Protein AF-A0A8H3M435-F1 (afdb_monomer)

Mean predicted aligned error: 24.62 Å

Organism: NCBI:txid94130

InterPro domains:
  IPR000719 Protein kinase domain [PS50011] (334-576)
  IPR000719 Protein kinase domain [PS50011] (791-1081)
  IPR001245 Serine-threonine/tyrosine-protein kinase, catalytic domain [PF07714] (338-466)
  IPR001245 Serine-threonine/tyrosine-protein kinase, catalytic domain [PF07714] (838-1072)
  IPR006597 Sel1-like repeat [PF08238] (1160-1187)
  IPR006597 Sel1-like repeat [PF08238] (1225-1260)
  IPR006597 Sel1-like repeat [SM00671] (1153-1188)
  IPR006597 Sel1-like repeat [SM00671] (1189-1223)
  IPR006597 Sel1-like repeat [SM00671] (1224-1260)
  IPR008266 Tyrosine-protein kinase, active site [PS00109] (934-946)
  IPR011009 Protein kinase-like domain superfamily [SSF56112] (336-568)
  IPR011009 Protein kinase-like domain superfamily [SSF56112] (834-1085)
  IPR011990 Tetratricopeptide-like helical domain superfamily [G3DSA:1.25.40.10] (1124-1273)
  IPR036537 Adaptor protein Cbl, N-terminal domain superfamily [G3DSA:1.20.930.20] (632-752)
  IPR051681 Serine/Threonine Kinases and Pseudokinases [PTHR44329] (833-1080)
  IPR059179 MLKL-like, MCAfunc domain [cd21037] (640-777)

Nearest PDB structures (foldseek):
  4rx7-assembly1_A  TM=7.871E-01  e=2.430E-10  Homo sapiens
  6ocq-assembly2_B  TM=7.942E-01  e=4.903E-10  Homo sapiens
  5fm3-assembly1_A  TM=7.637E-01  e=3.988E-10  Homo sapiens
  3d94-assembly1_A-2  TM=7.496E-01  e=9.495E-10  unclassified
  6nyh-assembly1_A  TM=7.317E-01  e=2.455E-09  Homo sapiens

Structure (mmCIF, N/CA/C/O backbone):
data_AF-A0A8H3M435-F1
#
_entry.id   AF-A0A8H3M435-F1
#
loop_
_atom_site.group_PDB
_atom_site.id
_atom_site.type_symbol
_atom_site.label_atom_id
_atom_site.label_alt_id
_atom_site.label_comp_id
_atom_site.label_asym_id
_atom_site.label_entity_id
_atom_site.label_seq_id
_atom_site.pdbx_PDB_ins_code
_atom_site.Cartn_x
_atom_site.Cartn_y
_atom_site.Cartn_z
_atom_site.occupancy
_atom_site.B_iso_or_equiv
_atom_site.auth_seq_id
_atom_site.auth_comp_id
_atom_site.auth_asym_id
_atom_site.auth_atom_id
_atom_site.pdbx_PDB_model_num
ATOM 1 N N . MET A 1 1 ? 21.000 -13.700 55.428 1.00 32.56 1 MET A N 1
ATOM 2 C CA . MET A 1 1 ? 21.077 -12.858 56.646 1.00 32.56 1 MET A CA 1
ATOM 3 C C . MET A 1 1 ? 20.029 -11.771 56.467 1.00 32.56 1 MET A C 1
ATOM 5 O O . MET A 1 1 ? 20.101 -11.105 55.453 1.00 32.56 1 MET A O 1
ATOM 9 N N . SER A 1 2 ? 18.983 -11.601 57.265 1.00 27.95 2 SER A N 1
ATOM 10 C CA . SER A 1 2 ? 18.733 -11.947 58.663 1.00 27.95 2 SER A CA 1
ATOM 11 C C . SER A 1 2 ? 17.222 -12.080 58.887 1.00 27.95 2 SER A C 1
ATOM 13 O O . SER A 1 2 ? 16.458 -11.203 58.494 1.00 27.95 2 SER A O 1
ATOM 15 N N . SER A 1 3 ? 16.817 -13.141 59.578 1.00 44.19 3 SER A N 1
ATOM 16 C CA . SER A 1 3 ? 15.622 -13.159 60.417 1.00 44.19 3 SER A CA 1
ATOM 17 C C . SER A 1 3 ? 15.688 -11.999 61.416 1.00 44.19 3 SER A C 1
ATOM 19 O O . SER A 1 3 ? 16.628 -11.974 62.211 1.00 44.19 3 SER A O 1
ATOM 21 N N . GLN A 1 4 ? 14.734 -11.065 61.396 1.00 36.44 4 GLN A N 1
ATOM 22 C CA . GLN A 1 4 ? 14.443 -10.206 62.550 1.00 36.44 4 GLN A CA 1
ATOM 23 C C . GLN A 1 4 ? 13.062 -9.530 62.430 1.00 36.44 4 GLN A C 1
ATOM 25 O O . GLN A 1 4 ? 12.824 -8.741 61.520 1.00 36.44 4 GLN A O 1
ATOM 30 N N . ASN A 1 5 ? 12.232 -9.807 63.443 1.00 37.66 5 ASN A N 1
ATOM 31 C CA . ASN A 1 5 ? 11.086 -9.036 63.950 1.00 37.66 5 ASN A CA 1
ATOM 32 C C . ASN A 1 5 ? 9.694 -9.233 63.320 1.00 37.66 5 ASN A C 1
ATOM 34 O O . ASN A 1 5 ? 9.114 -8.289 62.791 1.00 37.66 5 ASN A O 1
ATOM 38 N N . ASN A 1 6 ? 9.098 -10.406 63.564 1.00 43.75 6 ASN A N 1
ATOM 39 C CA . ASN A 1 6 ? 7.642 -10.625 63.536 1.00 43.75 6 ASN A CA 1
ATOM 40 C C . ASN A 1 6 ? 6.984 -10.348 64.910 1.00 43.75 6 ASN A C 1
ATOM 42 O O . ASN A 1 6 ? 6.145 -11.109 65.363 1.00 43.75 6 ASN A O 1
ATOM 46 N N . ASP A 1 7 ? 7.351 -9.251 65.582 1.00 50.50 7 ASP A N 1
ATOM 47 C CA . ASP A 1 7 ? 6.762 -8.865 66.879 1.00 50.50 7 ASP A CA 1
ATOM 48 C C . ASP A 1 7 ? 6.650 -7.333 67.018 1.00 50.50 7 ASP A C 1
ATOM 50 O O . ASP A 1 7 ? 7.176 -6.730 67.954 1.00 50.50 7 ASP A O 1
ATOM 54 N N . ARG A 1 8 ? 5.986 -6.647 66.074 1.00 56.88 8 ARG A N 1
ATOM 55 C CA . ARG A 1 8 ? 5.578 -5.245 66.298 1.00 56.88 8 ARG A CA 1
ATOM 56 C C . ARG A 1 8 ? 4.151 -5.195 66.852 1.00 56.88 8 ARG A C 1
ATOM 58 O O . ARG A 1 8 ? 3.216 -5.467 66.101 1.00 56.88 8 ARG A O 1
ATOM 65 N N . PRO A 1 9 ? 3.946 -4.846 68.136 1.00 62.62 9 PRO A N 1
ATOM 66 C CA . PRO A 1 9 ? 2.612 -4.579 68.657 1.00 62.62 9 PRO A CA 1
ATOM 67 C C . PRO A 1 9 ? 2.050 -3.284 68.054 1.00 62.62 9 PRO A C 1
ATOM 69 O O . PRO A 1 9 ? 2.793 -2.375 67.687 1.00 62.62 9 PRO A O 1
ATOM 72 N N . CYS A 1 10 ? 0.726 -3.183 67.968 1.00 65.31 10 CYS A N 1
ATOM 73 C CA . CYS A 1 10 ? 0.047 -1.982 67.505 1.00 65.31 10 CYS A CA 1
ATOM 74 C C . CYS A 1 10 ? 0.433 -0.767 68.361 1.00 65.31 10 CYS A C 1
ATOM 76 O O . CYS A 1 10 ? 0.156 -0.754 69.559 1.00 65.31 10 CYS A O 1
ATOM 78 N N . GLU A 1 11 ? 0.999 0.279 67.750 1.00 61.69 11 GLU A N 1
ATOM 79 C CA . GLU A 1 11 ? 1.501 1.476 68.454 1.00 61.69 11 GLU A CA 1
ATOM 80 C C . GLU A 1 11 ? 0.416 2.204 69.276 1.00 61.69 11 GLU A C 1
ATOM 82 O O . GLU A 1 11 ? 0.721 2.879 70.253 1.00 61.69 11 GLU A O 1
ATOM 87 N N . MET A 1 12 ? -0.863 2.016 68.929 1.00 60.81 12 MET A N 1
ATOM 88 C CA . MET A 1 12 ? -2.010 2.666 69.580 1.00 60.81 12 MET A CA 1
ATOM 89 C C . MET A 1 12 ? -2.607 1.882 70.764 1.00 60.81 12 MET A C 1
ATOM 91 O O . MET A 1 12 ? -3.284 2.470 71.609 1.00 60.81 12 MET A O 1
ATOM 95 N N . CYS A 1 13 ? -2.425 0.556 70.838 1.00 70.12 13 CYS A N 1
ATOM 96 C CA . CYS A 1 13 ? -3.031 -0.263 71.906 1.00 70.12 13 CYS A CA 1
ATOM 97 C C . CYS A 1 13 ? -2.135 -1.357 72.499 1.00 70.12 13 CYS A C 1
ATOM 99 O O . CYS A 1 13 ? -2.563 -2.043 73.425 1.00 70.12 13 CYS A O 1
ATOM 101 N N . GLY A 1 14 ? -0.926 -1.548 71.971 1.00 59.75 14 GLY A N 1
ATOM 102 C CA . GLY A 1 14 ? 0.052 -2.520 72.455 1.00 59.75 14 GLY A CA 1
ATOM 103 C C . GLY A 1 14 ? -0.267 -3.990 72.156 1.00 59.75 14 GLY A C 1
ATOM 104 O O . GLY A 1 14 ? 0.522 -4.853 72.525 1.00 59.75 14 GLY A O 1
ATOM 105 N N . LYS A 1 15 ? -1.392 -4.312 71.499 1.00 68.62 15 LYS A N 1
ATOM 106 C CA . LYS A 1 15 ? -1.737 -5.695 71.120 1.00 68.62 15 LYS A CA 1
ATOM 107 C C . LYS A 1 15 ? -1.027 -6.121 69.834 1.00 68.62 15 LYS A C 1
ATOM 109 O O . LYS A 1 15 ? -0.857 -5.301 68.935 1.00 68.62 15 LYS A O 1
ATOM 114 N N . GLN A 1 16 ? -0.653 -7.396 69.740 1.00 64.81 16 GLN A N 1
ATOM 115 C CA . GLN A 1 16 ? -0.089 -7.970 68.516 1.00 64.81 16 GLN A CA 1
ATOM 116 C C . GLN A 1 16 ? -1.141 -8.057 67.403 1.00 64.81 16 GLN A C 1
ATOM 118 O O . GLN A 1 16 ? -2.324 -8.286 67.669 1.00 64.81 16 GLN A O 1
ATOM 123 N N . TYR A 1 17 ? -0.703 -7.843 66.164 1.00 64.25 17 TYR A N 1
ATOM 124 C CA . TYR A 1 17 ? -1.532 -8.039 64.978 1.00 64.25 17 TYR A CA 1
ATOM 125 C C . TYR A 1 17 ? -1.763 -9.543 64.762 1.00 64.25 17 TYR A C 1
ATOM 127 O O . TYR A 1 17 ? -0.844 -10.336 64.936 1.00 64.25 17 TYR A O 1
ATOM 135 N N . GLY A 1 18 ? -3.003 -9.938 64.457 1.00 51.91 18 GLY A N 1
ATOM 136 C CA . GLY A 1 18 ? -3.407 -11.351 64.384 1.00 51.91 18 GLY A CA 1
ATOM 137 C C . GLY A 1 18 ? -2.978 -12.089 63.110 1.00 51.91 18 GLY A C 1
ATOM 138 O O . GLY A 1 18 ? -3.044 -13.312 63.079 1.00 51.91 18 GLY A O 1
ATOM 139 N N . ASP A 1 19 ? -2.537 -11.363 62.083 1.00 58.00 19 ASP A N 1
ATOM 140 C CA . ASP A 1 19 ? -2.017 -11.882 60.815 1.00 58.00 19 ASP A CA 1
ATOM 141 C C . ASP A 1 19 ? -0.995 -10.891 60.208 1.00 58.00 19 ASP A C 1
ATOM 143 O O . ASP A 1 19 ? -0.887 -9.733 60.633 1.00 58.00 19 ASP A O 1
ATOM 147 N N . GLU A 1 20 ? -0.206 -11.359 59.233 1.00 54.91 20 GLU A N 1
ATOM 148 C CA . GLU A 1 20 ? 0.885 -10.581 58.619 1.00 54.91 20 GLU A CA 1
ATOM 149 C C . GLU A 1 20 ? 0.376 -9.360 57.827 1.00 54.91 20 GLU A C 1
ATOM 151 O O . GLU A 1 20 ? 1.029 -8.314 57.827 1.00 54.91 20 GLU A O 1
ATOM 156 N N . LEU A 1 21 ? -0.820 -9.447 57.228 1.00 53.84 21 LEU A N 1
ATOM 157 C CA . LEU A 1 21 ? -1.456 -8.354 56.478 1.00 53.84 21 LEU A CA 1
ATOM 158 C C . LEU A 1 21 ? -1.839 -7.183 57.396 1.00 53.84 21 LEU A C 1
ATOM 160 O O . LEU A 1 21 ? -1.510 -6.029 57.110 1.00 53.84 21 LEU A O 1
ATOM 164 N N . ASN A 1 22 ? -2.466 -7.461 58.540 1.00 60.19 22 ASN A N 1
ATOM 165 C CA . ASN A 1 22 ? -2.851 -6.432 59.507 1.00 60.19 22 ASN A CA 1
ATOM 166 C C . ASN A 1 22 ? -1.623 -5.755 60.137 1.00 60.19 22 ASN A C 1
ATOM 168 O O . ASN A 1 22 ? -1.650 -4.548 60.406 1.00 60.19 22 ASN A O 1
ATOM 172 N N . ALA A 1 23 ? -0.526 -6.504 60.306 1.00 58.84 23 ALA A N 1
ATOM 173 C CA . ALA A 1 23 ? 0.757 -5.975 60.764 1.00 58.84 23 ALA A CA 1
ATOM 174 C C . ALA A 1 23 ? 1.416 -5.039 59.738 1.00 58.84 23 ALA A C 1
ATOM 176 O O . ALA A 1 23 ? 1.948 -3.990 60.111 1.00 58.84 23 ALA A O 1
ATOM 177 N N . GLU A 1 24 ? 1.357 -5.376 58.445 1.00 60.66 24 GLU A N 1
ATOM 178 C CA . GLU A 1 24 ? 1.955 -4.578 57.367 1.00 60.66 24 GLU A CA 1
ATOM 179 C C . GLU A 1 24 ? 1.265 -3.212 57.185 1.00 60.66 24 GLU A C 1
ATOM 181 O O . GLU A 1 24 ? 1.942 -2.190 56.959 1.00 60.66 24 GLU A O 1
ATOM 186 N N . TYR A 1 25 ? -0.066 -3.186 57.325 1.00 60.22 25 TYR A N 1
ATOM 187 C CA . TYR A 1 25 ? -0.897 -1.983 57.202 1.00 60.22 25 TYR A CA 1
ATOM 188 C C . TYR A 1 25 ? -1.064 -1.195 58.507 1.00 60.22 25 TYR A C 1
ATOM 190 O O . TYR A 1 25 ? -1.668 -0.124 58.485 1.00 60.22 25 TYR A O 1
ATOM 198 N N . GLU A 1 26 ? -0.509 -1.678 59.625 1.00 63.91 26 GLU A N 1
ATOM 199 C CA . GLU A 1 26 ? -0.715 -1.118 60.971 1.00 63.91 26 GLU A CA 1
ATOM 200 C C . GLU A 1 26 ? -2.212 -0.965 61.325 1.00 63.91 26 GLU A C 1
ATOM 202 O O . GLU A 1 26 ? -2.626 -0.069 62.070 1.00 63.91 26 GLU A O 1
ATOM 207 N N . TRP A 1 27 ? -3.046 -1.852 60.775 1.00 67.81 27 TRP A N 1
ATOM 208 C CA . TRP A 1 27 ? -4.485 -1.854 60.985 1.00 67.81 27 TRP A CA 1
ATOM 209 C C . TRP A 1 27 ? -4.838 -2.781 62.143 1.00 67.81 27 TRP A C 1
ATOM 211 O O . TRP A 1 27 ? -4.502 -3.960 62.165 1.00 67.81 27 TRP A O 1
ATOM 221 N N . CYS A 1 28 ? -5.519 -2.237 63.146 1.00 72.75 28 CYS A N 1
ATOM 222 C CA . CYS A 1 28 ? -5.919 -2.982 64.329 1.00 72.75 28 CYS A CA 1
ATOM 223 C C . CYS A 1 28 ? -7.421 -2.806 64.535 1.00 72.75 28 CYS A C 1
ATOM 225 O O . CYS A 1 28 ? -7.867 -1.715 64.899 1.00 72.75 28 CYS A O 1
ATOM 227 N N . LYS A 1 29 ? -8.196 -3.883 64.341 1.00 69.81 29 LYS A N 1
ATOM 228 C CA . LYS A 1 29 ? -9.654 -3.916 64.560 1.00 69.81 29 LYS A CA 1
ATOM 229 C C . LYS A 1 29 ? -10.055 -3.308 65.921 1.00 69.81 29 LYS A C 1
ATOM 231 O O . LYS A 1 29 ? -10.882 -2.395 65.935 1.00 69.81 29 LYS A O 1
ATOM 236 N N . PRO A 1 30 ? -9.413 -3.661 67.059 1.00 68.75 30 PRO A N 1
ATOM 237 C CA . PRO A 1 30 ? -9.625 -2.968 68.335 1.00 68.75 30 PRO A CA 1
ATOM 238 C C . PRO A 1 30 ? -9.365 -1.451 68.311 1.00 68.75 30 PRO A C 1
ATOM 240 O O . PRO A 1 30 ? -10.112 -0.701 68.937 1.00 68.75 30 PRO A O 1
ATOM 243 N N . CYS A 1 31 ? -8.337 -0.976 67.601 1.00 69.06 31 CYS A N 1
ATOM 244 C CA . CYS A 1 31 ? -8.026 0.454 67.479 1.00 69.06 31 CYS A CA 1
ATOM 245 C C . CYS A 1 31 ? -8.997 1.194 66.561 1.00 69.06 31 CYS A C 1
ATOM 247 O O . CYS A 1 31 ? -9.383 2.311 66.890 1.00 69.06 31 CYS A O 1
ATOM 249 N N . GLN A 1 32 ? -9.457 0.582 65.469 1.00 66.69 32 GLN A N 1
ATOM 250 C CA . GLN A 1 32 ? -10.521 1.145 64.632 1.00 66.69 32 GLN A CA 1
ATOM 251 C C . GLN A 1 32 ? -11.822 1.284 65.434 1.00 66.69 32 GLN A C 1
ATOM 253 O O . GLN A 1 32 ? -12.476 2.330 65.391 1.00 66.69 32 GLN A O 1
ATOM 258 N N . MET A 1 33 ? -12.144 0.279 66.254 1.00 64.00 33 MET A N 1
ATOM 259 C CA . MET A 1 33 ? -13.267 0.341 67.192 1.00 64.00 33 MET A CA 1
ATOM 260 C C . MET A 1 33 ? -13.065 1.409 68.288 1.00 64.00 33 MET A C 1
ATOM 262 O O . MET A 1 33 ? -14.045 2.001 68.739 1.00 64.00 33 MET A O 1
ATOM 266 N N . LYS A 1 34 ? -11.819 1.702 68.703 1.00 62.19 34 LYS A N 1
ATOM 267 C CA . LYS A 1 34 ? -11.489 2.692 69.751 1.00 62.19 34 LYS A CA 1
ATOM 268 C C . LYS A 1 34 ? -11.385 4.141 69.239 1.00 62.19 34 LYS A C 1
ATOM 270 O O . LYS A 1 34 ? -11.958 5.023 69.868 1.00 62.19 34 LYS A O 1
ATOM 275 N N . CYS A 1 35 ? -10.775 4.406 68.080 1.00 55.34 35 CYS A N 1
ATOM 276 C CA . CYS A 1 35 ? -10.796 5.728 67.425 1.00 55.34 35 CYS A CA 1
ATOM 277 C C . CYS A 1 35 ? -12.229 6.183 67.095 1.00 55.34 35 CYS A C 1
ATOM 279 O O . CYS A 1 35 ? -12.548 7.371 67.167 1.00 55.34 35 CYS A O 1
ATOM 281 N N . SER A 1 36 ? -13.118 5.227 66.811 1.00 48.97 36 SER A N 1
ATOM 282 C CA . SER A 1 36 ? -14.557 5.473 66.643 1.00 48.97 36 SER A CA 1
ATOM 283 C C . SER A 1 36 ? -15.277 5.797 67.967 1.00 48.97 36 SER A C 1
ATOM 285 O O . SER A 1 36 ? -16.358 6.378 67.953 1.00 48.97 36 SER A O 1
ATOM 287 N N . LYS A 1 37 ? -14.687 5.450 69.124 1.00 48.56 37 LYS A N 1
ATOM 288 C CA . LYS A 1 37 ? -15.182 5.810 70.466 1.00 48.56 37 LYS A CA 1
ATOM 289 C C . LYS A 1 37 ? -14.647 7.150 70.976 1.00 48.56 37 LYS A C 1
ATOM 291 O O . LYS A 1 37 ? -15.318 7.762 71.793 1.00 48.56 37 LYS A O 1
ATOM 296 N N . GLU A 1 38 ? -13.495 7.642 70.525 1.00 48.72 38 GLU A N 1
ATOM 297 C CA . GLU A 1 38 ? -12.976 8.970 70.927 1.00 48.72 38 GLU A CA 1
ATOM 298 C C . GLU A 1 38 ? -13.583 10.123 70.100 1.00 48.72 38 GLU A C 1
ATOM 300 O O . GLU A 1 38 ? -13.670 11.254 70.568 1.00 48.72 38 GLU A O 1
ATOM 305 N N . SER A 1 39 ? -14.116 9.817 68.913 1.00 46.69 39 SER A N 1
ATOM 306 C CA . SER A 1 39 ? -14.925 10.716 68.065 1.00 46.69 39 SER A CA 1
ATOM 307 C C . SER A 1 39 ? -16.428 10.734 68.426 1.00 46.69 39 SER A C 1
ATOM 309 O O . SER A 1 39 ? -17.231 11.404 67.774 1.00 46.69 39 SER A O 1
ATOM 311 N N . SER A 1 40 ? -16.808 10.041 69.505 1.00 40.75 40 SER A N 1
ATOM 312 C CA . SER A 1 40 ? -18.184 9.703 69.914 1.00 40.75 40 SER A CA 1
ATOM 313 C C . SER A 1 40 ? -19.099 10.862 70.314 1.00 40.75 40 SER A C 1
ATOM 315 O O . SER A 1 40 ? -20.289 10.631 70.512 1.00 40.75 40 SER A O 1
ATOM 317 N N . LYS A 1 41 ? -18.621 12.110 70.384 1.00 50.31 41 LYS A N 1
ATOM 318 C CA . LYS A 1 41 ? -19.512 13.252 70.666 1.00 50.31 41 LYS A CA 1
ATOM 319 C C . LYS A 1 41 ? -20.492 13.572 69.525 1.00 50.31 41 LYS A C 1
ATOM 321 O O . LYS A 1 41 ? -21.478 14.247 69.786 1.00 50.31 41 LYS A O 1
ATOM 326 N N . ASN A 1 42 ? -20.265 13.064 68.306 1.00 51.06 42 ASN A N 1
ATOM 327 C CA . ASN A 1 42 ? -21.072 13.394 67.119 1.00 51.06 42 ASN A CA 1
ATOM 328 C C . ASN A 1 42 ? -21.804 12.189 66.479 1.00 51.06 42 ASN A C 1
ATOM 330 O O . ASN A 1 42 ? -22.329 12.329 65.379 1.00 51.06 42 ASN A O 1
ATOM 334 N N . TRP A 1 43 ? -21.750 10.994 67.084 1.00 57.34 43 TRP A N 1
ATOM 335 C CA . TRP A 1 43 ? -22.074 9.715 66.414 1.00 57.34 43 TRP A CA 1
ATOM 336 C C . TRP A 1 43 ? -23.209 8.917 67.079 1.00 57.34 43 TRP A C 1
ATOM 338 O O . TRP A 1 43 ? -23.471 7.786 66.672 1.00 57.34 43 TRP A O 1
ATOM 348 N N . THR A 1 44 ? -23.864 9.470 68.100 1.00 65.38 44 THR A N 1
ATOM 349 C CA . THR A 1 44 ? -25.037 8.859 68.735 1.00 65.38 44 THR A CA 1
ATOM 350 C C . THR A 1 44 ? -26.311 9.398 68.100 1.00 65.38 44 THR A C 1
ATOM 352 O O . THR A 1 44 ? -26.458 10.599 67.868 1.00 65.38 44 THR A O 1
ATOM 355 N N . SER A 1 45 ? -27.246 8.498 67.817 1.00 70.19 45 SER A N 1
ATOM 356 C CA . SER A 1 45 ? -28.571 8.842 67.295 1.00 70.19 45 SER A CA 1
ATOM 357 C C . SER A 1 45 ? -29.493 9.433 68.368 1.00 70.19 45 SER A C 1
ATOM 359 O O . SER A 1 45 ? -30.557 9.963 68.051 1.00 70.19 45 SER A O 1
ATOM 361 N N . GLY A 1 46 ? -29.107 9.314 69.645 1.00 72.06 46 GLY A N 1
ATOM 362 C CA . GLY A 1 46 ? -29.963 9.621 70.791 1.00 72.06 46 GLY A CA 1
ATOM 363 C C . GLY A 1 46 ? -31.009 8.535 71.071 1.00 72.06 46 GLY A C 1
ATOM 364 O O . GLY A 1 46 ? -31.840 8.717 71.958 1.00 72.06 46 GLY A O 1
ATOM 365 N N . ASN A 1 47 ? -30.973 7.415 70.338 1.00 79.25 47 ASN A N 1
ATOM 366 C CA . ASN A 1 47 ? -31.851 6.267 70.517 1.00 79.25 47 ASN A CA 1
ATOM 367 C C . ASN A 1 47 ? -31.030 4.999 70.787 1.00 79.25 47 ASN A C 1
ATOM 369 O O . ASN A 1 47 ? -30.305 4.524 69.913 1.00 79.25 47 ASN A O 1
ATOM 373 N N . GLU A 1 48 ? -31.214 4.417 71.973 1.00 81.50 48 GLU A N 1
ATOM 374 C CA . GLU A 1 48 ? -30.469 3.241 72.442 1.00 81.50 48 GLU A CA 1
ATOM 375 C C . GLU A 1 48 ? -30.529 2.066 71.451 1.00 81.50 48 GLU A C 1
ATOM 377 O O . GLU A 1 48 ? -29.504 1.467 71.149 1.00 81.50 48 GLU A O 1
ATOM 382 N N . LYS A 1 49 ? -31.686 1.809 70.821 1.00 81.88 49 LYS A N 1
ATOM 383 C CA . LYS A 1 49 ? -31.842 0.697 69.864 1.00 81.88 49 LYS A CA 1
ATOM 384 C C . LYS A 1 49 ? -31.071 0.899 68.558 1.00 81.88 49 LYS A C 1
ATOM 386 O O . LYS A 1 49 ? -30.611 -0.072 67.961 1.00 81.88 49 LYS A O 1
ATOM 391 N N . ILE A 1 50 ? -30.969 2.138 68.073 1.00 81.75 50 ILE A N 1
ATOM 392 C CA . ILE A 1 50 ? -30.190 2.452 66.864 1.00 81.75 50 ILE A CA 1
ATOM 393 C C . ILE A 1 50 ? -28.704 2.442 67.188 1.00 81.75 50 ILE A C 1
ATOM 395 O O . ILE A 1 50 ? -27.914 1.939 66.392 1.00 81.75 50 ILE A O 1
ATOM 399 N N . ASP A 1 51 ? -28.329 2.956 68.355 1.00 80.81 51 ASP A N 1
ATOM 400 C CA . ASP A 1 51 ? -26.942 2.957 68.798 1.00 80.81 51 ASP A CA 1
ATOM 401 C C . ASP A 1 51 ? -26.439 1.512 68.999 1.00 80.81 51 ASP A C 1
ATOM 403 O O . ASP A 1 51 ? -25.349 1.183 68.524 1.00 80.81 51 ASP A O 1
ATOM 407 N N . ASP A 1 52 ? -27.267 0.621 69.559 1.00 83.06 52 ASP A N 1
ATOM 408 C CA . ASP A 1 52 ? -27.003 -0.823 69.642 1.00 83.06 52 ASP A CA 1
ATOM 409 C C . ASP A 1 52 ? -26.844 -1.464 68.256 1.00 83.06 52 ASP A C 1
ATOM 411 O O . ASP A 1 52 ? -25.881 -2.196 68.016 1.00 83.06 52 ASP A O 1
ATOM 415 N N . LEU A 1 53 ? -27.736 -1.149 67.307 1.00 83.19 53 LEU A N 1
ATOM 416 C CA . LEU A 1 53 ? -27.645 -1.647 65.931 1.00 83.19 53 LEU A CA 1
ATOM 417 C C . LEU A 1 53 ? -26.372 -1.158 65.225 1.00 83.19 53 LEU A C 1
ATOM 419 O O . LEU A 1 53 ? -25.733 -1.924 64.504 1.00 83.19 53 LEU A O 1
ATOM 423 N N . ILE A 1 54 ? -25.974 0.100 65.432 1.00 83.38 54 ILE A N 1
ATOM 424 C CA . ILE A 1 54 ? -24.731 0.646 64.878 1.00 83.38 54 ILE A CA 1
ATOM 425 C C . ILE A 1 54 ? -23.525 -0.124 65.431 1.00 83.38 54 ILE A C 1
ATOM 427 O O . ILE A 1 54 ? -22.617 -0.462 64.668 1.00 83.38 54 ILE A O 1
ATOM 431 N N . GLN A 1 55 ? -23.505 -0.444 66.730 1.00 79.88 55 GLN A N 1
ATOM 432 C CA . GLN A 1 55 ? -22.439 -1.267 67.315 1.00 79.88 55 GLN A CA 1
ATOM 433 C C . GLN A 1 55 ? -22.456 -2.703 66.774 1.00 79.88 55 GLN A C 1
ATOM 435 O O . GLN A 1 55 ? -21.396 -3.240 66.442 1.00 79.88 55 GLN A O 1
ATOM 440 N N . GLU A 1 56 ? -23.639 -3.305 66.626 1.00 83.94 56 GLU A N 1
ATOM 441 C CA . GLU A 1 56 ? -23.809 -4.637 66.039 1.00 83.94 56 GLU A CA 1
ATOM 442 C C . GLU A 1 56 ? -23.252 -4.675 64.610 1.00 83.94 56 GLU A C 1
ATOM 444 O O . GLU A 1 56 ? -22.420 -5.527 64.297 1.00 83.94 56 GLU A O 1
ATOM 449 N N . MET A 1 57 ? -23.629 -3.722 63.755 1.00 81.50 57 MET A N 1
ATOM 450 C CA . MET A 1 57 ? -23.151 -3.658 62.370 1.00 81.50 57 MET A CA 1
ATOM 451 C C . MET A 1 57 ? -21.643 -3.392 62.285 1.00 81.50 57 MET A C 1
ATOM 453 O O . MET A 1 57 ? -20.966 -3.982 61.448 1.00 81.50 57 MET A O 1
ATOM 457 N N . ARG A 1 58 ? -21.075 -2.592 63.196 1.00 77.94 58 ARG A N 1
ATOM 458 C CA . ARG A 1 58 ? -19.618 -2.374 63.279 1.00 77.94 58 ARG A CA 1
ATOM 459 C C . ARG A 1 58 ? -18.839 -3.593 63.742 1.00 77.94 58 ARG A C 1
ATOM 461 O O . ARG A 1 58 ? -17.688 -3.754 63.351 1.00 77.94 58 ARG A O 1
ATOM 468 N N . SER A 1 59 ? -19.436 -4.454 64.564 1.00 78.50 59 SER A N 1
ATOM 469 C CA . SER A 1 59 ? -18.776 -5.687 65.009 1.00 78.50 59 SER A CA 1
ATOM 470 C C . SER A 1 59 ? -18.503 -6.658 63.848 1.00 78.50 59 SER A C 1
ATOM 472 O O . SER A 1 59 ? -17.548 -7.438 63.918 1.00 78.50 59 SER A O 1
ATOM 474 N N . LYS A 1 60 ? -19.298 -6.549 62.767 1.00 80.94 60 LYS A N 1
ATOM 475 C CA . LYS A 1 60 ? -19.193 -7.346 61.536 1.00 80.94 60 LYS A CA 1
ATOM 476 C C . LYS A 1 60 ? -18.039 -6.922 60.619 1.00 80.94 60 LYS A C 1
ATOM 478 O O . LYS A 1 60 ? -17.722 -7.674 59.708 1.00 80.94 60 LYS A O 1
ATOM 483 N N . ILE A 1 61 ? -17.406 -5.770 60.869 1.00 77.38 61 ILE A N 1
ATOM 484 C CA . ILE A 1 61 ? -16.232 -5.302 60.117 1.00 77.38 61 ILE A CA 1
ATOM 485 C C . ILE A 1 61 ? -15.072 -6.264 60.365 1.00 77.38 61 ILE A C 1
ATOM 487 O O . ILE A 1 61 ? -14.635 -6.441 61.509 1.00 77.38 61 ILE A O 1
ATOM 491 N N . ASN A 1 62 ? -14.579 -6.882 59.301 1.00 74.19 62 ASN A N 1
ATOM 492 C CA . ASN A 1 62 ? -13.486 -7.848 59.352 1.00 74.19 62 ASN A CA 1
ATOM 493 C C . ASN A 1 62 ? -12.307 -7.439 58.468 1.00 74.19 62 ASN A C 1
ATOM 495 O O . ASN A 1 62 ? -11.213 -7.947 58.697 1.00 74.19 62 ASN A O 1
ATOM 499 N N . ASP A 1 63 ? -12.512 -6.491 57.554 1.00 70.44 63 ASP A N 1
ATOM 500 C CA . ASP A 1 63 ? -11.492 -5.976 56.649 1.00 70.44 63 ASP A CA 1
ATOM 501 C C . ASP A 1 63 ? -11.358 -4.437 56.746 1.00 70.44 63 ASP A C 1
ATOM 503 O O . ASP A 1 63 ? -12.349 -3.738 56.985 1.00 70.44 63 ASP A O 1
ATOM 507 N N . PRO A 1 64 ? -10.154 -3.865 56.563 1.00 67.19 64 PRO A N 1
ATOM 508 C CA . PRO A 1 64 ? -9.952 -2.415 56.500 1.00 67.19 64 PRO A CA 1
ATOM 509 C C . PRO A 1 64 ? -10.769 -1.680 55.417 1.00 67.19 64 PRO A C 1
ATOM 511 O O . PRO A 1 64 ? -11.042 -0.487 55.584 1.00 67.19 64 PRO A O 1
ATOM 514 N N . SER A 1 65 ? -11.159 -2.350 54.329 1.00 69.38 65 SER A N 1
ATOM 515 C CA . SER A 1 65 ? -11.991 -1.793 53.252 1.00 69.38 65 SER A CA 1
ATOM 516 C C . SER A 1 65 ? -13.497 -1.827 53.535 1.00 69.38 65 SER A C 1
ATOM 518 O O . SER A 1 65 ? -14.248 -1.129 52.848 1.00 69.38 65 SER A O 1
ATOM 520 N N . ASP A 1 66 ? -13.940 -2.569 54.557 1.00 79.38 66 ASP A N 1
ATOM 521 C CA . ASP A 1 66 ? -15.352 -2.654 54.931 1.00 79.38 66 ASP A CA 1
ATOM 522 C C . ASP A 1 66 ? -15.930 -1.284 55.315 1.00 79.38 66 ASP A C 1
ATOM 524 O O . ASP A 1 66 ? -15.267 -0.389 55.855 1.00 79.38 66 ASP A O 1
ATOM 528 N N . ILE A 1 67 ? -17.225 -1.128 55.060 1.00 80.44 67 ILE A N 1
ATOM 529 C CA . ILE A 1 67 ? -17.962 0.103 55.305 1.00 80.44 67 ILE A CA 1
ATOM 530 C C . ILE A 1 67 ? -18.105 0.332 56.811 1.00 80.44 67 ILE A C 1
ATOM 532 O O . ILE A 1 67 ? -18.668 -0.480 57.548 1.00 80.44 67 ILE A O 1
ATOM 536 N N . VAL A 1 68 ? -17.671 1.506 57.274 1.00 81.94 68 VAL A N 1
ATOM 537 C CA . VAL A 1 68 ? -17.936 1.946 58.645 1.00 81.94 68 VAL A CA 1
ATOM 538 C C . VAL A 1 68 ? -19.380 2.429 58.746 1.00 81.94 68 VAL A C 1
ATOM 540 O O . VAL A 1 68 ? -19.681 3.586 58.466 1.00 81.94 68 VAL A O 1
ATOM 543 N N . PHE A 1 69 ? -20.271 1.533 59.168 1.00 84.88 69 PHE A N 1
ATOM 544 C CA . PHE A 1 69 ? -21.678 1.853 59.408 1.00 84.88 69 PHE A CA 1
ATOM 545 C C . PHE A 1 69 ? -21.822 2.938 60.487 1.00 84.88 69 PHE A C 1
ATOM 547 O O . PHE A 1 69 ? -21.296 2.784 61.597 1.00 84.88 69 PHE A O 1
ATOM 554 N N . GLU A 1 70 ? -22.509 4.045 60.202 1.00 85.25 70 GLU A N 1
ATOM 555 C CA . GLU A 1 70 ? -22.609 5.177 61.135 1.00 85.25 70 GLU A CA 1
ATOM 556 C C . GLU A 1 70 ? -23.971 5.880 61.168 1.00 85.25 70 GLU A C 1
ATOM 558 O O . GLU A 1 70 ? -24.831 5.682 60.310 1.00 85.25 70 GLU A O 1
ATOM 563 N N . TRP A 1 71 ? -24.165 6.703 62.201 1.00 86.88 71 TRP A N 1
ATOM 564 C CA . TRP A 1 71 ? -25.251 7.674 62.240 1.00 86.88 71 TRP A CA 1
ATOM 565 C C . TRP A 1 71 ? -24.873 8.898 61.408 1.00 86.88 71 TRP A C 1
ATOM 567 O O . TRP A 1 71 ? -23.799 9.472 61.596 1.00 86.88 71 TRP A O 1
ATOM 577 N N . ILE A 1 72 ? -25.761 9.310 60.505 1.00 88.56 72 ILE A N 1
ATOM 578 C CA . ILE A 1 72 ? -25.516 10.409 59.571 1.00 88.56 72 ILE A CA 1
ATOM 579 C C . ILE A 1 72 ? -26.553 11.502 59.821 1.00 88.56 72 ILE A C 1
ATOM 581 O O . ILE A 1 72 ? -27.746 11.303 59.596 1.00 88.56 72 ILE A O 1
ATOM 585 N N . SER A 1 73 ? -26.114 12.679 60.268 1.00 86.88 73 SER A N 1
ATOM 586 C CA . SER A 1 73 ? -27.007 13.828 60.465 1.00 86.88 73 SER A CA 1
ATOM 587 C C . SER A 1 73 ? -27.659 14.251 59.150 1.00 86.88 73 SER A C 1
ATOM 589 O O . SER A 1 73 ? -26.970 14.445 58.156 1.00 86.88 73 SER A O 1
ATOM 591 N N . TYR A 1 74 ? -28.977 14.456 59.133 1.00 85.25 74 TYR A N 1
ATOM 592 C CA . TYR A 1 74 ? -29.722 14.732 57.895 1.00 85.25 74 TYR A CA 1
ATOM 593 C C . TYR A 1 74 ? -29.245 15.983 57.131 1.00 85.25 74 TYR A C 1
ATOM 595 O O . TYR A 1 74 ? -29.276 16.025 55.905 1.00 85.25 74 TYR A O 1
ATOM 603 N N . ASN A 1 75 ? -28.715 16.987 57.837 1.00 84.94 75 ASN A N 1
ATOM 604 C CA . ASN A 1 75 ? -28.141 18.206 57.246 1.00 84.94 75 ASN A CA 1
ATOM 605 C C . ASN A 1 75 ? -26.878 17.971 56.382 1.00 84.94 75 ASN A C 1
ATOM 607 O O . ASN A 1 75 ? -26.399 18.893 55.706 1.00 84.94 75 ASN A O 1
ATOM 611 N N . GLN A 1 76 ? -26.345 16.749 56.397 1.00 86.88 76 GLN A N 1
ATOM 612 C CA . GLN A 1 76 ? -25.249 16.286 55.552 1.00 86.88 76 GLN A CA 1
ATOM 613 C C . GLN A 1 76 ? -25.677 15.996 54.111 1.00 86.88 76 GLN A C 1
ATOM 615 O O . GLN A 1 76 ? -24.810 15.858 53.249 1.00 86.88 76 GLN A O 1
ATOM 620 N N . PHE A 1 77 ? -26.978 15.926 53.828 1.00 90.06 77 PHE A N 1
ATOM 621 C CA . PHE A 1 77 ? -27.497 15.634 52.497 1.00 90.06 77 PHE A CA 1
ATOM 622 C C . PHE A 1 77 ? -27.876 16.918 51.750 1.00 90.06 77 PHE A C 1
ATOM 624 O O . PHE A 1 77 ? -28.688 17.714 52.217 1.00 90.06 77 PHE A O 1
ATOM 631 N N . ASN A 1 78 ? -27.273 17.116 50.578 1.00 84.56 78 ASN A N 1
ATOM 632 C CA . ASN A 1 78 ? -27.631 18.148 49.606 1.00 84.56 78 ASN A CA 1
ATOM 633 C C . ASN A 1 78 ? -28.366 17.526 48.417 1.00 84.56 78 ASN A C 1
ATOM 635 O O . ASN A 1 78 ? -28.163 16.351 48.114 1.00 84.56 78 ASN A O 1
ATOM 639 N N . ASN A 1 79 ? -29.139 18.341 47.696 1.00 82.56 79 ASN A N 1
ATOM 640 C CA . ASN A 1 79 ? -29.838 17.936 46.473 1.00 82.56 79 ASN A CA 1
ATOM 641 C C . ASN A 1 79 ? -30.686 16.671 46.683 1.00 82.56 79 ASN A C 1
ATOM 643 O O . ASN A 1 79 ? -30.549 15.709 45.935 1.00 82.56 79 ASN A O 1
ATOM 647 N N . VAL A 1 80 ? -31.514 16.667 47.735 1.00 84.69 80 VAL A N 1
ATOM 648 C CA . VAL A 1 80 ? -32.432 15.559 48.026 1.00 84.69 80 VAL A CA 1
ATOM 649 C C . VAL A 1 80 ? -33.567 15.583 46.999 1.00 84.69 80 VAL A C 1
ATOM 651 O O . VAL A 1 80 ? -34.391 16.496 47.016 1.00 84.69 80 VAL A O 1
ATOM 654 N N . ILE A 1 81 ? -33.589 14.608 46.092 1.00 81.56 81 ILE A N 1
ATOM 655 C CA . ILE A 1 81 ? -34.557 14.495 44.991 1.00 81.56 81 ILE A CA 1
ATOM 656 C C . ILE A 1 81 ? -35.379 13.222 45.198 1.00 81.56 81 ILE A C 1
ATOM 658 O O . ILE A 1 81 ? -34.810 12.162 45.431 1.00 81.56 81 ILE A O 1
ATOM 662 N N . GLU A 1 82 ? -36.710 13.307 45.135 1.00 82.62 82 GLU A N 1
ATOM 663 C CA . GLU A 1 82 ? -37.585 12.127 45.205 1.00 82.62 82 GLU A CA 1
ATOM 664 C C . GLU A 1 82 ? -37.508 11.338 43.894 1.00 82.62 82 GLU A C 1
ATOM 666 O O . GLU A 1 82 ? -37.842 11.856 42.832 1.00 82.62 82 GLU A O 1
ATOM 671 N N . GLU A 1 83 ? -37.070 10.081 43.971 1.00 74.94 83 GLU A N 1
ATOM 672 C CA . GLU A 1 83 ? -36.895 9.214 42.797 1.00 74.94 83 GLU A CA 1
ATOM 673 C C . GLU A 1 83 ? -38.088 8.270 42.614 1.00 74.94 83 GLU A C 1
ATOM 675 O O . GLU A 1 83 ? -38.512 7.974 41.495 1.00 74.94 83 GLU A O 1
ATOM 680 N N . ARG A 1 84 ? -38.632 7.758 43.726 1.00 67.75 84 ARG A N 1
ATOM 681 C CA . ARG A 1 84 ? -39.756 6.818 43.711 1.00 67.75 84 ARG A CA 1
ATOM 682 C C . ARG A 1 84 ? -40.553 6.878 45.004 1.00 67.75 84 ARG A C 1
ATOM 684 O O . ARG A 1 84 ? -39.991 6.913 46.095 1.00 67.75 84 ARG A O 1
ATOM 691 N N . LYS A 1 85 ? -41.868 6.745 44.858 1.00 70.06 85 LYS A N 1
ATOM 692 C CA . LYS A 1 85 ? -42.824 6.559 45.944 1.00 70.06 85 LYS A CA 1
ATOM 693 C C . LYS A 1 85 ? -43.718 5.364 45.626 1.00 70.06 85 LYS A C 1
ATOM 695 O O . LYS A 1 85 ? -44.353 5.346 44.573 1.00 70.06 85 LYS A O 1
ATOM 700 N N . ASP A 1 86 ? -43.735 4.355 46.490 1.00 59.72 86 ASP A N 1
ATOM 701 C CA . ASP A 1 86 ? -44.678 3.231 46.403 1.00 59.72 86 ASP A CA 1
ATOM 702 C C . ASP A 1 86 ? -45.525 3.126 47.685 1.00 59.72 86 ASP A C 1
ATOM 704 O O . ASP A 1 86 ? -45.634 4.111 48.414 1.00 59.72 86 ASP A O 1
ATOM 708 N N . ASN A 1 87 ? -46.190 1.990 47.931 1.00 57.09 87 ASN A N 1
ATOM 709 C CA . ASN A 1 87 ? -47.047 1.788 49.110 1.00 57.09 87 ASN A CA 1
ATOM 710 C C . ASN A 1 87 ? -46.269 1.374 50.379 1.00 57.09 87 ASN A C 1
ATOM 712 O O . ASN A 1 87 ? -46.860 1.341 51.458 1.00 57.09 87 ASN A O 1
ATOM 716 N N . PHE A 1 88 ? -44.972 1.057 50.268 1.00 57.12 88 PHE A N 1
ATOM 717 C CA . PHE A 1 88 ? -44.133 0.504 51.342 1.00 57.12 88 PHE A CA 1
ATOM 718 C C . PHE A 1 88 ? -42.929 1.400 51.691 1.00 57.12 88 PHE A C 1
ATOM 720 O O . PHE A 1 88 ? -42.565 1.501 52.865 1.00 57.12 88 PHE A O 1
ATOM 727 N N . ALA A 1 89 ? -42.365 2.121 50.720 1.00 73.75 89 ALA A N 1
ATOM 728 C CA . ALA A 1 89 ? -41.269 3.060 50.915 1.00 73.75 89 ALA A CA 1
ATOM 729 C C . ALA A 1 89 ? -41.345 4.284 49.981 1.00 73.75 89 ALA A C 1
ATOM 731 O O . ALA A 1 89 ? -41.911 4.252 48.887 1.00 73.75 89 ALA A O 1
ATOM 732 N N . THR A 1 90 ? -40.704 5.371 50.403 1.00 77.81 90 THR A N 1
ATOM 733 C CA . THR A 1 90 ? -40.312 6.491 49.538 1.00 77.81 90 THR A CA 1
ATOM 734 C C . THR A 1 90 ? -38.791 6.541 49.475 1.00 77.81 90 THR A C 1
ATOM 736 O O . THR A 1 90 ? -38.132 6.400 50.505 1.00 77.81 90 THR A O 1
ATOM 739 N N . VAL A 1 91 ? -38.216 6.707 48.285 1.00 80.88 91 VAL A N 1
ATOM 740 C CA . VAL A 1 91 ? -36.763 6.740 48.098 1.00 80.88 91 VAL A CA 1
ATOM 741 C C . VAL A 1 91 ? -36.329 8.027 47.418 1.00 80.88 91 VAL A C 1
ATOM 743 O O . VAL A 1 91 ? -36.872 8.412 46.381 1.00 80.88 91 VAL A O 1
ATOM 746 N N . TYR A 1 92 ? -35.310 8.653 47.999 1.00 84.06 92 TYR A N 1
ATOM 747 C CA . TYR A 1 92 ? -34.692 9.874 47.508 1.00 84.06 92 TYR A CA 1
ATOM 748 C C . TYR A 1 92 ? -33.251 9.610 47.061 1.00 84.06 92 TYR A C 1
ATOM 750 O O . TYR A 1 92 ? -32.584 8.715 47.582 1.00 84.06 92 TYR A O 1
ATOM 758 N N . SER A 1 93 ? -32.734 10.410 46.137 1.00 87.75 93 SER A N 1
ATOM 759 C CA . SER A 1 93 ? -31.300 10.516 45.862 1.00 87.75 93 SER A CA 1
ATOM 760 C C . SER A 1 93 ? -30.739 11.771 46.521 1.00 87.75 93 SER A C 1
ATOM 762 O O . SER A 1 93 ? -31.430 12.781 46.617 1.00 87.75 93 SER A O 1
ATOM 764 N N . ALA A 1 94 ? -29.505 11.711 47.025 1.00 88.50 94 ALA A N 1
ATOM 765 C CA . ALA A 1 94 ? -28.859 12.862 47.650 1.00 88.50 94 ALA A CA 1
ATOM 766 C C . ALA A 1 94 ? -27.331 12.821 47.522 1.00 88.50 94 ALA A C 1
ATOM 768 O O . ALA A 1 94 ? -26.732 11.763 47.326 1.00 88.50 94 ALA A O 1
ATOM 769 N N . ILE A 1 95 ? -26.690 13.980 47.675 1.00 88.62 95 ILE A N 1
ATOM 770 C CA . ILE A 1 95 ? -25.233 14.123 47.787 1.00 88.62 95 ILE A CA 1
ATOM 771 C C . ILE A 1 95 ? -24.868 14.248 49.267 1.00 88.62 95 ILE A C 1
ATOM 773 O O . ILE A 1 95 ? -25.252 15.216 49.925 1.00 88.62 95 ILE A O 1
ATOM 777 N N . TRP A 1 96 ? -24.099 13.295 49.789 1.00 90.00 96 TRP A N 1
ATOM 778 C CA . TRP A 1 96 ? -23.568 13.328 51.149 1.00 90.00 96 TRP A CA 1
ATOM 779 C C . TRP A 1 96 ? -22.295 14.190 51.206 1.00 90.00 96 TRP A C 1
ATOM 781 O O . TRP A 1 96 ? -21.262 13.814 50.650 1.00 90.00 96 TRP A O 1
ATOM 791 N N . LYS A 1 97 ? -22.373 15.346 51.886 1.00 83.81 97 LYS A N 1
ATOM 792 C CA . LYS A 1 97 ? -21.299 16.350 52.026 1.00 83.81 97 LYS A CA 1
ATOM 793 C C . LYS A 1 97 ? -20.001 15.753 52.556 1.00 83.81 97 LYS A C 1
ATOM 795 O O . LYS A 1 97 ? -19.013 15.742 51.829 1.00 83.81 97 LYS A O 1
ATOM 800 N N . ASP A 1 98 ? -20.018 15.232 53.780 1.00 80.44 98 ASP A N 1
ATOM 801 C CA . ASP A 1 98 ? -18.811 14.685 54.403 1.00 80.44 98 ASP A CA 1
ATOM 802 C C . ASP A 1 98 ? -18.453 13.308 53.831 1.00 80.44 98 ASP A C 1
ATOM 804 O O . ASP A 1 98 ? -17.277 12.966 53.753 1.00 80.44 98 ASP A O 1
ATOM 808 N N . GLY A 1 99 ? -19.459 12.548 53.385 1.00 82.44 99 GLY A N 1
ATOM 809 C CA . GLY A 1 99 ? -19.311 11.220 52.797 1.00 82.44 99 GLY A CA 1
ATOM 810 C C . GLY A 1 99 ? -18.833 10.132 53.771 1.00 82.44 99 GLY A C 1
ATOM 811 O O . GLY A 1 99 ? -18.559 10.417 54.944 1.00 82.44 99 GLY A O 1
ATOM 812 N N . PRO A 1 100 ? -18.754 8.865 53.316 1.00 82.56 100 PRO A N 1
ATOM 813 C CA . PRO A 1 100 ? -18.488 7.731 54.195 1.00 82.56 100 PRO A CA 1
ATOM 814 C C . PRO A 1 100 ? -17.063 7.751 54.741 1.00 82.56 100 PRO A C 1
ATOM 816 O O . PRO A 1 100 ? -16.118 8.179 54.069 1.00 82.56 100 PRO A O 1
ATOM 819 N N . LEU A 1 101 ? -16.912 7.246 55.965 1.00 77.62 101 LEU A N 1
ATOM 820 C CA . LEU A 1 101 ? -15.609 7.023 56.572 1.00 77.62 101 LEU A CA 1
ATOM 821 C C . LEU A 1 101 ? -14.989 5.723 56.035 1.00 77.62 101 LEU A C 1
ATOM 823 O O . LEU A 1 101 ? -15.589 4.655 56.136 1.00 77.62 101 LEU A O 1
ATOM 827 N N . SER A 1 102 ? -13.772 5.814 55.500 1.00 69.94 102 SER A N 1
ATOM 828 C CA . SER A 1 102 ? -13.010 4.678 54.964 1.00 69.94 102 SER A CA 1
ATOM 829 C C . SER A 1 102 ? -11.585 4.670 55.516 1.00 69.94 102 SER A C 1
ATOM 831 O O . SER A 1 102 ? -10.993 5.738 55.724 1.00 69.94 102 SER A O 1
ATOM 833 N N . TYR A 1 103 ? -11.002 3.491 55.740 1.00 68.31 103 TYR A N 1
ATOM 834 C CA . TYR A 1 103 ? -9.599 3.399 56.135 1.00 68.31 103 TYR A CA 1
ATOM 835 C C . TYR A 1 103 ? -8.693 3.692 54.934 1.00 68.31 103 TYR A C 1
ATOM 837 O O . TYR A 1 103 ? -8.725 2.997 53.923 1.00 68.31 103 TYR A O 1
ATOM 845 N N . SER A 1 104 ? -7.872 4.742 55.026 1.00 64.38 104 SER A N 1
ATOM 846 C CA . SER A 1 104 ? -6.900 5.052 53.980 1.00 64.38 104 SER A CA 1
ATOM 847 C C . SER A 1 104 ? -5.612 4.279 54.231 1.00 64.38 104 SER A C 1
ATOM 849 O O . SER A 1 104 ? -4.803 4.689 55.070 1.00 64.38 104 SER A O 1
ATOM 851 N N . TYR A 1 105 ? -5.371 3.228 53.441 1.00 58.47 105 TYR A N 1
ATOM 852 C CA . TYR A 1 105 ? -4.111 2.471 53.452 1.00 58.47 105 TYR A CA 1
ATOM 853 C C . TYR A 1 105 ? -2.877 3.383 53.291 1.00 58.47 105 TYR A C 1
ATOM 855 O O . TYR A 1 105 ? -1.836 3.164 53.907 1.00 58.47 105 TYR A O 1
ATOM 863 N N . PHE A 1 106 ? -3.007 4.480 52.534 1.00 54.94 106 PHE A N 1
ATOM 864 C CA . PHE A 1 106 ? -1.929 5.443 52.276 1.00 54.94 106 PHE A CA 1
ATOM 865 C C . PHE A 1 106 ? -1.614 6.408 53.420 1.00 54.94 106 PHE A C 1
ATOM 867 O O . PHE A 1 106 ? -0.495 6.932 53.476 1.00 54.94 106 PHE A O 1
ATOM 874 N N . LYS A 1 107 ? -2.608 6.737 54.253 1.00 57.22 107 LYS A N 1
ATOM 875 C CA . LYS A 1 107 ? -2.465 7.655 55.398 1.00 57.22 107 LYS A CA 1
ATOM 876 C C . LYS A 1 107 ? -2.450 6.907 56.736 1.00 57.22 107 LYS A C 1
ATOM 878 O O . LYS A 1 107 ? -2.278 7.561 57.762 1.00 57.22 107 LYS A O 1
ATOM 883 N N . LYS A 1 108 ? -2.646 5.580 56.707 1.00 62.06 108 LYS A N 1
ATOM 884 C CA . LYS A 1 108 ? -2.769 4.676 57.861 1.00 62.06 108 LYS A CA 1
ATOM 885 C C . LYS A 1 108 ? -3.758 5.173 58.921 1.00 62.06 108 LYS A C 1
ATOM 887 O O . LYS A 1 108 ? -3.567 5.002 60.121 1.00 62.06 108 LYS A O 1
ATOM 892 N N . LYS A 1 109 ? -4.809 5.863 58.471 1.00 65.94 109 LYS A N 1
ATOM 893 C CA . LYS A 1 109 ? -5.844 6.456 59.322 1.00 65.94 109 LYS A CA 1
ATOM 894 C C . LYS A 1 109 ? -7.178 6.494 58.594 1.00 65.94 109 LYS A C 1
ATOM 896 O O . LYS A 1 109 ? -7.224 6.490 57.364 1.00 65.94 109 LYS A O 1
ATOM 901 N N . LEU A 1 110 ? -8.256 6.587 59.363 1.00 67.75 110 LEU A N 1
ATOM 902 C CA . LEU A 1 110 ? -9.599 6.787 58.829 1.00 67.75 110 LEU A CA 1
ATOM 903 C C . LEU A 1 110 ? -9.713 8.185 58.207 1.00 67.75 110 LEU A C 1
ATOM 905 O O . LEU A 1 110 ? -9.356 9.188 58.831 1.00 67.75 110 LEU A O 1
ATOM 909 N N . THR A 1 111 ? -10.205 8.251 56.974 1.00 70.81 111 THR A N 1
ATOM 910 C CA . THR A 1 111 ? -10.491 9.501 56.259 1.00 70.81 111 THR A CA 1
ATOM 911 C C . THR A 1 111 ? -11.862 9.431 55.605 1.00 70.81 111 THR A C 1
ATOM 913 O O . THR A 1 111 ? -12.318 8.348 55.250 1.00 70.81 111 THR A O 1
ATOM 916 N N . ARG A 1 112 ? -12.517 10.581 55.433 1.00 76.25 112 ARG A N 1
ATOM 917 C CA . ARG A 1 112 ? -13.810 10.665 54.749 1.00 76.25 112 ARG A CA 1
ATOM 918 C C . ARG A 1 112 ? -13.646 10.986 53.265 1.00 76.25 112 ARG A C 1
ATOM 920 O O . ARG A 1 112 ? -12.732 11.728 52.902 1.00 76.25 112 ARG A O 1
ATOM 927 N N . VAL A 1 113 ? -14.537 10.445 52.437 1.00 71.19 113 VAL A N 1
ATOM 928 C CA . VAL A 1 113 ? -14.607 10.721 50.993 1.00 71.19 113 VAL A CA 1
ATOM 929 C C . VAL A 1 113 ? -15.816 11.612 50.716 1.00 71.19 113 VAL A C 1
ATOM 931 O O . VAL A 1 113 ? -16.923 11.107 50.557 1.00 71.19 113 VAL A O 1
ATOM 934 N N . SER A 1 114 ? -15.610 12.930 50.679 1.00 79.62 114 SER A N 1
ATOM 935 C CA . SER A 1 114 ? -16.678 13.931 50.531 1.00 79.62 114 SER A CA 1
ATOM 936 C C . SER A 1 114 ? -17.400 13.874 49.182 1.00 79.62 114 SER A C 1
ATOM 938 O O . SER A 1 114 ? -16.788 13.561 48.163 1.00 79.62 114 SER A O 1
ATOM 940 N N . GLY A 1 115 ? -18.675 14.274 49.156 1.00 77.50 115 GLY A N 1
ATOM 941 C CA . GLY A 1 115 ? -19.447 14.469 47.920 1.00 77.50 115 GLY A CA 1
ATOM 942 C C . GLY A 1 115 ? -20.035 13.195 47.306 1.00 77.50 115 GLY A C 1
ATOM 943 O O . GLY A 1 115 ? -20.336 13.171 46.113 1.00 77.50 115 GLY A O 1
ATOM 944 N N . LYS A 1 116 ? -20.215 12.127 48.092 1.00 84.25 116 LYS A N 1
ATOM 945 C CA . LYS A 1 116 ? -20.705 10.836 47.585 1.00 84.25 116 LYS A CA 1
ATOM 946 C C . LYS A 1 116 ? -22.213 10.860 47.310 1.00 84.25 116 LYS A C 1
ATOM 948 O O . LYS A 1 116 ? -22.990 11.248 48.181 1.00 84.25 116 LYS A O 1
ATOM 953 N N . LYS A 1 117 ? -22.642 10.393 46.131 1.00 88.00 117 LYS A N 1
ATOM 954 C CA . LYS A 1 117 ? -24.070 10.203 45.814 1.00 88.00 117 LYS A CA 1
ATOM 955 C C . LYS A 1 117 ? -24.610 8.955 46.524 1.00 88.00 117 LYS A C 1
ATOM 957 O O . LYS A 1 117 ? -24.019 7.879 46.425 1.00 88.00 117 LYS A O 1
ATOM 962 N N . VAL A 1 118 ? -25.723 9.096 47.239 1.00 88.62 118 VAL A N 1
ATOM 963 C CA . VAL A 1 118 ? -26.356 8.038 48.045 1.00 88.62 118 VAL A CA 1
ATOM 964 C C . VAL A 1 118 ? -27.855 7.952 47.762 1.00 88.62 118 VAL A C 1
ATOM 966 O O . VAL A 1 118 ? -28.468 8.924 47.317 1.00 88.62 118 VAL A O 1
ATOM 969 N N . ALA A 1 119 ? -28.437 6.782 48.023 1.00 88.25 119 ALA A N 1
ATOM 970 C CA . ALA A 1 119 ? -29.883 6.585 48.026 1.00 88.25 119 ALA A CA 1
ATOM 971 C C . ALA A 1 119 ? -30.406 6.608 49.470 1.00 88.25 119 ALA A C 1
ATOM 973 O O . ALA A 1 119 ? -29.836 5.973 50.355 1.00 88.25 119 ALA A O 1
ATOM 974 N N . LEU A 1 120 ? -31.485 7.344 49.710 1.00 88.06 120 LEU A N 1
ATOM 975 C CA . LEU A 1 120 ? -32.127 7.527 51.006 1.00 88.06 120 LEU A CA 1
ATOM 976 C C . LEU A 1 120 ? -33.480 6.816 50.988 1.00 88.06 120 LEU A C 1
ATOM 978 O O . LEU A 1 120 ? -34.430 7.322 50.394 1.00 88.06 120 LEU A O 1
ATOM 982 N N . LYS A 1 121 ? -33.572 5.636 51.607 1.00 86.19 121 LYS A N 1
ATOM 983 C CA . LYS A 1 121 ? -34.810 4.842 51.656 1.00 86.19 121 LYS A CA 1
ATOM 984 C C . LYS A 1 121 ? -35.569 5.113 52.958 1.00 86.19 121 LYS A C 1
ATOM 986 O O . LYS A 1 121 ? -35.061 4.824 54.041 1.00 86.19 121 LYS A O 1
ATOM 991 N N . CYS A 1 122 ? -36.788 5.632 52.837 1.00 80.94 122 CYS A N 1
ATOM 992 C CA . CYS A 1 122 ? -37.711 5.924 53.933 1.00 80.94 122 CYS A CA 1
ATOM 993 C C . CYS A 1 122 ? -38.877 4.926 53.909 1.00 80.94 122 CYS A C 1
ATOM 995 O O . CYS A 1 122 ? -39.638 4.896 52.946 1.00 80.94 122 CYS A O 1
ATOM 997 N N . LEU A 1 123 ? -39.047 4.124 54.957 1.00 75.31 123 LEU A N 1
ATOM 998 C CA . LEU A 1 123 ? -40.178 3.193 55.087 1.00 75.31 123 LEU A CA 1
ATOM 999 C C . LEU A 1 123 ? -41.372 3.906 55.739 1.00 75.31 123 LEU A C 1
ATOM 1001 O O . LEU A 1 123 ? -41.182 4.708 56.655 1.00 75.31 123 LEU A O 1
ATOM 1005 N N . TYR A 1 124 ? -42.605 3.636 55.293 1.00 64.50 124 TYR A N 1
ATOM 1006 C CA . TYR A 1 124 ? -43.782 4.281 55.895 1.00 64.50 124 TYR A CA 1
ATOM 1007 C C . TYR A 1 124 ? -43.951 3.871 57.365 1.00 64.50 124 TYR A C 1
ATOM 1009 O O . TYR A 1 124 ? -43.892 2.689 57.695 1.00 64.50 124 TYR A O 1
ATOM 1017 N N . LYS A 1 125 ? -44.242 4.851 58.236 1.00 58.19 125 LYS A N 1
ATOM 1018 C CA . LYS A 1 125 ? -44.403 4.695 59.698 1.00 58.19 125 LYS A CA 1
ATOM 1019 C C . LYS A 1 125 ? -43.113 4.342 60.459 1.00 58.19 125 LYS A C 1
ATOM 1021 O O . LYS A 1 125 ? -43.197 3.775 61.548 1.00 58.19 125 LYS A O 1
ATOM 1026 N N . SER A 1 126 ? -41.935 4.717 59.954 1.00 57.88 126 SER A N 1
ATOM 1027 C CA . SER A 1 126 ? -40.667 4.484 60.664 1.00 57.88 126 SER A CA 1
ATOM 1028 C C . SER A 1 126 ? -40.438 5.408 61.871 1.00 57.88 126 SER A C 1
ATOM 1030 O O . SER A 1 126 ? -39.443 5.238 62.563 1.00 57.88 126 SER A O 1
ATOM 1032 N N . GLN A 1 127 ? -41.362 6.325 62.190 1.00 60.72 127 GLN A N 1
ATOM 1033 C CA . GLN A 1 127 ? -41.336 7.174 63.399 1.00 60.72 127 GLN A CA 1
ATOM 1034 C C . GLN A 1 127 ? -41.092 6.388 64.702 1.00 60.72 127 GLN A C 1
ATOM 1036 O O . GLN A 1 127 ? -40.453 6.897 65.622 1.00 60.72 127 GLN A O 1
ATOM 1041 N N . ASN A 1 128 ? -41.574 5.141 64.771 1.00 61.56 128 ASN A N 1
ATOM 1042 C C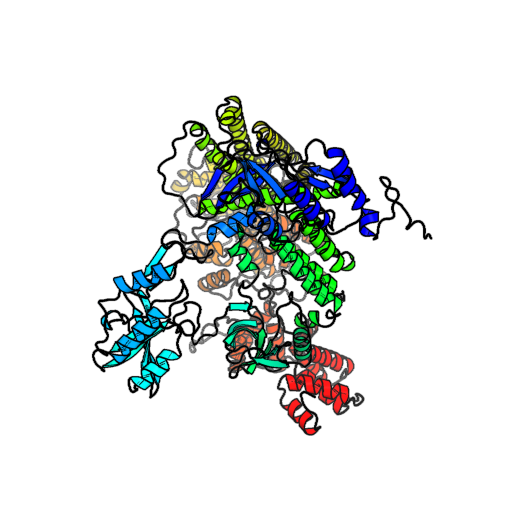A . ASN A 1 128 ? -41.262 4.194 65.838 1.00 61.56 128 ASN A CA 1
ATOM 1043 C C . ASN A 1 128 ? -40.400 3.066 65.266 1.00 61.56 128 ASN A C 1
ATOM 1045 O O . ASN A 1 128 ? -40.813 2.392 64.325 1.00 61.56 128 ASN A O 1
ATOM 1049 N N . ILE A 1 129 ? -39.228 2.819 65.855 1.00 62.88 129 ILE A N 1
ATOM 1050 C CA . ILE A 1 129 ? -38.347 1.715 65.449 1.00 62.88 129 ILE A CA 1
ATOM 1051 C C . ILE A 1 129 ? -39.073 0.383 65.678 1.00 62.88 129 ILE A C 1
ATOM 1053 O O . ILE A 1 129 ? -39.208 -0.074 66.818 1.00 62.88 129 ILE A O 1
ATOM 1057 N N . THR A 1 130 ? -39.533 -0.243 64.596 1.00 69.06 130 THR A N 1
ATOM 1058 C CA . THR A 1 130 ? -40.106 -1.591 64.603 1.00 69.06 130 THR A CA 1
ATOM 1059 C C . THR A 1 130 ? -39.007 -2.638 64.412 1.00 69.06 130 THR A C 1
ATOM 1061 O O . THR A 1 130 ? -37.960 -2.368 63.822 1.00 69.06 130 THR A O 1
ATOM 1064 N N . ASN A 1 131 ? -39.245 -3.870 64.876 1.00 69.88 131 ASN A N 1
ATOM 1065 C CA . ASN A 1 131 ? -38.344 -4.992 64.580 1.00 69.88 131 ASN A CA 1
ATOM 1066 C C . ASN A 1 131 ? -38.221 -5.239 63.068 1.00 69.88 131 ASN A C 1
ATOM 1068 O O . ASN A 1 131 ? -37.194 -5.721 62.612 1.00 69.88 131 ASN A O 1
ATOM 1072 N N . GLU A 1 132 ? -39.247 -4.878 62.296 1.00 70.00 132 GLU A N 1
ATOM 1073 C CA . GLU A 1 132 ? -39.254 -4.951 60.835 1.00 70.00 132 GLU A CA 1
ATOM 1074 C C . GLU A 1 132 ? -38.203 -4.020 60.214 1.00 70.00 132 GLU A C 1
ATOM 1076 O O . GLU A 1 132 ? -37.378 -4.488 59.436 1.00 70.00 132 GLU A O 1
ATOM 1081 N N . PHE A 1 133 ? -38.134 -2.755 60.653 1.00 78.25 133 PHE A N 1
ATOM 1082 C CA . PHE A 1 133 ? -37.095 -1.810 60.222 1.00 78.25 133 PHE A CA 1
ATOM 1083 C C . PHE A 1 133 ? -35.685 -2.314 60.567 1.00 78.25 133 PHE A C 1
ATOM 1085 O O . PHE A 1 133 ? -34.788 -2.308 59.726 1.00 78.25 133 PHE A O 1
ATOM 1092 N N . LEU A 1 134 ? -35.483 -2.788 61.802 1.00 79.25 134 LEU A N 1
ATOM 1093 C CA . LEU A 1 134 ? -34.180 -3.298 62.246 1.00 79.25 134 LEU A CA 1
ATOM 1094 C C . LEU A 1 134 ? -33.763 -4.554 61.469 1.00 79.25 134 LEU A C 1
ATOM 1096 O O . LEU A 1 134 ? -32.603 -4.674 61.079 1.00 79.25 134 LEU A O 1
ATOM 1100 N N . ASN A 1 135 ? -34.695 -5.477 61.225 1.00 78.94 135 ASN A N 1
ATOM 1101 C CA . ASN A 1 135 ? -34.438 -6.679 60.437 1.00 78.94 135 ASN A CA 1
ATOM 1102 C C . ASN A 1 135 ? -34.109 -6.330 58.989 1.00 78.94 135 ASN A C 1
ATOM 1104 O O . ASN A 1 135 ? -33.176 -6.905 58.437 1.00 78.94 135 ASN A O 1
ATOM 1108 N N . GLU A 1 136 ? -34.810 -5.359 58.401 1.00 80.69 136 GLU A N 1
ATOM 1109 C CA . GLU A 1 136 ? -34.515 -4.893 57.051 1.00 80.69 136 GLU A CA 1
ATOM 1110 C C . GLU A 1 136 ? -33.104 -4.305 56.964 1.00 80.69 136 GLU A C 1
ATOM 1112 O O . GLU A 1 136 ? -32.339 -4.714 56.093 1.00 80.69 136 GLU A O 1
ATOM 1117 N N . VAL A 1 137 ? -32.697 -3.442 57.902 1.00 82.62 137 VAL A N 1
ATOM 1118 C CA . VAL A 1 137 ? -31.318 -2.919 57.952 1.00 82.62 137 VAL A CA 1
ATOM 1119 C C . VAL A 1 137 ? -30.287 -4.049 58.046 1.00 82.62 137 VAL A C 1
ATOM 1121 O O . VAL A 1 137 ? -29.259 -3.995 57.371 1.00 82.62 137 VAL A O 1
ATOM 1124 N N . LYS A 1 138 ? -30.571 -5.103 58.821 1.00 82.44 138 LYS A N 1
ATOM 1125 C CA . LYS A 1 138 ? -29.680 -6.264 58.982 1.00 82.44 138 LYS A CA 1
ATOM 1126 C C . LYS A 1 138 ? -29.538 -7.128 57.727 1.00 82.44 138 LYS A C 1
ATOM 1128 O O . LYS A 1 138 ? -28.589 -7.908 57.674 1.00 82.44 138 LYS A O 1
ATOM 1133 N N . THR A 1 139 ? -30.435 -7.007 56.744 1.00 81.94 139 THR A N 1
ATOM 1134 C CA . THR A 1 139 ? -30.301 -7.711 55.452 1.00 81.94 139 THR A CA 1
ATOM 1135 C C . THR A 1 139 ? -29.226 -7.110 54.548 1.00 81.94 139 THR A C 1
ATOM 1137 O O . THR A 1 139 ? -28.752 -7.782 53.632 1.00 81.94 139 THR A O 1
ATOM 1140 N N . TYR A 1 140 ? -28.822 -5.863 54.806 1.00 80.88 140 TYR A N 1
ATOM 1141 C CA . TYR A 1 140 ? -27.759 -5.196 54.067 1.00 80.88 140 TYR A CA 1
ATOM 1142 C C . TYR A 1 140 ? -26.393 -5.496 54.682 1.00 80.88 140 TYR A C 1
ATOM 1144 O O . TYR A 1 140 ? -26.253 -5.726 55.886 1.00 80.88 140 TYR A O 1
ATOM 1152 N N . SER A 1 141 ? -25.372 -5.470 53.836 1.00 79.06 141 SER A N 1
ATOM 1153 C CA . SER A 1 141 ? -24.001 -5.784 54.205 1.00 79.06 141 SER A CA 1
ATOM 1154 C C . SER A 1 141 ? -23.142 -4.530 54.336 1.00 79.06 141 SER A C 1
ATOM 1156 O O . SER A 1 141 ? -23.334 -3.529 53.640 1.00 79.06 141 SER A O 1
ATOM 1158 N N . VAL A 1 142 ? -22.175 -4.611 55.248 1.00 80.00 142 VAL A N 1
ATOM 1159 C CA . VAL A 1 142 ? -21.076 -3.646 55.393 1.00 80.00 142 VAL A CA 1
ATOM 1160 C C . VAL A 1 142 ? -19.810 -4.122 54.683 1.00 80.00 142 VAL A C 1
ATOM 1162 O O . VAL A 1 142 ? -18.852 -3.360 54.593 1.00 80.00 142 VAL A O 1
ATOM 1165 N N . ASN A 1 143 ? -19.805 -5.353 54.160 1.00 75.44 143 ASN A N 1
ATOM 1166 C CA . ASN A 1 143 ? -18.694 -5.881 53.385 1.00 75.44 143 ASN A CA 1
ATOM 1167 C C . ASN A 1 143 ? -18.571 -5.101 52.074 1.00 75.44 143 ASN A C 1
ATOM 1169 O O . ASN A 1 143 ? -19.548 -4.943 51.333 1.00 75.44 143 ASN A O 1
ATOM 1173 N N . TYR A 1 144 ? -17.368 -4.617 51.780 1.00 66.94 144 TYR A N 1
ATOM 1174 C CA . TYR A 1 144 ? -17.118 -3.853 50.561 1.00 66.94 144 TYR A CA 1
ATOM 1175 C C . TYR A 1 144 ? -17.348 -4.663 49.272 1.00 66.94 144 TYR A C 1
ATOM 1177 O O . TYR A 1 144 ? -17.650 -4.070 48.237 1.00 66.94 144 TYR A O 1
ATOM 1185 N N . LEU A 1 145 ? -17.253 -5.994 49.314 1.00 60.66 145 LEU A N 1
ATOM 1186 C CA . LEU A 1 145 ? -17.441 -6.878 48.157 1.00 60.66 145 LEU A CA 1
ATOM 1187 C C . LEU A 1 145 ? -18.909 -7.254 47.898 1.00 60.66 145 LEU A C 1
ATOM 1189 O O . LEU A 1 145 ? -19.244 -7.679 46.793 1.00 60.66 145 LEU A O 1
ATOM 1193 N N . ASP A 1 146 ? -19.797 -7.071 48.876 1.00 67.62 146 ASP A N 1
ATOM 1194 C CA . ASP A 1 146 ? -21.202 -7.459 48.733 1.00 67.62 146 ASP A CA 1
ATOM 1195 C C . ASP A 1 146 ? -21.988 -6.455 47.885 1.00 67.62 146 ASP A C 1
ATOM 1197 O O . ASP A 1 146 ? -21.759 -5.251 47.928 1.00 67.62 146 ASP A O 1
ATOM 1201 N N . SER A 1 147 ? -22.974 -6.930 47.127 1.00 61.25 147 SER A N 1
ATOM 1202 C CA . SER A 1 147 ? -23.794 -6.085 46.245 1.00 61.25 147 SER A CA 1
ATOM 1203 C C . SER A 1 147 ? -24.851 -5.245 46.985 1.00 61.25 147 SER A C 1
ATOM 1205 O O . SER A 1 147 ? -25.270 -4.204 46.476 1.00 61.25 147 SER A O 1
ATOM 1207 N N . ASN A 1 148 ? -25.240 -5.635 48.207 1.00 71.62 148 ASN A N 1
ATOM 1208 C CA . ASN A 1 148 ? -26.278 -4.983 49.022 1.00 71.62 148 ASN A CA 1
ATOM 1209 C C . ASN A 1 148 ? -25.675 -4.063 50.102 1.00 71.62 148 ASN A C 1
ATOM 1211 O O . ASN A 1 148 ? -25.811 -4.324 51.298 1.00 71.62 148 ASN A O 1
ATOM 1215 N N . LYS A 1 149 ? -24.991 -2.989 49.694 1.00 83.19 149 LYS A N 1
ATOM 1216 C CA . LYS A 1 149 ? -24.194 -2.132 50.596 1.00 83.19 149 LYS A CA 1
ATOM 1217 C C . LYS A 1 149 ? -25.019 -1.063 51.321 1.00 83.19 149 LYS A C 1
ATOM 1219 O O . LYS A 1 149 ? -25.764 -0.308 50.684 1.00 83.19 149 LYS A O 1
ATOM 1224 N N . ILE A 1 150 ? -24.793 -0.917 52.629 1.00 88.56 150 ILE A N 1
ATOM 1225 C CA . ILE A 1 150 ? -25.378 0.144 53.466 1.00 88.56 150 ILE A CA 1
ATOM 1226 C C . ILE A 1 150 ? -24.305 0.974 54.181 1.00 88.56 150 ILE A C 1
ATOM 1228 O O . ILE A 1 150 ? -23.365 0.432 54.755 1.00 88.56 150 ILE A O 1
ATOM 1232 N N . TYR A 1 151 ? -24.461 2.302 54.167 1.00 86.75 151 TYR A N 1
ATOM 1233 C CA . TYR A 1 151 ? -23.538 3.237 54.821 1.00 86.75 151 TYR A CA 1
ATOM 1234 C C . TYR A 1 151 ? -23.946 3.606 56.242 1.00 86.75 151 TYR A C 1
ATOM 1236 O O . TYR A 1 151 ? -23.088 3.887 57.076 1.00 86.75 151 TYR A O 1
ATOM 1244 N N . GLY A 1 152 ? -25.243 3.637 56.527 1.00 88.44 152 GLY A N 1
ATOM 1245 C CA . GLY A 1 152 ? -25.701 4.089 57.827 1.00 88.44 152 GLY A CA 1
ATOM 1246 C C . GLY A 1 152 ? -27.183 4.397 57.893 1.00 88.44 152 GLY A C 1
ATOM 1247 O O . GLY A 1 152 ? -27.956 4.077 56.985 1.00 88.44 152 GLY A O 1
ATOM 1248 N N . ILE A 1 153 ? -27.554 5.046 58.991 1.00 89.50 153 ILE A N 1
ATOM 1249 C CA . ILE A 1 153 ? -28.921 5.476 59.282 1.00 89.50 153 ILE A CA 1
ATOM 1250 C C . ILE A 1 153 ? -28.915 6.985 59.504 1.00 89.50 153 ILE A C 1
ATOM 1252 O O . ILE A 1 153 ? -28.006 7.537 60.124 1.00 89.50 153 ILE A O 1
ATOM 1256 N N . SER A 1 154 ? -29.947 7.645 58.998 1.00 90.19 154 SER A N 1
ATOM 1257 C CA . SER A 1 154 ? -30.261 9.039 59.286 1.00 90.19 154 SER A CA 1
ATOM 1258 C C . SER A 1 154 ? -31.682 9.153 59.835 1.00 90.19 154 SER A C 1
ATOM 1260 O O . SER A 1 154 ? -32.439 8.183 59.840 1.00 90.19 154 SER A O 1
ATOM 1262 N N . GLN A 1 155 ? -32.067 10.343 60.281 1.00 87.75 155 GLN A N 1
ATOM 1263 C CA . GLN A 1 155 ? -33.443 10.647 60.652 1.00 87.75 155 GLN A CA 1
ATOM 1264 C C . GLN A 1 155 ? -33.832 12.009 60.101 1.00 87.75 155 GLN A C 1
ATOM 1266 O O . GLN A 1 155 ? -33.120 12.993 60.305 1.00 87.75 155 GLN A O 1
ATOM 1271 N N . ASN A 1 156 ? -34.984 12.062 59.435 1.00 81.38 156 ASN A N 1
ATOM 1272 C CA . ASN A 1 156 ? -35.546 13.321 58.975 1.00 81.38 156 ASN A CA 1
ATOM 1273 C C . ASN A 1 156 ? -35.899 14.201 60.196 1.00 81.38 156 ASN A C 1
ATOM 1275 O O . ASN A 1 156 ? -36.667 13.760 61.059 1.00 81.38 156 ASN A O 1
ATOM 1279 N N . PRO A 1 157 ? -35.372 15.433 60.309 1.00 80.12 157 PRO A N 1
ATOM 1280 C CA . PRO A 1 157 ? -35.627 16.288 61.463 1.00 80.12 157 PRO A CA 1
ATOM 1281 C C . PRO A 1 157 ? -37.090 16.738 61.561 1.00 80.12 157 PRO A C 1
ATOM 1283 O O . PRO A 1 157 ? -37.559 16.941 62.686 1.00 80.12 157 PRO A O 1
ATOM 1286 N N . ASP A 1 158 ? -37.797 16.835 60.430 1.00 78.94 158 ASP A N 1
ATOM 1287 C CA . ASP A 1 158 ? -39.176 17.319 60.339 1.00 78.94 158 ASP A CA 1
ATOM 1288 C C . ASP A 1 158 ? -40.181 16.185 60.556 1.00 78.94 158 ASP A C 1
ATOM 1290 O O . ASP A 1 158 ? -41.083 16.305 61.385 1.00 78.94 158 ASP A O 1
ATOM 1294 N N . THR A 1 159 ? -40.009 15.053 59.862 1.00 80.25 159 THR A N 1
ATOM 1295 C CA . THR A 1 159 ? -40.972 13.935 59.927 1.00 80.25 159 THR A CA 1
ATOM 1296 C C . THR A 1 159 ? -40.670 12.921 61.031 1.00 80.25 159 THR A C 1
ATOM 1298 O O . THR A 1 159 ? -41.522 12.094 61.351 1.00 80.25 159 THR A O 1
ATOM 1301 N N . LYS A 1 160 ? -39.467 12.983 61.623 1.00 81.38 160 LYS A N 1
ATOM 1302 C CA . LYS A 1 160 ? -38.913 12.016 62.594 1.00 81.38 160 LYS A CA 1
ATOM 1303 C C . LYS A 1 160 ? -38.756 10.585 62.072 1.00 81.38 160 LYS A C 1
ATOM 1305 O O . LYS A 1 160 ? -38.377 9.705 62.843 1.00 81.38 160 LYS A O 1
ATOM 1310 N N . ASP A 1 161 ? -38.963 10.363 60.778 1.00 81.94 161 ASP A N 1
ATOM 1311 C CA . ASP A 1 161 ? -38.778 9.062 60.140 1.00 81.94 161 ASP A CA 1
ATOM 1312 C C . ASP A 1 161 ? -37.293 8.692 60.067 1.00 81.94 161 ASP A C 1
ATOM 1314 O O . ASP A 1 161 ? -36.451 9.506 59.668 1.00 81.94 161 ASP A O 1
ATOM 1318 N N . TYR A 1 162 ? -36.975 7.447 60.426 1.00 84.69 162 TYR A N 1
ATOM 1319 C CA . TYR A 1 162 ? -35.651 6.877 60.193 1.00 84.69 162 TYR A CA 1
ATOM 1320 C C . TYR A 1 162 ? -35.475 6.528 58.712 1.00 84.69 162 TYR A C 1
ATOM 1322 O O . TYR A 1 162 ? -36.380 5.992 58.063 1.00 84.69 162 TYR A O 1
ATOM 1330 N N . ILE A 1 163 ? -34.284 6.833 58.203 1.00 87.69 163 ILE A N 1
ATOM 1331 C CA . ILE A 1 163 ? -33.896 6.740 56.797 1.00 87.69 163 ILE A CA 1
ATOM 1332 C C . ILE A 1 163 ? -32.670 5.840 56.683 1.00 87.69 163 ILE A C 1
ATOM 1334 O O . ILE A 1 163 ? -31.668 6.056 57.366 1.00 87.69 163 ILE A O 1
ATOM 1338 N N . MET A 1 164 ? -32.718 4.866 55.780 1.00 89.44 164 MET A N 1
ATOM 1339 C CA . MET A 1 164 ? -31.562 4.039 55.438 1.00 89.44 164 MET A CA 1
ATOM 1340 C C . MET A 1 164 ? -30.728 4.729 54.359 1.00 89.44 164 MET A C 1
ATOM 1342 O O . MET A 1 164 ? -31.270 5.158 53.338 1.00 89.44 164 MET A O 1
ATOM 1346 N N . VAL A 1 165 ? -29.413 4.808 54.563 1.00 89.50 165 VAL A N 1
ATOM 1347 C CA . VAL A 1 165 ? -28.478 5.446 53.625 1.00 89.50 165 VAL A CA 1
ATOM 1348 C C . VAL A 1 165 ? -27.723 4.363 52.858 1.00 89.50 165 VAL A C 1
ATOM 1350 O O . VAL A 1 165 ? -26.826 3.710 53.394 1.00 89.50 165 VAL A O 1
ATOM 1353 N N . LEU A 1 166 ? -28.108 4.154 51.602 1.00 87.50 166 LEU A N 1
ATOM 1354 C CA . LEU A 1 166 ? -27.697 3.035 50.754 1.00 87.50 166 LEU A CA 1
ATOM 1355 C C . LEU A 1 166 ? -26.755 3.468 49.622 1.00 87.50 166 LEU A C 1
ATOM 1357 O O . LEU A 1 166 ? -26.690 4.641 49.233 1.00 87.50 166 LEU A O 1
ATOM 1361 N N . HIS A 1 167 ? -26.054 2.490 49.047 1.00 83.56 167 HIS A N 1
ATOM 1362 C CA . HIS A 1 167 ? -25.286 2.677 47.818 1.00 83.56 167 HIS A CA 1
ATOM 1363 C C . HIS A 1 167 ? -26.201 3.001 46.627 1.00 83.56 167 HIS A C 1
ATOM 1365 O O . HIS A 1 167 ? -27.143 2.264 46.344 1.00 83.56 167 HIS A O 1
ATOM 1371 N N . TYR A 1 168 ? -25.915 4.095 45.914 1.00 77.00 168 TYR A N 1
ATOM 1372 C CA . TYR A 1 168 ? -26.795 4.619 44.863 1.00 77.00 168 TYR A CA 1
ATOM 1373 C C . TYR A 1 168 ? -26.970 3.656 43.672 1.00 77.00 168 TYR A C 1
ATOM 1375 O O . TYR A 1 168 ? -28.094 3.420 43.239 1.00 77.00 168 TYR A O 1
ATOM 1383 N N . GLU A 1 169 ? -25.887 3.037 43.187 1.00 68.44 169 GLU A N 1
ATOM 1384 C CA . GLU A 1 169 ? -25.926 2.129 42.020 1.00 68.44 169 GLU A CA 1
ATOM 1385 C C . GLU A 1 169 ? -26.836 0.905 42.220 1.00 68.44 169 GLU A C 1
ATOM 1387 O O . GLU A 1 169 ? -27.489 0.448 41.284 1.00 68.44 169 GLU A O 1
ATOM 1392 N N . TYR A 1 170 ? -26.945 0.397 43.452 1.00 61.91 170 TYR A N 1
ATOM 1393 C CA . TYR A 1 170 ? -27.849 -0.711 43.766 1.00 61.91 170 TYR A CA 1
ATOM 1394 C C . TYR A 1 170 ? -29.320 -0.305 43.593 1.00 61.91 170 TYR A C 1
ATOM 1396 O O . TYR A 1 170 ? -30.131 -1.042 43.029 1.00 61.91 170 TYR A O 1
ATOM 1404 N N . PHE A 1 171 ? -29.670 0.899 44.044 1.00 59.53 171 PHE A N 1
ATOM 1405 C CA . PHE A 1 171 ? -31.034 1.404 43.953 1.00 59.53 171 PHE A CA 1
ATOM 1406 C C . PHE A 1 171 ? -31.471 1.645 42.500 1.00 59.53 171 PHE A C 1
ATOM 1408 O O . PHE A 1 171 ? -32.619 1.368 42.146 1.00 59.53 171 PHE A O 1
ATOM 1415 N N . GLU A 1 172 ? -30.549 2.069 41.631 1.00 59.25 172 GLU A N 1
ATOM 1416 C CA . GLU A 1 172 ? -30.829 2.229 40.202 1.00 59.25 172 GLU A CA 1
ATOM 1417 C C . GLU A 1 172 ? -31.226 0.900 39.530 1.00 59.25 172 GLU A C 1
ATOM 1419 O O . GLU A 1 172 ? -32.094 0.876 38.654 1.00 59.25 172 GLU A O 1
ATOM 1424 N N . LYS A 1 173 ? -30.650 -0.219 39.991 1.00 56.41 173 LYS A N 1
ATOM 1425 C CA . LYS A 1 173 ? -30.998 -1.576 39.548 1.00 56.41 173 LYS A CA 1
ATOM 1426 C C . LYS A 1 173 ? -32.366 -2.023 40.083 1.00 56.41 173 LYS A C 1
ATOM 1428 O O . LYS A 1 173 ? -33.157 -2.605 39.346 1.00 56.41 173 LYS A O 1
ATOM 1433 N N . TYR A 1 174 ? -32.685 -1.697 41.337 1.00 53.06 174 TYR A N 1
ATOM 1434 C CA . TYR A 1 174 ? -33.950 -2.074 41.983 1.00 53.06 174 TYR A CA 1
ATOM 1435 C C . TYR A 1 174 ? -35.172 -1.308 41.435 1.00 53.06 174 TYR A C 1
ATOM 1437 O O . TYR A 1 174 ? -36.246 -1.886 41.256 1.00 53.06 174 TYR A O 1
ATOM 1445 N N . CYS A 1 175 ? -35.035 -0.016 41.113 1.00 49.53 175 CYS A N 1
ATOM 1446 C CA . CYS A 1 175 ? -36.145 0.813 40.622 1.00 49.53 175 CYS A CA 1
ATOM 1447 C C . CYS A 1 175 ? -36.660 0.462 39.223 1.00 49.53 175 CYS A C 1
ATOM 1449 O O . CYS A 1 175 ? -37.791 0.814 38.888 1.00 49.53 175 CYS A O 1
ATOM 1451 N N . LYS A 1 176 ? -35.875 -0.255 38.417 1.00 51.38 176 LYS A N 1
ATOM 1452 C CA . LYS A 1 176 ? -36.246 -0.611 37.041 1.00 51.38 176 LYS A CA 1
ATOM 1453 C C . LYS A 1 176 ? -37.203 -1.822 36.958 1.00 51.38 176 LYS A C 1
ATOM 1455 O O . LYS A 1 176 ? -37.593 -2.183 35.859 1.00 51.38 176 LYS A O 1
ATOM 1460 N N . SER A 1 177 ? -37.613 -2.436 38.083 1.00 50.25 177 SER A N 1
ATOM 1461 C CA . SER A 1 177 ? -38.221 -3.792 38.139 1.00 50.25 177 SER A CA 1
ATOM 1462 C C . SER A 1 177 ? -39.750 -3.905 38.213 1.00 50.25 177 SER A C 1
ATOM 1464 O O . SER A 1 177 ? -40.275 -5.007 38.364 1.00 50.25 177 SER A O 1
ATOM 1466 N N . TYR A 1 178 ? -40.504 -2.806 38.090 1.00 57.28 178 TYR A N 1
ATOM 1467 C CA . TYR A 1 178 ? -41.970 -2.820 38.250 1.00 57.28 178 TYR A CA 1
ATOM 1468 C C . TYR A 1 178 ? -42.698 -2.016 37.162 1.00 57.28 178 TYR A C 1
ATOM 1470 O O . TYR A 1 178 ? -42.269 -0.928 36.775 1.00 57.28 178 TYR A O 1
ATOM 1478 N N . CYS A 1 179 ? -43.829 -2.544 36.674 1.00 56.38 179 CYS A N 1
ATOM 1479 C CA . CYS A 1 179 ? -44.568 -1.979 35.544 1.00 56.38 179 CYS A CA 1
ATOM 1480 C C . CYS A 1 179 ? -45.487 -0.836 35.987 1.00 56.38 179 CYS A C 1
ATOM 1482 O O . CYS A 1 179 ? -46.394 -1.043 36.794 1.00 56.38 179 CYS A O 1
ATOM 1484 N N . LYS A 1 180 ? -45.341 0.347 35.374 1.00 53.69 180 LYS A N 1
ATOM 1485 C CA . LYS A 1 180 ? -46.160 1.538 35.678 1.00 53.69 180 LYS A CA 1
ATOM 1486 C C . LYS A 1 180 ? -47.663 1.380 35.389 1.00 53.69 180 LYS A C 1
ATOM 1488 O O . LYS A 1 180 ? -48.451 2.131 35.949 1.00 53.69 180 LYS A O 1
ATOM 1493 N N . GLN A 1 181 ? -48.064 0.439 34.527 1.00 57.25 181 GLN A N 1
ATOM 1494 C CA . GLN A 1 181 ? -49.452 0.303 34.059 1.00 57.25 181 GLN A CA 1
ATOM 1495 C C . GLN A 1 181 ? -50.244 -0.806 34.763 1.00 57.25 181 GLN A C 1
ATOM 1497 O O . GLN A 1 181 ? -51.439 -0.646 34.993 1.00 57.25 181 GLN A O 1
ATOM 1502 N N . CYS A 1 182 ? -49.591 -1.924 35.100 1.00 60.84 182 CYS A N 1
ATOM 1503 C CA . CYS A 1 182 ? -50.228 -3.094 35.717 1.00 60.84 182 CYS A CA 1
ATOM 1504 C C . CYS A 1 182 ? -49.826 -3.288 37.198 1.00 60.84 182 CYS A C 1
ATOM 1506 O O . CYS A 1 182 ? -50.442 -4.089 37.896 1.00 60.84 182 CYS A O 1
ATOM 1508 N N . GLY A 1 183 ? -48.796 -2.583 37.692 1.00 55.19 183 GLY A N 1
ATOM 1509 C CA . GLY A 1 183 ? -48.293 -2.691 39.072 1.00 55.19 183 GLY A CA 1
ATOM 1510 C C . GLY A 1 183 ? -47.573 -4.007 39.402 1.00 55.19 183 GLY A C 1
ATOM 1511 O O . GLY A 1 183 ? -47.112 -4.188 40.524 1.00 55.19 183 GLY A O 1
ATOM 1512 N N . SER A 1 184 ? -47.474 -4.929 38.443 1.00 55.44 184 SER A N 1
ATOM 1513 C CA . SER A 1 184 ? -46.809 -6.230 38.587 1.00 55.44 184 SER A CA 1
ATOM 1514 C C . SER A 1 184 ? -45.296 -6.128 38.346 1.00 55.44 184 SER A C 1
ATOM 1516 O O . SER A 1 184 ? -44.836 -5.162 37.723 1.00 55.44 184 SER A O 1
ATOM 1518 N N . ASN A 1 185 ? -44.535 -7.139 38.794 1.00 52.34 185 ASN A N 1
ATOM 1519 C CA . ASN A 1 185 ? -43.114 -7.283 38.453 1.00 52.34 185 ASN A CA 1
ATOM 1520 C C . ASN A 1 185 ? -42.948 -7.200 36.934 1.00 52.34 185 ASN A C 1
ATOM 1522 O O . ASN A 1 185 ? -43.625 -7.905 36.181 1.00 52.34 185 ASN A O 1
ATOM 1526 N N . MET A 1 186 ? -42.081 -6.293 36.506 1.00 53.84 186 MET A N 1
ATOM 1527 C CA . MET A 1 186 ? -41.704 -6.116 35.114 1.00 53.84 186 MET A CA 1
ATOM 1528 C C . MET A 1 186 ? -40.347 -6.764 34.930 1.00 53.84 186 MET A C 1
ATOM 1530 O O . MET A 1 186 ? -39.509 -6.711 35.832 1.00 53.84 186 MET A O 1
ATOM 1534 N N . ASP A 1 187 ? -40.113 -7.317 33.750 1.00 53.66 187 ASP A N 1
ATOM 1535 C CA . ASP A 1 187 ? -38.738 -7.575 33.365 1.00 53.66 187 ASP A CA 1
ATOM 1536 C C . ASP A 1 187 ? -38.003 -6.224 33.274 1.00 53.66 187 ASP A C 1
ATOM 1538 O O . ASP A 1 187 ? -38.365 -5.356 32.467 1.00 53.66 187 ASP A O 1
ATOM 1542 N N . THR A 1 188 ? -37.029 -6.028 34.168 1.00 45.44 188 THR A N 1
ATOM 1543 C CA . THR A 1 188 ? -36.231 -4.802 34.312 1.00 45.44 188 THR A CA 1
ATOM 1544 C C . THR A 1 188 ? -35.469 -4.443 33.056 1.00 45.44 188 THR A C 1
ATOM 1546 O O . THR A 1 188 ? -35.229 -3.261 32.802 1.00 45.44 188 THR A O 1
ATOM 1549 N N . GLU A 1 189 ? -35.037 -5.466 32.322 1.00 49.03 189 GLU A N 1
ATOM 1550 C CA . GLU A 1 189 ? -34.170 -5.308 31.165 1.00 49.03 189 GLU A CA 1
ATOM 1551 C C . GLU A 1 189 ? -34.988 -5.026 29.908 1.00 49.03 189 GLU A C 1
ATOM 1553 O O . GLU A 1 189 ? -34.475 -4.370 29.013 1.00 49.03 189 GLU A O 1
ATOM 1558 N N . LEU A 1 190 ? -36.270 -5.428 29.866 1.00 50.03 190 LEU A N 1
ATOM 1559 C CA . LEU A 1 190 ? -37.091 -5.401 28.645 1.00 50.03 190 LEU A CA 1
ATOM 1560 C C . LEU A 1 190 ? -38.342 -4.501 28.701 1.00 50.03 190 LEU A C 1
ATOM 1562 O O . LEU A 1 190 ? -39.057 -4.385 27.705 1.00 50.03 190 LEU A O 1
ATOM 1566 N N . LYS A 1 191 ? -38.631 -3.841 29.836 1.00 55.03 191 LYS A N 1
ATOM 1567 C CA . LYS A 1 191 ? -39.823 -2.976 30.032 1.00 55.03 191 LYS A CA 1
ATOM 1568 C C . LYS A 1 191 ? -41.147 -3.647 29.614 1.00 55.03 191 LYS A C 1
ATOM 1570 O O . LYS A 1 191 ? -42.053 -2.998 29.088 1.00 55.03 191 LYS A O 1
ATOM 1575 N N . TRP A 1 192 ? -41.290 -4.947 29.862 1.00 58.94 192 TRP A N 1
ATOM 1576 C CA . TRP A 1 192 ? -42.414 -5.757 29.380 1.00 58.94 192 TRP A CA 1
ATOM 1577 C C . TRP A 1 192 ? -43.285 -6.306 30.529 1.00 58.94 192 TRP A C 1
ATOM 1579 O O . TRP A 1 192 ? -42.765 -6.779 31.539 1.00 58.94 192 TRP A O 1
ATOM 1589 N N . CYS A 1 193 ? -44.623 -6.241 30.394 1.00 69.12 193 CYS A N 1
ATOM 1590 C CA . CYS A 1 193 ? -45.602 -6.826 31.339 1.00 69.12 193 CYS A CA 1
ATOM 1591 C C . CYS A 1 193 ? -46.451 -7.891 30.620 1.00 69.12 193 CYS A C 1
ATOM 1593 O O . CYS A 1 193 ? -47.289 -7.555 29.776 1.00 69.12 193 CYS A O 1
ATOM 1595 N N . ARG A 1 194 ? -46.301 -9.167 31.012 1.00 64.38 194 ARG A N 1
ATOM 1596 C CA . ARG A 1 194 ? -47.063 -10.313 30.469 1.00 64.38 194 ARG A CA 1
ATOM 1597 C C . ARG A 1 194 ? -48.581 -10.114 30.528 1.00 64.38 194 ARG A C 1
ATOM 1599 O O . ARG A 1 194 ? -49.300 -10.461 29.595 1.00 64.38 194 ARG A O 1
ATOM 1606 N N . ALA A 1 195 ? -49.084 -9.522 31.612 1.00 66.12 195 ALA A N 1
ATOM 1607 C CA . ALA A 1 195 ? -50.514 -9.258 31.770 1.00 66.12 195 ALA A CA 1
ATOM 1608 C C . ALA A 1 195 ? -51.032 -8.212 30.762 1.00 66.12 195 ALA A C 1
ATOM 1610 O O . ALA A 1 195 ? -52.130 -8.359 30.222 1.00 66.12 195 ALA A O 1
ATOM 1611 N N . CYS A 1 196 ? -50.231 -7.185 30.454 1.00 67.75 196 CYS A N 1
ATOM 1612 C CA . CYS A 1 196 ? -50.556 -6.210 29.410 1.00 67.75 196 CYS A CA 1
ATOM 1613 C C . CYS A 1 196 ? -50.509 -6.840 28.007 1.00 67.75 196 CYS A C 1
ATOM 1615 O O . CYS A 1 196 ? -51.372 -6.547 27.182 1.00 67.75 196 CYS A O 1
ATOM 1617 N N . HIS A 1 197 ? -49.555 -7.744 27.761 1.00 66.75 197 HIS A N 1
ATOM 1618 C CA . HIS A 1 197 ? -49.408 -8.484 26.503 1.00 66.75 197 HIS A CA 1
ATOM 1619 C C . HIS A 1 197 ? -50.648 -9.340 26.180 1.00 66.75 197 HIS A C 1
ATOM 1621 O O . HIS A 1 197 ? -51.225 -9.215 25.099 1.00 66.75 197 HIS A O 1
ATOM 1627 N N . LEU A 1 198 ? -51.127 -10.147 27.136 1.00 65.62 198 LEU A N 1
ATOM 1628 C CA . LEU A 1 198 ? -52.311 -11.004 26.949 1.00 65.62 198 LEU A CA 1
ATOM 1629 C C . LEU A 1 198 ? -53.592 -10.203 26.652 1.00 65.62 198 LEU A C 1
ATOM 1631 O O . LEU A 1 198 ? -54.447 -10.649 25.885 1.00 65.62 198 LEU A O 1
ATOM 1635 N N . ASN A 1 199 ? -53.726 -9.005 27.227 1.00 65.69 199 ASN A N 1
ATOM 1636 C CA . ASN A 1 199 ? -54.861 -8.122 26.954 1.00 65.69 199 ASN A CA 1
ATOM 1637 C C . ASN A 1 199 ? -54.814 -7.499 25.550 1.00 65.69 199 ASN A C 1
ATOM 1639 O O . ASN A 1 199 ? -55.870 -7.243 24.970 1.00 65.69 199 ASN A O 1
ATOM 1643 N N . LEU A 1 200 ? -53.619 -7.270 24.995 1.00 62.66 200 LEU A N 1
ATOM 1644 C CA . LEU A 1 200 ? -53.457 -6.736 23.644 1.00 62.66 200 LEU A CA 1
ATOM 1645 C C . LEU A 1 200 ? -53.774 -7.796 22.574 1.00 62.66 200 LEU A C 1
ATOM 1647 O O . LEU A 1 200 ? -54.528 -7.513 21.643 1.00 62.66 200 LEU A O 1
ATOM 1651 N N . LEU A 1 201 ? -53.291 -9.033 22.756 1.00 61.84 201 LEU A N 1
ATOM 1652 C CA . LEU A 1 201 ? -53.591 -10.164 21.864 1.00 61.84 201 LEU A CA 1
ATOM 1653 C C . LEU A 1 201 ? -55.102 -10.422 21.757 1.00 61.84 201 LEU A C 1
ATOM 1655 O O . LEU A 1 201 ? -55.633 -10.590 20.661 1.00 61.84 201 LEU A O 1
ATOM 1659 N N . ARG A 1 202 ? -55.826 -10.347 22.883 1.00 61.16 202 ARG A N 1
ATOM 1660 C CA . ARG A 1 202 ? -57.293 -10.492 22.911 1.00 61.16 202 ARG A CA 1
ATOM 1661 C C . ARG A 1 202 ? -58.044 -9.412 22.127 1.00 61.16 202 ARG A C 1
ATOM 1663 O O . ARG A 1 202 ? -59.153 -9.679 21.674 1.00 61.16 202 ARG A O 1
ATOM 1670 N N . LYS A 1 203 ? -57.480 -8.206 21.980 1.00 59.59 203 LYS A N 1
ATOM 1671 C CA . LYS A 1 203 ? -58.107 -7.097 21.238 1.00 59.59 203 LYS A CA 1
ATOM 1672 C C . LYS A 1 203 ? -57.841 -7.141 19.730 1.00 59.59 203 LYS A C 1
ATOM 1674 O O . LYS A 1 203 ? -58.706 -6.700 18.983 1.00 59.59 203 LYS A O 1
ATOM 1679 N N . ASN A 1 204 ? -56.689 -7.659 19.292 1.00 54.06 204 ASN A N 1
ATOM 1680 C CA . ASN A 1 204 ? -56.244 -7.562 17.893 1.00 54.06 204 ASN A CA 1
ATOM 1681 C C . ASN A 1 204 ? -56.515 -8.814 17.027 1.00 54.06 204 ASN A C 1
ATOM 1683 O O . ASN A 1 204 ? -56.488 -8.698 15.806 1.00 54.06 204 ASN A O 1
ATOM 1687 N N . LEU A 1 205 ? -56.787 -9.992 17.607 1.00 53.44 205 LEU A N 1
ATOM 1688 C CA . LEU A 1 205 ? -56.797 -11.279 16.875 1.00 53.44 205 LEU A CA 1
ATOM 1689 C C . LEU A 1 205 ? -58.186 -11.894 16.599 1.00 53.44 205 LEU A C 1
ATOM 1691 O O . LEU A 1 205 ? -58.289 -13.054 16.210 1.00 53.44 205 LEU A O 1
ATOM 1695 N N . THR A 1 206 ? -59.279 -11.147 16.750 1.00 48.22 206 THR A N 1
ATOM 1696 C CA . THR A 1 206 ? -60.649 -11.675 16.574 1.00 48.22 206 THR A CA 1
ATOM 1697 C C . THR A 1 206 ? -61.122 -11.835 15.117 1.00 48.22 206 THR A C 1
ATOM 1699 O O . THR A 1 206 ? -62.279 -12.197 14.912 1.00 48.22 206 THR A O 1
ATOM 1702 N N . SER A 1 207 ? -60.280 -11.614 14.095 1.00 49.94 207 SER A N 1
ATOM 1703 C CA . SER A 1 207 ? -60.716 -11.583 12.681 1.00 49.94 207 SER A CA 1
ATOM 1704 C C . SER A 1 207 ? -60.184 -12.692 11.757 1.00 49.94 207 SER A C 1
ATOM 1706 O O . SER A 1 207 ? -60.751 -12.874 10.681 1.00 49.94 207 SER A O 1
ATOM 1708 N N . CYS A 1 208 ? -59.153 -13.459 12.134 1.00 55.19 208 CYS A N 1
ATOM 1709 C CA . CYS A 1 208 ? -58.525 -14.453 11.247 1.00 55.19 208 CYS A CA 1
ATOM 1710 C C . CYS A 1 208 ? -58.702 -15.877 11.792 1.00 55.19 208 CYS A C 1
ATOM 1712 O O . CYS A 1 208 ? -57.954 -16.309 12.664 1.00 55.19 208 CYS A O 1
ATOM 1714 N N . THR A 1 209 ? -59.698 -16.609 11.283 1.00 68.44 209 THR A N 1
ATOM 1715 C CA . THR A 1 209 ? -59.933 -18.023 11.630 1.00 68.44 209 THR A CA 1
ATOM 1716 C C . THR A 1 209 ? -59.721 -18.907 10.407 1.00 68.44 209 THR A C 1
ATOM 1718 O O . THR A 1 209 ? -60.036 -18.515 9.282 1.00 68.44 209 THR A O 1
ATOM 1721 N N . SER A 1 210 ? -59.187 -20.107 10.623 1.00 72.25 210 SER A N 1
ATOM 1722 C CA . SER A 1 210 ? -58.974 -21.113 9.576 1.00 72.25 210 SER A CA 1
ATOM 1723 C C . SER A 1 210 ? -60.270 -21.788 9.118 1.00 72.25 210 SER A C 1
ATOM 1725 O O . SER A 1 210 ? -60.279 -22.511 8.122 1.00 72.25 210 SER A O 1
ATOM 1727 N N . GLY A 1 211 ? -61.361 -21.612 9.872 1.00 71.38 211 GLY A N 1
ATOM 1728 C CA . GLY A 1 211 ? -62.606 -22.360 9.696 1.00 71.38 211 GLY A CA 1
ATOM 1729 C C . GLY A 1 211 ? -62.525 -23.805 10.206 1.00 71.38 211 GLY A C 1
ATOM 1730 O O . GLY A 1 211 ? -63.522 -24.527 10.154 1.00 71.38 211 GLY A O 1
ATOM 1731 N N . ASN A 1 212 ? -61.371 -24.239 10.731 1.00 79.25 212 ASN A N 1
ATOM 1732 C CA . ASN A 1 212 ? -61.173 -25.546 11.342 1.00 79.25 212 ASN A CA 1
ATOM 1733 C C . ASN A 1 212 ? -60.966 -25.408 12.853 1.00 79.25 212 ASN A C 1
ATOM 1735 O O . ASN A 1 212 ? -59.911 -24.989 13.325 1.00 79.25 212 ASN A O 1
ATOM 1739 N N . ARG A 1 213 ? -61.947 -25.891 13.624 1.00 79.44 213 ARG A N 1
ATOM 1740 C CA . ARG A 1 213 ? -61.963 -25.795 15.092 1.00 79.44 213 ARG A CA 1
ATOM 1741 C C . ARG A 1 213 ? -60.709 -26.359 15.775 1.00 79.44 213 ARG A C 1
ATOM 1743 O O . ARG A 1 213 ? -60.349 -25.879 16.845 1.00 79.44 213 ARG A O 1
ATOM 1750 N N . LYS A 1 214 ? -60.056 -27.373 15.193 1.00 79.31 214 LYS A N 1
ATOM 1751 C CA . LYS A 1 214 ? -58.825 -27.954 15.757 1.00 79.31 214 LYS A CA 1
ATOM 1752 C C . LYS A 1 214 ? -57.605 -27.064 15.517 1.00 79.31 214 LYS A C 1
ATOM 1754 O O . LYS A 1 214 ? -56.807 -26.897 16.431 1.00 79.31 214 LYS A O 1
ATOM 1759 N N . ILE A 1 215 ? -57.474 -26.497 14.317 1.00 80.50 215 ILE A N 1
ATOM 1760 C CA . ILE A 1 215 ? -56.382 -25.571 13.979 1.00 80.50 215 ILE A CA 1
ATOM 1761 C C . ILE A 1 215 ? -56.539 -24.273 14.775 1.00 80.50 215 ILE A C 1
ATOM 1763 O O . ILE A 1 215 ? -55.587 -23.824 15.406 1.00 80.50 215 ILE A O 1
ATOM 1767 N N . ASP A 1 216 ? -57.756 -23.729 14.827 1.00 78.50 216 ASP A N 1
ATOM 1768 C CA . ASP A 1 216 ? -58.051 -22.503 15.574 1.00 78.50 216 ASP A CA 1
ATOM 1769 C C . ASP A 1 216 ? -57.807 -22.683 17.081 1.00 78.50 216 ASP A C 1
ATOM 1771 O O . ASP A 1 216 ? -57.234 -21.806 17.726 1.00 78.50 216 ASP A O 1
ATOM 1775 N N . GLY A 1 217 ? -58.182 -23.843 17.639 1.00 78.44 217 GLY A N 1
ATOM 1776 C CA . GLY A 1 217 ? -57.902 -24.179 19.037 1.00 78.44 217 GLY A CA 1
ATOM 1777 C C . GLY A 1 217 ? -56.403 -24.251 19.344 1.00 78.44 217 GLY A C 1
ATOM 1778 O O . GLY A 1 217 ? -55.970 -23.748 20.377 1.00 78.44 217 GLY A O 1
ATOM 1779 N N . TYR A 1 218 ? -55.606 -24.807 18.428 1.00 81.06 218 TYR A N 1
ATOM 1780 C CA . TYR A 1 218 ? -54.153 -24.884 18.586 1.00 81.06 218 TYR A CA 1
ATOM 1781 C C . TYR A 1 218 ? -53.469 -23.513 18.469 1.00 81.06 218 TYR A C 1
ATOM 1783 O O . TYR A 1 218 ? -52.578 -23.196 19.254 1.00 81.06 218 TYR A O 1
ATOM 1791 N N . ILE A 1 219 ? -53.908 -22.659 17.538 1.00 80.50 219 ILE A N 1
ATOM 1792 C CA . ILE A 1 219 ? -53.386 -21.286 17.415 1.00 80.50 219 ILE A CA 1
ATOM 1793 C C . ILE A 1 219 ? -53.615 -20.510 18.720 1.00 80.50 219 ILE A C 1
ATOM 1795 O O . ILE A 1 219 ? -52.701 -19.851 19.215 1.00 80.50 219 ILE A O 1
ATOM 1799 N N . GLN A 1 220 ? -54.805 -20.631 19.317 1.00 75.56 220 GLN A N 1
ATOM 1800 C CA . GLN A 1 220 ? -55.112 -19.986 20.597 1.00 75.56 220 GLN A CA 1
ATOM 1801 C C . GLN A 1 220 ? -54.251 -20.517 21.748 1.00 75.56 220 GLN A C 1
ATOM 1803 O O . GLN A 1 220 ? -53.792 -19.732 22.576 1.00 75.56 220 GLN A O 1
ATOM 1808 N N . GLU A 1 221 ? -54.009 -21.828 21.799 1.00 79.81 221 GLU A N 1
ATOM 1809 C CA . GLU A 1 221 ? -53.114 -22.441 22.786 1.00 79.81 221 GLU A CA 1
ATOM 1810 C C . GLU A 1 221 ? -51.696 -21.849 22.696 1.00 79.81 221 GLU A C 1
ATOM 1812 O O . GLU A 1 221 ? -51.148 -21.402 23.705 1.00 79.81 221 GLU A O 1
ATOM 1817 N N . MET A 1 222 ? -51.140 -21.749 21.484 1.00 77.44 222 MET A N 1
ATOM 1818 C CA . MET A 1 222 ? -49.809 -21.175 21.251 1.00 77.44 222 MET A CA 1
ATOM 1819 C C . MET A 1 222 ? -49.728 -19.699 21.662 1.00 77.44 222 MET A C 1
ATOM 1821 O O . MET A 1 222 ? -48.763 -19.290 22.303 1.00 77.44 222 MET A O 1
ATOM 1825 N N . GLN A 1 223 ? -50.759 -18.905 21.366 1.00 74.94 223 GLN A N 1
ATOM 1826 C CA . GLN A 1 223 ? -50.813 -17.486 21.740 1.00 74.94 223 GLN A CA 1
ATOM 1827 C C . GLN A 1 223 ? -50.910 -17.266 23.260 1.00 74.94 223 GLN A C 1
ATOM 1829 O O . GLN A 1 223 ? -50.351 -16.303 23.785 1.00 74.94 223 GLN A O 1
ATOM 1834 N N . LEU A 1 224 ? -51.604 -18.148 23.988 1.00 71.00 224 LEU A N 1
ATOM 1835 C CA . LEU A 1 224 ? -51.740 -18.060 25.450 1.00 71.00 224 LEU A CA 1
ATOM 1836 C C . LEU A 1 224 ? -50.468 -18.494 26.196 1.00 71.00 224 LEU A C 1
ATOM 1838 O O . LEU A 1 224 ? -50.216 -18.026 27.313 1.00 71.00 224 LEU A O 1
ATOM 1842 N N . ASN A 1 225 ? -49.655 -19.349 25.574 1.00 68.88 225 ASN A N 1
ATOM 1843 C CA . ASN A 1 225 ? -48.428 -19.887 26.156 1.00 68.88 225 ASN A CA 1
ATOM 1844 C C . ASN A 1 225 ? -47.206 -18.962 26.016 1.00 68.88 225 ASN A C 1
ATOM 1846 O O . ASN A 1 225 ? -46.156 -19.275 26.574 1.00 68.88 225 ASN A O 1
ATOM 1850 N N . ILE A 1 226 ? -47.336 -17.795 25.370 1.00 68.81 226 ILE A N 1
ATOM 1851 C CA . ILE A 1 226 ? -46.241 -16.823 25.241 1.00 68.81 226 ILE A CA 1
ATOM 1852 C C . ILE A 1 226 ? -45.809 -16.314 26.627 1.00 68.81 226 ILE A C 1
ATOM 1854 O O . ILE A 1 226 ? -46.563 -15.653 27.352 1.00 68.81 226 ILE A O 1
ATOM 1858 N N . SER A 1 227 ? -44.575 -16.647 27.004 1.00 63.47 227 SER A N 1
ATOM 1859 C CA . SER A 1 227 ? -43.931 -16.239 28.257 1.00 63.47 227 SER A CA 1
ATOM 1860 C C . SER A 1 227 ? -42.783 -15.251 28.071 1.00 63.47 227 SER A C 1
ATOM 1862 O O . SER A 1 227 ? -42.316 -14.710 29.068 1.00 63.47 227 SER A O 1
ATOM 1864 N N . ASP A 1 228 ? -42.358 -15.022 26.828 1.00 64.62 228 ASP A N 1
ATOM 1865 C CA . ASP A 1 228 ? -41.191 -14.225 26.450 1.00 64.62 228 ASP A CA 1
ATOM 1866 C C . ASP A 1 228 ? -41.630 -12.985 25.635 1.00 64.62 228 ASP A C 1
ATOM 1868 O O . ASP A 1 228 ? -42.396 -13.141 24.677 1.00 64.62 228 ASP A O 1
ATOM 1872 N N . PRO A 1 229 ? -41.185 -11.762 25.993 1.00 60.00 229 PRO A N 1
ATOM 1873 C CA . PRO A 1 229 ? -41.400 -10.548 25.208 1.00 60.00 229 PRO A CA 1
ATOM 1874 C C . PRO A 1 229 ? -41.010 -10.662 23.739 1.00 60.00 229 PRO A C 1
ATOM 1876 O O . PRO A 1 229 ? -41.705 -10.108 22.895 1.00 60.00 229 PRO A O 1
ATOM 1879 N N . CYS A 1 230 ? -39.922 -11.365 23.445 1.00 61.97 230 CYS A N 1
ATOM 1880 C CA . CYS A 1 230 ? -39.351 -11.471 22.110 1.00 61.97 230 CYS A CA 1
ATOM 1881 C C . CYS A 1 230 ? -39.988 -12.601 21.285 1.00 61.97 230 CYS A C 1
ATOM 1883 O O . CYS A 1 230 ? -39.614 -12.795 20.133 1.00 61.97 230 CYS A O 1
ATOM 1885 N N . ALA A 1 231 ? -40.946 -13.357 21.835 1.00 69.31 231 ALA A N 1
ATOM 1886 C CA . ALA A 1 231 ? -41.633 -14.411 21.093 1.00 69.31 231 ALA A CA 1
ATOM 1887 C C . ALA A 1 231 ? -42.507 -13.843 19.964 1.00 69.31 231 ALA A C 1
ATOM 1889 O O . ALA A 1 231 ? -43.181 -12.819 20.112 1.00 69.31 231 ALA A O 1
ATOM 1890 N N . ILE A 1 232 ? -42.543 -14.559 18.841 1.00 74.38 232 ILE A N 1
ATOM 1891 C CA . ILE A 1 232 ? -43.395 -14.205 17.708 1.00 74.38 232 ILE A CA 1
ATOM 1892 C C . ILE A 1 232 ? -44.826 -14.658 17.964 1.00 74.38 232 ILE A C 1
ATOM 1894 O O . ILE A 1 232 ? -45.083 -15.730 18.518 1.00 74.38 232 ILE A O 1
ATOM 1898 N N . VAL A 1 233 ? -45.775 -13.837 17.521 1.00 79.62 233 VAL A N 1
ATOM 1899 C CA . VAL A 1 233 ? -47.195 -14.166 17.587 1.00 79.62 233 VAL A CA 1
ATOM 1900 C C . VAL A 1 233 ? -47.525 -15.195 16.509 1.00 79.62 233 VAL A C 1
ATOM 1902 O O . VAL A 1 233 ? -47.561 -14.880 15.323 1.00 79.62 233 VAL A O 1
ATOM 1905 N N . PHE A 1 234 ? -47.791 -16.427 16.938 1.00 83.44 234 PHE A N 1
ATOM 1906 C CA . PHE A 1 234 ? -48.263 -17.495 16.061 1.00 83.44 234 PHE A CA 1
ATOM 1907 C C . PHE A 1 234 ? -49.687 -17.202 15.575 1.00 83.44 234 PHE A C 1
ATOM 1909 O O . PHE A 1 234 ? -50.595 -17.039 16.395 1.00 83.44 234 PHE A O 1
ATOM 1916 N N . GLU A 1 235 ? -49.906 -17.133 14.259 1.00 84.31 235 GLU A N 1
ATOM 1917 C CA . GLU A 1 235 ? -51.204 -16.737 13.692 1.00 84.31 235 GLU A CA 1
ATOM 1918 C C . GLU A 1 235 ? -51.645 -17.548 12.460 1.00 84.31 235 GLU A C 1
ATOM 1920 O O . GLU A 1 235 ? -50.881 -18.309 11.859 1.00 84.31 235 GLU A O 1
ATOM 1925 N N . TRP A 1 236 ? -52.922 -17.400 12.093 1.00 86.62 236 TRP A N 1
ATOM 1926 C CA . TRP A 1 236 ? -53.444 -17.881 10.816 1.00 86.62 236 TRP A CA 1
ATOM 1927 C C . TRP A 1 236 ? -53.132 -16.869 9.715 1.00 86.62 236 TRP A C 1
ATOM 1929 O O . TRP A 1 236 ? -53.511 -15.702 9.825 1.00 86.62 236 TRP A O 1
ATOM 1939 N N . ILE A 1 237 ? -52.498 -17.326 8.636 1.00 88.31 237 ILE A N 1
ATOM 1940 C CA . ILE A 1 237 ? -52.043 -16.457 7.549 1.00 88.31 237 ILE A CA 1
ATOM 1941 C C . ILE A 1 237 ? -52.830 -16.790 6.273 1.00 88.31 237 ILE A C 1
ATOM 1943 O O . ILE A 1 237 ? -52.668 -17.886 5.724 1.00 88.31 237 ILE A O 1
ATOM 1947 N N . PRO A 1 238 ? -53.681 -15.879 5.764 1.00 84.44 238 PRO A N 1
ATOM 1948 C CA . PRO A 1 238 ? -54.378 -16.078 4.496 1.00 84.44 238 PRO A CA 1
ATOM 1949 C C . PRO A 1 238 ? -53.404 -16.298 3.329 1.00 84.44 238 PRO A C 1
ATOM 1951 O O . PRO A 1 238 ? -52.386 -15.620 3.221 1.00 84.44 238 PRO A O 1
ATOM 1954 N N . TYR A 1 239 ? -53.702 -17.252 2.444 1.00 82.75 239 TYR A N 1
ATOM 1955 C CA . TYR A 1 239 ? -52.771 -17.658 1.378 1.00 82.75 239 TYR A CA 1
ATOM 1956 C C . TYR A 1 239 ? -52.469 -16.544 0.355 1.00 82.75 239 TYR A C 1
ATOM 1958 O O . TYR A 1 239 ? -51.401 -16.518 -0.247 1.00 82.75 239 TYR A O 1
ATOM 1966 N N . ASP A 1 240 ? -53.383 -15.592 0.169 1.00 82.44 240 ASP A N 1
ATOM 1967 C CA . ASP A 1 240 ? -53.220 -14.426 -0.714 1.00 82.44 240 ASP A CA 1
ATOM 1968 C C . ASP A 1 240 ? -52.217 -13.373 -0.188 1.00 82.44 240 ASP A C 1
ATOM 1970 O O . ASP A 1 240 ? -51.829 -12.440 -0.909 1.00 82.44 240 ASP A O 1
ATOM 1974 N N . GLN A 1 241 ? -51.745 -13.547 1.050 1.00 84.06 241 GLN A N 1
ATOM 1975 C CA . GLN A 1 241 ? -50.660 -12.766 1.638 1.00 84.06 241 GLN A CA 1
ATOM 1976 C C . GLN A 1 241 ? -49.276 -13.152 1.094 1.00 84.06 241 GLN A C 1
ATOM 1978 O O . GLN A 1 241 ? -48.313 -12.434 1.369 1.00 84.06 241 GLN A O 1
ATOM 1983 N N . PHE A 1 242 ? -49.160 -14.236 0.318 1.00 87.25 242 PHE A N 1
ATOM 1984 C CA . PHE A 1 242 ? -47.891 -14.706 -0.239 1.00 87.25 242 PHE A CA 1
ATOM 1985 C C . PHE A 1 242 ? -47.718 -14.317 -1.714 1.00 87.25 242 PHE A C 1
ATOM 1987 O O . PHE A 1 242 ? -48.569 -14.599 -2.556 1.00 87.25 242 PHE A O 1
ATOM 1994 N N . ASN A 1 243 ? -46.581 -13.693 -2.024 1.00 79.50 243 ASN A N 1
ATOM 1995 C CA . ASN A 1 243 ? -46.126 -13.343 -3.372 1.00 79.50 243 ASN A CA 1
ATOM 1996 C C . ASN A 1 243 ? -44.841 -14.099 -3.732 1.00 79.50 243 ASN A C 1
ATOM 1998 O O . ASN A 1 243 ? -44.158 -14.623 -2.855 1.00 79.50 243 ASN A O 1
ATOM 2002 N N . ASN A 1 244 ? -44.478 -14.096 -5.021 1.00 76.69 244 ASN A N 1
ATOM 2003 C CA . ASN A 1 244 ? -43.214 -14.649 -5.529 1.00 76.69 244 ASN A CA 1
ATOM 2004 C C . ASN A 1 244 ? -42.952 -16.089 -5.056 1.00 76.69 244 ASN A C 1
ATOM 2006 O O . ASN A 1 244 ? -41.838 -16.437 -4.668 1.00 76.69 244 ASN A O 1
ATOM 2010 N N . ILE A 1 245 ? -44.003 -16.915 -5.070 1.00 80.38 245 ILE A N 1
ATOM 2011 C CA . ILE A 1 245 ? -43.922 -18.311 -4.645 1.00 80.38 245 ILE A CA 1
ATOM 2012 C C . ILE A 1 245 ? -43.060 -19.077 -5.653 1.00 80.38 245 ILE A C 1
ATOM 2014 O O . ILE A 1 245 ? -43.409 -19.162 -6.830 1.00 80.38 245 ILE A O 1
ATOM 2018 N N . SER A 1 246 ? -41.940 -19.620 -5.189 1.00 71.19 246 SER A N 1
ATOM 2019 C CA . SER A 1 246 ? -40.971 -20.380 -5.983 1.00 71.19 246 SER A CA 1
ATOM 2020 C C . SER A 1 246 ? -40.698 -21.730 -5.329 1.00 71.19 246 SER A C 1
ATOM 2022 O O . SER A 1 246 ? -40.599 -21.831 -4.110 1.00 71.19 246 SER A O 1
ATOM 2024 N N . GLU A 1 247 ? -40.622 -22.786 -6.127 1.00 76.44 247 GLU A N 1
ATOM 2025 C CA . GLU A 1 247 ? -40.368 -24.142 -5.639 1.00 76.44 247 GLU A CA 1
ATOM 2026 C C . GLU A 1 247 ? -38.882 -24.320 -5.304 1.00 76.44 247 GLU A C 1
ATOM 2028 O O . GLU A 1 247 ? -38.021 -23.952 -6.101 1.00 76.44 247 GLU A O 1
ATOM 2033 N N . ILE A 1 248 ? -38.585 -24.852 -4.114 1.00 69.00 248 ILE A N 1
ATOM 2034 C CA . ILE A 1 248 ? -37.209 -25.071 -3.637 1.00 69.00 248 ILE A CA 1
ATOM 2035 C C . ILE A 1 248 ? -36.826 -26.551 -3.726 1.00 69.00 248 ILE A C 1
ATOM 2037 O O . ILE A 1 248 ? -35.682 -26.885 -4.022 1.00 69.00 248 ILE A O 1
ATOM 2041 N N . GLY A 1 249 ? -37.775 -27.446 -3.460 1.00 57.50 249 GLY A N 1
ATOM 2042 C CA . GLY A 1 249 ? -37.544 -28.882 -3.510 1.00 57.50 249 GLY A CA 1
ATOM 2043 C C . GLY A 1 249 ? -38.825 -29.666 -3.275 1.00 57.50 249 GLY A C 1
ATOM 2044 O O . GLY A 1 249 ? -39.676 -29.272 -2.470 1.00 57.50 249 GLY A O 1
ATOM 2045 N N . VAL A 1 250 ? -38.945 -30.778 -3.993 1.00 57.31 250 VAL A N 1
ATOM 2046 C CA . VAL A 1 250 ? -40.078 -31.698 -3.914 1.00 57.31 250 VAL A CA 1
ATOM 2047 C C . VAL A 1 250 ? -39.535 -33.096 -3.661 1.00 57.31 250 VAL A C 1
ATOM 2049 O O . VAL A 1 250 ? -38.704 -33.590 -4.419 1.00 57.31 250 VAL A O 1
ATOM 2052 N N . ASP A 1 251 ? -40.011 -33.699 -2.580 1.00 56.81 251 ASP A N 1
ATOM 2053 C CA . ASP A 1 251 ? -39.879 -35.121 -2.272 1.00 56.81 251 ASP A CA 1
ATOM 2054 C C . ASP A 1 251 ? -41.279 -35.765 -2.344 1.00 56.81 251 ASP A C 1
ATOM 2056 O O . ASP A 1 251 ? -42.294 -35.058 -2.361 1.00 56.81 251 ASP A O 1
ATOM 2060 N N . ASP A 1 252 ? -41.366 -37.095 -2.350 1.00 54.25 252 ASP A N 1
ATOM 2061 C CA . ASP A 1 252 ? -42.615 -37.851 -2.547 1.00 54.25 252 ASP A CA 1
ATOM 2062 C C . ASP A 1 252 ? -43.701 -37.524 -1.494 1.00 54.25 252 ASP A C 1
ATOM 2064 O O . ASP A 1 252 ? -44.898 -37.702 -1.742 1.00 54.25 252 ASP A O 1
ATOM 2068 N N . PHE A 1 253 ? -43.302 -36.979 -0.336 1.00 55.59 253 PHE A N 1
ATOM 2069 C CA . PHE A 1 253 ? -44.182 -36.675 0.802 1.00 55.59 253 PHE A CA 1
ATOM 2070 C C . PHE A 1 253 ? -44.212 -35.194 1.226 1.00 55.59 253 PHE A C 1
ATOM 2072 O O . PHE A 1 253 ? -45.127 -34.785 1.951 1.00 55.59 253 PHE A O 1
ATOM 2079 N N . VAL A 1 254 ? -43.245 -34.375 0.788 1.00 68.88 254 VAL A N 1
ATOM 2080 C CA . VAL A 1 254 ? -43.075 -32.982 1.238 1.00 68.88 254 VAL A CA 1
ATOM 2081 C C . VAL A 1 254 ? -42.745 -32.078 0.054 1.00 68.88 254 VAL A C 1
ATOM 2083 O O . VAL A 1 254 ? -41.775 -32.312 -0.660 1.00 68.88 254 VAL A O 1
ATOM 2086 N N . ALA A 1 255 ? -43.514 -31.001 -0.113 1.00 73.56 255 ALA A N 1
ATOM 2087 C CA . ALA A 1 255 ? -43.200 -29.941 -1.070 1.00 73.56 255 ALA A CA 1
ATOM 2088 C C . ALA A 1 255 ? -42.824 -28.655 -0.326 1.00 73.56 255 ALA A C 1
ATOM 2090 O O . ALA A 1 255 ? -43.537 -28.233 0.591 1.00 73.56 255 ALA A O 1
ATOM 2091 N N . ILE A 1 256 ? -41.707 -28.038 -0.712 1.00 79.12 256 ILE A N 1
ATOM 2092 C CA . ILE A 1 256 ? -41.165 -26.849 -0.051 1.00 79.12 256 ILE A CA 1
ATOM 2093 C C . ILE A 1 256 ? -41.055 -25.702 -1.052 1.00 79.12 256 ILE A C 1
ATOM 2095 O O . ILE A 1 256 ? -40.420 -25.831 -2.100 1.00 79.12 256 ILE A O 1
ATOM 2099 N N . TYR A 1 257 ? -41.644 -24.561 -0.695 1.00 77.06 257 TYR A N 1
ATOM 2100 C CA . TYR A 1 257 ? -41.629 -23.343 -1.503 1.00 77.06 257 TYR A CA 1
ATOM 2101 C C . TYR A 1 257 ? -41.042 -22.166 -0.718 1.00 77.06 257 TYR A C 1
ATOM 2103 O O . TYR A 1 257 ? -41.178 -22.093 0.502 1.00 77.06 257 TYR A O 1
ATOM 2111 N N . SER A 1 258 ? -40.426 -21.217 -1.415 1.00 82.06 258 SER A N 1
ATOM 2112 C CA . SER A 1 258 ? -40.060 -19.900 -0.894 1.00 82.06 258 SER A CA 1
ATOM 2113 C C . SER A 1 258 ? -41.125 -18.898 -1.312 1.00 82.06 258 SER A C 1
ATOM 2115 O O . SER A 1 258 ? -41.600 -18.959 -2.444 1.00 82.06 258 SER A O 1
ATOM 2117 N N . ALA A 1 259 ? -41.498 -17.976 -0.430 1.00 81.88 259 ALA A N 1
ATOM 2118 C CA . ALA A 1 259 ? -42.447 -16.915 -0.742 1.00 81.88 259 ALA A CA 1
ATOM 2119 C C . ALA A 1 259 ? -42.125 -15.629 0.026 1.00 81.88 259 ALA A C 1
ATOM 2121 O O . ALA A 1 259 ? -41.410 -15.644 1.024 1.00 81.88 259 ALA A O 1
ATOM 2122 N N . ILE A 1 260 ? -42.689 -14.510 -0.420 1.00 84.81 260 ILE A N 1
ATOM 2123 C CA . ILE A 1 260 ? -42.666 -13.234 0.300 1.00 84.81 260 ILE A CA 1
ATOM 2124 C C . ILE A 1 260 ? -44.026 -13.040 0.968 1.00 84.81 260 ILE A C 1
ATOM 2126 O O . ILE A 1 260 ? -45.050 -12.995 0.285 1.00 84.81 260 ILE A O 1
ATOM 2130 N N . TRP A 1 261 ? -44.043 -12.926 2.295 1.00 89.25 261 TRP A N 1
ATOM 2131 C CA . TRP A 1 261 ? -45.230 -12.623 3.086 1.00 89.25 261 TRP A CA 1
ATOM 2132 C C . TRP A 1 261 ? -45.416 -11.105 3.207 1.00 89.25 261 TRP A C 1
ATOM 2134 O O . TRP A 1 261 ? -44.711 -10.453 3.972 1.00 89.25 261 TRP A O 1
ATOM 2144 N N . LYS A 1 262 ? -46.406 -10.552 2.491 1.00 82.62 262 LYS A N 1
ATOM 2145 C CA . LYS A 1 262 ? -46.688 -9.102 2.409 1.00 82.62 262 LYS A CA 1
ATOM 2146 C C . LYS A 1 262 ? -46.811 -8.435 3.775 1.00 82.62 262 LYS A C 1
ATOM 2148 O O . LYS A 1 262 ? -46.198 -7.408 4.031 1.00 82.62 262 LYS A O 1
ATOM 2153 N N . GLY A 1 263 ? -47.626 -9.016 4.651 1.00 76.50 263 GLY A N 1
ATOM 2154 C CA . GLY A 1 263 ? -47.842 -8.461 5.978 1.00 76.50 263 GLY A CA 1
ATOM 2155 C C . GLY A 1 263 ? -46.717 -8.785 6.964 1.00 76.50 263 GLY A C 1
ATOM 2156 O O . GLY A 1 263 ? -46.537 -8.019 7.905 1.00 76.50 263 GLY A O 1
ATOM 2157 N N . GLY A 1 264 ? -46.053 -9.934 6.804 1.00 83.19 264 GLY A N 1
ATOM 2158 C CA . GLY A 1 264 ? -44.988 -10.461 7.666 1.00 83.19 264 GLY A CA 1
ATOM 2159 C C . GLY A 1 264 ? -45.302 -10.677 9.161 1.00 83.19 264 GLY A C 1
ATOM 2160 O O . GLY A 1 264 ? -46.433 -10.471 9.593 1.00 83.19 264 GLY A O 1
ATOM 2161 N N . PRO A 1 265 ? -44.344 -11.159 9.972 1.00 83.50 265 PRO A N 1
ATOM 2162 C CA . PRO A 1 265 ? -44.602 -11.559 11.357 1.00 83.50 265 PRO A CA 1
ATOM 2163 C C . PRO A 1 265 ? -44.784 -10.363 12.301 1.00 83.50 265 PRO A C 1
ATOM 2165 O O . PRO A 1 265 ? -44.167 -9.312 12.124 1.00 83.50 265 PRO A O 1
ATOM 2168 N N . LEU A 1 266 ? -45.608 -10.551 13.336 1.00 78.69 266 LEU A N 1
ATOM 2169 C CA . LEU A 1 266 ? -45.801 -9.603 14.436 1.00 78.69 266 LEU A CA 1
ATOM 2170 C C . LEU A 1 266 ? -44.954 -10.021 15.649 1.00 78.69 266 LEU A C 1
ATOM 2172 O O . LEU A 1 266 ? -45.098 -11.140 16.149 1.00 78.69 266 LEU A O 1
ATOM 2176 N N . HIS A 1 267 ? -44.108 -9.116 16.140 1.00 72.75 267 HIS A N 1
ATOM 2177 C CA . HIS A 1 267 ? -43.296 -9.315 17.345 1.00 72.75 267 HIS A CA 1
ATOM 2178 C C . HIS A 1 267 ? -43.101 -7.991 18.108 1.00 72.75 267 HIS A C 1
ATOM 2180 O O . HIS A 1 267 ? -43.512 -6.927 17.640 1.00 72.75 267 HIS A O 1
ATOM 2186 N N . TYR A 1 268 ? -42.544 -8.054 19.317 1.00 63.25 268 TYR A N 1
ATOM 2187 C CA . TYR A 1 268 ? -42.325 -6.885 20.172 1.00 63.25 268 TYR A CA 1
ATOM 2188 C C . TYR A 1 268 ? -40.842 -6.496 20.190 1.00 63.25 268 TYR A C 1
ATOM 2190 O O . TYR A 1 268 ? -39.992 -7.325 20.507 1.00 63.25 268 TYR A O 1
ATOM 2198 N N . GLU A 1 269 ? -40.539 -5.233 19.890 1.00 63.28 269 GLU A N 1
ATOM 2199 C CA . GLU A 1 269 ? -39.186 -4.673 19.863 1.00 63.28 269 GLU A CA 1
ATOM 2200 C C . GLU A 1 269 ? -38.970 -3.674 21.020 1.00 63.28 269 GLU A C 1
ATOM 2202 O O . GLU A 1 269 ? -39.817 -2.829 21.326 1.00 63.28 269 GLU A O 1
ATOM 2207 N N . TYR A 1 270 ? -37.804 -3.770 21.674 1.00 49.06 270 TYR A N 1
ATOM 2208 C CA . TYR A 1 270 ? -37.469 -3.118 22.953 1.00 49.06 270 TYR A CA 1
ATOM 2209 C C . TYR A 1 270 ? -37.595 -1.580 22.960 1.00 49.06 270 TYR A C 1
ATOM 2211 O O . TYR A 1 270 ? -37.908 -0.987 23.996 1.00 49.06 270 TYR A O 1
ATOM 2219 N N . MET A 1 271 ? -37.374 -0.927 21.815 1.00 46.34 271 MET A N 1
ATOM 2220 C CA . MET A 1 271 ? -37.335 0.540 21.702 1.00 46.34 271 MET A CA 1
ATOM 2221 C C . MET A 1 271 ? -38.637 1.153 21.165 1.00 46.34 271 MET A C 1
ATOM 2223 O O . MET A 1 271 ? -38.888 2.340 21.364 1.00 46.34 271 MET A O 1
ATOM 2227 N N . THR A 1 272 ? -39.467 0.355 20.498 1.00 51.06 272 THR A N 1
ATOM 2228 C CA . THR A 1 272 ? -40.503 0.824 19.558 1.00 51.06 272 THR A CA 1
ATOM 2229 C C . THR A 1 272 ? -41.874 0.184 19.807 1.00 51.06 272 THR A C 1
ATOM 2231 O O . THR A 1 272 ? -42.893 0.745 19.401 1.00 51.06 272 THR A O 1
ATOM 2234 N N . GLY A 1 273 ? -41.935 -0.932 20.543 1.00 60.72 273 GLY A N 1
ATOM 2235 C CA . GLY A 1 273 ? -43.169 -1.640 20.872 1.00 60.72 273 GLY A CA 1
ATOM 2236 C C . GLY A 1 273 ? -43.512 -2.734 19.860 1.00 60.72 273 GLY A C 1
ATOM 2237 O O . GLY A 1 273 ? -42.638 -3.410 19.333 1.00 60.72 273 GLY A O 1
ATOM 2238 N N . TRP A 1 274 ? -44.802 -2.967 19.617 1.00 65.31 274 TRP A N 1
ATOM 2239 C CA . TRP A 1 274 ? -45.246 -4.008 18.684 1.00 65.31 274 TRP A CA 1
ATOM 2240 C C . TRP A 1 274 ? -45.022 -3.596 17.230 1.00 65.31 274 TRP A C 1
ATOM 2242 O O . TRP A 1 274 ? -45.607 -2.611 16.776 1.00 65.31 274 TRP A O 1
ATOM 2252 N N . ILE A 1 275 ? -44.242 -4.388 16.497 1.00 66.12 275 ILE A N 1
ATOM 2253 C CA . ILE A 1 275 ? -43.899 -4.150 15.095 1.00 66.12 275 ILE A CA 1
ATOM 2254 C C . ILE A 1 275 ? -44.302 -5.349 14.239 1.00 66.12 275 ILE A C 1
ATOM 2256 O O . ILE A 1 275 ? -44.109 -6.509 14.608 1.00 66.12 275 ILE A O 1
ATOM 2260 N N . ARG A 1 276 ? -44.855 -5.044 13.062 1.00 8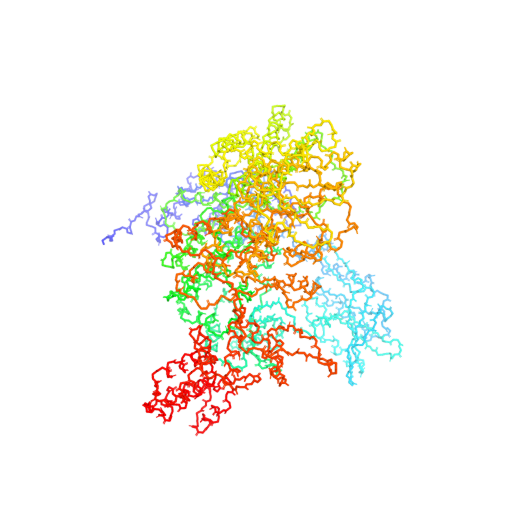0.19 276 ARG A N 1
ATOM 2261 C CA . ARG A 1 276 ? -45.031 -5.998 11.965 1.00 80.19 276 ARG A CA 1
ATOM 2262 C C . ARG A 1 276 ? -43.890 -5.796 10.976 1.00 80.19 276 ARG A C 1
ATOM 2264 O O . ARG A 1 276 ? -43.644 -4.658 10.588 1.00 80.19 276 ARG A O 1
ATOM 2271 N N . GLU A 1 277 ? -43.213 -6.864 10.575 1.00 78.06 277 GLU A N 1
ATOM 2272 C CA . GLU A 1 277 ? -42.131 -6.796 9.582 1.00 78.06 277 GLU A CA 1
ATOM 2273 C C . GLU A 1 277 ? -42.667 -7.089 8.171 1.00 78.06 277 GLU A C 1
ATOM 2275 O O . GLU A 1 277 ? -42.673 -8.256 7.789 1.00 78.06 277 GLU A O 1
ATOM 2280 N N . PRO A 1 278 ? -43.131 -6.107 7.376 1.00 82.12 278 PRO A N 1
ATOM 2281 C CA . PRO A 1 278 ? -43.698 -6.381 6.056 1.00 82.12 278 PRO A CA 1
ATOM 2282 C C . PRO A 1 278 ? -42.681 -7.002 5.087 1.00 82.12 278 PRO A C 1
ATOM 2284 O O . PRO A 1 278 ? -41.469 -6.910 5.277 1.00 82.12 278 PRO A O 1
ATOM 2287 N N . ASP A 1 279 ? -43.197 -7.631 4.029 1.00 82.88 279 ASP A N 1
ATOM 2288 C CA . ASP A 1 279 ? -42.417 -8.240 2.941 1.00 82.88 279 ASP A CA 1
ATOM 2289 C C . ASP A 1 279 ? -41.360 -9.261 3.406 1.00 82.88 279 ASP A C 1
ATOM 2291 O O . ASP A 1 279 ? -40.319 -9.469 2.773 1.00 82.88 279 ASP A O 1
ATOM 2295 N N . LYS A 1 280 ? -41.643 -9.959 4.512 1.00 83.50 280 LYS A N 1
ATOM 2296 C CA . LYS A 1 280 ? -40.749 -10.978 5.063 1.00 83.50 280 LYS A CA 1
ATOM 2297 C C . LYS A 1 280 ? -40.680 -12.186 4.136 1.00 83.50 280 LYS A C 1
ATOM 2299 O O . LYS A 1 280 ? -41.700 -12.786 3.796 1.00 83.50 280 LYS A O 1
ATOM 2304 N N . LYS A 1 281 ? -39.469 -12.604 3.774 1.00 82.25 281 LYS A N 1
ATOM 2305 C CA . LYS A 1 281 ? -39.255 -13.863 3.056 1.00 82.25 281 LYS A CA 1
ATOM 2306 C C . LYS A 1 281 ? -39.483 -15.049 4.000 1.00 82.25 281 LYS A C 1
ATOM 2308 O O . LYS A 1 281 ? -38.966 -15.071 5.117 1.00 82.25 281 LYS A O 1
ATOM 2313 N N . VAL A 1 282 ? -40.285 -16.015 3.564 1.00 86.12 282 VAL A N 1
ATOM 2314 C CA . VAL A 1 282 ? -40.741 -17.166 4.354 1.00 86.12 282 VAL A CA 1
ATOM 2315 C C . VAL A 1 282 ? -40.655 -18.459 3.552 1.00 86.12 282 VAL A C 1
ATOM 2317 O O . VAL A 1 282 ? -40.593 -18.453 2.319 1.00 86.12 282 VAL A O 1
ATOM 2320 N N . VAL A 1 283 ? -40.687 -19.581 4.267 1.00 86.31 283 VAL A N 1
ATOM 2321 C CA . VAL A 1 283 ? -40.720 -20.923 3.685 1.00 86.31 283 VAL A CA 1
ATOM 2322 C C . VAL A 1 283 ? -42.078 -21.551 3.929 1.00 86.31 283 VAL A C 1
ATOM 2324 O O . VAL A 1 283 ? -42.570 -21.593 5.055 1.00 86.31 283 VAL A O 1
ATOM 2327 N N . LEU A 1 284 ? -42.668 -22.061 2.856 1.00 85.69 284 LEU A N 1
ATOM 2328 C CA . LEU A 1 284 ? -43.944 -22.752 2.843 1.00 85.69 284 LEU A CA 1
ATOM 2329 C C . LEU A 1 284 ? -43.672 -24.258 2.770 1.00 85.69 284 LEU A C 1
ATOM 2331 O O . LEU A 1 284 ? -43.335 -24.776 1.704 1.00 85.69 284 LEU A O 1
ATOM 2335 N N . LYS A 1 285 ? -43.811 -24.970 3.893 1.00 85.12 285 LYS A N 1
ATOM 2336 C CA . LYS A 1 285 ? -43.688 -26.439 3.934 1.00 85.12 285 LYS A CA 1
ATOM 2337 C C . LYS A 1 285 ? -45.081 -27.062 3.835 1.00 85.12 285 LYS A C 1
ATOM 2339 O O . LYS A 1 285 ? -45.906 -26.897 4.736 1.00 85.12 285 LYS A O 1
ATOM 2344 N N . CYS A 1 286 ? -45.339 -27.756 2.729 1.00 78.81 286 CYS A N 1
ATOM 2345 C CA . CYS A 1 286 ? -46.592 -28.453 2.451 1.00 78.81 286 CYS A CA 1
ATOM 2346 C C . CYS A 1 286 ? -46.415 -29.948 2.730 1.00 78.81 286 CYS A C 1
ATOM 2348 O O . CYS A 1 286 ? -45.564 -30.599 2.121 1.00 78.81 286 CYS A O 1
ATOM 2350 N N . LEU A 1 287 ? -47.228 -30.490 3.636 1.00 73.62 287 LEU A N 1
ATOM 2351 C CA . LEU A 1 287 ? -47.233 -31.910 3.988 1.00 73.62 287 LEU A CA 1
ATOM 2352 C C . LEU A 1 287 ? -48.514 -32.550 3.464 1.00 73.62 287 LEU A C 1
ATOM 2354 O O . LEU A 1 287 ? -49.613 -32.091 3.781 1.00 73.62 287 LEU A O 1
ATOM 2358 N N . ARG A 1 288 ? -48.380 -33.632 2.692 1.00 65.62 288 ARG A N 1
ATOM 2359 C CA . ARG A 1 288 ? -49.524 -34.430 2.230 1.00 65.62 288 ARG A CA 1
ATOM 2360 C C . ARG A 1 288 ? -49.932 -35.436 3.310 1.00 65.62 288 ARG A C 1
ATOM 2362 O O . ARG A 1 288 ? -49.718 -36.632 3.154 1.00 65.62 288 ARG A O 1
ATOM 2369 N N . SER A 1 289 ? -50.469 -34.952 4.430 1.00 64.06 289 SER A N 1
ATOM 2370 C CA . SER A 1 289 ? -50.840 -35.789 5.584 1.00 64.06 289 SER A CA 1
ATOM 2371 C C . SER A 1 289 ? -52.186 -35.399 6.205 1.00 64.06 289 SER A C 1
ATOM 2373 O O . SER A 1 289 ? -52.756 -34.341 5.919 1.00 64.06 289 SER A O 1
ATOM 2375 N N . ALA A 1 290 ? -52.741 -36.277 7.050 1.00 68.12 290 ALA A N 1
ATOM 2376 C CA . ALA A 1 290 ? -53.987 -35.996 7.762 1.00 68.12 290 ALA A CA 1
ATOM 2377 C C . ALA A 1 290 ? -53.792 -34.867 8.798 1.00 68.12 290 ALA A C 1
ATOM 2379 O O . ALA A 1 290 ? -52.723 -34.723 9.385 1.00 68.12 290 ALA A O 1
ATOM 2380 N N . THR A 1 291 ? -54.840 -34.089 9.107 1.00 71.75 291 THR A N 1
ATOM 2381 C CA . THR A 1 291 ? -54.747 -32.887 9.973 1.00 71.75 291 THR A CA 1
ATOM 2382 C C . THR A 1 291 ? -54.097 -33.136 11.344 1.00 71.75 291 THR A C 1
ATOM 2384 O O . THR A 1 291 ? -53.439 -32.248 11.879 1.00 71.75 291 THR A O 1
ATOM 2387 N N . ASN A 1 292 ? -54.258 -34.329 11.927 1.00 72.75 292 ASN A N 1
ATOM 2388 C CA . ASN A 1 292 ? -53.625 -34.665 13.207 1.00 72.75 292 ASN A CA 1
ATOM 2389 C C . ASN A 1 292 ? -52.106 -34.895 13.067 1.00 72.75 292 ASN A C 1
ATOM 2391 O O . ASN A 1 292 ? -51.353 -34.496 13.950 1.00 72.75 292 ASN A O 1
ATOM 2395 N N . GLU A 1 293 ? -51.655 -35.511 11.972 1.00 74.50 293 GLU A N 1
ATOM 2396 C CA . GLU A 1 293 ? -50.227 -35.717 11.686 1.00 74.50 293 GLU A CA 1
ATOM 2397 C C . GLU A 1 293 ? -49.547 -34.382 11.382 1.00 74.50 293 GLU A C 1
ATOM 2399 O O . GLU A 1 293 ? -48.477 -34.101 11.915 1.00 74.50 293 GLU A O 1
ATOM 2404 N N . PHE A 1 294 ? -50.225 -33.513 10.626 1.00 80.62 294 PHE A N 1
ATOM 2405 C CA . PHE A 1 294 ? -49.789 -32.137 10.392 1.00 80.62 294 PHE A CA 1
ATOM 2406 C C . PHE A 1 294 ? -49.586 -31.361 11.703 1.00 80.62 294 PHE A C 1
ATOM 2408 O O . PHE A 1 294 ? -48.558 -30.721 11.891 1.00 80.62 294 PHE A O 1
ATOM 2415 N N . LEU A 1 295 ? -50.532 -31.438 12.646 1.00 79.81 295 LEU A N 1
ATOM 2416 C CA . LEU A 1 295 ? -50.403 -30.750 13.936 1.00 79.81 295 LEU A CA 1
ATOM 2417 C C . LEU A 1 295 ? -49.301 -31.334 14.831 1.00 79.81 295 LEU A C 1
ATOM 2419 O O . LEU A 1 295 ? -48.680 -30.582 15.577 1.00 79.81 295 LEU A O 1
ATOM 2423 N N . ASN A 1 296 ? -49.048 -32.644 14.774 1.00 79.25 296 ASN A N 1
ATOM 2424 C CA . ASN A 1 296 ? -47.929 -33.246 15.503 1.00 79.25 296 ASN A CA 1
ATOM 2425 C C . ASN A 1 296 ? -46.584 -32.733 14.986 1.00 79.25 296 ASN A C 1
ATOM 2427 O O . ASN A 1 296 ? -45.708 -32.444 15.792 1.00 79.25 296 ASN A O 1
ATOM 2431 N N . GLU A 1 297 ? -46.456 -32.556 13.671 1.00 79.38 297 GLU A N 1
ATOM 2432 C CA . GLU A 1 297 ? -45.281 -31.917 13.082 1.00 79.38 297 GLU A CA 1
ATOM 2433 C C . GLU A 1 297 ? -45.190 -30.442 13.495 1.00 79.38 297 GLU A C 1
ATOM 2435 O O . GLU A 1 297 ? -44.136 -29.987 13.914 1.00 79.38 297 GLU A O 1
ATOM 2440 N N . VAL A 1 298 ? -46.288 -29.677 13.462 1.00 81.44 298 VAL A N 1
ATOM 2441 C CA . VAL A 1 298 ? -46.284 -28.268 13.906 1.00 81.44 298 VAL A CA 1
ATOM 2442 C C . VAL A 1 298 ? -45.782 -28.121 15.350 1.00 81.44 298 VAL A C 1
ATOM 2444 O O . VAL A 1 298 ? -45.054 -27.175 15.645 1.00 81.44 298 VAL A O 1
ATOM 2447 N N . LYS A 1 299 ? -46.111 -29.068 16.238 1.00 81.06 299 LYS A N 1
ATOM 2448 C CA . LYS A 1 299 ? -45.674 -29.070 17.646 1.00 81.06 299 LYS A CA 1
ATOM 2449 C C . LYS A 1 299 ? -44.167 -29.232 17.843 1.00 81.06 299 LYS A C 1
ATOM 2451 O O . LYS A 1 299 ? -43.682 -28.948 18.932 1.00 81.06 299 LYS A O 1
ATOM 2456 N N . THR A 1 300 ? -43.418 -29.677 16.834 1.00 79.62 300 THR A N 1
ATOM 2457 C CA . THR A 1 300 ? -41.954 -29.788 16.937 1.00 79.62 300 THR A CA 1
ATOM 2458 C C . THR A 1 300 ? -41.232 -28.455 16.705 1.00 79.62 300 THR A C 1
ATOM 2460 O O . THR A 1 300 ? -40.006 -28.405 16.798 1.00 79.62 300 THR A O 1
ATOM 2463 N N . TYR A 1 301 ? -41.962 -27.391 16.354 1.00 76.31 301 TYR A N 1
ATOM 2464 C CA . TYR A 1 301 ? -41.425 -26.062 16.054 1.00 76.31 301 TYR A CA 1
ATOM 2465 C C . TYR A 1 301 ? -41.708 -25.074 17.194 1.00 76.31 301 TYR A C 1
ATOM 2467 O O . TYR A 1 301 ? -42.680 -25.219 17.933 1.00 76.31 301 TYR A O 1
ATOM 2475 N N . SER A 1 302 ? -40.851 -24.061 17.330 1.00 72.81 302 SER A N 1
ATOM 2476 C CA . SER A 1 302 ? -40.915 -23.057 18.396 1.00 72.81 302 SER A CA 1
ATOM 2477 C C . SER A 1 302 ? -41.384 -21.700 17.874 1.00 72.81 302 SER A C 1
ATOM 2479 O O . SER A 1 302 ? -41.209 -21.377 16.701 1.00 72.81 302 SER A O 1
ATOM 2481 N N . THR A 1 303 ? -41.968 -20.889 18.752 1.00 69.62 303 THR A N 1
ATOM 2482 C CA . THR A 1 303 ? -42.328 -19.485 18.493 1.00 69.62 303 THR A CA 1
ATOM 2483 C C . THR A 1 303 ? -41.335 -18.501 19.116 1.00 69.62 303 THR A C 1
ATOM 2485 O O . THR A 1 303 ? -41.519 -17.289 18.989 1.00 69.62 303 THR A O 1
ATOM 2488 N N . ASN A 1 304 ? -40.295 -18.988 19.804 1.00 66.25 304 ASN A N 1
ATOM 2489 C CA . ASN A 1 304 ? -39.233 -18.138 20.333 1.00 66.25 304 ASN A CA 1
ATOM 2490 C C . ASN A 1 304 ? -38.334 -17.659 19.187 1.00 66.25 304 ASN A C 1
ATOM 2492 O O . ASN A 1 304 ? -37.818 -18.472 18.421 1.00 66.25 304 ASN A O 1
ATOM 2496 N N . PHE A 1 305 ? -38.137 -16.344 19.079 1.00 57.97 305 PHE A N 1
ATOM 2497 C CA . PHE A 1 305 ? -37.327 -15.722 18.031 1.00 57.97 305 PHE A CA 1
ATOM 2498 C C . PHE A 1 305 ? -35.875 -16.227 18.011 1.00 57.97 305 PHE A C 1
ATOM 2500 O O . PHE A 1 305 ? -35.254 -16.249 16.950 1.00 57.97 305 PHE A O 1
ATOM 2507 N N . TYR A 1 306 ? -35.350 -16.674 19.157 1.00 54.94 306 TYR A N 1
ATOM 2508 C CA . TYR A 1 306 ? -33.991 -17.209 19.278 1.00 54.94 306 TYR A CA 1
ATOM 2509 C C . TYR A 1 306 ? -33.870 -18.707 18.954 1.00 54.94 306 TYR A C 1
ATOM 2511 O O . TYR A 1 306 ? -32.752 -19.218 18.896 1.00 54.94 306 TYR A O 1
ATOM 2519 N N . ASP A 1 307 ? -34.983 -19.415 18.721 1.00 59.62 307 ASP A N 1
ATOM 2520 C CA . ASP A 1 307 ? -34.958 -20.856 18.471 1.00 59.62 307 ASP A CA 1
ATOM 2521 C C . ASP A 1 307 ? -34.727 -21.215 16.998 1.00 59.62 307 ASP A C 1
ATOM 2523 O O . ASP A 1 307 ? -35.282 -20.643 16.054 1.00 59.62 307 ASP A O 1
ATOM 2527 N N . ASP A 1 308 ? -33.961 -22.286 16.786 1.00 55.59 308 ASP A N 1
ATOM 2528 C CA . ASP A 1 308 ? -33.539 -22.702 15.452 1.00 55.59 308 ASP A CA 1
ATOM 2529 C C . ASP A 1 308 ? -34.646 -23.322 14.572 1.00 55.59 308 ASP A C 1
ATOM 2531 O O . ASP A 1 308 ? -34.454 -23.534 13.365 1.00 55.59 308 ASP A O 1
ATOM 2535 N N . ASN A 1 309 ? -35.823 -23.571 15.141 1.00 67.31 309 ASN A N 1
ATOM 2536 C CA . ASN A 1 309 ? -36.994 -24.125 14.463 1.00 67.31 309 ASN A CA 1
ATOM 2537 C C . ASN A 1 309 ? -38.193 -23.177 14.572 1.00 67.31 309 ASN A C 1
ATOM 2539 O O . ASN A 1 309 ? -39.276 -23.585 14.982 1.00 67.31 309 ASN A O 1
ATOM 2543 N N . LEU A 1 310 ? -37.983 -21.914 14.205 1.00 81.25 310 LEU A N 1
ATOM 2544 C CA . LEU A 1 310 ? -38.999 -20.876 14.293 1.00 81.25 310 LEU A CA 1
ATOM 2545 C C . LEU A 1 310 ? -40.149 -21.066 13.286 1.00 81.25 310 LEU A C 1
ATOM 2547 O O . LEU A 1 310 ? -39.929 -21.165 12.071 1.00 81.25 310 LEU A O 1
ATOM 2551 N N . ILE A 1 311 ? -41.381 -21.062 13.797 1.00 86.81 311 ILE A N 1
ATOM 2552 C CA . ILE A 1 311 ? -42.620 -21.076 13.015 1.00 86.81 311 ILE A CA 1
ATOM 2553 C C . ILE A 1 311 ? -43.425 -19.793 13.243 1.00 86.81 311 ILE A C 1
ATOM 2555 O O . ILE A 1 311 ? -43.638 -19.362 14.374 1.00 86.81 311 ILE A O 1
ATOM 2559 N N . TYR A 1 312 ? -43.890 -19.188 12.150 1.00 85.62 312 TYR A N 1
ATOM 2560 C CA . TYR A 1 312 ? -44.690 -17.964 12.177 1.00 85.62 312 TYR A CA 1
ATOM 2561 C C . TYR A 1 312 ? -46.191 -18.240 12.238 1.00 85.62 312 TYR A C 1
ATOM 2563 O O . TYR A 1 312 ? -46.946 -17.474 12.832 1.00 85.62 312 TYR A O 1
ATOM 2571 N N . GLY A 1 313 ? -46.643 -19.328 11.620 1.00 87.38 313 GLY A N 1
ATOM 2572 C CA . GLY A 1 313 ? -48.066 -19.617 11.557 1.00 87.38 313 GLY A CA 1
ATOM 2573 C C . GLY A 1 313 ? -48.425 -20.756 10.621 1.00 87.38 313 GLY A C 1
ATOM 2574 O O . GLY A 1 313 ? -47.566 -21.484 10.113 1.00 87.38 313 GLY A O 1
ATOM 2575 N N . ILE A 1 314 ? -49.727 -20.889 10.388 1.00 89.31 314 ILE A N 1
ATOM 2576 C CA . ILE A 1 314 ? -50.309 -21.886 9.487 1.00 89.31 314 ILE A CA 1
ATOM 2577 C C . ILE A 1 314 ? -51.104 -21.156 8.403 1.00 89.31 314 ILE A C 1
ATOM 2579 O O . ILE A 1 314 ? -51.783 -20.164 8.668 1.00 89.31 314 ILE A O 1
ATOM 2583 N N . SER A 1 315 ? -51.036 -21.677 7.182 1.00 90.06 315 SER A N 1
ATOM 2584 C CA . SER A 1 315 ? -51.896 -21.291 6.066 1.00 90.06 315 SER A CA 1
ATOM 2585 C C . SER A 1 315 ? -52.562 -22.525 5.451 1.00 90.06 315 SER A C 1
ATOM 2587 O O . SER A 1 315 ? -52.305 -23.661 5.856 1.00 90.06 315 SER A O 1
ATOM 2589 N N . GLN A 1 316 ? -53.415 -22.326 4.451 1.00 86.94 316 GLN A N 1
ATOM 2590 C CA . GLN A 1 316 ? -54.007 -23.406 3.668 1.00 86.94 316 GLN A CA 1
ATOM 2591 C C . GLN A 1 316 ? -54.041 -23.030 2.194 1.00 86.94 316 GLN A C 1
ATOM 2593 O O . GLN A 1 316 ? -54.495 -21.948 1.823 1.00 86.94 316 GLN A O 1
ATOM 2598 N N . ASN A 1 317 ? -53.610 -23.958 1.341 1.00 80.38 317 ASN A N 1
ATOM 2599 C CA . ASN A 1 317 ? -53.702 -23.783 -0.098 1.00 80.38 317 ASN A CA 1
ATOM 2600 C C . ASN A 1 317 ? -55.186 -23.728 -0.520 1.00 80.38 317 ASN A C 1
ATOM 2602 O O . ASN A 1 317 ? -55.921 -24.700 -0.308 1.00 80.38 317 ASN A O 1
ATOM 2606 N N . PRO A 1 318 ? -55.665 -22.650 -1.166 1.00 78.00 318 PRO A N 1
ATOM 2607 C CA . PRO A 1 318 ? -57.074 -22.526 -1.526 1.00 78.00 318 PRO A CA 1
ATOM 2608 C C . PRO A 1 318 ? -57.513 -23.547 -2.585 1.00 78.00 318 PRO A C 1
ATOM 2610 O O . PRO A 1 318 ? -58.704 -23.876 -2.622 1.00 78.00 318 PRO A O 1
ATOM 2613 N N . ARG A 1 319 ? -56.579 -24.057 -3.409 1.00 77.88 319 ARG A N 1
ATOM 2614 C CA . ARG A 1 319 ? -56.829 -25.042 -4.475 1.00 77.88 319 ARG A CA 1
ATOM 2615 C C . ARG A 1 319 ? -56.734 -26.479 -3.973 1.00 77.88 319 ARG A C 1
ATOM 2617 O O . ARG A 1 319 ? -57.680 -27.232 -4.166 1.00 77.88 319 ARG A O 1
ATOM 2624 N N . THR A 1 320 ? -55.626 -26.853 -3.329 1.00 78.88 320 THR A N 1
ATOM 2625 C CA . THR A 1 320 ? -55.414 -28.245 -2.879 1.00 78.88 320 THR A CA 1
ATOM 2626 C C . THR A 1 320 ? -56.071 -28.547 -1.533 1.00 78.88 320 THR A C 1
ATOM 2628 O O . THR A 1 320 ? -56.238 -29.709 -1.185 1.00 78.88 320 THR A O 1
ATOM 2631 N N . LYS A 1 321 ? -56.482 -27.511 -0.783 1.00 80.75 321 LYS A N 1
ATOM 2632 C CA . LYS A 1 321 ? -57.001 -27.590 0.597 1.00 80.75 321 LYS A CA 1
ATOM 2633 C C . LYS A 1 321 ? -56.010 -28.165 1.617 1.00 80.75 321 LYS A C 1
ATOM 2635 O O . LYS A 1 321 ? -56.381 -28.371 2.772 1.00 80.75 321 LYS A O 1
ATOM 2640 N N . GLU A 1 322 ? -54.754 -28.355 1.228 1.00 81.62 322 GLU A N 1
ATOM 2641 C CA . GLU A 1 322 ? -53.677 -28.810 2.106 1.00 81.62 322 GLU A CA 1
ATOM 2642 C C . GLU A 1 322 ? -53.225 -27.678 3.037 1.00 81.62 322 GLU A C 1
ATOM 2644 O O . GLU A 1 322 ? -53.148 -26.513 2.627 1.00 81.62 322 GLU A O 1
ATOM 2649 N N . TYR A 1 323 ? -52.933 -28.021 4.293 1.00 85.12 323 TYR A N 1
ATOM 2650 C CA . TYR A 1 323 ? -52.375 -27.076 5.258 1.00 85.12 323 TYR A CA 1
ATOM 2651 C C . TYR A 1 323 ? -50.877 -26.890 5.020 1.00 85.12 323 TYR A C 1
ATOM 2653 O O . TYR A 1 323 ? -50.157 -27.818 4.648 1.00 85.12 323 TYR A O 1
ATOM 2661 N N . ILE A 1 324 ? -50.420 -25.664 5.241 1.00 86.69 324 ILE A N 1
ATOM 2662 C CA . ILE A 1 324 ? -49.065 -25.213 4.952 1.00 86.69 324 ILE A CA 1
ATOM 2663 C C . ILE A 1 324 ? -48.485 -24.622 6.229 1.00 86.69 324 ILE A C 1
ATOM 2665 O O . ILE A 1 324 ? -49.108 -23.767 6.860 1.00 86.69 324 ILE A O 1
ATOM 2669 N N . MET A 1 325 ? -47.283 -25.054 6.596 1.00 88.50 325 MET A N 1
ATOM 2670 C CA . MET A 1 325 ? -46.524 -24.447 7.687 1.00 88.50 325 MET A CA 1
ATOM 2671 C C . MET A 1 325 ? -45.741 -23.252 7.153 1.00 88.50 325 MET A C 1
ATOM 2673 O O . MET A 1 325 ? -45.060 -23.372 6.131 1.00 88.50 325 MET A O 1
ATOM 2677 N N . ILE A 1 326 ? -45.824 -22.122 7.855 1.00 89.12 326 ILE A N 1
ATOM 2678 C CA . ILE A 1 326 ? -45.122 -20.889 7.499 1.00 89.12 326 ILE A CA 1
ATOM 2679 C C . ILE A 1 326 ? -43.919 -20.748 8.419 1.00 89.12 326 ILE A C 1
ATOM 2681 O O . ILE A 1 326 ? -44.051 -20.418 9.597 1.00 89.12 326 ILE A O 1
ATOM 2685 N N . LEU A 1 327 ? -42.747 -21.051 7.879 1.00 85.06 327 LEU A N 1
ATOM 2686 C CA . LEU A 1 327 ? -41.491 -21.123 8.613 1.00 85.06 327 LEU A CA 1
ATOM 2687 C C . LEU A 1 327 ? -40.614 -19.916 8.285 1.00 85.06 327 LEU A C 1
ATOM 2689 O O . LEU A 1 327 ? -40.723 -19.328 7.202 1.00 85.06 327 LEU A O 1
ATOM 2693 N N . GLN A 1 328 ? -39.712 -19.579 9.207 1.00 80.56 328 GLN A N 1
ATOM 2694 C CA . GLN A 1 328 ? -38.620 -18.654 8.911 1.00 80.56 328 GLN A CA 1
ATOM 2695 C C . GLN A 1 328 ? -37.886 -19.108 7.650 1.00 80.56 328 GLN A C 1
ATOM 2697 O O . GLN A 1 328 ? -37.581 -20.299 7.518 1.00 80.56 328 GLN A O 1
ATOM 2702 N N . ASP A 1 329 ? -37.614 -18.176 6.724 1.00 67.94 329 ASP A N 1
ATOM 2703 C CA . ASP A 1 329 ? -36.778 -18.471 5.563 1.00 67.94 329 ASP A CA 1
ATOM 2704 C C . ASP A 1 329 ? -35.343 -18.726 5.999 1.00 67.94 329 ASP A C 1
ATOM 2706 O O . ASP A 1 329 ? -34.474 -17.861 5.977 1.00 67.94 329 ASP A O 1
ATOM 2710 N N . LYS A 1 330 ? -35.121 -19.973 6.394 1.00 56.97 330 LYS A N 1
ATOM 2711 C CA . LYS A 1 330 ? -33.808 -20.549 6.552 1.00 56.97 330 LYS A CA 1
ATOM 2712 C C . LYS A 1 330 ? -33.346 -21.173 5.249 1.00 56.97 330 LYS A C 1
ATOM 2714 O O . LYS A 1 330 ? -32.339 -21.829 5.286 1.00 56.97 330 LYS A O 1
ATOM 2719 N N . TYR A 1 331 ? -33.946 -20.996 4.073 1.00 43.03 331 TYR A N 1
ATOM 2720 C CA . TYR A 1 331 ? -33.249 -21.406 2.836 1.00 43.03 331 TYR A CA 1
ATOM 2721 C C . TYR A 1 331 ? -32.142 -20.418 2.430 1.00 43.03 331 TYR A C 1
ATOM 2723 O O . TYR A 1 331 ? -31.506 -20.580 1.394 1.00 43.03 331 TYR A O 1
ATOM 2731 N N . HIS A 1 332 ? -31.847 -19.437 3.291 1.00 37.53 332 HIS A N 1
ATOM 2732 C CA . HIS A 1 332 ? -30.532 -18.794 3.394 1.00 37.53 332 HIS A CA 1
ATOM 2733 C C . HIS A 1 332 ? -29.682 -19.272 4.607 1.00 37.53 332 HIS A C 1
ATOM 2735 O O . HIS A 1 332 ? -28.563 -18.806 4.760 1.00 37.53 332 HIS A O 1
ATOM 2741 N N . GLU A 1 333 ? -30.146 -20.238 5.421 1.00 40.38 333 GLU A N 1
ATOM 2742 C CA . GLU A 1 333 ? -29.478 -20.771 6.644 1.00 40.38 333 GLU A CA 1
ATOM 2743 C C . GLU A 1 333 ? -29.654 -22.298 6.937 1.00 40.38 333 GLU A C 1
ATOM 2745 O O . GLU A 1 333 ? -29.225 -22.812 7.966 1.00 40.38 333 GLU A O 1
ATOM 2750 N N . LYS A 1 334 ? -30.265 -23.081 6.047 1.00 36.59 334 LYS A N 1
ATOM 2751 C CA . LYS A 1 334 ? -30.547 -24.529 6.124 1.00 36.59 334 LYS A CA 1
ATOM 2752 C C . LYS A 1 334 ? -30.350 -25.142 4.739 1.00 36.59 334 LYS A C 1
ATOM 2754 O O . LYS A 1 334 ? -31.225 -25.772 4.164 1.00 36.59 334 LYS A O 1
ATOM 2759 N N . CYS A 1 335 ? -29.183 -24.847 4.194 1.00 36.16 335 CYS A N 1
ATOM 2760 C CA . CYS A 1 335 ? -28.291 -25.734 3.450 1.00 36.16 335 CYS A CA 1
ATOM 2761 C C . CYS A 1 335 ? -27.141 -24.866 2.956 1.00 36.16 335 CYS A C 1
ATOM 2763 O O . CYS A 1 335 ? -26.869 -24.788 1.768 1.00 36.16 335 CYS A O 1
ATOM 2765 N N . VAL A 1 336 ? -26.482 -24.172 3.877 1.00 32.44 336 VAL A N 1
ATOM 2766 C CA . VAL A 1 336 ? -25.154 -23.650 3.612 1.00 32.44 336 VAL A CA 1
ATOM 2767 C C . VAL A 1 336 ? -24.453 -23.680 4.952 1.00 32.44 336 VAL A C 1
ATOM 2769 O O . VAL A 1 336 ? -24.919 -23.100 5.924 1.00 32.44 336 VAL A O 1
ATOM 2772 N N . GLU A 1 337 ? -23.372 -24.432 5.027 1.00 35.47 337 GLU A N 1
ATOM 2773 C CA . GLU A 1 337 ? -22.207 -24.015 5.785 1.00 35.47 337 GLU A CA 1
ATOM 2774 C C . GLU A 1 337 ? -22.117 -22.468 5.826 1.00 35.47 337 GLU A C 1
ATOM 2776 O O . GLU A 1 337 ? -21.667 -21.849 4.863 1.00 35.47 337 GLU A O 1
ATOM 2781 N N . CYS A 1 338 ? -22.589 -21.816 6.896 1.00 39.66 338 CYS A N 1
ATOM 2782 C CA . CYS A 1 338 ? -22.414 -20.372 7.035 1.00 39.66 338 CYS A CA 1
ATOM 2783 C C . CYS A 1 338 ? -20.953 -20.145 7.400 1.00 39.66 338 CYS A C 1
ATOM 2785 O O . CYS A 1 338 ? -20.553 -20.303 8.555 1.00 39.66 338 CYS A O 1
ATOM 2787 N N . GLU A 1 339 ? -20.144 -19.867 6.382 1.00 45.97 339 GLU A N 1
ATOM 2788 C CA . GLU A 1 339 ? -18.757 -19.445 6.522 1.00 45.97 339 GLU A CA 1
ATOM 2789 C C . GLU A 1 339 ? -18.723 -18.205 7.431 1.00 45.97 339 GLU A C 1
ATOM 2791 O O . GLU A 1 339 ? -19.045 -17.100 7.008 1.00 45.97 339 GLU A O 1
ATOM 2796 N N . ILE A 1 340 ? -18.372 -18.395 8.708 1.00 53.28 340 ILE A N 1
ATOM 2797 C CA . ILE A 1 340 ? -18.195 -17.309 9.682 1.00 53.28 340 ILE A CA 1
ATOM 2798 C C . ILE A 1 340 ? -16.911 -16.550 9.346 1.00 53.28 340 ILE A C 1
ATOM 2800 O O . ILE A 1 340 ? -16.834 -15.332 9.492 1.00 53.28 340 ILE A O 1
ATOM 2804 N N . GLN A 1 341 ? -15.872 -17.287 8.941 1.00 44.81 341 GLN A N 1
ATOM 2805 C CA . GLN A 1 341 ? -14.560 -16.728 8.650 1.00 44.81 341 GLN A CA 1
ATOM 2806 C C . GLN A 1 341 ? -13.751 -17.646 7.727 1.00 44.81 341 GLN A C 1
ATOM 2808 O O . GLN A 1 341 ? -13.674 -18.861 7.937 1.00 44.81 341 GLN A O 1
ATOM 2813 N N . LYS A 1 342 ? -13.070 -17.045 6.749 1.00 44.09 342 LYS A N 1
ATOM 2814 C CA . LYS A 1 342 ? -12.115 -17.715 5.861 1.00 44.09 342 LYS A CA 1
ATOM 2815 C C . LYS A 1 342 ? -10.703 -17.263 6.193 1.00 44.09 342 LYS A C 1
ATOM 2817 O O . LYS A 1 342 ? -10.342 -16.118 5.943 1.00 44.09 342 LYS A O 1
ATOM 2822 N N . GLY A 1 343 ? -9.924 -18.158 6.788 1.00 40.22 343 GLY A N 1
ATOM 2823 C CA . GLY A 1 343 ? -8.480 -17.989 6.914 1.00 40.22 343 GLY A CA 1
ATOM 2824 C C . GLY A 1 343 ? -7.746 -18.667 5.758 1.00 40.22 343 GLY A C 1
ATOM 2825 O O . GLY A 1 343 ? -8.314 -19.516 5.068 1.00 40.22 343 GLY A O 1
ATOM 2826 N N . ASP A 1 344 ? -6.460 -18.351 5.598 1.00 38.62 344 ASP A N 1
ATOM 2827 C CA . ASP A 1 344 ? -5.606 -18.892 4.527 1.00 38.62 344 ASP A CA 1
ATOM 2828 C C . ASP A 1 344 ? -5.513 -20.439 4.555 1.00 38.62 344 ASP A C 1
ATOM 2830 O O . ASP A 1 344 ? -5.314 -21.073 3.520 1.00 38.62 344 ASP A O 1
ATOM 2834 N N . PHE A 1 345 ? -5.737 -21.064 5.724 1.00 39.62 345 PHE A N 1
ATOM 2835 C CA . PHE A 1 345 ? -5.567 -22.512 5.947 1.00 39.62 345 PHE A CA 1
ATOM 2836 C C . PHE A 1 345 ? -6.801 -23.248 6.498 1.00 39.62 345 PHE A C 1
ATOM 2838 O O . PHE A 1 345 ? -6.791 -24.475 6.604 1.00 39.62 345 PHE A O 1
ATOM 2845 N N . ALA A 1 346 ? -7.867 -22.536 6.873 1.00 51.19 346 ALA A N 1
ATOM 2846 C CA . ALA A 1 346 ? -9.067 -23.150 7.438 1.00 51.19 346 ALA A CA 1
ATOM 2847 C C . ALA A 1 346 ? -10.303 -22.271 7.239 1.00 51.19 346 ALA A C 1
ATOM 2849 O O . ALA A 1 346 ? -10.216 -21.042 7.259 1.00 51.19 346 ALA A O 1
ATOM 2850 N N . THR A 1 347 ? -11.459 -22.912 7.104 1.00 57.78 347 THR A N 1
ATOM 2851 C CA . THR A 1 347 ? -12.759 -22.234 7.057 1.00 57.78 347 THR A CA 1
ATOM 2852 C C . THR A 1 347 ? -13.520 -22.559 8.328 1.00 57.78 347 THR A C 1
ATOM 2854 O O . THR A 1 347 ? -13.582 -23.722 8.722 1.00 57.78 347 THR A O 1
ATOM 2857 N N . VAL A 1 348 ? -14.030 -21.536 9.011 1.00 66.81 348 VAL A N 1
ATOM 2858 C CA . VAL A 1 348 ? -14.798 -21.708 10.246 1.00 66.81 348 VAL A CA 1
ATOM 2859 C C . VAL A 1 348 ? -16.273 -21.535 9.928 1.00 66.81 348 VAL A C 1
ATOM 2861 O O . VAL A 1 348 ? -16.670 -20.497 9.406 1.00 66.81 348 VAL A O 1
ATOM 2864 N N . TYR A 1 349 ? -17.070 -22.538 10.272 1.00 66.75 349 TYR A N 1
ATOM 2865 C CA . TYR A 1 349 ? -18.516 -22.552 10.097 1.00 66.75 349 TYR A CA 1
ATOM 2866 C C . TYR A 1 349 ? -19.224 -22.530 11.446 1.00 66.75 349 TYR A C 1
ATOM 2868 O O . TYR A 1 349 ? -18.694 -23.037 12.435 1.00 66.75 349 TYR A O 1
ATOM 2876 N N . SER A 1 350 ? -20.431 -21.976 11.501 1.00 69.31 350 SER A N 1
ATOM 2877 C CA . SER A 1 350 ? -21.331 -22.187 12.637 1.00 69.31 350 SER A CA 1
ATOM 2878 C C . SER A 1 350 ? -22.147 -23.443 12.375 1.00 69.31 350 SER A C 1
ATOM 2880 O O . SER A 1 350 ? -22.584 -23.691 11.252 1.00 69.31 350 SER A O 1
ATOM 2882 N N . ALA A 1 351 ? -22.352 -24.256 13.407 1.00 71.44 351 ALA A N 1
ATOM 2883 C CA . ALA A 1 351 ? -23.235 -25.408 13.312 1.00 71.44 351 ALA A CA 1
ATOM 2884 C C . ALA A 1 351 ? -23.931 -25.688 14.640 1.00 71.44 351 ALA A C 1
ATOM 2886 O O . ALA A 1 351 ? -23.460 -25.305 15.710 1.00 71.44 351 ALA A O 1
ATOM 2887 N N . ILE A 1 352 ? -25.047 -26.403 14.556 1.00 72.44 352 ILE A N 1
ATOM 2888 C CA . ILE A 1 352 ? -25.761 -26.930 15.715 1.00 72.44 352 ILE A CA 1
ATOM 2889 C C . ILE A 1 352 ? -25.364 -28.394 15.859 1.00 72.44 352 ILE A C 1
ATOM 2891 O O . ILE A 1 352 ? -25.652 -29.219 14.985 1.00 72.44 352 ILE A O 1
ATOM 2895 N N . TRP A 1 353 ? -24.709 -28.735 16.966 1.00 76.06 353 TRP A N 1
ATOM 2896 C CA . TRP A 1 353 ? -24.424 -30.123 17.293 1.00 76.06 353 TRP A CA 1
ATOM 2897 C C . TRP A 1 353 ? -25.654 -30.752 17.953 1.00 76.06 353 TRP A C 1
ATOM 2899 O O . TRP A 1 353 ? -25.911 -30.543 19.137 1.00 76.06 353 TRP A O 1
ATOM 2909 N N . LYS A 1 354 ? -26.408 -31.536 17.170 1.00 70.88 354 LYS A N 1
ATOM 2910 C CA . LYS A 1 354 ? -27.679 -32.164 17.581 1.00 70.88 354 LYS A CA 1
ATOM 2911 C C . LYS A 1 354 ? -27.575 -32.940 18.895 1.00 70.88 354 LYS A C 1
ATOM 2913 O O . LYS A 1 354 ? -28.370 -32.706 19.796 1.00 70.88 354 LYS A O 1
ATOM 2918 N N . ASP A 1 355 ? -26.559 -33.790 19.032 1.00 71.25 355 ASP A N 1
ATOM 2919 C CA . ASP A 1 355 ? -26.360 -34.592 20.247 1.00 71.25 355 ASP A CA 1
ATOM 2920 C C . ASP A 1 355 ? -25.649 -33.825 21.363 1.00 71.25 355 ASP A C 1
ATOM 2922 O O . ASP A 1 355 ? -25.739 -34.217 22.520 1.00 71.25 355 ASP A O 1
ATOM 2926 N N . GLY A 1 356 ? -24.933 -32.750 21.028 1.00 74.31 356 GLY A N 1
ATOM 2927 C CA . GLY A 1 356 ? -24.237 -31.915 21.995 1.00 74.31 356 GLY A CA 1
ATOM 2928 C C . GLY A 1 356 ? -23.004 -32.526 22.677 1.00 74.31 356 GLY A C 1
ATOM 2929 O O . GLY A 1 356 ? -22.780 -33.744 22.632 1.00 74.31 356 GLY A O 1
ATOM 2930 N N . PRO A 1 357 ? -22.195 -31.681 23.345 1.00 75.75 357 PRO A N 1
ATOM 2931 C CA . PRO A 1 357 ? -21.092 -32.132 24.179 1.00 75.75 357 PRO A CA 1
ATOM 2932 C C . PRO A 1 357 ? -21.589 -32.875 25.426 1.00 75.75 357 PRO A C 1
ATOM 2934 O O . PRO A 1 357 ? -22.683 -32.629 25.941 1.00 75.75 357 PRO A O 1
ATOM 2937 N N . ILE A 1 358 ? -20.767 -33.818 25.886 1.00 76.69 358 ILE A N 1
ATOM 2938 C CA . ILE A 1 358 ? -21.016 -34.631 27.076 1.00 76.69 358 ILE A CA 1
ATOM 2939 C C . ILE A 1 358 ? -20.394 -33.927 28.285 1.00 76.69 358 ILE A C 1
ATOM 2941 O O . ILE A 1 358 ? -19.207 -33.601 28.252 1.00 76.69 358 ILE A O 1
ATOM 2945 N N . TYR A 1 359 ? -21.159 -33.776 29.363 1.00 68.50 359 TYR A N 1
ATOM 2946 C CA . TYR A 1 359 ? -20.659 -33.286 30.646 1.00 68.50 359 TYR A CA 1
ATOM 2947 C C . TYR A 1 359 ? -21.031 -34.242 31.771 1.00 68.50 359 TYR A C 1
ATOM 2949 O O . TYR A 1 359 ? -22.048 -34.934 31.719 1.00 68.50 359 TYR A O 1
ATOM 2957 N N . TYR A 1 360 ? -20.178 -34.284 32.788 1.00 70.88 360 TYR A N 1
ATOM 2958 C CA . TYR A 1 360 ? -20.429 -35.046 33.999 1.00 70.88 360 TYR A CA 1
ATOM 2959 C C . TYR A 1 360 ? -21.079 -34.126 35.032 1.00 70.88 360 TYR A C 1
ATOM 2961 O O . TYR A 1 360 ? -20.441 -33.177 35.494 1.00 70.88 360 TYR A O 1
ATOM 2969 N N . LEU A 1 361 ? -22.337 -34.388 35.384 1.00 66.75 361 LEU A N 1
ATOM 2970 C CA . LEU A 1 361 ? -23.012 -33.661 36.456 1.00 66.75 361 LEU A CA 1
ATOM 2971 C C . LEU A 1 361 ? -22.510 -34.215 37.790 1.00 66.75 361 LEU A C 1
ATOM 2973 O O . LEU A 1 361 ? -22.831 -35.342 38.169 1.00 66.75 361 LEU A O 1
ATOM 2977 N N . THR A 1 362 ? -21.694 -33.436 38.504 1.00 58.53 362 THR A N 1
ATOM 2978 C CA . THR A 1 362 ? -21.086 -33.856 39.779 1.00 58.53 362 THR A CA 1
ATOM 2979 C C . THR A 1 362 ? -22.123 -34.202 40.841 1.00 58.53 362 THR A C 1
ATOM 2981 O O . THR A 1 362 ? -21.881 -35.097 41.652 1.00 58.53 362 THR A O 1
ATOM 2984 N N . ASP A 1 363 ? -23.275 -33.534 40.794 1.00 60.81 363 ASP A N 1
ATOM 2985 C CA . ASP A 1 363 ? -24.346 -33.664 41.782 1.00 60.81 363 ASP A CA 1
ATOM 2986 C C . ASP A 1 363 ? -25.211 -34.912 41.536 1.00 60.81 363 ASP A C 1
ATOM 2988 O O . ASP A 1 363 ? -25.684 -35.536 42.484 1.00 60.81 363 ASP A O 1
ATOM 2992 N N . GLU A 1 364 ? -25.347 -35.330 40.273 1.00 65.06 364 GLU A N 1
ATOM 2993 C CA . GLU A 1 364 ? -26.183 -36.465 39.850 1.00 65.06 364 GLU A CA 1
ATOM 2994 C C . GLU A 1 364 ? -25.363 -37.729 39.524 1.00 65.06 364 GLU A C 1
ATOM 2996 O O . GLU A 1 364 ? -25.918 -38.817 39.414 1.00 65.06 364 GLU A O 1
ATOM 3001 N N . LYS A 1 365 ? -24.027 -37.618 39.429 1.00 68.19 365 LYS A N 1
ATOM 3002 C CA . LYS A 1 365 ? -23.083 -38.689 39.040 1.00 68.19 365 LYS A CA 1
ATOM 3003 C C . LYS A 1 365 ? -23.399 -39.358 37.696 1.00 68.19 365 LYS A C 1
ATOM 3005 O O . LYS A 1 365 ? -23.015 -40.507 37.465 1.00 68.19 365 LYS A O 1
ATOM 3010 N N . GLU A 1 366 ? -24.048 -38.634 36.795 1.00 75.56 366 GLU A N 1
ATOM 3011 C CA . GLU A 1 366 ? -24.416 -39.115 35.468 1.00 75.56 366 GLU A CA 1
ATOM 3012 C C . GLU A 1 366 ? -23.763 -38.279 34.361 1.00 75.56 366 GLU A C 1
ATOM 3014 O O . GLU A 1 366 ? -23.427 -37.102 34.526 1.00 75.56 366 GLU A O 1
ATOM 3019 N N . TRP A 1 367 ? -23.553 -38.926 33.214 1.00 70.00 367 TRP A N 1
ATOM 3020 C CA . TRP A 1 367 ? -23.078 -38.280 31.996 1.00 70.00 367 TRP A CA 1
ATOM 3021 C C . TRP A 1 367 ? -24.279 -37.809 31.185 1.00 70.00 367 TRP A C 1
ATOM 3023 O O . TRP A 1 367 ? -25.018 -38.630 30.640 1.00 70.00 367 TRP A O 1
ATOM 3033 N N . VAL A 1 368 ? -24.448 -36.495 31.072 1.00 73.00 368 VAL A N 1
ATOM 3034 C CA . VAL A 1 368 ? -25.563 -35.886 30.343 1.00 73.00 368 VAL A CA 1
ATOM 3035 C C . VAL A 1 368 ? -25.040 -35.166 29.105 1.00 73.00 368 VAL A C 1
ATOM 3037 O O . VAL A 1 368 ? -23.959 -34.571 29.101 1.00 73.00 368 VAL A O 1
ATOM 3040 N N . ARG A 1 369 ? -25.804 -35.260 28.017 1.00 74.69 369 ARG A N 1
ATOM 3041 C CA . ARG A 1 369 ? -25.530 -34.594 26.743 1.00 74.69 369 ARG A CA 1
ATOM 3042 C C . ARG A 1 369 ? -26.336 -33.308 26.630 1.00 74.69 369 ARG A C 1
ATOM 3044 O O . ARG A 1 369 ? -27.549 -33.334 26.813 1.00 74.69 369 ARG A O 1
ATOM 3051 N N . ASN A 1 370 ? -25.678 -32.207 26.279 1.00 73.31 370 ASN A N 1
ATOM 3052 C CA . ASN A 1 370 ? -26.352 -30.929 26.050 1.00 73.31 370 ASN A CA 1
ATOM 3053 C C . ASN A 1 370 ? -26.798 -30.784 24.581 1.00 73.31 370 ASN A C 1
ATOM 3055 O O . ASN A 1 370 ? -26.119 -30.137 23.780 1.00 73.31 370 ASN A O 1
ATOM 3059 N N . SER A 1 371 ? -27.901 -31.437 24.204 1.00 72.12 371 SER A N 1
ATOM 3060 C CA . SER A 1 371 ? -28.403 -31.469 22.819 1.00 72.12 371 SER A CA 1
ATOM 3061 C C . SER A 1 371 ? -28.621 -30.073 22.220 1.00 72.12 371 SER A C 1
ATOM 3063 O O . SER A 1 371 ? -29.017 -29.151 22.925 1.00 72.12 371 SER A O 1
ATOM 3065 N N . ASN A 1 372 ? -28.436 -29.938 20.905 1.00 72.31 372 ASN A N 1
ATOM 3066 C CA . ASN A 1 372 ? -28.568 -28.684 20.145 1.00 72.31 372 ASN A CA 1
ATOM 3067 C C . ASN A 1 372 ? -27.590 -27.566 20.554 1.00 72.31 372 ASN A C 1
ATOM 3069 O O . ASN A 1 372 ? -27.879 -26.384 20.381 1.00 72.31 372 ASN A O 1
ATOM 3073 N N . THR A 1 373 ? -26.402 -27.917 21.050 1.00 75.06 373 THR A N 1
ATOM 3074 C CA . THR A 1 373 ? -25.373 -26.916 21.372 1.00 75.06 373 THR A CA 1
ATOM 3075 C C . THR A 1 373 ? -24.802 -26.286 20.101 1.00 75.06 373 THR A C 1
ATOM 3077 O O . THR A 1 373 ? -24.367 -26.987 19.182 1.00 75.06 373 THR A O 1
ATOM 3080 N N . LYS A 1 374 ? -24.737 -24.952 20.069 1.00 76.69 374 LYS A N 1
ATOM 3081 C CA . LYS A 1 374 ? -24.072 -24.201 19.001 1.00 76.69 374 LYS A CA 1
ATOM 3082 C C . LYS A 1 374 ? -22.553 -24.346 19.112 1.00 76.69 374 LYS A C 1
ATOM 3084 O O . LYS A 1 374 ? -21.965 -24.088 20.160 1.00 76.69 374 LYS A O 1
ATOM 3089 N N . VAL A 1 375 ? -21.913 -24.753 18.022 1.00 79.94 375 VAL A N 1
ATOM 3090 C CA . VAL A 1 375 ? -20.468 -25.002 17.939 1.00 79.94 375 VAL A CA 1
ATOM 3091 C C . VAL A 1 375 ? -19.862 -24.286 16.737 1.00 79.94 375 VAL A C 1
ATOM 3093 O O . VAL A 1 375 ? -20.545 -23.990 15.754 1.00 79.94 375 VAL A O 1
ATOM 3096 N N . ALA A 1 376 ? -18.562 -24.011 16.812 1.00 80.06 376 ALA A N 1
ATOM 3097 C CA . ALA A 1 376 ? -17.779 -23.559 15.672 1.00 80.06 376 ALA A CA 1
ATOM 3098 C C . ALA A 1 376 ? -17.037 -24.756 15.056 1.00 80.06 376 ALA A C 1
ATOM 3100 O O . ALA A 1 376 ? -16.332 -25.490 15.746 1.00 80.06 376 ALA A O 1
ATOM 3101 N N . LEU A 1 377 ? -17.196 -24.964 13.753 1.00 76.88 377 LEU A N 1
ATOM 3102 C CA . LEU A 1 377 ? -16.571 -26.042 12.995 1.00 76.88 377 LEU A CA 1
ATOM 3103 C C . LEU A 1 377 ? -15.422 -25.476 12.171 1.00 76.88 377 LEU A C 1
ATOM 3105 O O . LEU A 1 377 ? -15.645 -24.807 11.166 1.00 76.88 377 LEU A O 1
ATOM 3109 N N . LYS A 1 378 ? -14.183 -25.744 12.577 1.00 76.75 378 LYS A N 1
ATOM 3110 C CA . LYS A 1 378 ? -12.999 -25.339 11.816 1.00 76.75 378 LYS A CA 1
ATOM 3111 C C . LYS A 1 378 ? -12.601 -26.457 10.856 1.00 76.75 378 LYS A C 1
ATOM 3113 O O . LYS A 1 378 ? -11.970 -27.428 11.271 1.00 76.75 378 LYS A O 1
ATOM 3118 N N . LEU A 1 379 ? -12.969 -26.314 9.586 1.00 74.38 379 LEU A N 1
ATOM 3119 C CA . LEU A 1 379 ? -12.575 -27.212 8.503 1.00 74.38 379 LEU A CA 1
ATOM 3120 C C . LEU A 1 379 ? -11.111 -26.964 8.130 1.00 74.38 379 LEU A C 1
ATOM 3122 O O . LEU A 1 379 ? -10.749 -25.869 7.689 1.00 74.38 379 LEU A O 1
ATOM 3126 N N . LEU A 1 380 ? -10.275 -27.984 8.296 1.00 70.50 380 LEU A N 1
ATOM 3127 C CA . LEU A 1 380 ? -8.867 -27.955 7.919 1.00 70.50 380 LEU A CA 1
ATOM 3128 C C . LEU A 1 380 ? -8.746 -28.422 6.463 1.00 70.50 380 LEU A C 1
ATOM 3130 O O . LEU A 1 380 ? -8.922 -29.604 6.177 1.00 70.50 380 LEU A O 1
ATOM 3134 N N . ARG A 1 381 ? -8.471 -27.508 5.532 1.00 59.31 381 ARG A N 1
ATOM 3135 C CA . ARG A 1 381 ? -8.418 -27.839 4.096 1.00 59.31 381 ARG A CA 1
ATOM 3136 C C . ARG A 1 381 ? -7.209 -28.729 3.787 1.00 59.31 381 ARG A C 1
ATOM 3138 O O . ARG A 1 381 ? -6.118 -28.454 4.285 1.00 59.31 381 ARG A O 1
ATOM 3145 N N . ASN A 1 382 ? -7.380 -29.739 2.931 1.00 61.25 382 ASN A N 1
ATOM 3146 C CA . ASN A 1 382 ? -6.344 -30.723 2.565 1.00 61.25 382 ASN A CA 1
ATOM 3147 C C . ASN A 1 382 ? -5.823 -31.558 3.756 1.00 61.25 382 ASN A C 1
ATOM 3149 O O . ASN A 1 382 ? -4.649 -31.930 3.794 1.00 61.25 382 ASN A O 1
ATOM 3153 N N . SER A 1 383 ? -6.675 -31.848 4.742 1.00 62.84 383 SER A N 1
ATOM 3154 C CA . SER A 1 383 ? -6.301 -32.580 5.965 1.00 62.84 383 SER A CA 1
ATOM 3155 C C . SER A 1 383 ? -6.588 -34.082 5.900 1.00 62.84 383 SER A C 1
ATOM 3157 O O . SER A 1 383 ? -6.520 -34.765 6.918 1.00 62.84 383 SER A O 1
ATOM 3159 N N . GLN A 1 384 ? -6.850 -34.612 4.703 1.00 63.06 384 GLN A N 1
ATOM 3160 C CA . GLN A 1 384 ? -7.184 -36.020 4.447 1.00 63.06 384 GLN A CA 1
ATOM 3161 C C . GLN A 1 384 ? -6.189 -37.025 5.070 1.00 63.06 384 GLN A C 1
ATOM 3163 O O . GLN A 1 384 ? -6.601 -38.113 5.464 1.00 63.06 384 GLN A O 1
ATOM 3168 N N . ASN A 1 385 ? -4.915 -36.639 5.242 1.00 58.41 385 ASN A N 1
ATOM 3169 C CA . ASN A 1 385 ? -3.869 -37.427 5.907 1.00 58.41 385 ASN A CA 1
ATOM 3170 C C . ASN A 1 385 ? -3.364 -36.715 7.182 1.00 58.41 385 ASN A C 1
ATOM 3172 O O . ASN A 1 385 ? -2.301 -36.089 7.180 1.00 58.41 385 ASN A O 1
ATOM 3176 N N . LEU A 1 386 ? -4.129 -36.783 8.281 1.00 56.66 386 LEU A N 1
ATOM 3177 C CA . LEU A 1 386 ? -3.726 -36.198 9.568 1.00 56.66 386 LEU A CA 1
ATOM 3178 C C . LEU A 1 386 ? -2.507 -36.932 10.149 1.00 56.66 386 LEU A C 1
ATOM 3180 O O . LEU A 1 386 ? -2.538 -38.141 10.369 1.00 56.66 386 LEU A O 1
ATOM 3184 N N . THR A 1 387 ? -1.426 -36.207 10.441 1.00 57.62 387 THR A N 1
ATOM 3185 C CA . THR A 1 387 ? -0.250 -36.779 11.111 1.00 57.62 387 THR A CA 1
ATOM 3186 C C . THR A 1 387 ? -0.508 -36.959 12.612 1.00 57.62 387 THR A C 1
ATOM 3188 O O . THR A 1 387 ? -1.216 -36.162 13.236 1.00 57.62 387 THR A O 1
ATOM 3191 N N . ASN A 1 388 ? 0.128 -37.963 13.234 1.00 56.06 388 ASN A N 1
ATOM 3192 C CA . ASN A 1 388 ? 0.075 -38.191 14.691 1.00 56.06 388 ASN A CA 1
ATOM 3193 C C . ASN A 1 388 ? 0.487 -36.948 15.505 1.00 56.06 388 ASN A C 1
ATOM 3195 O O . ASN A 1 388 ? 0.084 -36.788 16.654 1.00 56.06 388 ASN A O 1
ATOM 3199 N N . GLU A 1 389 ? 1.250 -36.033 14.906 1.00 51.72 389 GLU A N 1
ATOM 3200 C CA . GLU A 1 389 ? 1.623 -34.757 15.510 1.00 51.72 389 GLU A CA 1
ATOM 3201 C C . GLU A 1 389 ? 0.434 -33.791 15.638 1.00 51.72 389 GLU A C 1
ATOM 3203 O O . GLU A 1 389 ? 0.256 -33.193 16.695 1.00 51.72 389 GLU A O 1
ATOM 3208 N N . VAL A 1 390 ? -0.418 -33.663 14.612 1.00 55.19 390 VAL A N 1
ATOM 3209 C CA . VAL A 1 390 ? -1.626 -32.817 14.666 1.00 55.19 390 VAL A CA 1
ATOM 3210 C C . VAL A 1 390 ? -2.656 -33.416 15.628 1.00 55.19 390 VAL A C 1
ATOM 3212 O O . VAL A 1 390 ? -3.242 -32.683 16.423 1.00 55.19 390 VAL A O 1
ATOM 3215 N N . LEU A 1 391 ? -2.812 -34.745 15.645 1.00 61.22 391 LEU A N 1
ATOM 3216 C CA . LEU A 1 391 ? -3.678 -35.439 16.609 1.00 61.22 391 LEU A CA 1
ATOM 3217 C C . LEU A 1 391 ? -3.195 -35.270 18.055 1.00 61.22 391 LEU A C 1
ATOM 3219 O O . LEU A 1 391 ? -4.002 -34.964 18.930 1.00 61.22 391 LEU A O 1
ATOM 3223 N N . ASN A 1 392 ? -1.889 -35.397 18.316 1.00 58.25 392 ASN A N 1
ATOM 3224 C CA . ASN A 1 392 ? -1.322 -35.144 19.644 1.00 58.25 392 ASN A CA 1
ATOM 3225 C C . ASN A 1 392 ? -1.507 -33.683 20.082 1.00 58.25 392 ASN A C 1
ATOM 3227 O O . ASN A 1 392 ? -1.725 -33.426 21.264 1.00 58.25 392 ASN A O 1
ATOM 3231 N N . LYS A 1 393 ? -1.486 -32.729 19.146 1.00 57.53 393 LYS A N 1
ATOM 3232 C CA . LYS A 1 393 ? -1.753 -31.311 19.427 1.00 57.53 393 LYS A CA 1
ATOM 3233 C C . LYS A 1 393 ? -3.231 -31.050 19.721 1.00 57.53 393 LYS A C 1
ATOM 3235 O O . LYS A 1 393 ? -3.535 -30.392 20.708 1.00 57.53 393 LYS A O 1
ATOM 3240 N N . ILE A 1 394 ? -4.155 -31.628 18.953 1.00 64.12 394 ILE A N 1
ATOM 3241 C CA . ILE A 1 394 ? -5.598 -31.576 19.253 1.00 64.12 394 ILE A CA 1
ATOM 3242 C C . ILE A 1 394 ? -5.887 -32.231 20.611 1.00 64.12 394 ILE A C 1
ATOM 3244 O O . ILE A 1 394 ? -6.666 -31.698 21.394 1.00 64.12 394 ILE A O 1
ATOM 3248 N N . LYS A 1 395 ? -5.199 -33.329 20.940 1.00 64.94 395 LYS A N 1
ATOM 3249 C CA . LYS A 1 395 ? -5.274 -33.992 22.248 1.00 64.94 395 LYS A CA 1
ATOM 3250 C C . LYS A 1 395 ? -4.799 -33.090 23.391 1.00 64.94 395 LYS A C 1
ATOM 3252 O O . LYS A 1 395 ? -5.430 -33.075 24.441 1.00 64.94 395 LYS A O 1
ATOM 3257 N N . ILE A 1 396 ? -3.746 -32.297 23.180 1.00 60.59 396 ILE A N 1
ATOM 3258 C CA . ILE A 1 396 ? -3.311 -31.260 24.129 1.00 60.59 396 ILE A CA 1
ATOM 3259 C C . ILE A 1 396 ? -4.414 -30.211 24.321 1.00 60.59 396 ILE A C 1
ATOM 3261 O O . ILE A 1 396 ? -4.767 -29.923 25.460 1.00 60.59 396 ILE A O 1
ATOM 3265 N N . TYR A 1 397 ? -5.008 -29.693 23.240 1.00 59.62 397 TYR A N 1
ATOM 3266 C CA . TYR A 1 397 ? -6.104 -28.721 23.340 1.00 59.62 397 TYR A CA 1
ATOM 3267 C C . TYR A 1 397 ? -7.363 -29.290 24.013 1.00 59.62 397 TYR A C 1
ATOM 3269 O O . TYR A 1 397 ? -8.032 -28.568 24.742 1.00 59.62 397 TYR A O 1
ATOM 3277 N N . LEU A 1 398 ? -7.642 -30.587 23.844 1.00 61.25 398 LEU A N 1
ATOM 3278 C CA . LEU A 1 398 ? -8.698 -31.315 24.562 1.00 61.25 398 LEU A CA 1
ATOM 3279 C C . LEU A 1 398 ? -8.401 -31.486 26.066 1.00 61.25 398 LEU A C 1
ATOM 3281 O O . LEU A 1 398 ? -9.303 -31.811 26.830 1.00 61.25 398 LEU A O 1
ATOM 3285 N N . THR A 1 399 ? -7.147 -31.294 26.493 1.00 56.53 399 THR A N 1
ATOM 3286 C CA . THR A 1 399 ? -6.709 -31.435 27.896 1.00 56.53 399 THR A CA 1
ATOM 3287 C C . THR A 1 399 ? -6.686 -30.087 28.635 1.00 56.53 399 THR A C 1
ATOM 3289 O O . THR A 1 399 ? -6.633 -30.059 29.865 1.00 56.53 399 THR A O 1
ATOM 3292 N N . ILE A 1 400 ? -6.737 -28.959 27.913 1.00 59.47 400 ILE A N 1
ATOM 3293 C CA . ILE A 1 400 ? -6.761 -27.610 28.497 1.00 59.47 400 ILE A CA 1
ATOM 3294 C C . ILE A 1 400 ? -8.184 -27.315 28.991 1.00 59.47 400 ILE A C 1
ATOM 3296 O O . ILE A 1 400 ? -9.020 -26.804 28.258 1.00 59.47 400 ILE A O 1
ATOM 3300 N N . GLY A 1 401 ? -8.465 -27.647 30.251 1.00 54.84 401 GLY A N 1
ATOM 3301 C CA . GLY A 1 401 ? -9.706 -27.278 30.940 1.00 54.84 401 GLY A CA 1
ATOM 3302 C C . GLY A 1 401 ? -9.645 -25.862 31.515 1.00 54.84 401 GLY A C 1
ATOM 3303 O O . GLY A 1 401 ? -9.729 -25.700 32.730 1.00 54.84 401 GLY A O 1
ATOM 3304 N N . SER A 1 402 ? -9.433 -24.854 30.666 1.00 61.50 402 SER A N 1
ATOM 3305 C CA . SER A 1 402 ? -9.301 -23.449 31.077 1.00 61.50 402 SER A CA 1
ATOM 3306 C C . SER A 1 402 ? -10.509 -22.620 30.658 1.00 61.50 402 SER A C 1
ATOM 3308 O O . SER A 1 402 ? -11.021 -22.771 29.554 1.00 61.50 402 SER A O 1
ATOM 3310 N N . SER A 1 403 ? -10.926 -21.676 31.504 1.00 63.28 403 SER A N 1
ATOM 3311 C CA . SER A 1 403 ? -11.936 -20.671 31.151 1.00 63.28 403 SER A CA 1
ATOM 3312 C C . SER A 1 403 ? -11.419 -19.593 30.188 1.00 63.28 403 SER A C 1
ATOM 3314 O O . SER A 1 403 ? -12.220 -18.827 29.659 1.00 63.28 403 SER A O 1
ATOM 3316 N N . PHE A 1 404 ? -10.099 -19.501 29.970 1.00 64.06 404 PHE A N 1
ATOM 3317 C CA . PHE A 1 404 ? -9.458 -18.439 29.177 1.00 64.06 404 PHE A CA 1
ATOM 3318 C C . PHE A 1 404 ? -9.003 -18.893 27.784 1.00 64.06 404 PHE A C 1
ATOM 3320 O O . PHE A 1 404 ? -8.558 -18.073 26.980 1.00 64.06 404 PHE A O 1
ATOM 3327 N N . VAL A 1 405 ? -9.115 -20.190 27.483 1.00 67.75 405 VAL A N 1
ATOM 3328 C CA . VAL A 1 405 ? -8.785 -20.790 26.184 1.00 67.75 405 VAL A CA 1
ATOM 3329 C C . VAL A 1 405 ? -10.048 -21.441 25.629 1.00 67.75 405 VAL A C 1
ATOM 3331 O O . VAL A 1 405 ? -10.761 -22.124 26.354 1.00 67.75 405 VAL A O 1
ATOM 3334 N N . LEU A 1 406 ? -10.348 -21.226 24.344 1.00 69.00 406 LEU A N 1
ATOM 3335 C CA . LEU A 1 406 ? -11.527 -21.833 23.719 1.00 69.00 406 LEU A CA 1
ATOM 3336 C C . LEU A 1 406 ? -11.458 -23.359 23.799 1.00 69.00 406 LEU A C 1
ATOM 3338 O O . LEU A 1 406 ? -10.487 -23.968 23.342 1.00 69.00 406 LEU A O 1
ATOM 3342 N N . ASN A 1 407 ? -12.521 -23.965 24.327 1.00 72.00 407 ASN A N 1
ATOM 3343 C CA . ASN A 1 407 ? -12.595 -25.410 24.463 1.00 72.00 407 ASN A CA 1
ATOM 3344 C C . ASN A 1 407 ? -12.681 -26.079 23.089 1.00 72.00 407 ASN A C 1
ATOM 3346 O O . ASN A 1 407 ? -13.486 -25.700 22.232 1.00 72.00 407 ASN A O 1
ATOM 3350 N N . VAL A 1 408 ? -11.875 -27.119 22.900 1.00 76.94 408 VAL A N 1
ATOM 3351 C CA . VAL A 1 408 ? -12.055 -28.071 21.805 1.00 76.94 408 VAL A CA 1
ATOM 3352 C C . VAL A 1 408 ? -12.954 -29.179 22.331 1.00 76.94 408 VAL A C 1
ATOM 3354 O O . VAL A 1 408 ? -12.632 -29.794 23.340 1.00 76.94 408 VAL A O 1
ATOM 3357 N N . TYR A 1 409 ? -14.081 -29.442 21.674 1.00 77.69 409 TYR A N 1
ATOM 3358 C CA . TYR A 1 409 ? -14.974 -30.534 22.069 1.00 77.69 409 TYR A CA 1
ATOM 3359 C C . TYR A 1 409 ? -14.630 -31.854 21.380 1.00 77.69 409 TYR A C 1
ATOM 3361 O O . TYR A 1 409 ? -14.936 -32.925 21.899 1.00 77.69 409 TYR A O 1
ATOM 3369 N N . GLY A 1 410 ? -13.993 -31.796 20.210 1.00 75.75 410 GLY A N 1
ATOM 3370 C CA . GLY A 1 410 ? -13.582 -32.990 19.484 1.00 75.75 410 GLY A CA 1
ATOM 3371 C C . GLY A 1 410 ? -13.228 -32.716 18.031 1.00 75.75 410 GLY A C 1
ATOM 3372 O O . GLY A 1 410 ? -13.021 -31.574 17.620 1.00 75.75 410 GLY A O 1
ATOM 3373 N N . ILE A 1 411 ? -13.169 -33.790 17.248 1.00 79.88 411 ILE A N 1
A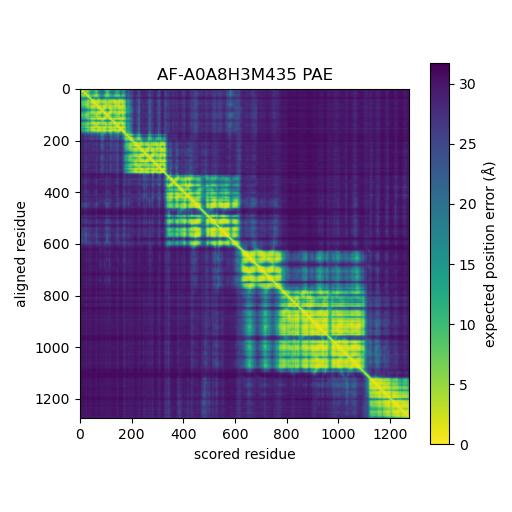TOM 3374 C CA . ILE A 1 411 ? -12.954 -33.750 15.803 1.00 79.88 411 ILE A CA 1
ATOM 3375 C C . ILE A 1 411 ? -14.056 -34.521 15.084 1.00 79.88 411 ILE A C 1
ATOM 3377 O O . ILE A 1 411 ? -14.574 -35.511 15.593 1.00 79.88 411 ILE A O 1
ATOM 3381 N N . SER A 1 412 ? -14.387 -34.058 13.889 1.00 80.69 412 SER A N 1
ATOM 3382 C CA . SER A 1 412 ? -15.276 -34.699 12.929 1.00 80.69 412 SER A CA 1
ATOM 3383 C C . SER A 1 412 ? -14.569 -34.764 11.570 1.00 80.69 412 SER A C 1
ATOM 3385 O O . SER A 1 412 ? -13.452 -34.265 11.422 1.00 80.69 412 SER A O 1
ATOM 3387 N N . GLN A 1 413 ? -15.186 -35.385 10.573 1.00 79.31 413 GLN A N 1
ATOM 3388 C CA . GLN A 1 413 ? -14.649 -35.465 9.218 1.00 79.31 413 GLN A CA 1
ATOM 3389 C C . GLN A 1 413 ? -15.766 -35.189 8.218 1.00 79.31 413 GLN A C 1
ATOM 3391 O O . GLN A 1 413 ? -16.859 -35.743 8.333 1.00 79.31 413 GLN A O 1
ATOM 3396 N N . ASN A 1 414 ? -15.491 -34.332 7.238 1.00 73.06 414 ASN A N 1
ATOM 3397 C CA . ASN A 1 414 ? -16.405 -34.084 6.135 1.00 73.06 414 ASN A CA 1
ATOM 3398 C C . ASN A 1 414 ? -16.526 -35.366 5.289 1.00 73.06 414 ASN A C 1
ATOM 3400 O O . ASN A 1 414 ? -15.521 -35.948 4.868 1.00 73.06 414 ASN A O 1
ATOM 3404 N N . SER A 1 415 ? -17.756 -35.834 5.061 1.00 69.62 415 SER A N 1
ATOM 3405 C CA . SER A 1 415 ? -18.023 -37.087 4.346 1.00 69.62 415 SER A CA 1
ATOM 3406 C C . SER A 1 415 ? -17.556 -37.058 2.893 1.00 69.62 415 SER A C 1
ATOM 3408 O O . SER A 1 415 ? -17.134 -38.104 2.387 1.00 69.62 415 SER A O 1
ATOM 3410 N N . ASP A 1 416 ? -17.591 -35.881 2.270 1.00 67.56 416 ASP A N 1
ATOM 3411 C CA . ASP A 1 416 ? -17.426 -35.689 0.832 1.00 67.56 416 ASP A CA 1
ATOM 3412 C C . ASP A 1 416 ? -15.973 -35.347 0.505 1.00 67.56 416 ASP A C 1
ATOM 3414 O O . ASP A 1 416 ? -15.355 -35.984 -0.348 1.00 67.56 416 ASP A O 1
ATOM 3418 N N . THR A 1 417 ? -15.390 -34.392 1.239 1.00 72.19 417 THR A N 1
ATOM 3419 C CA . THR A 1 417 ? -14.004 -33.948 1.012 1.00 72.19 417 THR A CA 1
ATOM 3420 C C . THR A 1 417 ? -12.967 -34.761 1.781 1.00 72.19 417 THR A C 1
ATOM 3422 O O . THR A 1 417 ? -11.779 -34.632 1.500 1.00 72.19 417 THR A O 1
ATOM 3425 N N . LYS A 1 418 ? -13.384 -35.582 2.757 1.00 75.38 418 LYS A N 1
ATOM 3426 C CA . LYS A 1 418 ? -12.512 -36.304 3.710 1.00 75.38 418 LYS A CA 1
ATOM 3427 C C . LYS A 1 418 ? -11.604 -35.412 4.562 1.00 75.38 418 LYS A C 1
ATOM 3429 O O . LYS A 1 418 ? -10.768 -35.929 5.304 1.00 75.38 418 LYS A O 1
ATOM 3434 N N . ASP A 1 419 ? -11.794 -34.100 4.517 1.00 75.38 419 ASP A N 1
ATOM 3435 C CA . ASP A 1 419 ? -11.093 -33.162 5.383 1.00 75.38 419 ASP A CA 1
ATOM 3436 C C . ASP A 1 419 ? -11.642 -33.235 6.813 1.00 75.38 419 ASP A C 1
ATOM 3438 O O . ASP A 1 419 ? -12.845 -33.377 7.046 1.00 75.38 419 ASP A O 1
ATOM 3442 N N . TYR A 1 420 ? -10.752 -33.131 7.790 1.00 77.62 420 TYR A N 1
ATOM 3443 C CA . TYR A 1 420 ? -11.097 -33.100 9.198 1.00 77.62 420 TYR A CA 1
ATOM 3444 C C . TYR A 1 420 ? -11.590 -31.724 9.634 1.00 77.62 420 TYR A C 1
ATOM 3446 O O . TYR A 1 420 ? -11.133 -30.666 9.191 1.00 77.62 420 TYR A O 1
ATOM 3454 N N . ILE A 1 421 ? -12.525 -31.769 10.570 1.00 77.12 421 ILE A N 1
ATOM 3455 C CA . ILE A 1 421 ? -13.192 -30.628 11.170 1.00 77.12 421 ILE A CA 1
ATOM 3456 C C . ILE A 1 421 ? -12.873 -30.652 12.660 1.00 77.12 421 ILE A C 1
ATOM 3458 O O . ILE A 1 421 ? -13.145 -31.641 13.334 1.00 77.12 421 ILE A O 1
ATOM 3462 N N . VAL A 1 422 ? -12.327 -29.565 13.196 1.00 79.25 422 VAL A N 1
ATOM 3463 C CA . VAL A 1 422 ? -12.179 -29.398 14.647 1.00 79.25 422 VAL A CA 1
ATOM 3464 C C . VAL A 1 422 ? -13.441 -28.732 15.187 1.00 79.25 422 VAL A C 1
ATOM 3466 O O . VAL A 1 422 ? -13.830 -27.666 14.708 1.00 79.25 422 VAL A O 1
ATOM 3469 N N . VAL A 1 423 ? -14.080 -29.366 16.171 1.00 81.75 423 VAL A N 1
ATOM 3470 C CA . VAL A 1 423 ? -15.293 -28.869 16.829 1.00 81.75 423 VAL A CA 1
ATOM 3471 C C . VAL A 1 423 ? -14.880 -28.034 18.038 1.00 81.75 423 VAL A C 1
ATOM 3473 O O . VAL A 1 423 ? -14.302 -28.551 18.995 1.00 81.75 423 VAL A O 1
ATOM 3476 N N . LEU A 1 424 ? -15.162 -26.738 17.977 1.00 79.50 424 LEU A N 1
ATOM 3477 C CA . LEU A 1 424 ? -14.757 -25.724 18.945 1.00 79.50 424 LEU A CA 1
ATOM 3478 C C . LEU A 1 424 ? -15.978 -25.136 19.654 1.00 79.50 424 LEU A C 1
ATOM 3480 O O . LEU A 1 424 ? -17.080 -25.085 19.096 1.00 79.50 424 LEU A O 1
ATOM 3484 N N . GLN A 1 425 ? -15.757 -24.621 20.860 1.00 78.75 425 GLN A N 1
ATOM 3485 C CA . GLN A 1 425 ? -16.710 -23.748 21.532 1.00 78.75 425 GLN A CA 1
ATOM 3486 C C . GLN A 1 425 ? -17.053 -22.548 20.644 1.00 78.75 425 GLN A C 1
ATOM 3488 O O . GLN A 1 425 ? -16.168 -21.863 20.127 1.00 78.75 425 GLN A O 1
ATOM 3493 N N . TYR A 1 426 ? -18.350 -22.297 20.467 1.00 77.06 426 TYR A N 1
ATOM 3494 C CA . TYR A 1 426 ? -18.823 -21.126 19.743 1.00 77.06 426 TYR A CA 1
ATOM 3495 C C . TYR A 1 426 ? -18.677 -19.880 20.625 1.00 77.06 426 TYR A C 1
ATOM 3497 O O . TYR A 1 426 ? -19.248 -19.813 21.711 1.00 77.06 426 TYR A O 1
ATOM 3505 N N . ALA A 1 427 ? -17.907 -18.893 20.165 1.00 70.56 427 ALA A N 1
ATOM 3506 C CA . ALA A 1 427 ? -17.785 -17.602 20.833 1.00 70.56 427 ALA A CA 1
ATOM 3507 C C . ALA A 1 427 ? -18.864 -16.648 20.304 1.00 70.56 427 ALA A C 1
ATOM 3509 O O . ALA A 1 427 ? -18.776 -16.187 19.166 1.00 70.56 427 ALA A O 1
ATOM 3510 N N . GLU A 1 428 ? -19.870 -16.330 21.123 1.00 62.84 428 GLU A N 1
ATOM 3511 C CA . GLU A 1 428 ? -20.996 -15.467 20.721 1.00 62.84 428 GLU A CA 1
ATOM 3512 C C . GLU A 1 428 ? -20.554 -14.071 20.259 1.00 62.84 428 GLU A C 1
ATOM 3514 O O . GLU A 1 428 ? -21.125 -13.519 19.320 1.00 62.84 428 GLU A O 1
ATOM 3519 N N . GLY A 1 429 ? -19.482 -13.536 20.854 1.00 55.59 429 GLY A N 1
ATOM 3520 C CA . GLY A 1 429 ? -18.890 -12.250 20.475 1.00 55.59 429 GLY A CA 1
ATOM 3521 C C . GLY A 1 429 ? -18.130 -12.246 19.140 1.00 55.59 429 GLY A C 1
ATOM 3522 O O . GLY A 1 429 ? -17.778 -11.172 18.657 1.00 55.59 429 GLY A O 1
ATOM 3523 N N . GLY A 1 430 ? -17.891 -13.407 18.518 1.00 65.19 430 GLY A N 1
ATOM 3524 C CA . GLY A 1 430 ? -17.091 -13.522 17.295 1.00 65.19 430 GLY A CA 1
ATOM 3525 C C . GLY A 1 430 ? -15.595 -13.257 17.519 1.00 65.19 430 GLY A C 1
ATOM 3526 O O . GLY A 1 430 ? -15.073 -13.454 18.616 1.00 65.19 430 GLY A O 1
ATOM 3527 N N . ASN A 1 431 ? -14.875 -12.847 16.467 1.00 66.62 431 ASN A N 1
ATOM 3528 C CA . ASN A 1 431 ? -13.453 -12.513 16.590 1.00 66.62 431 ASN A CA 1
ATOM 3529 C C . ASN A 1 431 ? -13.255 -11.129 17.248 1.00 66.62 431 ASN A C 1
ATOM 3531 O O . ASN A 1 431 ? -14.084 -10.229 17.105 1.00 66.62 431 ASN A O 1
ATOM 3535 N N . LEU A 1 432 ? -12.132 -10.953 17.959 1.00 67.81 432 LEU A N 1
ATOM 3536 C CA . LEU A 1 432 ? -11.843 -9.727 18.714 1.00 67.81 432 LEU A CA 1
ATOM 3537 C C . LEU A 1 432 ? -11.808 -8.477 17.822 1.00 67.81 432 LEU A C 1
ATOM 3539 O O . LEU A 1 432 ? -12.215 -7.410 18.265 1.00 67.81 432 LEU A O 1
ATOM 3543 N N . ASN A 1 433 ? -11.340 -8.593 16.576 1.00 65.69 433 ASN A N 1
ATOM 3544 C CA . ASN A 1 433 ? -11.263 -7.456 15.663 1.00 65.69 433 ASN A CA 1
ATOM 3545 C C . ASN A 1 433 ? -12.653 -6.896 15.341 1.00 65.69 433 ASN A C 1
ATOM 3547 O O . ASN A 1 433 ? -12.908 -5.710 15.542 1.00 65.69 433 ASN A O 1
ATOM 3551 N N . ASP A 1 434 ? -13.565 -7.761 14.915 1.00 64.00 434 ASP A N 1
ATOM 3552 C CA . ASP A 1 434 ? -14.918 -7.368 14.540 1.00 64.00 434 ASP A CA 1
ATOM 3553 C C . ASP A 1 434 ? -15.719 -6.932 15.770 1.00 64.00 434 ASP A C 1
ATOM 3555 O O . ASP A 1 434 ? -16.533 -6.013 15.684 1.00 64.00 434 ASP A O 1
ATOM 3559 N N . TRP A 1 435 ? -15.469 -7.556 16.927 1.00 67.69 435 TRP A N 1
ATOM 3560 C CA . TRP A 1 435 ? -16.085 -7.151 18.187 1.00 67.69 435 TRP A CA 1
ATOM 3561 C C . TRP A 1 435 ? -15.646 -5.744 18.605 1.00 67.69 435 TRP A C 1
ATOM 3563 O O . TRP A 1 435 ? -16.498 -4.929 18.957 1.00 67.69 435 TRP A O 1
ATOM 3573 N N . VAL A 1 436 ? -14.345 -5.431 18.521 1.00 65.94 436 VAL A N 1
ATOM 3574 C CA . VAL A 1 436 ? -13.804 -4.095 18.829 1.00 65.94 436 VAL A CA 1
ATOM 3575 C C . VAL A 1 436 ? -14.351 -3.045 17.866 1.00 65.94 436 VAL A C 1
ATOM 3577 O O . VAL A 1 436 ? -14.690 -1.953 18.309 1.00 65.94 436 VAL A O 1
ATOM 3580 N N . GLN A 1 437 ? -14.499 -3.368 16.577 1.00 65.06 437 GLN A N 1
ATOM 3581 C CA . GLN A 1 437 ? -15.103 -2.455 15.599 1.00 65.06 437 GLN A CA 1
ATOM 3582 C C . GLN A 1 437 ? -16.585 -2.177 15.908 1.00 65.06 437 GLN A C 1
ATOM 3584 O O . GLN A 1 437 ? -17.008 -1.020 15.908 1.00 65.06 437 GLN A O 1
ATOM 3589 N N . ARG A 1 438 ? -17.364 -3.214 16.249 1.00 67.56 438 ARG A N 1
ATOM 3590 C CA . ARG A 1 438 ? -18.792 -3.087 16.598 1.00 67.56 438 ARG A CA 1
ATOM 3591 C C . ARG A 1 438 ? -19.042 -2.400 17.943 1.00 67.56 438 ARG A C 1
ATOM 3593 O O . ARG A 1 438 ? -20.070 -1.759 18.103 1.00 67.56 438 ARG A O 1
ATOM 3600 N N . ASN A 1 439 ? -18.115 -2.518 18.895 1.00 64.75 439 ASN A N 1
ATOM 3601 C CA . ASN A 1 439 ? -18.270 -2.023 20.270 1.00 64.75 439 ASN A CA 1
ATOM 3602 C C . ASN A 1 439 ? -17.274 -0.906 20.630 1.00 64.75 439 ASN A C 1
ATOM 3604 O O . ASN A 1 439 ? -16.983 -0.691 21.809 1.00 64.75 439 ASN A O 1
ATOM 3608 N N . HIS A 1 440 ? -16.738 -0.187 19.639 1.00 65.62 440 HIS A N 1
ATOM 3609 C CA . HIS A 1 440 ? -15.694 0.829 19.836 1.00 65.62 440 HIS A CA 1
ATOM 3610 C C . HIS A 1 440 ? -16.105 1.952 20.816 1.00 65.62 440 HIS A C 1
ATOM 3612 O O . HIS A 1 440 ? -15.261 2.505 21.528 1.00 65.62 440 HIS A O 1
ATOM 3618 N N . GLU A 1 441 ? -17.406 2.247 20.918 1.00 58.47 441 GLU A N 1
ATOM 3619 C CA . GLU A 1 441 ? -17.974 3.214 21.867 1.00 58.47 441 GLU A CA 1
ATOM 3620 C C . GLU A 1 441 ? -17.815 2.780 23.335 1.00 58.47 441 GLU A C 1
ATOM 3622 O O . GLU A 1 441 ? -17.460 3.596 24.194 1.00 58.47 441 GLU A O 1
ATOM 3627 N N . ASN A 1 442 ? -17.976 1.479 23.607 1.00 61.97 442 ASN A N 1
ATOM 3628 C CA . ASN A 1 442 ? -17.974 0.876 24.946 1.00 61.97 442 ASN A CA 1
ATOM 3629 C C . ASN A 1 442 ? -16.642 0.192 25.315 1.00 61.97 442 ASN A C 1
ATOM 3631 O O . ASN A 1 442 ? -16.468 -0.290 26.439 1.00 61.97 442 ASN A O 1
ATOM 3635 N N . PHE A 1 443 ? -15.664 0.171 24.405 1.00 76.56 443 PHE A N 1
ATOM 3636 C CA . PHE A 1 443 ? -14.337 -0.401 24.640 1.00 76.56 443 PHE A CA 1
ATOM 3637 C C . PHE A 1 443 ? -13.380 0.612 25.299 1.00 76.56 443 PHE A C 1
ATOM 3639 O O . PHE A 1 443 ? -12.400 1.069 24.707 1.00 76.56 443 PHE A O 1
ATOM 3646 N N . ASN A 1 444 ? -13.709 1.003 26.534 1.00 80.69 444 ASN A N 1
ATOM 3647 C CA . ASN A 1 444 ? -12.906 1.896 27.379 1.00 80.69 444 ASN A CA 1
ATOM 3648 C C . ASN A 1 444 ? -11.605 1.239 27.881 1.00 80.69 444 ASN A C 1
ATOM 3650 O O . ASN A 1 444 ? -11.413 0.029 27.740 1.00 80.69 444 ASN A O 1
ATOM 3654 N N . TRP A 1 445 ? -10.701 2.024 28.474 1.00 84.00 445 TRP A N 1
ATOM 3655 C CA . TRP A 1 445 ? -9.416 1.502 28.953 1.00 84.00 445 TRP A CA 1
ATOM 3656 C C . TRP A 1 445 ? -9.540 0.400 30.006 1.00 84.00 445 TRP A C 1
ATOM 3658 O O . TRP A 1 445 ? -8.751 -0.543 29.968 1.00 84.00 445 TRP A O 1
ATOM 3668 N N . THR A 1 446 ? -10.561 0.436 30.861 1.00 81.00 446 THR A N 1
ATOM 3669 C CA . THR A 1 446 ? -10.869 -0.667 31.782 1.00 81.00 446 THR A CA 1
ATOM 3670 C C . THR A 1 446 ? -11.107 -1.964 31.013 1.00 81.00 446 THR A C 1
ATOM 3672 O O . THR A 1 446 ? -10.357 -2.919 31.191 1.00 81.00 446 THR A O 1
ATOM 3675 N N . ASN A 1 447 ? -12.051 -1.974 30.069 1.00 79.69 447 ASN A N 1
ATOM 3676 C CA . ASN A 1 447 ? -12.390 -3.137 29.245 1.00 79.69 447 ASN A CA 1
ATOM 3677 C C . ASN A 1 447 ? -11.220 -3.598 28.358 1.00 79.69 447 ASN A C 1
ATOM 3679 O O . ASN A 1 447 ? -11.031 -4.800 28.159 1.00 79.69 447 ASN A O 1
ATOM 3683 N N . LYS A 1 448 ? -10.396 -2.663 27.864 1.00 86.12 448 LYS A N 1
ATOM 3684 C CA . LYS A 1 448 ? -9.159 -2.964 27.125 1.00 86.12 448 LYS A CA 1
ATOM 3685 C C . LYS A 1 448 ? -8.160 -3.732 27.986 1.00 86.12 448 LYS A C 1
ATOM 3687 O O . LYS A 1 448 ? -7.606 -4.738 27.539 1.00 86.12 448 LYS A O 1
ATOM 3692 N N . ILE A 1 449 ? -7.940 -3.277 29.218 1.00 86.81 449 ILE A N 1
ATOM 3693 C CA . ILE A 1 449 ? -7.052 -3.942 30.172 1.00 86.81 449 ILE A CA 1
ATOM 3694 C C . ILE A 1 449 ? -7.648 -5.280 30.636 1.00 86.81 449 ILE A C 1
ATOM 3696 O O . ILE A 1 449 ? -6.897 -6.252 30.699 1.00 86.81 449 ILE A O 1
ATOM 3700 N N . CYS A 1 450 ? -8.969 -5.388 30.846 1.00 81.31 450 CYS A N 1
ATOM 3701 C CA . CYS A 1 450 ? -9.649 -6.668 31.111 1.00 81.31 450 CYS A CA 1
ATOM 3702 C C . CYS A 1 450 ? -9.361 -7.698 30.014 1.00 81.31 450 CYS A C 1
ATOM 3704 O O . CYS A 1 450 ? -8.954 -8.823 30.294 1.00 81.31 450 CYS A O 1
ATOM 3706 N N . ALA A 1 451 ? -9.565 -7.313 28.750 1.00 80.94 451 ALA A N 1
ATOM 3707 C CA . ALA A 1 451 ? -9.375 -8.206 27.613 1.00 80.94 451 ALA A CA 1
ATOM 3708 C C . ALA A 1 451 ? -7.921 -8.694 27.528 1.00 80.94 451 ALA A C 1
ATOM 3710 O O . ALA A 1 451 ? -7.668 -9.887 27.373 1.00 80.94 451 ALA A O 1
ATOM 3711 N N . LEU A 1 452 ? -6.957 -7.785 27.704 1.00 85.38 452 LEU A N 1
ATOM 3712 C CA . LEU A 1 452 ? -5.535 -8.131 27.725 1.00 85.38 452 LEU A CA 1
ATOM 3713 C C . LEU A 1 452 ? -5.161 -9.011 28.922 1.00 85.38 452 LEU A C 1
ATOM 3715 O O . LEU A 1 452 ? -4.313 -9.890 28.773 1.00 85.38 452 LEU A O 1
ATOM 3719 N N . LEU A 1 453 ? -5.807 -8.814 30.077 1.00 84.56 453 LEU A N 1
ATOM 3720 C CA . LEU A 1 453 ? -5.624 -9.641 31.266 1.00 84.56 453 LEU A CA 1
ATOM 3721 C C . LEU A 1 453 ? -6.072 -11.090 31.020 1.00 84.56 453 LEU A C 1
ATOM 3723 O O . LEU A 1 453 ? -5.344 -12.017 31.370 1.00 84.56 453 LEU A O 1
ATOM 3727 N N . TYR A 1 454 ? -7.218 -11.301 30.368 1.00 80.06 454 TYR A N 1
ATOM 3728 C CA . TYR A 1 454 ? -7.673 -12.647 30.004 1.00 80.06 454 TYR A CA 1
ATOM 3729 C C . TYR A 1 454 ? -6.760 -13.308 28.963 1.00 80.06 454 TYR A C 1
ATOM 3731 O O . TYR A 1 454 ? -6.416 -14.483 29.101 1.00 80.06 454 TYR A O 1
ATOM 3739 N N . ILE A 1 455 ? -6.291 -12.547 27.967 1.00 82.69 455 ILE A N 1
ATOM 3740 C CA . ILE A 1 455 ? -5.369 -13.058 26.942 1.00 82.69 455 ILE A CA 1
ATOM 3741 C C . ILE A 1 455 ? -4.023 -13.465 27.564 1.00 82.69 455 ILE A C 1
ATOM 3743 O O . ILE A 1 455 ? -3.518 -14.545 27.258 1.00 82.69 455 ILE A O 1
ATOM 3747 N N . ILE A 1 456 ? -3.442 -12.650 28.458 1.00 84.81 456 ILE A N 1
ATOM 3748 C CA . ILE A 1 456 ? -2.160 -12.988 29.100 1.00 84.81 456 ILE A CA 1
ATOM 3749 C C . ILE A 1 456 ? -2.300 -14.135 30.108 1.00 84.81 456 ILE A C 1
ATOM 3751 O O . ILE A 1 456 ? -1.370 -14.925 30.252 1.00 84.81 456 ILE A O 1
ATOM 3755 N N . GLN A 1 457 ? -3.454 -14.278 30.771 1.00 79.19 457 GLN A N 1
ATOM 3756 C CA . GLN A 1 457 ? -3.741 -15.429 31.634 1.00 79.19 457 GLN A CA 1
ATOM 3757 C C . GLN A 1 457 ? -3.789 -16.731 30.831 1.00 79.19 457 GLN A C 1
ATOM 3759 O O . GLN A 1 457 ? -3.096 -17.683 31.195 1.00 79.19 457 GLN A O 1
ATOM 3764 N N . GLY A 1 458 ? -4.506 -16.741 29.701 1.00 75.81 458 GLY A N 1
ATOM 3765 C CA . GLY A 1 458 ? -4.509 -17.875 28.776 1.00 75.81 458 GLY A CA 1
ATOM 3766 C C . GLY A 1 458 ? -3.106 -18.180 28.242 1.00 75.81 458 GLY A C 1
ATOM 3767 O O . GLY A 1 458 ? -2.663 -19.327 28.269 1.00 75.81 458 GLY A O 1
ATOM 3768 N N . LEU A 1 459 ? -2.348 -17.151 27.845 1.00 79.31 459 LEU A N 1
ATOM 3769 C CA . LEU A 1 459 ? -0.972 -17.321 27.372 1.00 79.31 459 LEU A CA 1
ATOM 3770 C C . LEU A 1 459 ? -0.057 -17.897 28.468 1.00 79.31 459 LEU A C 1
ATOM 3772 O O . LEU A 1 459 ? 0.684 -18.842 28.216 1.00 79.31 459 LEU A O 1
ATOM 3776 N N . LYS A 1 460 ? -0.148 -17.406 29.707 1.00 81.31 460 LYS A N 1
ATOM 3777 C CA . LYS A 1 460 ? 0.608 -17.927 30.856 1.00 81.31 460 LYS A CA 1
ATOM 3778 C C . LYS A 1 460 ? 0.307 -19.402 31.131 1.00 81.31 460 LYS A C 1
ATOM 3780 O O . LYS A 1 460 ? 1.232 -20.159 31.412 1.00 81.31 460 LYS A O 1
ATOM 3785 N N . GLU A 1 461 ? -0.952 -19.827 31.057 1.00 73.31 461 GLU A N 1
ATOM 3786 C CA . GLU A 1 461 ? -1.315 -21.239 31.240 1.00 73.31 461 GLU A CA 1
ATOM 3787 C C . GLU A 1 461 ? -0.688 -22.123 30.160 1.00 73.31 461 GLU A C 1
ATOM 3789 O O . GLU A 1 461 ? -0.083 -23.149 30.478 1.00 73.31 461 GLU A O 1
ATOM 3794 N N . ILE A 1 462 ? -0.712 -21.667 28.904 1.00 70.81 462 ILE A N 1
ATOM 3795 C CA . ILE A 1 462 ? -0.022 -22.342 27.799 1.00 70.81 462 ILE A CA 1
ATOM 3796 C C . ILE A 1 462 ? 1.500 -22.394 28.065 1.00 70.81 462 ILE A C 1
ATOM 3798 O O . ILE A 1 462 ? 2.138 -23.415 27.790 1.00 70.81 462 ILE A O 1
ATOM 3802 N N . HIS A 1 463 ? 2.093 -21.325 28.626 1.00 73.38 463 HIS A N 1
ATOM 3803 C CA . HIS A 1 463 ? 3.531 -21.240 28.957 1.00 73.38 463 HIS A CA 1
ATOM 3804 C C . HIS A 1 463 ? 3.907 -22.234 30.061 1.00 73.38 463 HIS A C 1
ATOM 3806 O O . HIS A 1 463 ? 4.881 -22.978 29.921 1.00 73.38 463 HIS A O 1
ATOM 3812 N N . ASN A 1 464 ? 3.104 -22.296 31.123 1.00 67.44 464 ASN A N 1
ATOM 3813 C CA . ASN A 1 464 ? 3.335 -23.147 32.289 1.00 67.44 464 ASN A CA 1
ATOM 3814 C C . ASN A 1 464 ? 3.177 -24.643 31.986 1.00 67.44 464 ASN A C 1
ATOM 3816 O O . ASN A 1 464 ? 3.849 -25.464 32.605 1.00 67.44 464 ASN A O 1
ATOM 3820 N N . MET A 1 465 ? 2.338 -25.011 31.014 1.00 62.34 465 MET A N 1
ATOM 3821 C CA . MET A 1 465 ? 2.173 -26.405 30.583 1.00 62.34 465 MET A CA 1
ATOM 3822 C C . MET A 1 465 ? 3.337 -26.923 29.708 1.00 62.34 465 MET A C 1
ATOM 3824 O O . MET A 1 465 ? 3.309 -28.072 29.270 1.00 62.34 465 MET A O 1
ATOM 3828 N N . GLY A 1 466 ? 4.367 -26.108 29.428 1.00 53.66 466 GLY A N 1
ATOM 3829 C CA . GLY A 1 466 ? 5.539 -26.523 28.641 1.00 53.66 466 GLY A CA 1
ATOM 3830 C C . GLY A 1 466 ? 5.236 -26.804 27.161 1.00 53.66 466 GLY A C 1
ATOM 3831 O O . GLY A 1 466 ? 6.023 -27.453 26.470 1.00 53.66 466 GLY A O 1
ATOM 3832 N N . LEU A 1 467 ? 4.103 -26.310 26.652 1.00 52.34 467 LEU A N 1
ATOM 3833 C CA . LEU A 1 467 ? 3.557 -26.652 25.330 1.00 52.34 467 LEU A CA 1
ATOM 3834 C C . LEU A 1 467 ? 4.300 -25.985 24.152 1.00 52.34 467 LEU A C 1
ATOM 3836 O O . LEU A 1 467 ? 4.100 -26.346 22.993 1.00 52.34 467 LEU A O 1
ATOM 3840 N N . PHE A 1 468 ? 5.248 -25.093 24.445 1.00 48.19 468 PHE A N 1
ATOM 3841 C CA . PHE A 1 468 ? 6.093 -24.350 23.500 1.00 48.19 468 PHE A CA 1
ATOM 3842 C C . PHE A 1 468 ? 7.225 -25.152 22.843 1.00 48.19 468 PHE A C 1
ATOM 3844 O O . PHE A 1 468 ? 8.113 -24.575 22.222 1.00 48.19 468 PHE A O 1
ATOM 3851 N N . ARG A 1 469 ? 7.243 -26.482 22.965 1.00 38.84 469 ARG A N 1
ATOM 3852 C CA . ARG A 1 469 ? 7.995 -27.315 22.009 1.00 38.84 469 ARG A CA 1
ATOM 3853 C C . ARG A 1 469 ? 7.153 -27.712 20.797 1.00 38.84 469 ARG A C 1
ATOM 3855 O O . ARG A 1 469 ? 7.726 -27.997 19.755 1.00 38.84 469 ARG A O 1
ATOM 3862 N N . ASN A 1 470 ? 5.821 -27.664 20.896 1.00 36.88 470 ASN A N 1
ATOM 3863 C CA . ASN A 1 470 ? 4.919 -28.242 19.893 1.00 36.88 470 ASN A CA 1
ATOM 3864 C C . ASN A 1 470 ? 3.951 -27.243 19.235 1.00 36.88 470 ASN A C 1
ATOM 3866 O O . ASN A 1 470 ? 3.310 -27.611 18.248 1.00 36.88 470 ASN A O 1
ATOM 3870 N N . ILE A 1 471 ? 3.854 -26.000 19.724 1.00 35.69 471 ILE A N 1
ATOM 3871 C CA . ILE A 1 471 ? 2.966 -24.971 19.147 1.00 35.69 471 ILE A CA 1
ATOM 3872 C C . ILE A 1 471 ? 3.585 -24.357 17.878 1.00 35.69 471 ILE A C 1
ATOM 3874 O O . ILE A 1 471 ? 2.905 -24.222 16.865 1.00 35.69 471 ILE A O 1
ATOM 3878 N N . GLY A 1 472 ? 4.898 -24.108 17.865 1.00 28.44 472 GLY A N 1
ATOM 3879 C CA . GLY A 1 472 ? 5.623 -23.590 16.693 1.00 28.44 472 GLY A CA 1
ATOM 3880 C C . GLY A 1 472 ? 5.788 -24.586 15.539 1.00 28.44 472 GLY A C 1
ATOM 3881 O O . GLY A 1 472 ? 6.038 -24.168 14.415 1.00 28.44 472 GLY A O 1
ATOM 3882 N N . ASN A 1 473 ? 5.540 -25.882 15.760 1.00 31.75 473 ASN A N 1
ATOM 3883 C CA . ASN A 1 473 ? 5.459 -26.866 14.671 1.00 31.75 473 ASN A CA 1
ATOM 3884 C C . ASN A 1 473 ? 4.070 -26.907 13.997 1.00 31.75 473 ASN A C 1
ATOM 3886 O O . ASN A 1 473 ? 3.811 -27.806 13.204 1.00 31.75 473 ASN A O 1
ATOM 3890 N N . ILE A 1 474 ? 3.115 -26.033 14.354 1.00 33.88 474 ILE A N 1
ATOM 3891 C CA . ILE A 1 474 ? 1.867 -25.877 13.573 1.00 33.88 474 ILE A CA 1
ATOM 3892 C C . ILE A 1 474 ? 1.988 -24.739 12.554 1.00 33.88 474 ILE A C 1
ATOM 3894 O O . ILE A 1 474 ? 1.387 -24.829 11.491 1.00 33.88 474 ILE A O 1
ATOM 3898 N N . GLU A 1 475 ? 2.800 -23.711 12.810 1.00 31.83 475 GLU A N 1
ATOM 3899 C CA . GLU A 1 475 ? 3.040 -22.654 11.812 1.00 31.83 475 GLU A CA 1
ATOM 3900 C C . GLU A 1 475 ? 4.302 -22.876 10.976 1.00 31.83 475 GLU A C 1
ATOM 3902 O O . GLU A 1 475 ? 4.467 -22.257 9.925 1.00 31.83 475 GLU A O 1
ATOM 3907 N N . VAL A 1 476 ? 5.154 -23.820 11.380 1.00 29.55 476 VAL A N 1
ATOM 3908 C CA . VAL A 1 476 ? 6.348 -24.203 10.629 1.00 29.55 476 VAL A CA 1
ATOM 3909 C C . VAL A 1 476 ? 6.369 -25.715 10.417 1.00 29.55 476 VAL A C 1
ATOM 3911 O O . VAL A 1 476 ? 7.234 -26.410 10.929 1.00 29.55 476 VAL A O 1
ATOM 3914 N N . ASP A 1 477 ? 5.422 -26.244 9.637 1.00 23.88 477 ASP A N 1
ATOM 3915 C CA . ASP A 1 477 ? 5.734 -27.426 8.826 1.00 23.88 477 ASP A CA 1
ATOM 3916 C C . ASP A 1 477 ? 4.894 -27.511 7.532 1.00 23.88 477 ASP A C 1
ATOM 3918 O O . ASP A 1 477 ? 3.733 -27.907 7.503 1.00 23.88 477 ASP A O 1
ATOM 3922 N N . LYS A 1 478 ? 5.562 -27.135 6.431 1.00 28.83 478 LYS A N 1
ATOM 3923 C CA . LYS A 1 478 ? 5.394 -27.621 5.047 1.00 28.83 478 LYS A CA 1
ATOM 3924 C C . LYS A 1 478 ? 4.030 -27.462 4.364 1.00 28.83 478 LYS A C 1
ATOM 3926 O O . LYS A 1 478 ? 3.465 -28.425 3.853 1.00 28.83 478 LYS A O 1
ATOM 3931 N N . VAL A 1 479 ? 3.646 -26.217 4.098 1.00 23.98 479 VAL A N 1
ATOM 3932 C CA . VAL A 1 479 ? 3.014 -25.886 2.809 1.00 23.98 479 VAL A CA 1
ATOM 3933 C C . VAL A 1 479 ? 4.016 -25.049 2.018 1.00 23.98 479 VAL A C 1
ATOM 3935 O O . VAL A 1 479 ? 4.495 -24.023 2.491 1.00 23.98 479 VAL A O 1
ATOM 3938 N N . LYS A 1 480 ? 4.419 -25.529 0.836 1.00 26.88 480 LYS A N 1
ATOM 3939 C CA . LYS A 1 480 ? 5.327 -24.812 -0.072 1.00 26.88 480 LYS A CA 1
ATOM 3940 C C . LYS A 1 480 ? 4.703 -23.466 -0.452 1.00 26.88 480 LYS A C 1
ATOM 3942 O O . LYS A 1 480 ? 3.845 -23.427 -1.332 1.00 26.88 480 LYS A O 1
ATOM 3947 N N . TYR A 1 481 ? 5.162 -22.374 0.150 1.00 24.38 481 TYR A N 1
ATOM 3948 C CA . TYR A 1 481 ? 4.781 -21.030 -0.272 1.00 24.38 481 TYR A CA 1
ATOM 3949 C C . TYR A 1 481 ? 5.269 -20.777 -1.708 1.00 24.38 481 TYR A C 1
ATOM 3951 O O . TYR A 1 481 ? 6.467 -20.765 -2.000 1.00 24.38 481 TYR A O 1
ATOM 3959 N N . LYS A 1 482 ? 4.324 -20.606 -2.638 1.00 27.45 482 LYS A N 1
ATOM 3960 C CA . LYS A 1 482 ? 4.561 -19.937 -3.917 1.00 27.45 482 LYS A CA 1
ATOM 3961 C C . LYS A 1 482 ? 4.150 -18.475 -3.705 1.00 27.45 482 LYS A C 1
ATOM 3963 O O . LYS A 1 482 ? 2.980 -18.207 -3.531 1.00 27.45 482 LYS A O 1
ATOM 3968 N N . THR A 1 483 ? 5.104 -17.558 -3.838 1.00 22.81 483 THR A N 1
ATOM 3969 C CA . THR A 1 483 ? 4.941 -16.087 -3.919 1.00 22.81 483 THR A CA 1
ATOM 3970 C C . THR A 1 483 ? 4.773 -15.291 -2.602 1.00 22.81 483 THR A C 1
ATOM 3972 O O . THR A 1 483 ? 4.060 -15.725 -1.704 1.00 22.81 483 THR A O 1
ATOM 3975 N N . PRO A 1 484 ? 5.383 -14.083 -2.494 1.00 24.98 484 PRO A N 1
ATOM 3976 C CA . PRO A 1 484 ? 5.249 -13.177 -1.337 1.00 24.98 484 PRO A CA 1
ATOM 3977 C C . PRO A 1 484 ? 3.884 -12.474 -1.195 1.00 24.98 484 PRO A C 1
ATOM 3979 O O . PRO A 1 484 ? 3.711 -11.666 -0.287 1.00 24.98 484 PRO A O 1
ATOM 3982 N N . ALA A 1 485 ? 2.926 -12.728 -2.094 1.00 24.25 485 ALA A N 1
ATOM 3983 C CA . ALA A 1 485 ? 1.626 -12.053 -2.102 1.00 24.25 485 ALA A CA 1
ATOM 3984 C C . ALA A 1 485 ? 0.545 -12.777 -1.269 1.00 24.25 485 ALA A C 1
ATOM 3986 O O . ALA A 1 485 ? -0.465 -12.166 -0.930 1.00 24.25 485 ALA A O 1
ATOM 3987 N N . GLU A 1 486 ? 0.765 -14.040 -0.888 1.00 28.06 486 GLU A N 1
ATOM 3988 C CA . GLU A 1 486 ? -0.271 -14.928 -0.325 1.00 28.06 486 GLU A CA 1
ATOM 3989 C C . GLU A 1 486 ? -0.172 -15.155 1.199 1.00 28.06 486 GLU A C 1
ATOM 3991 O O . GLU A 1 486 ? -0.744 -16.105 1.718 1.00 28.06 486 GLU A O 1
ATOM 3996 N N . VAL A 1 487 ? 0.526 -14.291 1.949 1.00 31.91 487 VAL A N 1
ATOM 3997 C CA . VAL A 1 487 ? 0.633 -14.408 3.419 1.00 31.91 487 VAL A CA 1
ATOM 3998 C C . VAL A 1 487 ? 0.338 -13.067 4.096 1.00 31.91 487 VAL A C 1
ATOM 4000 O O . VAL A 1 487 ? 1.224 -12.406 4.629 1.00 31.91 487 VAL A O 1
ATOM 4003 N N . HIS A 1 488 ? -0.914 -12.609 4.045 1.00 28.17 488 HIS A N 1
ATOM 4004 C CA . HIS A 1 488 ? -1.287 -11.294 4.591 1.00 28.17 488 HIS A CA 1
ATOM 4005 C C . HIS A 1 488 ? -1.973 -11.337 5.967 1.00 28.17 488 HIS A C 1
ATOM 4007 O O . HIS A 1 488 ? -2.154 -10.265 6.557 1.00 28.17 488 HIS A O 1
ATOM 4013 N N . GLY A 1 489 ? -2.317 -12.520 6.498 1.00 30.34 489 GLY A N 1
ATOM 4014 C CA . GLY A 1 489 ? -2.949 -12.682 7.817 1.00 30.34 489 GLY A CA 1
ATOM 4015 C C . GLY A 1 489 ? -1.961 -12.843 8.981 1.00 30.34 489 GLY A C 1
ATOM 4016 O O . GLY A 1 489 ? -1.949 -12.015 9.891 1.00 30.34 489 GLY A O 1
ATOM 4017 N N . ASN A 1 490 ? -1.105 -13.874 8.937 1.00 43.69 490 ASN A N 1
ATOM 4018 C CA . ASN A 1 490 ? -0.278 -14.278 10.089 1.00 43.69 490 ASN A CA 1
ATOM 4019 C C . ASN A 1 490 ? 1.058 -13.528 10.235 1.00 43.69 490 ASN A C 1
ATOM 4021 O O . ASN A 1 490 ? 1.454 -13.243 11.362 1.00 43.69 490 ASN A O 1
ATOM 4025 N N . ILE A 1 491 ? 1.709 -13.105 9.139 1.00 43.28 491 ILE A N 1
ATOM 4026 C CA . ILE A 1 491 ? 3.006 -12.387 9.202 1.00 43.28 491 ILE A CA 1
ATOM 4027 C C . ILE A 1 491 ? 2.918 -11.092 10.026 1.00 43.28 491 ILE A C 1
ATOM 4029 O O . ILE A 1 491 ? 3.904 -10.667 10.623 1.00 43.28 491 ILE A O 1
ATOM 4033 N N . ARG A 1 492 ? 1.736 -10.462 10.108 1.00 50.53 492 ARG A N 1
ATOM 4034 C CA . ARG A 1 492 ? 1.558 -9.196 10.839 1.00 50.53 492 ARG A CA 1
ATOM 4035 C C . ARG A 1 492 ? 1.757 -9.312 12.343 1.00 50.53 492 ARG A C 1
ATOM 4037 O O . ARG A 1 492 ? 2.014 -8.280 12.947 1.00 50.53 492 ARG A O 1
ATOM 4044 N N . TYR A 1 493 ? 1.613 -10.508 12.921 1.00 58.88 493 TYR A N 1
ATOM 4045 C CA . TYR A 1 493 ? 1.733 -10.753 14.363 1.00 58.88 493 TYR A CA 1
ATOM 4046 C C . TYR A 1 493 ? 2.938 -11.637 14.730 1.00 58.88 493 TYR A C 1
ATOM 4048 O O . TYR A 1 493 ? 3.143 -11.929 15.911 1.00 58.88 493 TYR A O 1
ATOM 4056 N N . SER A 1 494 ? 3.736 -12.059 13.743 1.00 65.06 494 SER A N 1
ATOM 4057 C CA . SER A 1 494 ? 4.891 -12.940 13.937 1.00 65.06 494 SER A CA 1
ATOM 4058 C C . SER A 1 494 ? 6.116 -12.179 14.441 1.00 65.06 494 SER A C 1
ATOM 4060 O O . SER A 1 494 ? 6.408 -11.072 13.988 1.00 65.06 494 SER A O 1
ATOM 4062 N N . ALA A 1 495 ? 6.854 -12.800 15.361 1.00 68.12 495 ALA A N 1
ATOM 4063 C CA . ALA A 1 495 ? 8.119 -12.271 15.851 1.00 68.12 495 ALA A CA 1
ATOM 4064 C C . ALA A 1 495 ? 9.229 -12.368 14.782 1.00 68.12 495 ALA A C 1
ATOM 4066 O O . ALA A 1 495 ? 9.219 -13.329 14.006 1.00 68.12 495 ALA A O 1
ATOM 4067 N N . PRO A 1 496 ? 10.186 -11.420 14.725 1.00 70.50 496 PRO A N 1
ATOM 4068 C CA . PRO A 1 496 ? 11.245 -11.404 13.709 1.00 70.50 496 PRO A CA 1
ATOM 4069 C C . PRO A 1 496 ? 12.053 -12.707 13.647 1.00 70.50 496 PRO A C 1
ATOM 4071 O O . PRO A 1 496 ? 12.315 -13.227 12.566 1.00 70.50 496 PRO A O 1
ATOM 4074 N N . GLU A 1 497 ? 12.353 -13.308 14.799 1.00 68.56 497 GLU A N 1
ATOM 4075 C CA . GLU A 1 497 ? 13.159 -14.528 14.894 1.00 68.56 497 GLU A CA 1
ATOM 4076 C C . GLU A 1 497 ? 12.454 -15.781 14.342 1.00 68.56 497 GLU A C 1
ATOM 4078 O O . GLU A 1 497 ? 13.113 -16.720 13.892 1.00 68.56 497 GLU A O 1
ATOM 4083 N N . ILE A 1 498 ? 11.112 -15.791 14.302 1.00 64.50 498 ILE A N 1
ATOM 4084 C CA . ILE A 1 498 ? 10.343 -16.865 13.644 1.00 64.50 498 ILE A CA 1
ATOM 4085 C C . ILE A 1 498 ? 10.578 -16.829 12.126 1.00 64.50 498 ILE A C 1
ATOM 4087 O O . ILE A 1 498 ? 10.552 -17.867 11.463 1.00 64.50 498 ILE A O 1
ATOM 4091 N N . LEU A 1 499 ? 10.827 -15.642 11.571 1.00 57.19 499 LEU A N 1
ATOM 4092 C CA . LEU A 1 499 ? 10.989 -15.418 10.135 1.00 57.19 499 LEU A CA 1
ATOM 4093 C C . LEU A 1 499 ? 12.445 -15.614 9.685 1.00 57.19 499 LEU A C 1
ATOM 4095 O O . LEU A 1 499 ? 12.676 -16.021 8.547 1.00 57.19 499 LEU A O 1
ATOM 4099 N N . GLU A 1 500 ? 13.407 -15.424 10.592 1.00 52.03 500 GLU A N 1
ATOM 4100 C CA . GLU A 1 500 ? 14.848 -15.626 10.359 1.00 52.03 500 GLU A CA 1
ATOM 4101 C C . GLU A 1 500 ? 15.336 -17.066 10.643 1.00 52.03 500 GLU A C 1
ATOM 4103 O O . GLU A 1 500 ? 16.480 -17.403 10.347 1.00 52.03 500 GLU A O 1
ATOM 4108 N N . ARG A 1 501 ? 14.447 -17.962 11.111 1.00 49.19 501 ARG A N 1
ATOM 4109 C CA . ARG A 1 501 ? 14.724 -19.381 11.442 1.00 49.19 501 ARG A CA 1
ATOM 4110 C C . ARG A 1 501 ? 15.801 -19.590 12.515 1.00 49.19 501 ARG A C 1
ATOM 4112 O O . ARG A 1 501 ? 16.497 -20.607 12.498 1.00 49.19 501 ARG A O 1
ATOM 4119 N N . GLU A 1 502 ? 15.924 -18.678 13.470 1.00 42.91 502 GLU A N 1
ATOM 4120 C CA . GLU A 1 502 ? 16.845 -18.862 14.591 1.00 42.91 502 GLU A CA 1
ATOM 4121 C C . GLU A 1 502 ? 16.183 -19.665 15.730 1.00 42.91 502 GLU A C 1
ATOM 4123 O O . GLU A 1 502 ? 14.981 -19.569 15.986 1.00 42.91 502 GLU A O 1
ATOM 4128 N N . ALA A 1 503 ? 16.959 -20.510 16.414 1.00 42.69 503 ALA A N 1
ATOM 4129 C CA . ALA A 1 503 ? 16.466 -21.432 17.440 1.00 42.69 503 ALA A CA 1
ATOM 4130 C C . ALA A 1 503 ? 16.182 -20.722 18.783 1.00 42.69 503 ALA A C 1
ATOM 4132 O O . ALA A 1 503 ? 16.867 -20.962 19.776 1.00 42.69 503 ALA A O 1
ATOM 4133 N N . TYR A 1 504 ? 15.170 -19.853 18.828 1.00 53.28 504 TYR A N 1
ATOM 4134 C CA . TYR A 1 504 ? 14.736 -19.161 20.049 1.00 53.28 504 TYR A CA 1
ATOM 4135 C C . TYR A 1 504 ? 13.475 -19.775 20.670 1.00 53.28 504 TYR A C 1
ATOM 4137 O O . TYR A 1 504 ? 12.717 -20.514 20.040 1.00 53.28 504 TYR A O 1
ATOM 4145 N N . SER A 1 505 ? 13.249 -19.494 21.960 1.00 60.44 505 SER A N 1
ATOM 4146 C CA . SER A 1 505 ? 12.129 -20.069 22.710 1.00 60.44 505 SER A CA 1
ATOM 4147 C C . SER A 1 505 ? 10.783 -19.549 22.187 1.00 60.44 505 SER A C 1
ATOM 4149 O O . SER A 1 505 ? 10.548 -18.341 22.199 1.00 60.44 505 SER A O 1
ATOM 4151 N N . GLN A 1 506 ? 9.867 -20.448 21.803 1.00 62.94 506 GLN A N 1
ATOM 4152 C CA . GLN A 1 506 ? 8.532 -20.084 21.294 1.00 62.94 506 GLN A CA 1
ATOM 4153 C C . GLN A 1 506 ? 7.710 -19.252 22.313 1.00 62.94 506 GLN A C 1
ATOM 4155 O O . GLN A 1 506 ? 6.817 -18.504 21.924 1.00 62.94 506 GLN A O 1
ATOM 4160 N N . ALA A 1 507 ? 8.049 -19.319 23.607 1.00 65.12 507 ALA A N 1
ATOM 4161 C CA . ALA A 1 507 ? 7.479 -18.460 24.645 1.00 65.12 507 ALA A CA 1
ATOM 4162 C C . ALA A 1 507 ? 7.799 -16.968 24.414 1.00 65.12 507 ALA A C 1
ATOM 4164 O O . ALA A 1 507 ? 6.913 -16.129 24.537 1.00 65.12 507 ALA A O 1
ATOM 4165 N N . ALA A 1 508 ? 9.036 -16.628 24.030 1.00 72.88 508 ALA A N 1
ATOM 4166 C CA . ALA A 1 508 ? 9.437 -15.246 23.746 1.00 72.88 508 ALA A CA 1
ATOM 4167 C C . ALA A 1 508 ? 8.743 -14.689 22.493 1.00 72.88 508 ALA A C 1
ATOM 4169 O O . ALA A 1 508 ? 8.416 -13.500 22.441 1.00 72.88 508 ALA A O 1
ATOM 4170 N N . ALA A 1 509 ? 8.467 -15.544 21.507 1.00 74.88 509 ALA A N 1
ATOM 4171 C CA . ALA A 1 509 ? 7.699 -15.160 20.330 1.00 74.88 509 ALA A CA 1
ATOM 4172 C C . ALA A 1 509 ? 6.218 -14.897 20.658 1.00 74.88 509 ALA A C 1
ATOM 4174 O O . ALA A 1 509 ? 5.661 -13.906 20.193 1.00 74.88 509 ALA A O 1
ATOM 4175 N N . GLY A 1 510 ? 5.607 -15.708 21.535 1.00 73.38 510 GLY A N 1
ATOM 4176 C CA . GLY A 1 510 ? 4.253 -15.459 22.050 1.00 73.38 510 GLY A CA 1
ATOM 4177 C C . GLY A 1 510 ? 4.121 -14.106 22.763 1.00 73.38 510 GLY A C 1
ATOM 4178 O O . GLY A 1 510 ? 3.117 -13.412 22.595 1.00 73.38 510 GLY A O 1
ATOM 4179 N N . ILE A 1 511 ? 5.164 -13.678 23.485 1.00 84.06 511 ILE A N 1
ATOM 4180 C CA . ILE A 1 511 ? 5.220 -12.345 24.107 1.00 84.06 511 ILE A CA 1
ATOM 4181 C C . ILE A 1 511 ? 5.300 -11.217 23.068 1.00 84.06 511 ILE A C 1
ATOM 4183 O O . ILE A 1 511 ? 4.658 -10.180 23.236 1.00 84.06 511 ILE A O 1
ATOM 4187 N N . TYR A 1 512 ? 6.033 -11.408 21.973 1.00 83.44 512 TYR A N 1
ATOM 4188 C CA . TYR A 1 512 ? 6.087 -10.420 20.894 1.00 83.44 512 TYR A CA 1
ATOM 4189 C C . TYR A 1 512 ? 4.728 -10.254 20.207 1.00 83.44 512 TYR A C 1
ATOM 4191 O O . TYR A 1 512 ? 4.246 -9.130 20.045 1.00 83.44 512 TYR A O 1
ATOM 4199 N N . SER A 1 513 ? 4.058 -11.366 19.884 1.00 80.94 513 SER A N 1
ATOM 4200 C CA . SER A 1 513 ? 2.694 -11.346 19.343 1.00 80.94 513 SER A CA 1
ATOM 4201 C C . SER A 1 513 ? 1.718 -10.662 20.302 1.00 80.94 513 SER A C 1
ATOM 4203 O O . SER A 1 513 ? 0.883 -9.868 19.866 1.00 80.94 513 SER A O 1
ATOM 4205 N N . PHE A 1 514 ? 1.863 -10.886 21.613 1.00 84.00 514 PHE A N 1
ATOM 4206 C CA . PHE A 1 514 ? 1.096 -10.172 22.633 1.00 84.00 514 PHE A CA 1
ATOM 4207 C C . PHE A 1 514 ? 1.342 -8.652 22.594 1.00 84.00 514 PHE A C 1
ATOM 4209 O O . PHE A 1 514 ? 0.388 -7.878 22.661 1.00 84.00 514 PHE A O 1
ATOM 4216 N N . GLY A 1 515 ? 2.584 -8.205 22.380 1.00 84.25 515 GLY A N 1
ATOM 4217 C CA . GLY A 1 515 ? 2.908 -6.788 22.166 1.00 84.25 515 GLY A CA 1
ATOM 4218 C C . GLY A 1 515 ? 2.203 -6.173 20.947 1.00 84.25 515 GLY A C 1
ATOM 4219 O O . GLY A 1 515 ? 1.763 -5.025 20.991 1.00 84.25 515 GLY A O 1
ATOM 4220 N N . LEU A 1 516 ? 2.020 -6.941 19.871 1.00 80.88 516 LEU A N 1
ATOM 4221 C CA . LEU A 1 516 ? 1.278 -6.496 18.685 1.00 80.88 516 LEU A CA 1
ATOM 4222 C C . LEU A 1 516 ? -0.246 -6.502 18.902 1.00 80.88 516 LEU A C 1
ATOM 4224 O O . LEU A 1 516 ? -0.952 -5.654 18.353 1.00 80.88 516 LEU A O 1
ATOM 4228 N N . ILE A 1 517 ? -0.759 -7.402 19.747 1.00 82.31 517 ILE A N 1
ATOM 4229 C CA . ILE A 1 517 ? -2.154 -7.369 20.218 1.00 82.31 517 ILE A CA 1
ATOM 4230 C C . ILE A 1 517 ? -2.389 -6.130 21.090 1.00 82.31 517 ILE A C 1
ATOM 4232 O O . ILE A 1 517 ? -3.399 -5.452 20.910 1.00 82.31 517 ILE A O 1
ATOM 4236 N N . MET A 1 518 ? -1.450 -5.775 21.974 1.00 85.94 518 MET A N 1
ATOM 4237 C CA . MET A 1 518 ? -1.511 -4.526 22.743 1.00 85.94 518 MET A CA 1
ATOM 4238 C C . MET A 1 518 ? -1.584 -3.299 21.816 1.00 85.94 518 MET A C 1
ATOM 4240 O O . MET A 1 518 ? -2.449 -2.439 21.985 1.00 85.94 518 MET A O 1
ATOM 4244 N N . TYR A 1 519 ? -0.760 -3.251 20.765 1.00 83.88 519 TYR A N 1
ATOM 4245 C CA . TYR A 1 519 ? -0.843 -2.190 19.754 1.00 83.88 519 TYR A CA 1
ATOM 4246 C C . TYR A 1 519 ? -2.236 -2.100 19.106 1.00 83.88 519 TYR A C 1
ATOM 4248 O O . TYR A 1 519 ? -2.803 -1.008 18.977 1.00 83.88 519 TYR A O 1
ATOM 4256 N N . PHE A 1 520 ? -2.810 -3.246 18.727 1.00 80.50 520 PHE A N 1
ATOM 4257 C CA . PHE A 1 520 ? -4.146 -3.316 18.136 1.00 80.50 520 PHE A CA 1
ATOM 4258 C C . PHE A 1 520 ? -5.236 -2.838 19.110 1.00 80.50 520 PHE A C 1
ATOM 4260 O O . PHE A 1 520 ? -6.063 -2.010 18.740 1.00 80.50 520 PHE A O 1
ATOM 4267 N N . VAL A 1 521 ? -5.205 -3.282 20.370 1.00 81.38 521 VAL A N 1
ATOM 4268 C CA . VAL A 1 521 ? -6.172 -2.882 21.411 1.00 81.38 521 VAL A CA 1
ATOM 4269 C C . VAL A 1 521 ? -6.094 -1.379 21.720 1.00 81.38 521 VAL A C 1
ATOM 4271 O O . VAL A 1 521 ? -7.118 -0.726 21.954 1.00 81.38 521 VAL A O 1
ATOM 4274 N N . ALA A 1 522 ? -4.895 -0.797 21.681 1.00 79.19 522 ALA A N 1
ATOM 4275 C CA . ALA A 1 522 ? -4.710 0.637 21.873 1.00 79.19 522 ALA A CA 1
ATOM 4276 C C . ALA A 1 522 ? -5.258 1.463 20.698 1.00 79.19 522 ALA A C 1
ATOM 4278 O O . ALA A 1 522 ? -5.945 2.458 20.923 1.00 79.19 522 ALA A O 1
ATOM 4279 N N . THR A 1 523 ? -4.979 1.053 19.455 1.00 73.19 523 THR A N 1
ATOM 4280 C CA . THR A 1 523 ? -5.179 1.898 18.261 1.00 73.19 523 THR A CA 1
ATOM 4281 C C . THR A 1 523 ? -6.395 1.549 17.403 1.00 73.19 523 THR A C 1
ATOM 4283 O O . THR A 1 523 ? -6.787 2.364 16.569 1.00 73.19 523 THR A O 1
ATOM 4286 N N . GLY A 1 524 ? -6.949 0.342 17.542 1.00 69.06 524 GLY A N 1
ATOM 4287 C CA . GLY A 1 524 ? -7.936 -0.226 16.618 1.00 69.06 524 GLY A CA 1
ATOM 4288 C C . GLY A 1 524 ? -7.384 -0.515 15.214 1.00 69.06 524 GLY A C 1
ATOM 4289 O O . GLY A 1 524 ? -8.153 -0.820 14.306 1.00 69.06 524 GLY A O 1
ATOM 4290 N N . LYS A 1 525 ? -6.063 -0.396 14.999 1.00 69.50 525 LYS A N 1
ATOM 4291 C CA . LYS A 1 525 ? -5.405 -0.568 13.694 1.00 69.50 525 LYS A CA 1
ATOM 4292 C C . LYS A 1 525 ? -4.487 -1.784 13.701 1.00 69.50 525 LYS A C 1
ATOM 4294 O O . LYS A 1 525 ? -3.775 -2.041 14.669 1.00 69.50 525 LYS A O 1
ATOM 4299 N N . HIS A 1 526 ? -4.452 -2.510 12.585 1.00 62.12 526 HIS A N 1
ATOM 4300 C CA . HIS A 1 526 ? -3.488 -3.594 12.408 1.00 62.12 526 HIS A CA 1
ATOM 4301 C C . HIS A 1 526 ? -2.063 -3.040 12.221 1.00 62.12 526 HIS A C 1
ATOM 4303 O O . HIS A 1 526 ? -1.878 -2.107 11.430 1.00 62.12 526 HIS A O 1
ATOM 4309 N N . PRO A 1 527 ? -1.048 -3.619 12.886 1.00 56.69 527 PRO A N 1
ATOM 4310 C CA . PRO A 1 527 ? 0.344 -3.217 12.708 1.00 56.69 527 PRO A CA 1
ATOM 4311 C C . PRO A 1 527 ? 0.832 -3.512 11.276 1.00 56.69 527 PRO A C 1
ATOM 4313 O O . PRO A 1 527 ? 0.496 -4.543 10.685 1.00 56.69 527 PRO A O 1
ATOM 4316 N N . ARG A 1 528 ? 1.613 -2.589 10.692 1.00 53.03 528 ARG A N 1
ATOM 4317 C CA . ARG A 1 528 ? 2.269 -2.768 9.382 1.00 53.03 528 ARG A CA 1
ATOM 4318 C C . ARG A 1 528 ? 3.658 -3.375 9.582 1.00 53.03 528 ARG A C 1
ATOM 4320 O O . ARG A 1 528 ? 4.453 -2.851 10.357 1.00 53.03 528 ARG A O 1
ATOM 4327 N N . TYR A 1 529 ? 3.946 -4.452 8.857 1.00 45.31 529 TYR A N 1
ATOM 4328 C CA . TYR A 1 529 ? 5.202 -5.195 8.961 1.00 45.31 529 TYR A CA 1
ATOM 4329 C C . TYR A 1 529 ? 6.422 -4.293 8.670 1.00 45.31 529 TYR A C 1
ATOM 4331 O O . TYR A 1 529 ? 6.454 -3.605 7.650 1.00 45.31 529 TYR A O 1
ATOM 4339 N N . GLY A 1 530 ? 7.410 -4.273 9.573 1.00 42.22 530 GLY A N 1
ATOM 4340 C CA . GLY A 1 530 ? 8.679 -3.548 9.398 1.00 42.22 530 GLY A CA 1
ATOM 4341 C C . GLY A 1 530 ? 8.673 -2.034 9.681 1.00 42.22 530 GLY A C 1
ATOM 4342 O O . GLY A 1 530 ? 9.711 -1.395 9.519 1.00 42.22 530 GLY A O 1
ATOM 4343 N N . ILE A 1 531 ? 7.558 -1.438 10.123 1.00 38.91 531 ILE A N 1
ATOM 4344 C CA . ILE A 1 531 ? 7.502 -0.023 10.545 1.00 38.91 531 ILE A CA 1
ATOM 4345 C C . ILE A 1 531 ? 7.563 0.045 12.078 1.00 38.91 531 ILE A C 1
ATOM 4347 O O . ILE A 1 531 ? 6.818 -0.666 12.755 1.00 38.91 531 ILE A O 1
ATOM 4351 N N . LYS A 1 532 ? 8.418 0.918 12.643 1.00 45.16 532 LYS A N 1
ATOM 4352 C CA . LYS A 1 532 ? 8.380 1.247 14.081 1.00 45.16 532 LYS A CA 1
ATOM 4353 C C . LYS A 1 532 ? 6.956 1.673 14.433 1.00 45.16 532 LYS A C 1
ATOM 4355 O O . LYS A 1 532 ? 6.477 2.702 13.970 1.00 45.16 532 LYS A O 1
ATOM 4360 N N . SER A 1 533 ? 6.270 0.839 15.205 1.00 46.31 533 SER A N 1
ATOM 4361 C CA . SER A 1 533 ? 4.874 1.038 15.588 1.00 46.31 533 SER A CA 1
ATOM 4362 C C . SER A 1 533 ? 4.802 2.103 16.687 1.00 46.31 533 SER A C 1
ATOM 4364 O O . SER A 1 533 ? 4.654 1.789 17.865 1.00 46.31 533 SER A O 1
ATOM 4366 N N . GLU A 1 534 ? 5.007 3.367 16.319 1.00 54.09 534 GLU A N 1
ATOM 4367 C CA . GLU A 1 534 ? 4.947 4.495 17.250 1.00 54.09 534 GLU A CA 1
ATOM 4368 C C . GLU A 1 534 ? 3.475 4.830 17.548 1.00 54.09 534 GLU A C 1
ATOM 4370 O O . GLU A 1 534 ? 2.679 5.107 16.650 1.00 54.09 534 GLU A O 1
ATOM 4375 N N . ILE A 1 535 ? 3.091 4.721 18.824 1.00 53.31 535 ILE A N 1
ATOM 4376 C CA . ILE A 1 535 ? 1.805 5.194 19.350 1.00 53.31 535 ILE A CA 1
ATOM 4377 C C . ILE A 1 535 ? 2.064 6.558 19.995 1.00 53.31 535 ILE A C 1
ATOM 4379 O O . ILE A 1 535 ? 2.951 6.667 20.840 1.00 53.31 535 ILE A O 1
ATOM 4383 N N . ASN A 1 536 ? 1.291 7.578 19.613 1.00 54.78 536 ASN A N 1
ATOM 4384 C CA . ASN A 1 536 ? 1.340 8.905 20.238 1.00 54.78 536 ASN A CA 1
ATOM 4385 C C . ASN A 1 536 ? 0.865 8.827 21.703 1.00 54.78 536 ASN A C 1
ATOM 4387 O O . ASN A 1 536 ? -0.171 8.216 21.970 1.00 54.78 536 ASN A O 1
ATOM 4391 N N . GLU A 1 537 ? 1.570 9.491 22.628 1.00 48.12 537 GLU A N 1
ATOM 4392 C CA . GLU A 1 537 ? 1.262 9.506 24.073 1.00 48.12 537 GLU A CA 1
ATOM 4393 C C . GLU A 1 537 ? -0.197 9.873 24.451 1.00 48.12 537 GLU A C 1
ATOM 4395 O O . GLU A 1 537 ? -0.705 9.259 25.383 1.00 48.12 537 GLU A O 1
ATOM 4400 N N . PRO A 1 538 ? -0.953 10.741 23.740 1.00 52.28 538 PRO A N 1
ATOM 4401 C CA . PRO A 1 538 ? -2.362 10.976 24.093 1.00 52.28 538 PRO A CA 1
ATOM 4402 C C . PRO A 1 538 ? -3.307 9.802 23.776 1.00 52.28 538 PRO A C 1
ATOM 4404 O O . PRO A 1 538 ? -4.421 9.759 24.288 1.00 52.28 538 PRO A O 1
ATOM 4407 N N . LYS A 1 539 ? -2.903 8.836 22.933 1.00 61.91 539 LYS A N 1
ATOM 4408 C CA . LYS A 1 539 ? -3.763 7.700 22.539 1.00 61.91 539 LYS A CA 1
ATOM 4409 C C . LYS A 1 539 ? -3.718 6.531 23.510 1.00 61.91 539 LYS A C 1
ATOM 4411 O O . LYS A 1 539 ? -4.663 5.747 23.526 1.00 61.91 539 LYS A O 1
ATOM 4416 N N . ALA A 1 540 ? -2.626 6.371 24.252 1.00 75.94 540 ALA A N 1
ATOM 4417 C CA . ALA A 1 540 ? -2.448 5.295 25.214 1.00 75.94 540 ALA A CA 1
ATOM 4418 C C . ALA A 1 540 ? -1.486 5.720 26.331 1.00 75.94 540 ALA A C 1
ATOM 4420 O O . ALA A 1 540 ? -0.505 6.403 26.043 1.00 75.94 540 ALA A O 1
ATOM 4421 N N . PRO A 1 541 ? -1.696 5.261 27.575 1.00 84.00 541 PRO A N 1
ATOM 4422 C CA . PRO A 1 541 ? -0.847 5.617 28.712 1.00 84.00 541 PRO A CA 1
ATOM 4423 C C . PRO A 1 541 ? 0.629 5.298 28.454 1.00 84.00 541 PRO A C 1
ATOM 4425 O O . PRO A 1 541 ? 0.958 4.231 27.932 1.00 84.00 541 PRO A O 1
ATOM 4428 N N . LYS A 1 542 ? 1.552 6.168 28.873 1.00 82.19 542 LYS A N 1
ATOM 4429 C CA . LYS A 1 542 ? 2.999 5.956 28.676 1.00 82.19 542 LYS A CA 1
ATOM 4430 C C . LYS A 1 542 ? 3.479 4.632 29.282 1.00 82.19 542 LYS A C 1
ATOM 4432 O O . LYS A 1 542 ? 4.199 3.881 28.634 1.00 82.19 542 LYS A O 1
ATOM 4437 N N . CYS A 1 543 ? 3.004 4.286 30.477 1.00 82.81 543 CYS A N 1
ATOM 4438 C CA . CYS A 1 543 ? 3.289 3.002 31.125 1.00 82.81 543 CYS A CA 1
ATOM 4439 C C . CYS A 1 543 ? 2.821 1.786 30.302 1.00 82.81 543 CYS A C 1
ATOM 4441 O O . CYS A 1 543 ? 3.503 0.758 30.275 1.00 82.81 543 CYS A O 1
ATOM 4443 N N . TYR A 1 544 ? 1.701 1.914 29.589 1.00 87.75 544 TYR A N 1
ATOM 4444 C CA . TYR A 1 544 ? 1.198 0.904 28.665 1.00 87.75 544 TYR A CA 1
ATOM 4445 C C . TYR A 1 544 ? 2.087 0.797 27.420 1.00 87.75 544 TYR A C 1
ATOM 4447 O O . TYR A 1 544 ? 2.468 -0.306 27.021 1.00 87.75 544 TYR A O 1
ATOM 4455 N N . ILE A 1 545 ? 2.469 1.939 26.837 1.00 83.75 545 ILE A N 1
ATOM 4456 C CA . ILE A 1 545 ? 3.374 2.012 25.681 1.00 83.75 545 ILE A CA 1
ATOM 4457 C C . ILE A 1 545 ? 4.742 1.409 26.025 1.00 83.75 545 ILE A C 1
ATOM 4459 O O . ILE A 1 545 ? 5.310 0.677 25.215 1.00 83.75 545 ILE A O 1
ATOM 4463 N N . ASP A 1 546 ? 5.263 1.665 27.223 1.00 85.12 546 ASP A N 1
ATOM 4464 C CA . ASP A 1 546 ? 6.545 1.127 27.679 1.00 85.12 546 ASP A CA 1
ATOM 4465 C C . ASP A 1 546 ? 6.498 -0.396 27.841 1.00 85.12 546 ASP A C 1
ATOM 4467 O O . ASP A 1 546 ? 7.415 -1.092 27.398 1.00 85.12 546 ASP A O 1
ATOM 4471 N N . LEU A 1 547 ? 5.423 -0.936 28.430 1.00 87.69 547 LEU A N 1
ATOM 4472 C CA . LEU A 1 547 ? 5.219 -2.385 28.517 1.00 87.69 547 LEU A CA 1
ATOM 4473 C C . LEU A 1 547 ? 5.112 -3.011 27.121 1.00 87.69 547 LEU A C 1
ATOM 4475 O O . LEU A 1 547 ? 5.764 -4.019 26.845 1.00 87.69 547 LEU A O 1
ATOM 4479 N N . MET A 1 548 ? 4.352 -2.383 26.222 1.00 90.00 548 MET A N 1
ATOM 4480 C CA . MET A 1 548 ? 4.218 -2.822 24.834 1.00 90.00 548 MET A CA 1
ATOM 4481 C C . MET A 1 548 ? 5.576 -2.830 24.116 1.00 90.00 548 MET A C 1
ATOM 4483 O O . MET A 1 548 ? 5.938 -3.833 23.506 1.00 90.00 548 MET A O 1
ATOM 4487 N N . LYS A 1 549 ? 6.375 -1.760 24.233 1.00 85.62 549 LYS A N 1
ATOM 4488 C CA . LYS A 1 549 ? 7.723 -1.671 23.641 1.00 85.62 549 LYS A CA 1
ATOM 4489 C C . LYS A 1 549 ? 8.665 -2.750 24.176 1.00 85.62 549 LYS A C 1
ATOM 4491 O O . LYS A 1 549 ? 9.446 -3.298 23.403 1.00 85.62 549 LYS A O 1
ATOM 4496 N N . LYS A 1 550 ? 8.579 -3.086 25.468 1.00 86.69 550 LYS A N 1
ATOM 4497 C CA . LYS A 1 550 ? 9.340 -4.202 26.056 1.00 86.69 550 LYS A CA 1
ATOM 4498 C C . LYS A 1 550 ? 8.934 -5.551 25.463 1.00 86.69 550 LYS A C 1
ATOM 4500 O O . LYS A 1 550 ? 9.804 -6.374 25.199 1.00 86.69 550 LYS A O 1
ATOM 4505 N N . CYS A 1 551 ? 7.642 -5.765 25.216 1.00 86.19 551 CYS A N 1
ATOM 4506 C CA . CYS A 1 551 ? 7.156 -6.974 24.545 1.00 86.19 551 CYS A CA 1
ATOM 4507 C C . CYS A 1 551 ? 7.621 -7.041 23.077 1.00 86.19 551 CYS A C 1
ATOM 4509 O O . CYS A 1 551 ? 7.973 -8.113 22.596 1.00 86.19 551 CYS A O 1
ATOM 4511 N N . LEU A 1 552 ? 7.694 -5.893 22.391 1.00 85.06 552 LEU A N 1
ATOM 4512 C CA . LEU A 1 552 ? 8.128 -5.752 20.993 1.00 85.06 552 LEU A CA 1
ATOM 4513 C C . LEU A 1 552 ? 9.655 -5.653 20.804 1.00 85.06 552 LEU A C 1
ATOM 4515 O O . LEU A 1 552 ? 10.115 -5.227 19.742 1.00 85.06 552 LEU A O 1
ATOM 4519 N N . ASN A 1 553 ? 10.454 -6.011 21.814 1.00 83.50 553 ASN A N 1
ATOM 4520 C CA . ASN A 1 553 ? 11.910 -5.978 21.695 1.00 83.50 553 ASN A CA 1
ATOM 4521 C C . ASN A 1 553 ? 12.376 -6.948 20.597 1.00 83.50 553 ASN A C 1
ATOM 4523 O O . ASN A 1 553 ? 11.915 -8.089 20.548 1.00 83.50 553 ASN A O 1
ATOM 4527 N N . LEU A 1 554 ? 13.279 -6.502 19.719 1.00 80.44 554 LEU A N 1
ATOM 4528 C CA . LEU A 1 554 ? 13.803 -7.341 18.637 1.00 80.44 554 LEU A CA 1
ATOM 4529 C C . LEU A 1 554 ? 14.569 -8.546 19.196 1.00 80.44 554 LEU A C 1
ATOM 4531 O O . LEU A 1 554 ? 14.396 -9.648 18.695 1.00 80.44 554 LEU A O 1
ATOM 4535 N N . GLU A 1 555 ? 15.292 -8.357 20.300 1.00 80.69 555 GLU A N 1
ATOM 4536 C CA . GLU A 1 555 ? 16.054 -9.400 20.988 1.00 80.69 555 GLU A CA 1
ATOM 4537 C C . GLU A 1 555 ? 15.143 -10.241 21.913 1.00 80.69 555 GLU A C 1
ATOM 4539 O O . GLU A 1 555 ? 14.655 -9.709 22.922 1.00 80.69 555 GLU A O 1
ATOM 4544 N N . PRO A 1 556 ? 14.912 -11.544 21.639 1.00 80.69 556 PRO A N 1
ATOM 4545 C CA . PRO A 1 556 ? 13.961 -12.374 22.392 1.00 80.69 556 PRO A CA 1
ATOM 4546 C C . PRO A 1 556 ? 14.256 -12.479 23.895 1.00 80.69 556 PRO A C 1
ATOM 4548 O O . PRO A 1 556 ? 13.335 -12.508 24.709 1.00 80.69 556 PRO A O 1
ATOM 4551 N N . GLN A 1 557 ? 15.534 -12.486 24.275 1.00 78.88 557 GLN A N 1
ATOM 4552 C CA . GLN A 1 557 ? 16.014 -12.556 25.660 1.00 78.88 557 GLN A CA 1
ATOM 4553 C C . GLN A 1 557 ? 15.697 -11.308 26.492 1.00 78.88 557 GLN A C 1
ATOM 4555 O O . GLN A 1 557 ? 15.708 -11.371 27.718 1.00 78.88 557 GLN A O 1
ATOM 4560 N N . ASN A 1 558 ? 15.415 -10.178 25.837 1.00 83.44 558 ASN A N 1
ATOM 4561 C CA . ASN A 1 558 ? 15.112 -8.910 26.499 1.00 83.44 558 ASN A CA 1
ATOM 4562 C C . ASN A 1 558 ? 13.603 -8.685 26.689 1.00 83.44 558 ASN A C 1
ATOM 4564 O O . ASN A 1 558 ? 13.197 -7.632 27.192 1.00 83.44 558 ASN A O 1
ATOM 4568 N N . ARG A 1 559 ? 12.766 -9.638 26.261 1.00 86.44 559 ARG A N 1
ATOM 4569 C CA . ARG A 1 559 ? 11.311 -9.577 26.426 1.00 86.44 559 ARG A CA 1
ATOM 4570 C C . ARG A 1 559 ? 10.920 -10.065 27.829 1.00 86.44 559 ARG A C 1
ATOM 4572 O O . ARG A 1 559 ? 11.507 -11.034 28.313 1.00 86.44 559 ARG A O 1
ATOM 4579 N N . PRO A 1 560 ? 9.934 -9.429 28.485 1.00 87.31 560 PRO A N 1
ATOM 4580 C CA . PRO A 1 560 ? 9.446 -9.877 29.786 1.00 87.31 560 PRO A CA 1
ATOM 4581 C C . PRO A 1 560 ? 8.736 -11.228 29.665 1.00 87.31 560 PRO A C 1
ATOM 4583 O O . PRO A 1 560 ? 8.226 -11.577 28.602 1.00 87.31 560 PRO A O 1
ATOM 4586 N N . ASN A 1 561 ? 8.665 -11.994 30.751 1.00 83.75 561 ASN A N 1
ATOM 4587 C CA . ASN A 1 561 ? 7.915 -13.255 30.744 1.00 83.75 561 ASN A CA 1
ATOM 4588 C C . ASN A 1 561 ? 6.406 -13.030 30.989 1.00 83.75 561 ASN A C 1
ATOM 4590 O O . ASN A 1 561 ? 5.974 -11.968 31.439 1.00 83.75 561 ASN A O 1
ATOM 4594 N N . ALA A 1 562 ? 5.576 -14.043 30.713 1.00 83.25 562 ALA A N 1
ATOM 4595 C CA . ALA A 1 562 ? 4.118 -13.924 30.841 1.00 83.25 562 ALA A CA 1
ATOM 4596 C C . ALA A 1 562 ? 3.648 -13.603 32.275 1.00 83.25 562 ALA A C 1
ATOM 4598 O O . ALA A 1 562 ? 2.628 -12.939 32.445 1.00 83.25 562 ALA A O 1
ATOM 4599 N N . ILE A 1 563 ? 4.394 -14.034 33.299 1.00 81.81 563 ILE A N 1
ATOM 4600 C CA . ILE A 1 563 ? 4.077 -13.769 34.711 1.00 81.81 563 ILE A CA 1
ATOM 4601 C C . ILE A 1 563 ? 4.318 -12.289 35.036 1.00 81.81 563 ILE A C 1
ATOM 4603 O O . ILE A 1 563 ? 3.465 -11.649 35.644 1.00 81.81 563 ILE A O 1
ATOM 4607 N N . GLU A 1 564 ? 5.438 -11.722 34.584 1.00 83.75 564 GLU A N 1
ATOM 4608 C CA . GLU A 1 564 ? 5.771 -10.300 34.748 1.00 83.75 564 GLU A CA 1
ATOM 4609 C C . GLU A 1 564 ? 4.760 -9.391 34.038 1.00 83.75 564 GLU A C 1
ATOM 4611 O O . GLU A 1 564 ? 4.332 -8.368 34.585 1.00 83.75 564 GLU A O 1
ATOM 4616 N N . ILE A 1 565 ? 4.338 -9.771 32.828 1.00 86.00 565 ILE A N 1
ATOM 4617 C CA . ILE A 1 565 ? 3.322 -9.030 32.071 1.00 86.00 565 ILE A CA 1
ATOM 4618 C C . ILE A 1 565 ? 1.970 -9.125 32.776 1.00 86.00 565 ILE A C 1
ATOM 4620 O O . ILE A 1 565 ? 1.322 -8.100 32.961 1.00 86.00 565 ILE A O 1
ATOM 4624 N N . GLU A 1 566 ? 1.554 -10.316 33.219 1.00 86.25 566 GLU A N 1
ATOM 4625 C CA . GLU A 1 566 ? 0.307 -10.488 33.971 1.00 86.25 566 GLU A CA 1
ATOM 4626 C C . GLU A 1 566 ? 0.314 -9.640 35.248 1.00 86.25 566 GLU A C 1
ATOM 4628 O O . GLU A 1 566 ? -0.666 -8.954 35.519 1.00 86.25 566 GLU A O 1
ATOM 4633 N N . GLN A 1 567 ? 1.409 -9.634 36.012 1.00 83.31 567 GLN A N 1
ATOM 4634 C CA . GLN A 1 567 ? 1.547 -8.788 37.201 1.00 83.31 567 GLN A CA 1
ATOM 4635 C C . GLN A 1 567 ? 1.422 -7.301 36.850 1.00 83.31 567 GLN A C 1
ATOM 4637 O O . GLN A 1 567 ? 0.714 -6.568 37.538 1.00 83.31 567 GLN A O 1
ATOM 4642 N N . THR A 1 568 ? 2.042 -6.862 35.752 1.00 84.19 568 THR A N 1
ATOM 4643 C CA . THR A 1 568 ? 1.977 -5.464 35.295 1.00 84.19 568 THR A CA 1
ATOM 4644 C C . THR A 1 568 ? 0.578 -5.075 34.800 1.00 84.19 568 THR A C 1
ATOM 4646 O O . THR A 1 568 ? 0.095 -3.984 35.090 1.00 84.19 568 THR A O 1
ATOM 4649 N N . ILE A 1 569 ? -0.118 -5.966 34.094 1.00 85.25 569 ILE A N 1
ATOM 4650 C CA . ILE A 1 569 ? -1.487 -5.725 33.617 1.00 85.25 569 ILE A CA 1
ATOM 4651 C C . ILE A 1 569 ? -2.491 -5.800 34.771 1.00 85.25 569 ILE A C 1
ATOM 4653 O O . ILE A 1 569 ? -3.415 -4.996 34.808 1.00 85.25 569 ILE A O 1
ATOM 4657 N N . LYS A 1 570 ? -2.297 -6.695 35.749 1.00 81.31 570 LYS A N 1
ATOM 4658 C CA . LYS A 1 570 ? -3.079 -6.711 36.998 1.00 81.31 570 LYS A CA 1
ATOM 4659 C C . LYS A 1 570 ? -2.892 -5.427 37.790 1.00 81.31 570 LYS A C 1
ATOM 4661 O O . LYS A 1 570 ? -3.871 -4.913 38.315 1.00 81.31 570 LYS A O 1
ATOM 4666 N N . LEU A 1 571 ? -1.673 -4.886 37.820 1.00 79.06 571 LEU A N 1
ATOM 4667 C CA . LEU A 1 571 ? -1.405 -3.556 38.361 1.00 79.06 571 LEU A CA 1
ATOM 4668 C C . LEU A 1 571 ? -2.240 -2.496 37.620 1.00 79.06 571 LEU A C 1
ATOM 4670 O O . LEU A 1 571 ? -3.007 -1.786 38.261 1.00 79.06 571 LEU A O 1
ATOM 4674 N N . PHE A 1 572 ? -2.204 -2.446 36.283 1.00 84.56 572 PHE A N 1
ATOM 4675 C CA . PHE A 1 572 ? -3.051 -1.526 35.499 1.00 84.56 572 PHE A CA 1
ATOM 4676 C C . PHE A 1 572 ? -4.550 -1.699 35.773 1.00 84.56 572 PHE A C 1
ATOM 4678 O O . PHE A 1 572 ? -5.261 -0.715 35.956 1.00 84.56 572 PHE A O 1
ATOM 4685 N N . TYR A 1 573 ? -5.022 -2.942 35.853 1.00 78.56 573 TYR A N 1
ATOM 4686 C CA . TYR A 1 573 ? -6.413 -3.275 36.153 1.00 78.56 573 TYR A CA 1
ATOM 4687 C C . TYR A 1 573 ? -6.819 -2.803 37.554 1.00 78.56 573 TYR A C 1
ATOM 4689 O O . TYR A 1 573 ? -7.871 -2.191 37.717 1.00 78.56 573 TYR A O 1
ATOM 4697 N N . SER A 1 574 ? -5.956 -3.022 38.551 1.00 70.00 574 SER A N 1
ATOM 4698 C CA . SER A 1 574 ? -6.167 -2.549 39.921 1.00 70.00 574 SER A CA 1
ATOM 4699 C C . SER A 1 574 ? -6.221 -1.023 40.010 1.00 70.00 574 SER A C 1
ATOM 4701 O O . SER A 1 574 ? -7.072 -0.497 40.724 1.00 70.00 574 SER A O 1
ATOM 4703 N N . TYR A 1 575 ? -5.387 -0.318 39.229 1.00 71.38 575 TYR A N 1
ATOM 4704 C CA . TYR A 1 575 ? -5.411 1.145 39.142 1.00 71.38 575 TYR A CA 1
ATOM 4705 C C . TYR A 1 575 ? -6.720 1.656 38.526 1.00 71.38 575 TYR A C 1
ATOM 4707 O O . TYR A 1 575 ? -7.307 2.594 39.046 1.00 71.38 575 TYR A O 1
ATOM 4715 N N . LEU A 1 576 ? -7.213 1.012 37.463 1.00 67.38 576 LEU A N 1
ATOM 4716 C CA . LEU A 1 576 ? -8.446 1.411 36.772 1.00 67.38 576 LEU A CA 1
ATOM 4717 C C . LEU A 1 576 ? -9.733 1.090 37.550 1.00 67.38 576 LEU A C 1
ATOM 4719 O O . LEU A 1 576 ? -10.741 1.764 37.351 1.00 67.38 576 LEU A O 1
ATOM 4723 N N . ASN A 1 577 ? -9.715 0.070 38.415 1.00 60.78 577 ASN A N 1
ATOM 4724 C CA . ASN A 1 577 ? -10.896 -0.396 39.154 1.00 60.78 577 ASN A CA 1
ATOM 4725 C C . ASN A 1 577 ? -10.883 -0.069 40.652 1.00 60.78 577 ASN A C 1
ATOM 4727 O O . ASN A 1 577 ? -11.806 -0.467 41.363 1.00 60.78 577 ASN A O 1
ATOM 4731 N N . ASN A 1 578 ? -9.874 0.656 41.148 1.00 57.22 578 ASN A N 1
ATOM 4732 C CA . ASN A 1 578 ? -9.711 0.944 42.578 1.00 57.22 578 ASN A CA 1
ATOM 4733 C C . ASN A 1 578 ? -9.724 -0.324 43.467 1.00 57.22 578 ASN A C 1
ATOM 4735 O O . ASN A 1 578 ? -10.131 -0.280 44.631 1.00 57.22 578 ASN A O 1
ATOM 4739 N N . GLU A 1 579 ? -9.279 -1.470 42.938 1.00 47.25 579 GLU A N 1
ATOM 4740 C CA . GLU A 1 579 ? -9.198 -2.732 43.683 1.00 47.25 579 GLU A CA 1
ATOM 4741 C C . GLU A 1 579 ? -7.807 -2.894 44.301 1.00 47.25 579 GLU A C 1
ATOM 4743 O O . GLU A 1 579 ? -6.800 -3.015 43.612 1.00 47.25 579 GLU A O 1
ATOM 4748 N N . SER A 1 580 ? -7.740 -2.906 45.631 1.00 47.34 580 SER A N 1
ATOM 4749 C CA . SER A 1 580 ? -6.484 -3.012 46.381 1.00 47.34 580 SER A CA 1
ATOM 4750 C C . SER A 1 580 ? -5.942 -4.451 46.353 1.00 47.34 580 SER A C 1
ATOM 4752 O O . SER A 1 580 ? -6.230 -5.228 47.257 1.00 47.34 580 SER A O 1
ATOM 4754 N N . ILE A 1 581 ? -5.134 -4.831 45.356 1.00 38.88 581 ILE A N 1
ATOM 4755 C CA . ILE A 1 581 ? -4.294 -6.038 45.465 1.00 38.88 581 ILE A CA 1
ATOM 4756 C C . ILE A 1 581 ? -2.949 -5.628 46.070 1.00 38.88 581 ILE A C 1
ATOM 4758 O O . ILE A 1 581 ? -2.227 -4.800 45.516 1.00 38.88 581 ILE A O 1
ATOM 4762 N N . GLY A 1 582 ? -2.634 -6.195 47.237 1.00 48.00 582 GLY A N 1
ATOM 4763 C CA . GLY A 1 582 ? -1.446 -5.891 48.030 1.00 48.00 582 GLY A CA 1
ATOM 4764 C C . GLY A 1 582 ? -0.134 -6.043 47.258 1.00 48.00 582 GLY A C 1
ATOM 4765 O O . GLY A 1 582 ? 0.391 -7.144 47.110 1.00 48.00 582 GLY A O 1
ATOM 4766 N N . ILE A 1 583 ? 0.431 -4.917 46.819 1.00 36.19 583 ILE A N 1
ATOM 4767 C CA . ILE A 1 583 ? 1.837 -4.805 46.428 1.00 36.19 583 ILE A CA 1
ATOM 4768 C C . ILE A 1 583 ? 2.510 -3.778 47.342 1.00 36.19 583 ILE A C 1
ATOM 4770 O O . ILE A 1 583 ? 2.073 -2.635 47.485 1.00 36.19 583 ILE A O 1
ATOM 4774 N N . MET A 1 584 ? 3.577 -4.252 47.985 1.00 36.12 584 MET A N 1
ATOM 4775 C CA . MET A 1 584 ? 4.420 -3.592 48.977 1.00 36.12 584 MET A CA 1
ATOM 4776 C C . MET A 1 584 ? 4.780 -2.128 48.669 1.00 36.12 584 MET A C 1
ATOM 4778 O O . MET A 1 584 ? 5.184 -1.774 47.565 1.00 36.12 584 MET A O 1
ATOM 4782 N N . LYS A 1 585 ? 4.734 -1.335 49.748 1.00 37.47 585 LYS A N 1
ATOM 4783 C CA . LYS A 1 585 ? 5.389 -0.069 50.167 1.00 37.47 585 LYS A CA 1
ATOM 4784 C C . LYS A 1 585 ? 6.483 0.658 49.343 1.00 37.47 585 LYS A C 1
ATOM 4786 O O . LYS A 1 585 ? 7.032 1.629 49.866 1.00 37.47 585 LYS A O 1
ATOM 4791 N N . ILE A 1 586 ? 6.806 0.334 48.094 1.00 39.22 586 ILE A N 1
ATOM 4792 C CA . ILE A 1 586 ? 7.868 1.021 47.340 1.00 39.22 586 ILE A CA 1
ATOM 4793 C C . ILE A 1 586 ? 7.263 1.751 46.126 1.00 39.22 586 ILE A C 1
ATOM 4795 O O . ILE A 1 586 ? 7.059 1.158 45.078 1.00 39.22 586 ILE A O 1
ATOM 4799 N N . LYS A 1 587 ? 7.061 3.076 46.289 1.00 40.34 587 LYS A N 1
ATOM 4800 C CA . LYS A 1 587 ? 6.760 4.136 45.281 1.00 40.34 587 LYS A CA 1
ATOM 4801 C C . LYS A 1 587 ? 5.308 4.644 45.165 1.00 40.34 587 LYS A C 1
ATOM 4803 O O . LYS A 1 587 ? 4.681 4.594 44.112 1.00 40.34 587 LYS A O 1
ATOM 4808 N N . LYS A 1 588 ? 4.859 5.359 46.203 1.00 43.38 588 LYS A N 1
ATOM 4809 C CA . LYS A 1 588 ? 3.657 6.227 46.203 1.00 43.38 588 LYS A CA 1
ATOM 4810 C C . LYS A 1 588 ? 3.641 7.304 45.092 1.00 43.38 588 LYS A C 1
ATOM 4812 O O . LYS A 1 588 ? 2.577 7.736 44.686 1.00 43.38 588 LYS A O 1
ATOM 4817 N N . GLN A 1 589 ? 4.803 7.712 44.571 1.00 49.47 589 GLN A N 1
ATOM 4818 C CA . GLN A 1 589 ? 4.912 8.646 43.434 1.00 49.47 589 GLN A CA 1
ATOM 4819 C C . GLN A 1 589 ? 4.696 7.992 42.058 1.00 49.47 589 GLN A C 1
ATOM 4821 O O . GLN A 1 589 ? 4.296 8.683 41.128 1.00 49.47 589 GLN A O 1
ATOM 4826 N N . GLN A 1 590 ? 4.957 6.686 41.903 1.00 49.41 590 GLN A N 1
ATOM 4827 C CA . GLN A 1 590 ? 4.644 5.979 40.651 1.00 49.41 590 GLN A CA 1
ATOM 4828 C C . GLN A 1 590 ? 3.145 5.671 40.535 1.00 49.41 590 GLN A C 1
ATOM 4830 O O . GLN A 1 590 ? 2.647 5.641 39.417 1.00 49.41 590 GLN A O 1
ATOM 4835 N N . TYR A 1 591 ? 2.448 5.506 41.668 1.00 52.75 591 TYR A N 1
ATOM 4836 C CA . TYR A 1 591 ? 1.009 5.219 41.747 1.00 52.75 591 TYR A CA 1
ATOM 4837 C C . TYR A 1 591 ? 0.162 6.315 41.076 1.00 52.75 591 TYR A C 1
ATOM 4839 O O . TYR A 1 591 ? -0.463 6.055 40.054 1.00 52.75 591 TYR A O 1
ATOM 4847 N N . ASN A 1 592 ? 0.236 7.559 41.570 1.00 56.28 592 ASN A N 1
ATOM 4848 C CA . ASN A 1 592 ? -0.550 8.677 41.024 1.00 56.28 592 ASN A CA 1
ATOM 4849 C C . ASN A 1 592 ? -0.233 8.946 39.546 1.00 56.28 592 ASN A C 1
ATOM 4851 O O . ASN A 1 592 ? -1.117 9.245 38.758 1.00 56.28 592 ASN A O 1
ATOM 4855 N N . LYS A 1 593 ? 1.036 8.773 39.154 1.00 63.56 593 LYS A N 1
ATOM 4856 C CA . LYS A 1 593 ? 1.480 9.040 37.787 1.00 63.56 593 LYS A CA 1
ATOM 4857 C C . LYS A 1 593 ? 0.915 8.040 36.773 1.00 63.56 593 LYS A C 1
ATOM 4859 O O . LYS A 1 593 ? 0.819 8.385 35.603 1.00 63.56 593 LYS A O 1
ATOM 4864 N N . ILE A 1 594 ? 0.626 6.796 37.164 1.00 69.19 594 ILE A N 1
ATOM 4865 C CA . ILE A 1 594 ? 0.044 5.790 36.257 1.00 69.19 594 ILE A CA 1
ATOM 4866 C C . ILE A 1 594 ? -1.457 6.029 36.099 1.00 69.19 594 ILE A C 1
ATOM 4868 O O . ILE A 1 594 ? -1.942 6.017 34.974 1.00 69.19 594 ILE A O 1
ATOM 4872 N N . GLU A 1 595 ? -2.159 6.289 37.201 1.00 66.25 595 GLU A N 1
ATOM 4873 C CA . GLU A 1 595 ? -3.591 6.612 37.211 1.00 66.25 595 GLU A CA 1
ATOM 4874 C C . GLU A 1 595 ? -3.896 7.840 36.336 1.00 66.25 595 GLU A C 1
ATOM 4876 O O . GLU A 1 595 ? -4.685 7.726 35.399 1.00 66.25 595 GLU A O 1
ATOM 4881 N N . GLU A 1 596 ? -3.155 8.942 36.520 1.00 71.75 596 GLU A N 1
ATOM 4882 C CA . GLU A 1 596 ? -3.264 10.160 35.697 1.00 71.75 596 GLU A CA 1
ATOM 4883 C C . GLU A 1 596 ? -3.106 9.863 34.192 1.00 71.75 596 GLU A C 1
ATOM 4885 O O . GLU A 1 596 ? -3.893 10.333 33.376 1.00 71.75 596 GLU A O 1
ATOM 4890 N N . GLN A 1 597 ? -2.149 9.010 33.801 1.00 75.75 597 GLN A N 1
ATOM 4891 C CA . GLN A 1 597 ? -1.950 8.658 32.386 1.00 75.75 597 GLN A CA 1
ATOM 4892 C C . GLN A 1 597 ? -3.128 7.875 31.786 1.00 75.75 597 GLN A C 1
ATOM 4894 O O . GLN A 1 597 ? -3.396 7.989 30.589 1.00 75.75 597 GLN A O 1
ATOM 4899 N N . PHE A 1 598 ? -3.790 7.026 32.578 1.00 79.50 598 PHE A N 1
ATOM 4900 C CA . PHE A 1 598 ? -4.967 6.275 32.132 1.00 79.50 598 PHE A CA 1
ATOM 4901 C C . PHE A 1 598 ? -6.213 7.160 32.062 1.00 79.50 598 PHE A C 1
ATOM 4903 O O . PHE A 1 598 ? -6.990 7.014 31.118 1.00 79.50 598 PHE A O 1
ATOM 4910 N N . GLU A 1 599 ? -6.375 8.098 32.996 1.00 72.25 599 GLU A N 1
ATOM 4911 C CA . GLU A 1 599 ? -7.442 9.101 32.951 1.00 72.25 599 GLU A CA 1
ATOM 4912 C C . GLU A 1 599 ? -7.301 10.015 31.727 1.00 72.25 599 GLU A C 1
ATOM 4914 O O . GLU A 1 599 ? -8.257 10.147 30.963 1.00 72.25 599 GLU A O 1
ATOM 4919 N N . GLU A 1 600 ? -6.103 10.547 31.463 1.00 72.38 600 GLU A N 1
ATOM 4920 C CA . GLU A 1 600 ? -5.815 11.375 30.281 1.00 72.38 600 GLU A CA 1
ATOM 4921 C C . GLU A 1 600 ? -6.122 10.632 28.967 1.00 72.38 600 GLU A C 1
ATOM 4923 O O . GLU A 1 600 ? -6.775 11.169 28.066 1.00 72.38 600 GLU A O 1
ATOM 4928 N N . ALA A 1 601 ? -5.702 9.367 28.857 1.00 71.88 601 ALA A N 1
ATOM 4929 C CA . ALA A 1 601 ? -5.956 8.553 27.668 1.00 71.88 601 ALA A CA 1
ATOM 4930 C C . ALA A 1 601 ? -7.446 8.193 27.497 1.00 71.88 601 ALA A C 1
ATOM 4932 O O . ALA A 1 601 ? -7.927 8.022 26.371 1.00 71.88 601 ALA A O 1
ATOM 4933 N N . GLU A 1 602 ? -8.194 8.062 28.595 1.00 75.94 602 GLU A N 1
ATOM 4934 C CA . GLU A 1 602 ? -9.636 7.807 28.582 1.00 75.94 602 GLU A CA 1
ATOM 4935 C C . GLU A 1 602 ? -10.439 9.073 28.251 1.00 75.94 602 GLU A C 1
ATOM 4937 O O . GLU A 1 602 ? -11.426 8.991 27.515 1.00 75.94 602 GLU A O 1
ATOM 4942 N N . GLU A 1 603 ? -10.006 10.248 28.713 1.00 68.50 603 GLU A N 1
ATOM 4943 C CA . GLU A 1 603 ? -10.561 11.534 28.279 1.00 68.50 603 GLU A CA 1
ATOM 4944 C C . GLU A 1 603 ? -10.350 11.746 26.778 1.00 68.50 603 GLU A C 1
ATOM 4946 O O . GLU A 1 603 ? -11.312 12.040 26.061 1.00 68.50 603 GLU A O 1
ATOM 4951 N N . TYR A 1 604 ? -9.140 11.488 26.270 1.00 67.81 604 TYR A N 1
ATOM 4952 C CA . TYR A 1 604 ? -8.857 11.540 24.835 1.00 67.81 604 TYR A CA 1
ATOM 4953 C C . TYR A 1 604 ? -9.759 10.586 24.033 1.00 67.81 604 TYR A C 1
ATOM 4955 O O . TYR A 1 604 ? -10.319 10.979 23.008 1.00 67.81 604 TYR A O 1
ATOM 4963 N N . ARG A 1 605 ? -9.967 9.346 24.511 1.00 71.25 605 ARG A N 1
ATOM 4964 C CA . ARG A 1 605 ? -10.879 8.372 23.878 1.00 71.25 605 ARG A CA 1
ATOM 4965 C C . ARG A 1 605 ? -12.322 8.881 23.833 1.00 71.25 605 ARG A C 1
ATOM 4967 O O . ARG A 1 605 ? -12.971 8.765 22.797 1.00 71.25 605 ARG A O 1
ATOM 4974 N N . LYS A 1 606 ? -12.836 9.430 24.939 1.00 64.06 606 LYS A N 1
ATOM 4975 C CA . LYS A 1 606 ? -14.206 9.969 25.012 1.00 64.06 606 LYS A CA 1
ATOM 4976 C C . LYS A 1 606 ? -14.403 11.121 24.026 1.00 64.06 606 LYS A C 1
ATOM 4978 O O . LYS A 1 606 ? -15.414 11.151 23.330 1.00 64.06 606 LYS A O 1
ATOM 4983 N N . VAL A 1 607 ? -13.418 12.014 23.916 1.00 57.44 607 VAL A N 1
ATOM 4984 C CA . VAL A 1 607 ? -13.415 13.108 22.931 1.00 57.44 607 VAL A CA 1
ATOM 4985 C C . VAL A 1 607 ? -13.350 12.566 21.496 1.00 57.44 607 VAL A C 1
ATOM 4987 O O . VAL A 1 607 ? -14.104 13.022 20.641 1.00 57.44 607 VAL A O 1
ATOM 4990 N N . ALA A 1 608 ? -12.526 11.546 21.236 1.00 54.59 608 ALA A N 1
ATOM 4991 C CA . ALA A 1 608 ? -12.422 10.895 19.927 1.00 54.59 608 ALA A CA 1
ATOM 4992 C C . ALA A 1 608 ? -13.705 10.154 19.498 1.00 54.59 608 ALA A C 1
ATOM 4994 O O . ALA A 1 608 ? -14.049 10.172 18.320 1.00 54.59 608 ALA A O 1
ATOM 4995 N N . ASN A 1 609 ? -14.446 9.543 20.430 1.00 45.25 609 ASN A N 1
ATOM 4996 C CA . ASN A 1 609 ? -15.722 8.879 20.128 1.00 45.25 609 ASN A CA 1
ATOM 4997 C C . ASN A 1 609 ? -16.876 9.879 19.915 1.00 45.25 609 ASN A C 1
ATOM 4999 O O . ASN A 1 609 ? -17.731 9.648 19.064 1.00 45.25 609 ASN A O 1
ATOM 5003 N N . LEU A 1 610 ? -16.868 11.031 20.601 1.00 44.91 610 LEU A N 1
ATOM 5004 C CA . LEU A 1 610 ? -17.792 12.147 20.324 1.00 44.91 610 LEU A CA 1
ATOM 5005 C C . LEU A 1 610 ? -17.604 12.735 18.909 1.00 44.91 610 LEU A C 1
ATOM 5007 O O . LEU A 1 610 ? -18.531 13.310 18.344 1.00 44.91 610 LEU A O 1
ATOM 5011 N N . LEU A 1 611 ? -16.419 12.577 18.313 1.00 39.31 611 LEU A N 1
ATOM 5012 C CA . LEU A 1 611 ? -16.146 12.943 16.918 1.00 39.31 611 LEU A CA 1
ATOM 5013 C C . LEU A 1 611 ? -16.729 11.934 15.907 1.00 39.31 611 LEU A C 1
ATOM 5015 O O . LEU A 1 611 ? -16.969 12.320 14.767 1.00 39.31 611 LEU A O 1
ATOM 5019 N N . PHE A 1 612 ? -16.996 10.686 16.318 1.00 33.00 612 PHE A N 1
ATOM 5020 C CA . PHE A 1 612 ? -17.485 9.607 15.444 1.00 33.00 612 PHE A CA 1
ATOM 5021 C C . PHE A 1 612 ? -19.024 9.544 15.367 1.00 33.00 612 PHE A C 1
ATOM 5023 O O . PHE A 1 612 ? -19.572 9.293 14.299 1.00 33.00 612 PHE A O 1
ATOM 5030 N N . ILE A 1 613 ? -19.726 9.844 16.469 1.00 37.53 613 ILE A N 1
ATOM 5031 C CA . ILE A 1 613 ? -21.202 9.777 16.551 1.00 37.53 613 ILE A CA 1
ATOM 5032 C C . ILE A 1 613 ? -21.888 10.952 15.823 1.00 37.53 613 ILE A C 1
ATOM 5034 O O . ILE A 1 613 ? -22.975 10.796 15.276 1.00 37.53 613 ILE A O 1
ATOM 5038 N N . GLU A 1 614 ? -21.249 12.123 15.744 1.00 35.41 614 GLU A N 1
ATOM 5039 C CA . GLU A 1 614 ? -21.846 13.319 15.119 1.00 35.41 614 GLU A CA 1
ATOM 5040 C C . GLU A 1 614 ? -21.620 13.422 13.596 1.00 35.41 614 GLU A C 1
ATOM 5042 O O . GLU A 1 614 ? -22.084 14.380 12.984 1.00 35.41 614 GLU A O 1
ATOM 5047 N N . TYR A 1 615 ? -20.939 12.456 12.961 1.00 31.67 615 TYR A N 1
ATOM 5048 C CA . TYR A 1 615 ? -20.729 12.464 11.502 1.00 31.67 615 TYR A CA 1
ATOM 5049 C C . TYR A 1 615 ? -21.805 11.686 10.719 1.00 31.67 615 TYR A C 1
ATOM 5051 O O . TYR A 1 615 ? -22.008 11.972 9.542 1.00 31.67 615 TYR A O 1
ATOM 5059 N N . ASP A 1 616 ? -22.535 10.768 11.370 1.00 29.77 616 ASP A N 1
ATOM 5060 C CA . ASP A 1 616 ? -23.579 9.946 10.724 1.00 29.77 616 ASP A CA 1
ATOM 5061 C C . ASP A 1 616 ? -25.020 10.410 11.017 1.00 29.77 616 ASP A C 1
ATOM 5063 O O . ASP A 1 616 ? -25.970 9.951 10.381 1.00 29.77 616 ASP A O 1
ATOM 5067 N N . GLN A 1 617 ? -25.217 11.367 11.930 1.00 33.66 617 GLN A N 1
ATOM 5068 C CA . GLN A 1 617 ? -26.527 11.958 12.217 1.00 33.66 617 GLN A CA 1
ATOM 5069 C C . GLN A 1 617 ? -26.407 13.469 12.445 1.00 33.66 617 GLN A C 1
ATOM 5071 O O . GLN A 1 617 ? -26.232 13.882 13.583 1.00 33.66 617 GLN A O 1
ATOM 5076 N N . LEU A 1 618 ? -26.498 14.278 11.374 1.00 28.41 618 LEU A N 1
ATOM 5077 C CA . LEU A 1 618 ? -27.126 15.621 11.318 1.00 28.41 618 LEU A CA 1
ATOM 5078 C C . LEU A 1 618 ? -26.652 16.429 10.088 1.00 28.41 618 LEU A C 1
ATOM 5080 O O . LEU A 1 618 ? -25.724 17.228 10.159 1.00 28.41 618 LEU A O 1
ATOM 5084 N N . ILE A 1 619 ? -27.386 16.314 8.975 1.00 26.44 619 ILE A N 1
ATOM 5085 C CA . ILE A 1 619 ? -27.710 17.473 8.124 1.00 26.44 619 ILE A CA 1
ATOM 5086 C C . ILE A 1 619 ? -29.229 17.466 7.915 1.00 26.44 619 ILE A C 1
ATOM 5088 O O . ILE A 1 619 ? -29.749 17.026 6.895 1.00 26.44 619 ILE A O 1
ATOM 5092 N N . SER A 1 620 ? -29.948 17.967 8.913 1.00 25.95 620 SER A N 1
ATOM 5093 C CA . SER A 1 620 ? -31.110 18.821 8.679 1.00 25.95 620 SER A CA 1
ATOM 5094 C C . SER A 1 620 ? -30.820 20.102 9.447 1.00 25.95 620 SER A C 1
ATOM 5096 O O . SER A 1 620 ? -30.916 20.142 10.671 1.00 25.95 620 SER A O 1
ATOM 5098 N N . VAL A 1 621 ? -30.326 21.102 8.723 1.00 35.84 621 VAL A N 1
ATOM 5099 C CA . VAL A 1 621 ? -30.099 22.442 9.254 1.00 35.84 621 VAL A CA 1
ATOM 5100 C C . VAL A 1 621 ? -31.466 23.077 9.417 1.00 35.84 621 VAL A C 1
ATOM 5102 O O . VAL A 1 621 ? -32.051 23.455 8.415 1.00 35.84 621 VAL A O 1
ATOM 5105 N N . ASP A 1 622 ? -31.947 23.151 10.651 1.00 31.41 622 ASP A N 1
ATOM 5106 C CA . ASP A 1 622 ? -32.788 24.234 11.152 1.00 31.41 622 ASP A CA 1
ATOM 5107 C C . ASP A 1 622 ? -32.663 24.233 12.687 1.00 31.41 622 ASP A C 1
ATOM 5109 O O . ASP A 1 622 ? -32.619 23.178 13.313 1.00 31.41 622 ASP A O 1
ATOM 5113 N N . ASP A 1 623 ? -32.544 25.429 13.261 1.00 35.53 623 ASP A N 1
ATOM 5114 C CA . ASP A 1 623 ? -32.420 25.758 14.693 1.00 35.53 623 ASP A CA 1
ATOM 5115 C C . ASP A 1 623 ? -31.016 25.742 15.333 1.00 35.53 623 ASP A C 1
ATOM 5117 O O . ASP A 1 623 ? -30.685 24.926 16.193 1.00 35.53 623 ASP A O 1
ATOM 5121 N N . LEU A 1 624 ? -30.221 26.781 15.036 1.00 36.28 624 LEU A N 1
ATOM 5122 C CA . LEU A 1 624 ? -29.194 27.282 15.961 1.00 36.28 624 LEU A CA 1
ATOM 5123 C C . LEU A 1 624 ? -29.274 28.810 16.102 1.00 36.28 624 LEU A C 1
ATOM 5125 O O . LEU A 1 624 ? -28.601 29.572 15.407 1.00 36.28 624 LEU A O 1
ATOM 5129 N N . ASP A 1 625 ? -30.057 29.250 17.085 1.00 41.50 625 ASP A N 1
ATOM 5130 C CA . ASP A 1 625 ? -29.899 30.559 17.714 1.00 41.50 625 ASP A CA 1
ATOM 5131 C C . ASP A 1 625 ? -28.648 30.542 18.613 1.00 41.50 625 ASP A C 1
ATOM 5133 O O . ASP A 1 625 ? -28.659 29.977 19.704 1.00 41.50 625 ASP A O 1
ATOM 5137 N N . THR A 1 626 ? -27.542 31.158 18.175 1.00 43.47 626 THR A N 1
ATOM 5138 C CA . THR A 1 626 ? -26.428 31.588 19.054 1.00 43.47 626 THR A CA 1
ATOM 5139 C C . THR A 1 626 ? -25.652 32.754 18.425 1.00 43.47 626 THR A C 1
ATOM 5141 O O . THR A 1 626 ? -24.806 32.605 17.547 1.00 43.47 626 THR A O 1
ATOM 5144 N N . ILE A 1 627 ? -25.932 33.968 18.899 1.00 48.19 627 ILE A N 1
ATOM 5145 C CA . ILE A 1 627 ? -25.411 35.244 18.373 1.00 48.19 627 ILE A CA 1
ATOM 5146 C C . ILE A 1 627 ? -23.887 35.432 18.622 1.00 48.19 627 ILE A C 1
ATOM 5148 O O . ILE A 1 627 ? -23.265 36.288 17.999 1.00 48.19 627 ILE A O 1
ATOM 5152 N N . SER A 1 628 ? -23.251 34.622 19.481 1.00 51.59 628 SER A N 1
ATOM 5153 C CA . SER A 1 628 ? -21.861 34.794 19.957 1.00 51.59 628 SER A CA 1
ATOM 5154 C C . SER A 1 628 ? -20.764 34.086 19.133 1.00 51.59 628 SER A C 1
ATOM 5156 O O . SER A 1 628 ? -19.635 34.570 19.109 1.00 51.59 628 SER A O 1
ATOM 5158 N N . ILE A 1 629 ? -21.061 32.985 18.429 1.00 53.94 629 ILE A N 1
ATOM 5159 C CA . ILE A 1 629 ? -20.073 32.192 17.651 1.00 53.94 629 ILE A CA 1
ATOM 5160 C C . ILE A 1 629 ? -20.027 32.601 16.166 1.00 53.94 629 ILE A C 1
ATOM 5162 O O . ILE A 1 629 ? -19.029 32.386 15.476 1.00 53.94 629 ILE A O 1
ATOM 5166 N N . LYS A 1 630 ? -21.086 33.257 15.678 1.00 57.44 630 LYS A N 1
ATOM 5167 C CA . LYS A 1 630 ? -21.306 33.598 14.263 1.00 57.44 630 LYS A CA 1
ATOM 5168 C C . LYS A 1 630 ? -20.109 34.273 13.552 1.00 57.44 630 LYS A C 1
ATOM 5170 O O . LYS A 1 630 ? -19.841 33.892 12.415 1.00 57.44 630 LYS A O 1
ATOM 5175 N N . PRO A 1 631 ? -19.346 35.198 14.176 1.00 60.94 631 PRO A N 1
ATOM 5176 C CA . PRO A 1 631 ? -18.182 35.826 13.533 1.00 60.94 631 PRO A CA 1
ATOM 5177 C C . PRO A 1 631 ? -16.955 34.911 13.370 1.00 60.94 631 PRO A C 1
ATOM 5179 O O . PRO A 1 631 ? -16.108 35.183 12.524 1.00 60.94 631 PRO A O 1
ATOM 5182 N N . TYR A 1 632 ? -16.839 33.839 14.162 1.00 65.31 632 TYR A N 1
ATOM 5183 C CA . TYR A 1 632 ? -15.679 32.934 14.153 1.00 65.31 632 TYR A CA 1
ATOM 5184 C C . TYR A 1 632 ? -15.872 31.719 13.239 1.00 65.31 632 TYR A C 1
ATOM 5186 O O . TYR A 1 632 ? -14.885 31.102 12.847 1.00 65.31 632 TYR A O 1
ATOM 5194 N N . ILE A 1 633 ? -17.111 31.386 12.856 1.00 64.06 633 ILE A N 1
ATOM 5195 C CA . ILE A 1 633 ? -17.412 30.261 11.950 1.00 64.06 633 ILE A CA 1
ATOM 5196 C C . ILE A 1 633 ? -16.611 30.353 10.637 1.00 64.06 633 ILE A C 1
ATOM 5198 O O . ILE A 1 633 ? -15.946 29.371 10.297 1.00 64.06 633 ILE A O 1
ATOM 5202 N N . PRO A 1 634 ? -16.570 31.507 9.933 1.00 68.56 634 PRO A N 1
ATOM 5203 C CA . PRO A 1 634 ? -15.787 31.626 8.701 1.00 68.56 634 PRO A CA 1
ATOM 5204 C C . PRO A 1 634 ? -14.281 31.465 8.935 1.00 68.56 634 PRO A C 1
ATOM 5206 O O . PRO A 1 634 ? -13.574 30.914 8.094 1.00 68.56 634 PRO A O 1
ATOM 5209 N N . LEU A 1 635 ? -13.780 31.917 10.089 1.00 68.38 635 LEU A N 1
ATOM 5210 C CA . LEU A 1 635 ? -12.363 31.827 10.442 1.00 68.38 635 LEU A CA 1
ATOM 5211 C C . LEU A 1 635 ? -11.949 30.386 10.716 1.00 68.38 635 LEU A C 1
ATOM 5213 O O . LEU A 1 635 ? -10.944 29.930 10.183 1.00 68.38 635 LEU A O 1
ATOM 5217 N N . ILE A 1 636 ? -12.755 29.642 11.474 1.00 72.38 636 ILE A N 1
ATOM 5218 C CA . ILE A 1 636 ? -12.492 28.228 11.753 1.00 72.38 636 ILE A CA 1
ATOM 5219 C C . ILE A 1 636 ? -12.544 27.411 10.456 1.00 72.38 636 ILE A C 1
ATOM 5221 O O . ILE A 1 636 ? -11.657 26.594 10.215 1.00 72.38 636 ILE A O 1
ATOM 5225 N N . GLN A 1 637 ? -13.529 27.661 9.586 1.00 69.88 637 GLN A N 1
ATOM 5226 C CA . GLN A 1 637 ? -13.614 27.007 8.274 1.00 69.88 637 GLN A CA 1
ATOM 5227 C C . GLN A 1 637 ? -12.389 27.309 7.403 1.00 69.88 637 GLN A C 1
ATOM 5229 O O . GLN A 1 637 ? -11.818 26.399 6.803 1.00 69.88 637 GLN A O 1
ATOM 5234 N N . THR A 1 638 ? -11.949 28.570 7.373 1.00 76.81 638 THR A N 1
ATOM 5235 C CA . THR A 1 638 ? -10.760 28.993 6.618 1.00 76.81 638 THR A CA 1
ATOM 5236 C C . THR A 1 638 ? -9.511 28.267 7.117 1.00 76.81 638 THR A C 1
ATOM 5238 O O . THR A 1 638 ? -8.803 27.655 6.317 1.00 76.81 638 THR A O 1
ATOM 5241 N N . SER A 1 639 ? -9.276 28.240 8.430 1.00 78.88 639 SER A N 1
ATOM 5242 C CA . SER A 1 639 ? -8.144 27.518 9.015 1.00 78.88 639 SER A CA 1
ATOM 5243 C C . SER A 1 639 ? -8.198 26.012 8.753 1.00 78.88 639 SER A C 1
ATOM 5245 O O . SER A 1 639 ? -7.180 25.406 8.430 1.00 78.88 639 SER A O 1
ATOM 5247 N N . THR A 1 640 ? -9.387 25.408 8.833 1.00 74.94 640 THR A N 1
ATOM 5248 C CA . THR A 1 640 ? -9.597 23.972 8.576 1.00 74.94 640 THR A CA 1
ATOM 5249 C C . THR A 1 640 ? -9.231 23.618 7.133 1.00 74.94 640 THR A C 1
ATOM 5251 O O . THR A 1 640 ? -8.476 22.676 6.888 1.00 74.94 640 THR A O 1
ATOM 5254 N N . ASN A 1 641 ? -9.679 24.430 6.172 1.00 77.62 641 ASN A N 1
ATOM 5255 C CA . ASN A 1 641 ? -9.345 24.264 4.757 1.00 77.62 641 ASN A CA 1
ATOM 5256 C C . ASN A 1 641 ? -7.844 24.440 4.485 1.00 77.62 641 ASN A C 1
ATOM 5258 O O . ASN A 1 641 ? -7.273 23.708 3.673 1.00 77.62 641 ASN A O 1
ATOM 5262 N N . LEU A 1 642 ? -7.190 25.389 5.163 1.00 80.12 642 LEU A N 1
ATOM 5263 C CA . LEU A 1 642 ? -5.741 25.577 5.066 1.00 80.12 642 LEU A CA 1
ATOM 5264 C C . LEU A 1 642 ? -4.985 24.347 5.574 1.00 80.12 642 LEU A C 1
ATOM 5266 O O . LEU A 1 642 ? -4.083 23.878 4.884 1.00 80.12 642 LEU A O 1
ATOM 5270 N N . ILE A 1 643 ? -5.390 23.781 6.715 1.00 81.38 643 ILE A N 1
ATOM 5271 C CA . ILE A 1 643 ? -4.768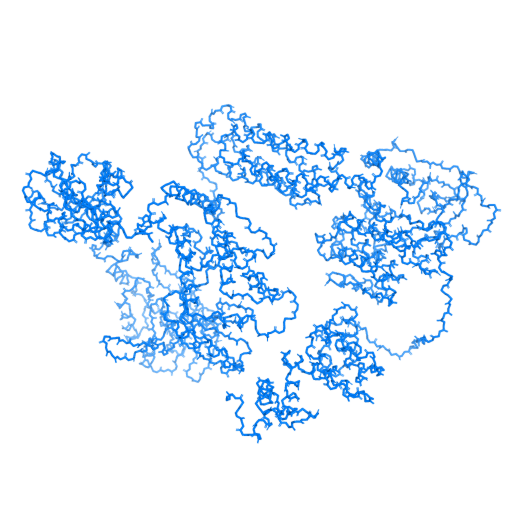 22.583 7.294 1.00 81.38 643 ILE A CA 1
ATOM 5272 C C . ILE A 1 643 ? -4.928 21.367 6.375 1.00 81.38 643 ILE A C 1
ATOM 5274 O O . ILE A 1 643 ? -3.937 20.699 6.081 1.00 81.38 643 ILE A O 1
ATOM 5278 N N . ILE A 1 644 ? -6.135 21.113 5.860 1.00 76.06 644 ILE A N 1
ATOM 5279 C CA . ILE A 1 644 ? -6.378 20.032 4.887 1.00 76.06 644 ILE A CA 1
ATOM 5280 C C . ILE A 1 644 ? -5.506 20.229 3.639 1.00 76.06 644 ILE A C 1
ATOM 5282 O O . ILE A 1 644 ? -4.899 19.279 3.142 1.00 76.06 644 ILE A O 1
ATOM 5286 N N . GLY A 1 645 ? -5.391 21.472 3.161 1.00 75.56 645 GLY A N 1
ATOM 5287 C CA . GLY A 1 645 ? -4.511 21.824 2.051 1.00 75.56 645 GLY A CA 1
ATOM 5288 C C . GLY A 1 645 ? -3.045 21.479 2.327 1.00 75.56 645 GLY A C 1
ATOM 5289 O O . GLY A 1 645 ? -2.417 20.828 1.494 1.00 75.56 645 GLY A O 1
ATOM 5290 N N . ILE A 1 646 ? -2.517 21.867 3.494 1.00 84.81 646 ILE A N 1
ATOM 5291 C CA . ILE A 1 646 ? -1.139 21.565 3.924 1.00 84.81 646 ILE A CA 1
ATOM 5292 C C . ILE A 1 646 ? -0.897 20.054 3.941 1.00 84.81 646 ILE A C 1
ATOM 5294 O O . ILE A 1 646 ? 0.100 19.593 3.386 1.00 84.81 646 ILE A O 1
ATOM 5298 N N . ILE A 1 647 ? -1.819 19.281 4.526 1.00 76.25 647 ILE A N 1
ATOM 5299 C CA . ILE A 1 647 ? -1.719 17.817 4.590 1.00 76.25 647 ILE A CA 1
ATOM 5300 C C . ILE A 1 647 ? -1.630 17.230 3.178 1.00 76.25 647 ILE A C 1
ATOM 5302 O O . ILE A 1 647 ? -0.692 16.491 2.886 1.00 76.25 647 ILE A O 1
ATOM 5306 N N . GLY A 1 648 ? -2.529 17.629 2.274 1.00 72.75 648 GLY A N 1
ATOM 5307 C CA . GLY A 1 648 ? -2.521 17.139 0.894 1.00 72.75 648 GLY A CA 1
ATOM 5308 C C . GLY A 1 648 ? -1.241 17.486 0.121 1.00 72.75 648 GLY A C 1
ATOM 5309 O O . GLY A 1 648 ? -0.743 16.665 -0.651 1.00 72.75 648 GLY A O 1
ATOM 5310 N N . ILE A 1 649 ? -0.672 18.677 0.340 1.00 78.12 649 ILE A N 1
ATOM 5311 C CA . ILE A 1 649 ? 0.599 19.097 -0.277 1.00 78.12 649 ILE A CA 1
ATOM 5312 C C . ILE A 1 649 ? 1.760 18.234 0.230 1.00 78.12 649 ILE A C 1
ATOM 5314 O O . ILE A 1 649 ? 2.553 17.737 -0.572 1.00 78.12 649 ILE A O 1
ATOM 5318 N N . CYS A 1 650 ? 1.839 18.030 1.545 1.00 79.88 650 CYS A N 1
ATOM 5319 C CA . CYS A 1 650 ? 2.896 17.253 2.182 1.00 79.88 650 CYS A CA 1
ATOM 5320 C C . CYS A 1 650 ? 2.818 15.754 1.848 1.00 79.88 650 CYS A C 1
ATOM 5322 O O . CYS A 1 650 ? 3.851 15.128 1.617 1.00 79.88 650 CYS A O 1
ATOM 5324 N N . GLU A 1 651 ? 1.619 15.171 1.759 1.00 74.44 651 GLU A N 1
ATOM 5325 C CA . GLU A 1 651 ? 1.430 13.769 1.350 1.00 74.44 651 GLU A CA 1
ATOM 5326 C C . GLU A 1 651 ? 1.835 13.525 -0.113 1.00 74.44 651 GLU A C 1
ATOM 5328 O O . GLU A 1 651 ? 2.358 12.460 -0.454 1.00 74.44 651 GLU A O 1
ATOM 5333 N N . ALA A 1 652 ? 1.632 14.523 -0.977 1.00 69.75 652 ALA A N 1
ATOM 5334 C CA . ALA A 1 652 ? 2.014 14.487 -2.386 1.00 69.75 652 ALA A CA 1
ATOM 5335 C C . ALA A 1 652 ? 3.465 14.938 -2.650 1.00 69.75 652 ALA A C 1
ATOM 5337 O O . ALA A 1 652 ? 3.853 15.067 -3.815 1.00 69.75 652 ALA A O 1
ATOM 5338 N N . ALA A 1 653 ? 4.262 15.197 -1.607 1.00 74.38 653 ALA A N 1
ATOM 5339 C CA . ALA A 1 653 ? 5.611 15.731 -1.748 1.00 74.38 653 ALA A CA 1
ATOM 5340 C C . ALA A 1 653 ? 6.556 14.738 -2.448 1.00 74.38 653 ALA A C 1
ATOM 5342 O O . ALA A 1 653 ? 6.679 13.572 -2.060 1.00 74.38 653 ALA A O 1
ATOM 5343 N N . ASP A 1 654 ? 7.271 15.210 -3.471 1.00 66.94 654 ASP A N 1
ATOM 5344 C CA . ASP A 1 654 ? 8.308 14.428 -4.153 1.00 66.94 654 ASP A CA 1
ATOM 5345 C C . ASP A 1 654 ? 9.653 14.501 -3.407 1.00 66.94 654 ASP A C 1
ATOM 5347 O O . ASP A 1 654 ? 10.449 13.561 -3.498 1.00 66.94 654 ASP A O 1
ATOM 5351 N N . TYR A 1 655 ? 9.867 15.565 -2.622 1.00 72.75 655 TYR A N 1
ATOM 5352 C CA . TYR A 1 655 ? 11.099 15.849 -1.882 1.00 72.75 655 TYR A CA 1
ATOM 5353 C C . TYR A 1 655 ? 10.828 16.373 -0.458 1.00 72.75 655 TYR A C 1
ATOM 5355 O O . TYR A 1 655 ? 9.682 16.645 -0.115 1.00 72.75 655 TYR A O 1
ATOM 5363 N N . ASN A 1 656 ? 11.881 16.496 0.368 1.00 74.25 656 ASN A N 1
ATOM 5364 C CA . ASN A 1 656 ? 11.828 16.994 1.753 1.00 74.25 656 ASN A CA 1
ATOM 5365 C C . ASN A 1 656 ? 10.704 16.354 2.585 1.00 74.25 656 ASN A C 1
ATOM 5367 O O . ASN A 1 656 ? 9.957 17.022 3.304 1.00 74.25 656 ASN A O 1
ATOM 5371 N N . LYS A 1 657 ? 10.545 15.034 2.434 1.00 79.81 657 LYS A N 1
ATOM 5372 C CA . LYS A 1 657 ? 9.421 14.284 3.004 1.00 79.81 657 LYS A CA 1
ATOM 5373 C C . LYS A 1 657 ? 9.441 14.289 4.525 1.00 79.81 657 LYS A C 1
ATOM 5375 O O . LYS A 1 657 ? 8.377 14.265 5.133 1.00 79.81 657 LYS A O 1
ATOM 5380 N N . LYS A 1 658 ? 10.619 14.307 5.153 1.00 82.38 658 LYS A N 1
ATOM 5381 C CA . LYS A 1 658 ? 10.739 14.353 6.614 1.00 82.38 658 LYS A CA 1
ATOM 5382 C C . LYS A 1 658 ? 10.344 15.726 7.135 1.00 82.38 658 LYS A C 1
ATOM 5384 O O . LYS A 1 658 ? 9.581 15.791 8.095 1.00 82.38 658 LYS A O 1
ATOM 5389 N N . ILE A 1 659 ? 10.776 16.796 6.466 1.00 84.75 659 ILE A N 1
ATOM 5390 C CA . ILE A 1 659 ? 10.367 18.168 6.801 1.00 84.75 659 ILE A CA 1
ATOM 5391 C C . ILE A 1 659 ? 8.849 18.337 6.590 1.00 84.75 659 ILE A C 1
ATOM 5393 O O . ILE A 1 659 ? 8.160 18.848 7.470 1.00 84.75 659 ILE A O 1
ATOM 5397 N N . CYS A 1 660 ? 8.296 17.831 5.481 1.00 85.19 660 CYS A N 1
ATOM 5398 C CA . CYS A 1 660 ? 6.853 17.848 5.213 1.00 85.19 660 CYS A CA 1
ATOM 5399 C C . CYS A 1 660 ? 6.055 17.063 6.268 1.00 85.19 660 CYS A C 1
ATOM 5401 O O . CYS A 1 660 ? 5.058 17.564 6.784 1.00 85.19 660 CYS A O 1
ATOM 5403 N N . ASN A 1 661 ? 6.514 15.867 6.648 1.00 79.88 661 ASN A N 1
ATOM 5404 C CA . ASN A 1 661 ? 5.888 15.078 7.712 1.00 79.88 661 ASN A CA 1
ATOM 5405 C C . ASN A 1 661 ? 5.950 15.798 9.066 1.00 79.88 661 ASN A C 1
ATOM 5407 O O . ASN A 1 661 ? 4.977 15.774 9.817 1.00 79.88 661 ASN A O 1
ATOM 5411 N N . ALA A 1 662 ? 7.054 16.491 9.363 1.00 83.94 662 ALA A N 1
ATOM 5412 C CA . ALA A 1 662 ? 7.164 17.296 10.572 1.00 83.94 662 ALA A CA 1
ATOM 5413 C C . ALA A 1 662 ? 6.105 18.413 10.615 1.00 83.94 662 ALA A C 1
ATOM 5415 O O . ALA A 1 662 ? 5.480 18.603 11.661 1.00 83.94 662 ALA A O 1
ATOM 5416 N N . LEU A 1 663 ? 5.838 19.088 9.490 1.00 85.38 663 LEU A N 1
ATOM 5417 C CA . LEU A 1 663 ? 4.760 20.082 9.386 1.00 85.38 663 LEU A CA 1
ATOM 5418 C C . LEU A 1 663 ? 3.365 19.457 9.547 1.00 85.38 663 LEU A C 1
ATOM 5420 O O . LEU A 1 663 ? 2.535 20.023 10.255 1.00 85.38 663 LEU A O 1
ATOM 5424 N N . VAL A 1 664 ? 3.112 18.286 8.944 1.00 82.19 664 VAL A N 1
ATOM 5425 C CA . VAL A 1 664 ? 1.821 17.572 9.043 1.00 82.19 664 VAL A CA 1
ATOM 5426 C C . VAL A 1 664 ? 1.475 17.246 10.490 1.00 82.19 664 VAL A C 1
ATOM 5428 O O . VAL A 1 664 ? 0.387 17.577 10.954 1.00 82.19 664 VAL A O 1
ATOM 5431 N N . GLU A 1 665 ? 2.417 16.663 11.227 1.00 78.00 665 GLU A N 1
ATOM 5432 C CA . GLU A 1 665 ? 2.210 16.314 12.636 1.00 78.00 665 GLU A CA 1
ATOM 5433 C C . GLU A 1 665 ? 1.855 17.544 13.492 1.00 78.00 665 GLU A C 1
ATOM 5435 O O . GLU A 1 665 ? 1.071 17.436 14.432 1.00 78.00 665 GLU A O 1
ATOM 5440 N N . ARG A 1 666 ? 2.376 18.731 13.147 1.00 79.75 666 ARG A N 1
ATOM 5441 C CA . ARG A 1 666 ? 2.055 19.991 13.838 1.00 79.75 666 ARG A CA 1
ATOM 5442 C C . ARG A 1 666 ? 0.627 20.456 13.530 1.00 79.75 666 ARG A C 1
ATOM 5444 O O . ARG A 1 666 ? -0.128 20.763 14.450 1.00 79.75 666 ARG A O 1
ATOM 5451 N N . VAL A 1 667 ? 0.227 20.460 12.256 1.00 80.31 667 VAL A N 1
ATOM 5452 C CA . VAL A 1 667 ? -1.097 20.967 11.845 1.00 80.31 667 VAL A CA 1
ATOM 5453 C C . VAL A 1 667 ? -2.260 20.026 12.167 1.00 80.31 667 VAL A C 1
ATOM 5455 O O . VAL A 1 667 ? -3.369 20.502 12.408 1.00 80.31 667 VAL A O 1
ATOM 5458 N N . VAL A 1 668 ? -2.020 18.714 12.257 1.00 74.25 668 VAL A N 1
ATOM 5459 C CA . VAL A 1 668 ? -3.041 17.725 12.651 1.00 74.25 668 VAL A CA 1
ATOM 5460 C C . VAL A 1 668 ? -3.516 17.947 14.091 1.00 74.25 668 VAL A C 1
ATOM 5462 O O . VAL A 1 668 ? -4.711 17.842 14.362 1.00 74.25 668 VAL A O 1
ATOM 5465 N N . VAL A 1 669 ? -2.619 18.310 15.013 1.00 69.81 669 VAL A N 1
ATOM 5466 C CA . VAL A 1 669 ? -2.998 18.627 16.404 1.00 69.81 669 VAL A CA 1
ATOM 5467 C C . VAL A 1 669 ? -3.952 19.823 16.434 1.00 69.81 669 VAL A C 1
ATOM 5469 O O . VAL A 1 669 ? -5.000 19.781 17.077 1.00 69.81 669 VAL A O 1
ATOM 5472 N N . THR A 1 670 ? -3.659 20.857 15.652 1.00 68.81 670 THR A N 1
ATOM 5473 C CA . THR A 1 670 ? -4.529 22.030 15.517 1.00 68.81 670 THR A CA 1
ATOM 5474 C C . THR A 1 670 ? -5.891 21.707 14.928 1.00 68.81 670 THR A C 1
ATOM 5476 O O . THR A 1 670 ? -6.886 22.233 15.422 1.00 68.81 670 THR A O 1
ATOM 5479 N N . TYR A 1 671 ? -5.956 20.843 13.912 1.00 66.69 671 TYR A N 1
ATOM 5480 C CA . TYR A 1 671 ? -7.225 20.408 13.324 1.00 66.69 671 TYR A CA 1
ATOM 5481 C C . TYR A 1 671 ? -8.175 19.872 14.408 1.00 66.69 671 TYR A C 1
ATOM 5483 O O . TYR A 1 671 ? -9.316 20.317 14.520 1.00 66.69 671 TYR A O 1
ATOM 5491 N N . THR A 1 672 ? -7.660 19.012 15.294 1.00 59.34 672 THR A N 1
ATOM 5492 C CA . THR A 1 672 ? -8.453 18.440 16.395 1.00 59.34 672 THR A CA 1
ATOM 5493 C C . THR A 1 672 ? -8.902 19.479 17.430 1.00 59.34 672 THR A C 1
ATOM 5495 O O . THR A 1 672 ? -10.002 19.393 17.972 1.00 59.34 672 THR A O 1
ATOM 5498 N N . LEU A 1 673 ? -8.085 20.505 17.682 1.00 66.25 673 LEU A N 1
ATOM 5499 C CA . LEU A 1 673 ? -8.391 21.576 18.636 1.00 66.25 673 LEU A CA 1
ATOM 5500 C C . LEU A 1 673 ? -9.409 22.586 18.077 1.00 66.25 673 LEU A C 1
ATOM 5502 O O . LEU A 1 673 ? -10.230 23.119 18.827 1.00 66.25 673 LEU A O 1
ATOM 5506 N N . MET A 1 674 ? -9.401 22.818 16.761 1.00 65.88 674 MET A N 1
ATOM 5507 C CA . MET A 1 674 ? -10.374 23.668 16.066 1.00 65.88 674 MET A CA 1
ATOM 5508 C C . MET A 1 674 ? -11.785 23.079 16.072 1.00 65.88 674 MET A C 1
ATOM 5510 O O . MET A 1 674 ? -12.749 23.816 16.289 1.00 65.88 674 MET A O 1
ATOM 5514 N N . GLU A 1 675 ? -11.911 21.763 15.902 1.00 59.25 675 GLU A N 1
ATOM 5515 C CA . GLU A 1 675 ? -13.197 21.066 16.027 1.00 59.25 675 GLU A CA 1
ATOM 5516 C C . GLU A 1 675 ? -13.729 21.120 17.473 1.00 59.25 675 GLU A C 1
ATOM 5518 O O . GLU A 1 675 ? -14.929 21.291 17.693 1.00 59.25 675 GLU A O 1
ATOM 5523 N N . LEU A 1 676 ? -12.842 21.089 18.477 1.00 59.81 676 LEU A N 1
ATOM 5524 C CA . LEU A 1 676 ? -13.212 21.214 19.894 1.00 59.81 676 LEU A CA 1
ATOM 5525 C C . LEU A 1 676 ? -13.751 22.616 20.255 1.00 59.81 676 LEU A C 1
ATOM 5527 O O . LEU A 1 676 ? -14.663 22.753 21.082 1.00 59.81 676 LEU A O 1
ATOM 5531 N N . LEU A 1 677 ? -13.211 23.665 19.622 1.00 60.72 677 LEU A N 1
ATOM 5532 C CA . LEU A 1 677 ? -13.685 25.044 19.780 1.00 60.72 677 LEU A CA 1
ATOM 5533 C C . LEU A 1 677 ? -15.114 25.251 19.265 1.00 60.72 677 LEU A C 1
ATOM 5535 O O . LEU A 1 677 ? -15.851 26.039 19.855 1.00 60.72 677 LEU A O 1
ATOM 5539 N N . GLN A 1 678 ? -15.520 24.549 18.202 1.00 55.97 678 GLN A N 1
ATOM 5540 C CA . GLN A 1 678 ? -16.881 24.649 17.657 1.00 55.97 678 GLN A CA 1
ATOM 5541 C C . GLN A 1 678 ? -17.940 24.047 18.595 1.00 55.97 678 GLN A C 1
ATOM 5543 O O . GLN A 1 678 ? -19.101 24.446 18.545 1.00 55.97 678 GLN A O 1
ATOM 5548 N N . ARG A 1 679 ? -17.545 23.111 19.469 1.00 52.25 679 ARG A N 1
ATOM 5549 C CA . ARG A 1 679 ? -18.467 22.260 20.242 1.00 52.25 679 ARG A CA 1
ATOM 5550 C C . ARG A 1 679 ? -18.681 22.691 21.699 1.00 52.25 679 ARG A C 1
ATOM 5552 O O . ARG A 1 679 ? -19.524 22.125 22.391 1.00 52.25 679 ARG A O 1
ATOM 5559 N N . THR A 1 680 ? -17.954 23.688 22.210 1.00 49.88 680 THR A N 1
ATOM 5560 C CA . THR A 1 680 ? -17.964 24.023 23.650 1.00 49.88 680 THR A CA 1
ATOM 5561 C C . THR A 1 680 ? -18.698 25.329 23.996 1.00 49.88 680 THR A C 1
ATOM 5563 O O . THR A 1 680 ? -18.169 26.424 23.827 1.00 49.88 680 THR A O 1
ATOM 5566 N N . ARG A 1 681 ? -19.870 25.223 24.660 1.00 45.50 681 ARG A N 1
ATOM 5567 C CA . ARG A 1 681 ? -20.577 26.353 25.327 1.00 45.50 681 ARG A CA 1
ATOM 5568 C C . ARG A 1 681 ? -19.757 27.037 26.443 1.00 45.50 681 ARG A C 1
ATOM 5570 O O . ARG A 1 681 ? -20.106 28.122 26.885 1.00 45.50 681 ARG A O 1
ATOM 5577 N N . LYS A 1 682 ? -18.653 26.426 26.899 1.00 47.03 682 LYS A N 1
ATOM 5578 C CA . LYS A 1 682 ? -17.764 26.942 27.964 1.00 47.03 682 LYS A CA 1
ATOM 5579 C C . LYS A 1 682 ? -16.826 28.086 27.533 1.00 47.03 682 LYS A C 1
ATOM 5581 O O . LYS A 1 682 ? -16.140 28.633 28.388 1.00 47.03 682 LYS A O 1
ATOM 5586 N N . ASN A 1 683 ? -16.788 28.456 26.249 1.00 50.84 683 ASN A N 1
ATOM 5587 C CA . ASN A 1 683 ? -15.883 29.487 25.717 1.00 50.84 683 ASN A CA 1
ATOM 5588 C C . ASN A 1 683 ? -16.571 30.830 25.392 1.00 50.84 683 ASN A C 1
ATOM 5590 O O . ASN A 1 683 ? -15.941 31.702 24.791 1.00 50.84 683 ASN A O 1
ATOM 5594 N N . GLU A 1 684 ? -17.830 31.040 25.797 1.00 49.56 684 GLU A N 1
ATOM 5595 C CA . GLU A 1 684 ? -18.572 32.274 25.481 1.00 49.56 684 GLU A CA 1
ATOM 5596 C C . GLU A 1 684 ? -17.894 33.564 25.977 1.00 49.56 684 GLU A C 1
ATOM 5598 O O . GLU A 1 684 ? -18.009 34.595 25.316 1.00 49.56 684 GLU A O 1
ATOM 5603 N N . GLU A 1 685 ? -17.149 33.529 27.087 1.00 51.44 685 GLU A N 1
ATOM 5604 C CA . GLU A 1 685 ? -16.373 34.685 27.569 1.00 51.44 685 GLU A CA 1
ATOM 5605 C C . GLU A 1 685 ? -15.119 34.961 26.716 1.00 51.44 685 GLU A C 1
ATOM 5607 O O . GLU A 1 685 ? -14.764 36.119 26.501 1.00 51.44 685 GLU A O 1
ATOM 5612 N N . ARG A 1 686 ? -14.467 33.922 26.168 1.00 56.06 686 ARG A N 1
ATOM 5613 C CA . ARG A 1 686 ? -13.267 34.050 25.312 1.00 56.06 686 ARG A CA 1
ATOM 5614 C C . ARG A 1 686 ? -13.609 34.536 23.906 1.00 56.06 686 ARG A C 1
ATOM 5616 O O . ARG A 1 686 ? -12.899 35.368 23.353 1.00 56.06 686 ARG A O 1
ATOM 5623 N N . LEU A 1 687 ? -14.729 34.069 23.358 1.00 55.41 687 LEU A N 1
ATOM 5624 C CA . LEU A 1 687 ? -15.215 34.448 22.027 1.00 55.41 687 LEU A CA 1
ATOM 5625 C C . LEU A 1 687 ? -15.752 35.891 21.975 1.00 55.41 687 LEU A C 1
ATOM 5627 O O . LEU A 1 687 ? -15.893 36.458 20.894 1.00 55.41 687 LEU A O 1
ATOM 5631 N N . ARG A 1 688 ? -15.984 36.529 23.130 1.00 54.34 688 ARG A N 1
ATOM 5632 C CA . ARG A 1 688 ? -16.324 37.960 23.243 1.00 54.34 688 ARG A CA 1
ATOM 5633 C C . ARG A 1 688 ? -15.095 38.877 23.372 1.00 54.34 688 ARG A C 1
ATOM 5635 O O . ARG A 1 688 ? -15.264 40.091 23.440 1.00 54.34 688 ARG A O 1
ATOM 5642 N N . ASN A 1 689 ? -13.875 38.329 23.399 1.00 62.06 689 ASN A N 1
ATOM 5643 C CA . ASN A 1 689 ? -12.636 39.087 23.581 1.00 62.06 689 ASN A CA 1
ATOM 5644 C C . ASN A 1 689 ? -12.014 39.506 22.231 1.00 62.06 689 ASN A C 1
ATOM 5646 O O . ASN A 1 689 ? -11.608 38.666 21.429 1.00 62.06 689 ASN A O 1
ATOM 5650 N N . GLU A 1 690 ? -11.880 40.815 22.000 1.00 61.50 690 GLU A N 1
ATOM 5651 C CA . GLU A 1 690 ? -11.301 41.384 20.770 1.00 61.50 690 GLU A CA 1
ATOM 5652 C C . GLU A 1 690 ? -9.828 40.975 20.547 1.00 61.50 690 GLU A C 1
ATOM 5654 O O . GLU A 1 690 ? -9.381 40.824 19.408 1.00 61.50 690 GLU A O 1
ATOM 5659 N N . VAL A 1 691 ? -9.071 40.746 21.626 1.00 68.19 691 VAL A N 1
ATOM 5660 C CA . VAL A 1 691 ? -7.678 40.268 21.570 1.00 68.19 691 VAL A CA 1
ATOM 5661 C C . VAL A 1 691 ? -7.626 38.822 21.077 1.00 68.19 691 VAL A C 1
ATOM 5663 O O . VAL A 1 691 ? -6.776 38.479 20.259 1.00 68.19 691 VAL A O 1
ATOM 5666 N N . TYR A 1 692 ? -8.580 37.991 21.502 1.00 71.44 692 TYR A N 1
ATOM 5667 C CA . TYR A 1 692 ? -8.678 36.595 21.071 1.00 71.44 692 TYR A CA 1
ATOM 5668 C C . TYR A 1 692 ? -9.012 36.488 19.576 1.00 71.44 692 TYR A C 1
ATOM 5670 O O . TYR A 1 692 ? -8.389 35.710 18.853 1.00 71.44 692 TYR A O 1
ATOM 5678 N N . TYR A 1 693 ? -9.919 37.340 19.085 1.00 67.56 693 TYR A N 1
ATOM 5679 C CA . TYR A 1 693 ? -10.232 37.457 17.656 1.00 67.56 693 TYR A CA 1
ATOM 5680 C C . TYR A 1 693 ? -8.992 37.830 16.827 1.00 67.56 693 TYR A C 1
ATOM 5682 O O . TYR A 1 693 ? -8.703 37.185 15.820 1.00 67.56 693 TYR A O 1
ATOM 5690 N N . LYS A 1 694 ? -8.205 38.822 17.274 1.00 69.56 694 LYS A N 1
ATOM 5691 C CA . LYS A 1 694 ? -6.955 39.234 16.602 1.00 69.56 694 LYS A CA 1
ATOM 5692 C C . LYS A 1 694 ? -5.898 38.125 16.596 1.00 69.56 694 LYS A C 1
ATOM 5694 O O . LYS A 1 694 ? -5.266 37.900 15.563 1.00 69.56 694 LYS A O 1
ATOM 5699 N N . ASN A 1 695 ? -5.750 37.390 17.699 1.00 77.69 695 ASN A N 1
ATOM 5700 C CA . ASN A 1 695 ? -4.841 36.242 17.777 1.00 77.69 695 ASN A CA 1
ATOM 5701 C C . ASN A 1 695 ? -5.245 35.120 16.804 1.00 77.69 695 ASN A C 1
ATOM 5703 O O . ASN A 1 695 ? -4.379 34.463 16.230 1.00 77.69 695 ASN A O 1
ATOM 5707 N N . PHE A 1 696 ? -6.544 34.946 16.541 1.00 76.50 696 PHE A N 1
ATOM 5708 C CA . PHE A 1 696 ? -7.036 33.953 15.582 1.00 76.50 696 PHE A CA 1
ATOM 5709 C C . PHE A 1 696 ? -6.684 34.306 14.128 1.00 76.50 696 PHE A C 1
ATOM 5711 O O . PHE A 1 696 ? -6.282 33.433 13.362 1.00 76.50 696 PHE A O 1
ATOM 5718 N N . TYR A 1 697 ? -6.750 35.587 13.747 1.00 74.56 697 TYR A N 1
ATOM 5719 C CA . TYR A 1 697 ? -6.265 36.031 12.430 1.00 74.56 697 TYR A CA 1
ATOM 5720 C C . TYR A 1 697 ? -4.756 35.864 12.280 1.00 74.56 697 TYR A C 1
ATOM 5722 O O . TYR A 1 697 ? -4.293 35.401 11.240 1.00 74.56 697 TYR A O 1
ATOM 5730 N N . LYS A 1 698 ? -3.989 36.200 13.325 1.00 77.88 698 LYS A N 1
ATOM 5731 C CA . LYS A 1 698 ? -2.540 35.961 13.348 1.00 77.88 698 LYS A CA 1
ATOM 5732 C C . LYS A 1 698 ? -2.232 34.477 13.136 1.00 77.88 698 LYS A C 1
ATOM 5734 O O . LYS A 1 698 ? -1.292 34.145 12.425 1.00 77.88 698 LYS A O 1
ATOM 5739 N N . PHE A 1 699 ? -3.054 33.588 13.684 1.00 84.62 699 PHE A N 1
ATOM 5740 C CA . PHE A 1 699 ? -2.898 32.158 13.471 1.00 84.62 699 PHE A CA 1
ATOM 5741 C C . PHE A 1 699 ? -3.207 31.702 12.041 1.00 84.62 699 PHE A C 1
ATOM 5743 O O . PHE A 1 699 ? -2.443 30.922 11.476 1.00 84.62 699 PHE A O 1
ATOM 5750 N N . ILE A 1 700 ? -4.283 32.217 11.435 1.00 79.81 700 ILE A N 1
ATOM 5751 C CA . ILE A 1 700 ? -4.594 31.969 10.017 1.00 79.81 700 ILE A CA 1
ATOM 5752 C C . ILE A 1 700 ? -3.426 32.403 9.132 1.00 79.81 700 ILE A C 1
ATOM 5754 O O . ILE A 1 700 ? -2.998 31.635 8.279 1.00 79.81 700 ILE A O 1
ATOM 57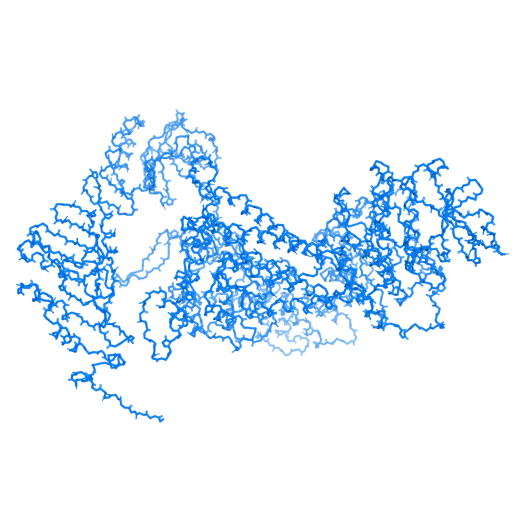58 N N . TYR A 1 701 ? -2.862 33.584 9.388 1.00 83.06 701 TYR A N 1
ATOM 5759 C CA . TYR A 1 701 ? -1.705 34.085 8.650 1.00 83.06 701 TYR A CA 1
ATOM 5760 C C . TYR A 1 701 ? -0.498 33.138 8.744 1.00 83.06 701 TYR A C 1
ATOM 5762 O O . TYR A 1 701 ? 0.117 32.803 7.733 1.00 83.06 701 TYR A O 1
ATOM 5770 N N . VAL A 1 702 ? -0.187 32.639 9.946 1.00 85.88 702 VAL A N 1
ATOM 5771 C CA . VAL A 1 702 ? 0.900 31.664 10.117 1.00 85.88 702 VAL A CA 1
ATOM 5772 C C . VAL A 1 702 ? 0.598 30.359 9.367 1.00 85.88 702 VAL A C 1
ATOM 5774 O O . VAL A 1 702 ? 1.491 29.800 8.736 1.00 85.88 702 VAL A O 1
ATOM 5777 N N . LEU A 1 703 ? -0.653 29.881 9.366 1.00 85.19 703 LEU A N 1
ATOM 5778 C CA . LEU A 1 703 ? -1.061 28.704 8.586 1.00 85.19 703 LEU A CA 1
ATOM 5779 C C . LEU A 1 703 ? -0.918 28.919 7.071 1.00 85.19 703 LEU A C 1
ATOM 5781 O O . LEU A 1 703 ? -0.503 28.001 6.363 1.00 85.19 703 LEU A O 1
ATOM 5785 N N . GLU A 1 704 ? -1.229 30.111 6.564 1.00 85.88 704 GLU A N 1
ATOM 5786 C CA . GLU A 1 704 ? -1.023 30.467 5.155 1.00 85.88 704 GLU A CA 1
ATOM 5787 C C . GLU A 1 704 ? 0.463 30.439 4.778 1.00 85.88 704 GLU A C 1
ATOM 5789 O O . GLU A 1 704 ? 0.829 29.856 3.753 1.00 85.88 704 GLU A O 1
ATOM 5794 N N . GLU A 1 705 ? 1.333 30.984 5.630 1.00 87.25 705 GLU A N 1
ATOM 5795 C CA . GLU A 1 705 ? 2.781 30.967 5.403 1.00 87.25 705 GLU A CA 1
ATOM 5796 C C . GLU A 1 705 ? 3.371 29.553 5.529 1.00 87.25 705 GLU A C 1
ATOM 5798 O O . GLU A 1 705 ? 4.215 29.172 4.715 1.00 87.25 705 GLU A O 1
ATOM 5803 N N . VAL A 1 706 ? 2.876 28.722 6.456 1.00 89.62 706 VAL A N 1
ATOM 5804 C CA . VAL A 1 706 ? 3.238 27.294 6.539 1.00 89.62 706 VAL A CA 1
ATOM 5805 C C . VAL A 1 706 ? 2.808 26.545 5.279 1.00 89.62 706 VAL A C 1
ATOM 5807 O O . VAL A 1 706 ? 3.580 25.745 4.753 1.00 89.62 706 VAL A O 1
ATOM 5810 N N . LYS A 1 707 ? 1.606 26.811 4.755 1.00 88.75 707 LYS A N 1
ATOM 5811 C CA . LYS A 1 707 ? 1.129 26.207 3.505 1.00 88.75 707 LYS A CA 1
ATOM 5812 C C . LYS A 1 707 ? 2.003 26.592 2.325 1.00 88.75 707 LYS A C 1
ATOM 5814 O O . LYS A 1 707 ? 2.437 25.716 1.585 1.00 88.75 707 LYS A O 1
ATOM 5819 N N . LYS A 1 708 ? 2.305 27.877 2.178 1.00 85.81 708 LYS A N 1
ATOM 5820 C CA . LYS A 1 708 ? 3.182 28.387 1.123 1.00 85.81 708 LYS A CA 1
ATOM 5821 C C . LYS A 1 708 ? 4.588 27.799 1.224 1.00 85.81 708 LYS A C 1
ATOM 5823 O O . LYS A 1 708 ? 5.140 27.362 0.220 1.00 85.81 708 LYS A O 1
ATOM 5828 N N . PHE A 1 709 ? 5.134 27.707 2.435 1.00 88.25 709 PHE A N 1
ATOM 5829 C CA . PHE A 1 709 ? 6.410 27.043 2.678 1.00 88.25 709 PHE A CA 1
ATOM 5830 C C . PHE A 1 709 ? 6.360 25.558 2.299 1.00 88.25 709 PHE A C 1
ATOM 5832 O O . PHE A 1 709 ? 7.247 25.084 1.598 1.00 88.25 709 PHE A O 1
ATOM 5839 N N . ALA A 1 710 ? 5.306 24.833 2.690 1.00 86.12 710 ALA A N 1
ATOM 5840 C CA . ALA A 1 710 ? 5.103 23.436 2.312 1.00 86.12 710 ALA A CA 1
ATOM 5841 C C . ALA A 1 710 ? 4.998 23.260 0.786 1.00 86.12 710 ALA A C 1
ATOM 5843 O O . ALA A 1 710 ? 5.596 22.337 0.236 1.00 86.12 710 ALA A O 1
ATOM 5844 N N . GLU A 1 711 ? 4.305 24.153 0.073 1.00 82.31 711 GLU A N 1
ATOM 5845 C CA . GLU A 1 711 ? 4.283 24.175 -1.400 1.00 82.31 711 GLU A CA 1
ATOM 5846 C C . GLU A 1 711 ? 5.685 24.396 -1.981 1.00 82.31 711 GLU A C 1
ATOM 5848 O O . GLU A 1 711 ? 6.059 23.737 -2.956 1.00 82.31 711 GLU A O 1
ATOM 5853 N N . ASP A 1 712 ? 6.475 25.263 -1.347 1.00 78.56 712 ASP A N 1
ATOM 5854 C CA . ASP A 1 712 ? 7.831 25.585 -1.774 1.00 78.56 712 ASP A CA 1
ATOM 5855 C C . ASP A 1 712 ? 8.814 24.421 -1.548 1.00 78.56 712 ASP A C 1
ATOM 5857 O O . ASP A 1 712 ? 9.687 24.171 -2.374 1.00 78.56 712 ASP A O 1
ATOM 5861 N N . ILE A 1 713 ? 8.682 23.652 -0.468 1.00 80.69 713 ILE A N 1
ATOM 5862 C CA . ILE A 1 713 ? 9.630 22.563 -0.177 1.00 80.69 713 ILE A CA 1
ATOM 5863 C C . ILE A 1 713 ? 9.185 21.186 -0.686 1.00 80.69 713 ILE A C 1
ATOM 5865 O O . ILE A 1 713 ? 10.022 20.296 -0.825 1.00 80.69 713 ILE A O 1
ATOM 5869 N N . SER A 1 714 ? 7.892 20.992 -0.967 1.00 77.81 714 SER A N 1
ATOM 5870 C CA . SER A 1 714 ? 7.332 19.688 -1.368 1.00 77.81 714 SER A CA 1
ATOM 5871 C C . SER A 1 714 ? 7.641 19.309 -2.817 1.00 77.81 714 SER A C 1
ATOM 5873 O O . SER A 1 714 ? 7.583 18.126 -3.178 1.00 77.81 714 SER A O 1
ATOM 5875 N N . LYS A 1 715 ? 7.964 20.292 -3.670 1.00 70.56 715 LYS A N 1
ATOM 5876 C CA . LYS A 1 715 ? 8.148 20.102 -5.114 1.00 70.56 715 LYS A CA 1
ATOM 5877 C C . LYS A 1 715 ? 9.371 20.831 -5.647 1.00 70.56 715 LYS A C 1
ATOM 5879 O O . LYS A 1 715 ? 9.764 21.887 -5.163 1.00 70.56 715 LYS A O 1
ATOM 5884 N N . ILE A 1 716 ? 9.916 20.301 -6.742 1.00 58.44 716 ILE A N 1
ATOM 5885 C CA . ILE A 1 716 ? 11.212 20.737 -7.269 1.00 58.44 716 ILE A CA 1
ATOM 5886 C C . ILE A 1 716 ? 11.272 22.207 -7.703 1.00 58.44 716 ILE A C 1
ATOM 5888 O O . ILE A 1 716 ? 12.312 22.848 -7.639 1.00 58.44 716 ILE A O 1
ATOM 5892 N N . TYR A 1 717 ? 10.149 22.755 -8.155 1.00 56.44 717 TYR A N 1
ATOM 5893 C CA . TYR A 1 717 ? 10.041 24.146 -8.591 1.00 56.44 717 TYR A CA 1
ATOM 5894 C C . TYR A 1 717 ? 9.929 25.122 -7.420 1.00 56.44 717 TYR A C 1
ATOM 5896 O O . TYR A 1 717 ? 10.327 26.275 -7.562 1.00 56.44 717 TYR A O 1
ATOM 5904 N N . GLY A 1 718 ? 9.442 24.668 -6.267 1.00 55.56 718 GLY A N 1
ATOM 5905 C CA . GLY A 1 718 ? 9.440 25.460 -5.046 1.00 55.56 718 GLY A CA 1
ATOM 5906 C C . GLY A 1 718 ? 10.847 25.622 -4.446 1.00 55.56 718 GLY A C 1
ATOM 5907 O O . GLY A 1 718 ? 11.158 26.676 -3.888 1.00 55.56 718 GLY A O 1
ATOM 5908 N N . PHE A 1 719 ? 11.755 24.662 -4.701 1.00 56.81 719 PHE A N 1
ATOM 5909 C CA . PHE A 1 719 ? 13.177 24.767 -4.334 1.00 56.81 719 PHE A CA 1
ATOM 5910 C C . PHE A 1 719 ? 13.868 26.011 -4.890 1.00 56.81 719 PHE A C 1
ATOM 5912 O O . PHE A 1 719 ? 14.844 26.473 -4.309 1.00 56.81 719 PHE A O 1
ATOM 5919 N N . ARG A 1 720 ? 13.361 26.576 -5.993 1.00 52.97 720 ARG A N 1
ATOM 5920 C CA . ARG A 1 720 ? 13.935 27.746 -6.675 1.00 52.97 720 ARG A CA 1
ATOM 5921 C C . ARG A 1 720 ? 14.009 28.997 -5.788 1.00 52.97 720 ARG A C 1
ATOM 5923 O O . ARG A 1 720 ? 14.762 29.910 -6.106 1.00 52.97 720 ARG A O 1
ATOM 5930 N N . LYS A 1 721 ? 13.249 29.049 -4.686 1.00 59.41 721 LYS A N 1
ATOM 5931 C CA . LYS A 1 721 ? 13.290 30.150 -3.706 1.00 59.41 721 LYS A CA 1
ATOM 5932 C C . LYS A 1 721 ? 14.477 30.070 -2.740 1.00 59.41 721 LYS A C 1
ATOM 5934 O O . LYS A 1 721 ? 14.800 31.073 -2.108 1.00 59.41 721 LYS A O 1
ATOM 5939 N N . TYR A 1 722 ? 15.137 28.916 -2.631 1.00 59.47 722 TYR A N 1
ATOM 5940 C CA . TYR A 1 722 ? 16.174 28.670 -1.632 1.00 59.47 722 TYR A CA 1
ATOM 5941 C C . TYR A 1 722 ? 17.510 28.321 -2.298 1.00 59.47 722 TYR A C 1
ATOM 5943 O O . TYR A 1 722 ? 17.696 27.234 -2.832 1.00 59.47 722 TYR A O 1
ATOM 5951 N N . LEU A 1 723 ? 18.470 29.251 -2.232 1.00 52.00 723 LEU A N 1
ATOM 5952 C CA . LEU A 1 723 ? 19.799 29.110 -2.853 1.00 52.00 723 LEU A CA 1
ATOM 5953 C C . LEU A 1 723 ? 20.709 28.077 -2.156 1.00 52.00 723 LEU A C 1
ATOM 5955 O O . LEU A 1 723 ? 21.720 27.670 -2.725 1.00 52.00 723 LEU A O 1
ATOM 5959 N N . LYS A 1 724 ? 20.401 27.706 -0.904 1.00 60.66 724 LYS A N 1
ATOM 5960 C CA . LYS A 1 724 ? 21.144 26.758 -0.050 1.00 60.66 724 LYS A CA 1
ATOM 5961 C C . LYS A 1 724 ? 20.197 26.098 0.959 1.00 60.66 724 LYS A C 1
ATOM 5963 O O . LYS A 1 724 ? 19.114 26.626 1.215 1.00 60.66 724 LYS A O 1
ATOM 5968 N N . ALA A 1 725 ? 20.633 25.002 1.588 1.00 63.59 725 ALA A N 1
ATOM 5969 C CA . ALA A 1 725 ? 19.884 24.326 2.654 1.00 63.59 725 ALA A CA 1
ATOM 5970 C C . ALA A 1 725 ? 19.624 25.235 3.869 1.00 63.59 725 ALA A C 1
ATOM 5972 O O . ALA A 1 725 ? 18.620 25.092 4.565 1.00 63.59 725 ALA A O 1
ATOM 5973 N N . ILE A 1 726 ? 20.531 26.184 4.120 1.00 73.06 726 ILE A N 1
ATOM 5974 C CA . ILE A 1 726 ? 20.508 27.070 5.291 1.00 73.06 726 ILE A CA 1
ATOM 5975 C C . ILE A 1 726 ? 19.218 27.919 5.341 1.00 73.06 726 ILE A C 1
ATOM 5977 O O . ILE A 1 726 ? 18.508 27.811 6.335 1.00 73.06 726 ILE A O 1
ATOM 5981 N N . PRO A 1 727 ? 18.828 28.654 4.280 1.00 76.56 727 PRO A N 1
ATOM 5982 C CA . PRO A 1 727 ? 17.540 29.350 4.216 1.00 76.56 727 PRO A CA 1
ATOM 5983 C C . PRO A 1 727 ? 16.295 28.490 4.486 1.00 76.56 727 PRO A C 1
ATOM 5985 O O . PRO A 1 727 ? 15.343 28.970 5.094 1.00 76.56 727 PRO A O 1
ATOM 5988 N N . ILE A 1 728 ? 16.284 27.220 4.058 1.00 80.12 728 ILE A N 1
ATOM 5989 C CA . ILE A 1 728 ? 15.165 26.296 4.331 1.00 80.12 728 ILE A CA 1
ATOM 5990 C C . ILE A 1 728 ? 15.114 25.976 5.821 1.00 80.12 728 ILE A C 1
ATOM 5992 O O . ILE A 1 728 ? 14.046 26.023 6.428 1.00 80.12 728 ILE A O 1
ATOM 5996 N N . LYS A 1 729 ? 16.278 25.683 6.411 1.00 83.31 729 LYS A N 1
ATOM 5997 C CA . LYS A 1 729 ? 16.417 25.436 7.846 1.00 83.31 729 LYS A CA 1
ATOM 5998 C C . LYS A 1 729 ? 15.949 26.638 8.663 1.00 83.31 729 LYS A C 1
ATOM 6000 O O . LYS A 1 729 ? 15.154 26.471 9.580 1.00 83.31 729 LYS A O 1
ATOM 6005 N N . GLU A 1 730 ? 16.431 27.830 8.324 1.00 84.06 730 GLU A N 1
ATOM 6006 C CA . GLU A 1 730 ? 16.082 29.077 9.010 1.00 84.06 730 GLU A CA 1
ATOM 6007 C C . GLU A 1 730 ? 14.583 29.352 8.915 1.00 84.06 730 GLU A C 1
ATOM 6009 O O . GLU A 1 730 ? 13.943 29.559 9.945 1.00 84.06 730 GLU A O 1
ATOM 6014 N N . LYS A 1 731 ? 13.998 29.248 7.713 1.00 85.25 731 LYS A N 1
ATOM 6015 C CA . LYS A 1 731 ? 12.570 29.512 7.519 1.00 85.25 731 LYS A CA 1
ATOM 6016 C C . LYS A 1 731 ? 11.676 28.469 8.192 1.00 85.25 731 LYS A C 1
ATOM 6018 O O . LYS A 1 731 ? 10.631 28.821 8.727 1.00 85.25 731 LYS A O 1
ATOM 6023 N N . PHE A 1 732 ? 12.084 27.201 8.214 1.00 88.94 732 PHE A N 1
ATOM 6024 C CA . PHE A 1 732 ? 11.368 26.155 8.946 1.00 88.94 732 PHE A CA 1
ATOM 6025 C C . PHE A 1 732 ? 11.392 26.404 10.462 1.00 88.94 732 PHE A C 1
ATOM 6027 O O . PHE A 1 732 ? 10.360 26.290 11.122 1.00 88.94 732 PHE A O 1
ATOM 6034 N N . ILE A 1 733 ? 12.546 26.785 11.022 1.00 85.94 733 ILE A N 1
ATOM 6035 C CA . ILE A 1 733 ? 12.667 27.122 12.450 1.00 85.94 733 ILE A CA 1
ATOM 6036 C C . ILE A 1 733 ? 11.825 28.361 12.782 1.00 85.94 733 ILE A C 1
ATOM 6038 O O . ILE A 1 733 ? 11.092 28.356 13.765 1.00 85.94 733 ILE A O 1
ATOM 6042 N N . GLU A 1 734 ? 11.882 29.398 11.947 1.00 88.50 734 GLU A N 1
ATOM 6043 C CA . GLU A 1 734 ? 11.072 30.612 12.097 1.00 88.50 734 GLU A CA 1
ATOM 6044 C C . GLU A 1 734 ? 9.573 30.280 12.127 1.00 88.50 734 GLU A C 1
ATOM 6046 O O . GLU A 1 734 ? 8.890 30.599 13.100 1.00 88.50 734 GLU A O 1
ATOM 6051 N N . LEU A 1 735 ? 9.074 29.561 11.115 1.00 87.31 735 LEU A N 1
ATOM 6052 C CA . LEU A 1 735 ? 7.652 29.228 10.995 1.00 87.31 735 LEU A CA 1
ATOM 6053 C C . LEU A 1 735 ? 7.162 28.304 12.109 1.00 87.31 735 LEU A C 1
ATOM 6055 O O . LEU A 1 735 ? 6.037 28.459 12.576 1.00 87.31 735 LEU A O 1
ATOM 6059 N N . THR A 1 736 ? 7.986 27.354 12.554 1.00 86.50 736 THR A N 1
ATOM 6060 C CA . THR A 1 736 ? 7.622 26.489 13.685 1.00 86.50 736 THR A CA 1
ATOM 6061 C C . THR A 1 736 ? 7.542 27.281 14.988 1.00 86.50 736 THR A C 1
ATOM 6063 O O . THR A 1 736 ? 6.576 27.116 15.723 1.00 86.50 736 THR A O 1
ATOM 6066 N N . VAL A 1 737 ? 8.456 28.221 15.243 1.00 85.69 737 VAL A N 1
ATOM 6067 C CA . VAL A 1 737 ? 8.378 29.111 16.416 1.00 85.69 737 VAL A CA 1
ATOM 6068 C C . VAL A 1 737 ? 7.162 30.041 16.350 1.00 85.69 737 VAL A C 1
ATOM 6070 O O . VAL A 1 737 ? 6.465 30.219 17.352 1.00 85.69 737 VAL A O 1
ATOM 6073 N N . GLU A 1 738 ? 6.878 30.635 15.190 1.00 84.94 738 GLU A N 1
ATOM 6074 C CA . GLU A 1 738 ? 5.700 31.490 15.001 1.00 84.94 738 GLU A CA 1
ATOM 6075 C C . GLU A 1 738 ? 4.393 30.720 15.198 1.00 84.94 738 GLU A C 1
ATOM 6077 O O . GLU A 1 738 ? 3.472 31.220 15.850 1.00 84.94 738 GLU A O 1
ATOM 6082 N N . TYR A 1 739 ? 4.336 29.487 14.697 1.00 86.94 739 TYR A N 1
ATOM 6083 C CA . TYR A 1 739 ? 3.216 28.577 14.891 1.00 86.94 739 TYR A CA 1
ATOM 6084 C C . TYR A 1 739 ? 2.988 28.266 16.369 1.00 86.94 739 TYR A C 1
ATOM 6086 O O . TYR A 1 739 ? 1.870 28.397 16.869 1.00 86.94 739 TYR A O 1
ATOM 6094 N N . ASP A 1 740 ? 4.054 27.928 17.091 1.00 82.44 740 ASP A N 1
ATOM 6095 C CA . ASP A 1 740 ? 3.997 27.590 18.513 1.00 82.44 740 ASP A CA 1
ATOM 6096 C C . ASP A 1 740 ? 3.522 28.787 19.344 1.00 82.44 740 ASP A C 1
ATOM 6098 O O . ASP A 1 740 ? 2.705 28.641 20.256 1.00 82.44 740 ASP A O 1
ATOM 6102 N N . ASN A 1 741 ? 3.990 29.989 19.000 1.00 82.62 741 ASN A N 1
ATOM 6103 C CA . ASN A 1 741 ? 3.552 31.230 19.631 1.00 82.62 741 ASN A CA 1
ATOM 6104 C C . ASN A 1 741 ? 2.077 31.530 19.334 1.00 82.62 741 ASN A C 1
ATOM 6106 O O . ASN A 1 741 ? 1.340 31.881 20.252 1.00 82.62 741 ASN A O 1
ATOM 6110 N N . ALA A 1 742 ? 1.616 31.339 18.095 1.00 82.31 742 ALA A N 1
ATOM 6111 C CA . ALA A 1 742 ? 0.210 31.535 17.739 1.00 82.31 742 ALA A CA 1
ATOM 6112 C C . ALA A 1 742 ? -0.720 30.543 18.467 1.00 82.31 742 ALA A C 1
ATOM 6114 O O . ALA A 1 742 ? -1.792 30.924 18.940 1.00 82.31 742 ALA A O 1
ATOM 6115 N N . MET A 1 743 ? -0.285 29.292 18.639 1.00 79.38 743 MET A N 1
ATOM 6116 C CA . MET A 1 743 ? -1.006 28.278 19.419 1.00 79.38 743 MET A CA 1
ATOM 6117 C C . MET A 1 743 ? -1.073 28.630 20.915 1.00 79.38 743 MET A C 1
ATOM 6119 O O . MET A 1 743 ? -2.122 28.465 21.547 1.00 79.38 743 MET A O 1
ATOM 6123 N N . LYS A 1 744 ? 0.019 29.171 21.477 1.00 78.62 744 LYS A N 1
ATOM 6124 C CA . LYS A 1 744 ? 0.069 29.693 22.855 1.00 78.62 744 LYS A CA 1
ATOM 6125 C C . LYS A 1 744 ? -0.862 30.898 23.041 1.00 78.62 744 LYS A C 1
ATOM 6127 O O . LYS A 1 744 ? -1.629 30.914 24.005 1.00 78.62 744 LYS A O 1
ATOM 6132 N N . ASP A 1 745 ? -0.849 31.849 22.104 1.00 77.94 745 ASP A N 1
ATOM 6133 C CA . ASP A 1 745 ? -1.697 33.055 22.089 1.00 77.94 745 ASP A CA 1
ATOM 6134 C C . ASP A 1 745 ? -3.206 32.720 22.020 1.00 77.94 745 ASP A C 1
ATOM 6136 O O . ASP A 1 745 ? -4.045 33.504 22.476 1.00 77.94 745 ASP A O 1
ATOM 6140 N N . LEU A 1 746 ? -3.560 31.551 21.470 1.00 76.31 746 LEU A N 1
ATOM 6141 C CA . LEU A 1 746 ? -4.930 31.019 21.412 1.00 76.31 746 LEU A CA 1
ATOM 6142 C C . LEU A 1 746 ? -5.314 30.137 22.611 1.00 76.31 746 LEU A C 1
ATOM 6144 O O . LEU A 1 746 ? -6.444 29.641 22.674 1.00 76.31 746 LEU A O 1
ATOM 6148 N N . HIS A 1 747 ? -4.411 29.976 23.584 1.00 69.94 747 HIS A N 1
ATOM 6149 C CA . HIS A 1 747 ? -4.575 29.115 24.759 1.00 69.94 747 HIS A CA 1
ATOM 6150 C C . HIS A 1 747 ? -4.937 27.663 24.418 1.00 69.94 747 HIS A C 1
ATOM 6152 O O . HIS A 1 747 ? -5.617 26.979 25.187 1.00 69.94 747 HIS A O 1
ATOM 6158 N N . PHE A 1 748 ? -4.470 27.176 23.271 1.00 71.94 748 PHE A N 1
ATOM 6159 C CA . PHE A 1 748 ? -4.570 25.775 22.895 1.00 71.94 748 PHE A CA 1
ATOM 6160 C C . PHE A 1 748 ? -3.466 24.988 23.604 1.00 71.94 748 PHE A C 1
ATOM 6162 O O . PHE A 1 748 ? -2.400 24.724 23.053 1.00 71.94 748 PHE A O 1
ATOM 6169 N N . THR A 1 749 ? -3.667 24.670 24.882 1.00 53.75 749 THR A N 1
ATOM 6170 C CA . THR A 1 749 ? -2.661 23.933 25.655 1.00 53.75 749 THR A CA 1
ATOM 6171 C C . THR A 1 749 ? -2.704 22.440 25.353 1.00 53.75 749 THR A C 1
ATOM 6173 O O . THR A 1 749 ? -3.518 21.731 25.932 1.00 53.75 749 THR A O 1
ATOM 6176 N N . MET A 1 750 ? -1.776 21.979 24.505 1.00 47.94 750 MET A N 1
ATOM 6177 C CA . MET A 1 750 ? -1.152 20.648 24.562 1.00 47.94 750 MET A CA 1
ATOM 6178 C C . MET A 1 750 ? 0.116 20.590 23.675 1.00 47.94 750 MET A C 1
ATOM 6180 O O . MET A 1 750 ? 0.061 20.838 22.478 1.00 47.94 750 MET A O 1
ATOM 6184 N N . VAL A 1 751 ? 1.254 20.247 24.295 1.00 47.72 751 VAL A N 1
ATOM 6185 C CA . VAL A 1 751 ? 2.451 19.581 23.719 1.00 47.72 751 VAL A CA 1
ATOM 6186 C C . VAL A 1 751 ? 3.077 20.162 22.436 1.00 47.72 751 VAL A C 1
ATOM 6188 O O . VAL A 1 751 ? 3.369 19.413 21.509 1.00 47.72 751 VAL A O 1
ATOM 6191 N N . ILE A 1 752 ? 3.371 21.463 22.363 1.00 49.22 752 ILE A N 1
ATOM 6192 C CA . ILE A 1 752 ? 4.242 21.960 21.272 1.00 49.22 752 ILE A CA 1
ATOM 6193 C C . ILE A 1 752 ? 5.651 22.337 21.756 1.00 49.22 752 ILE A C 1
ATOM 6195 O O . ILE A 1 752 ? 6.626 22.143 21.039 1.00 49.22 752 ILE A O 1
ATOM 6199 N N . ASP A 1 753 ? 5.803 22.712 23.028 1.00 48.03 753 ASP A N 1
ATOM 6200 C CA . ASP A 1 753 ? 7.106 23.029 23.636 1.00 48.03 753 ASP A CA 1
ATOM 6201 C C . ASP A 1 753 ? 7.735 21.814 24.351 1.00 48.03 753 ASP A C 1
ATOM 6203 O O . ASP A 1 753 ? 8.221 21.925 25.475 1.00 48.03 753 ASP A O 1
ATOM 6207 N N . SER A 1 754 ? 7.670 20.620 23.747 1.00 56.66 754 SER A N 1
ATOM 6208 C CA . SER A 1 754 ? 8.398 19.453 24.263 1.00 56.66 754 SER A CA 1
ATOM 6209 C C . SER A 1 754 ? 9.795 19.396 23.642 1.00 56.66 754 SER A C 1
ATOM 6211 O O . SER A 1 754 ? 9.964 19.558 22.432 1.00 56.66 754 SER A O 1
ATOM 6213 N N . GLU A 1 755 ? 10.813 19.144 24.466 1.00 58.88 755 GLU A N 1
ATOM 6214 C CA . GLU A 1 755 ? 12.195 18.893 24.023 1.00 58.88 755 GLU A CA 1
ATOM 6215 C C . GLU A 1 755 ? 12.236 17.819 22.913 1.00 58.88 755 GLU A C 1
ATOM 6217 O O . GLU A 1 755 ? 12.976 17.928 21.939 1.00 58.88 755 GLU A O 1
ATOM 6222 N N . GLU A 1 756 ? 11.352 16.821 23.010 1.00 62.81 756 GLU A N 1
ATOM 6223 C CA . GLU A 1 756 ? 11.196 15.731 22.044 1.00 62.81 756 GLU A CA 1
ATOM 6224 C C . GLU A 1 756 ? 10.739 16.210 20.657 1.00 62.81 756 GLU A C 1
ATOM 6226 O O . GLU A 1 756 ? 11.222 15.702 19.641 1.00 62.81 756 GLU A O 1
ATOM 6231 N N . ARG A 1 757 ? 9.861 17.223 20.582 1.00 71.25 757 ARG A N 1
ATOM 6232 C CA . ARG A 1 757 ? 9.413 17.798 19.306 1.00 71.25 757 ARG A CA 1
ATOM 6233 C C . ARG A 1 757 ? 10.530 18.564 18.603 1.00 71.25 757 ARG A C 1
ATOM 6235 O O . ARG A 1 757 ? 10.676 18.428 17.390 1.00 71.25 757 ARG A O 1
ATOM 6242 N N . LYS A 1 758 ? 11.349 19.307 19.358 1.00 72.00 758 LYS A N 1
ATOM 6243 C CA . LYS A 1 758 ? 12.535 20.001 18.823 1.00 72.00 758 LYS A CA 1
ATOM 6244 C C . LYS A 1 758 ? 13.558 19.002 18.280 1.00 72.00 758 LYS A C 1
ATOM 6246 O O . LYS A 1 758 ? 14.041 19.184 17.169 1.00 72.00 758 LYS A O 1
ATOM 6251 N N . ILE A 1 759 ? 13.793 17.896 18.993 1.00 75.12 759 ILE A N 1
ATOM 6252 C CA . ILE A 1 759 ? 14.673 16.806 18.534 1.00 75.12 759 ILE A CA 1
ATOM 6253 C C . ILE A 1 759 ? 14.149 16.167 17.238 1.00 75.12 759 ILE A C 1
ATOM 6255 O O . ILE A 1 759 ? 14.928 15.880 16.327 1.00 75.12 759 ILE A O 1
ATOM 6259 N N . TYR A 1 760 ? 12.837 15.936 17.130 1.00 78.88 760 TYR A N 1
ATOM 6260 C CA . TYR A 1 760 ? 12.231 15.376 15.917 1.00 78.88 760 TYR A CA 1
ATOM 6261 C C . TYR A 1 760 ? 12.393 16.308 14.709 1.00 78.88 760 TYR A C 1
ATOM 6263 O O . TYR A 1 760 ? 12.788 15.868 13.628 1.00 78.88 760 TYR A O 1
ATOM 6271 N N . ASP A 1 761 ? 12.125 17.596 14.906 1.00 80.25 761 ASP A N 1
ATOM 6272 C CA . ASP A 1 761 ? 12.243 18.628 13.881 1.00 80.25 761 ASP A CA 1
ATOM 6273 C C . ASP A 1 761 ? 13.705 18.820 13.430 1.00 80.25 761 ASP A C 1
ATOM 6275 O O . ASP A 1 761 ? 13.988 18.861 12.231 1.00 80.25 761 ASP A O 1
ATOM 6279 N N . GLU A 1 762 ? 14.659 18.837 14.368 1.00 80.56 762 GLU A N 1
ATOM 6280 C CA . GLU A 1 762 ? 16.095 18.860 14.063 1.00 80.56 762 GLU A CA 1
ATOM 6281 C C . GLU A 1 762 ? 16.537 17.620 13.286 1.00 80.56 762 GLU A C 1
ATOM 6283 O O . GLU A 1 762 ? 17.298 17.725 12.322 1.00 80.56 762 GLU A O 1
ATOM 6288 N N . LYS A 1 763 ? 16.030 16.441 13.655 1.00 83.88 763 LYS A N 1
ATOM 6289 C CA . LYS A 1 763 ? 16.327 15.198 12.945 1.00 83.88 763 LYS A CA 1
ATOM 6290 C C . LYS A 1 763 ? 15.790 15.214 11.514 1.00 83.88 763 LYS A C 1
ATOM 6292 O O . LYS A 1 763 ? 16.505 14.804 10.602 1.00 83.88 763 LYS A O 1
ATOM 6297 N N . ALA A 1 764 ? 14.568 15.706 11.304 1.00 82.69 764 ALA A N 1
ATOM 6298 C CA . ALA A 1 764 ? 13.992 15.850 9.969 1.00 82.69 764 ALA A CA 1
ATOM 6299 C C . ALA A 1 764 ? 14.847 16.767 9.077 1.00 82.69 764 ALA A C 1
ATOM 6301 O O . ALA A 1 764 ? 15.103 16.438 7.919 1.00 82.69 764 ALA A O 1
ATOM 6302 N N . LEU A 1 765 ? 15.353 17.871 9.638 1.00 82.62 765 LEU A N 1
ATOM 6303 C CA . LEU A 1 765 ? 16.279 18.775 8.953 1.00 82.62 765 LEU A CA 1
ATOM 6304 C C . LEU A 1 765 ? 17.626 18.098 8.642 1.00 82.62 765 LEU A C 1
ATOM 6306 O O . LEU A 1 765 ? 18.136 18.238 7.535 1.00 82.62 765 LEU A O 1
ATOM 6310 N N . ILE A 1 766 ? 18.207 17.345 9.581 1.00 78.88 766 ILE A N 1
ATOM 6311 C CA . ILE A 1 766 ? 19.490 16.647 9.372 1.00 78.88 766 ILE A CA 1
ATOM 6312 C C . ILE A 1 766 ? 19.390 15.579 8.275 1.00 78.88 766 ILE A C 1
ATOM 6314 O O . ILE A 1 766 ? 20.365 15.359 7.562 1.00 78.88 766 ILE A O 1
ATOM 6318 N N . GLU A 1 767 ? 18.247 14.908 8.135 1.00 76.75 767 GLU A N 1
ATOM 6319 C CA . GLU A 1 767 ? 18.065 13.852 7.134 1.00 76.75 767 GLU A CA 1
ATOM 6320 C C . GLU A 1 767 ? 17.825 14.415 5.720 1.00 76.75 767 GLU A C 1
ATOM 6322 O O . GLU A 1 767 ? 18.464 13.951 4.774 1.00 76.75 767 GLU A O 1
ATOM 6327 N N . ASP A 1 768 ? 16.963 15.427 5.569 1.00 78.56 768 ASP A N 1
ATOM 6328 C CA . ASP A 1 768 ? 16.562 15.936 4.246 1.00 78.56 768 ASP A CA 1
ATOM 6329 C C . ASP A 1 768 ? 17.542 16.985 3.669 1.00 78.56 768 ASP A C 1
ATOM 6331 O O . ASP A 1 768 ? 17.792 17.007 2.460 1.00 78.56 768 ASP A O 1
ATOM 6335 N N . LEU A 1 769 ? 18.153 17.843 4.501 1.00 76.62 769 LEU A N 1
ATOM 6336 C CA . LEU A 1 769 ? 19.019 18.933 4.014 1.00 76.62 769 LEU A CA 1
ATOM 6337 C C . LEU A 1 769 ? 20.305 18.457 3.294 1.00 76.62 769 LEU A C 1
ATOM 6339 O O . LEU A 1 769 ? 20.691 19.086 2.309 1.00 76.62 769 LEU A O 1
ATOM 6343 N N . PRO A 1 770 ? 20.975 17.353 3.684 1.00 72.06 770 PRO A N 1
ATOM 6344 C CA . PRO A 1 770 ? 22.128 16.839 2.939 1.00 72.06 770 PRO A CA 1
ATOM 6345 C C . PRO A 1 770 ? 21.771 16.191 1.595 1.00 72.06 770 PRO A C 1
ATOM 6347 O O . PRO A 1 770 ? 22.630 16.097 0.714 1.00 72.06 770 PRO A O 1
ATOM 6350 N N . GLU A 1 771 ? 20.546 15.676 1.438 1.00 66.38 771 GLU A N 1
ATOM 6351 C CA . GLU A 1 771 ? 20.025 15.227 0.138 1.00 66.38 771 GLU A CA 1
ATOM 6352 C C . GLU A 1 771 ? 19.746 16.444 -0.757 1.00 66.38 771 GLU A C 1
ATOM 6354 O O . GLU A 1 771 ? 20.114 16.440 -1.934 1.00 66.38 771 GLU A O 1
ATOM 6359 N N . PHE A 1 772 ? 19.212 17.519 -0.169 1.00 66.00 772 PHE A N 1
ATOM 6360 C CA . PHE A 1 772 ? 19.017 18.814 -0.819 1.00 66.00 772 PHE A CA 1
ATOM 6361 C C . PHE A 1 772 ? 20.336 19.444 -1.307 1.00 66.00 772 PHE A C 1
ATOM 6363 O O . PHE A 1 772 ? 20.446 19.794 -2.483 1.00 66.00 772 PHE A O 1
ATOM 6370 N N . ASP A 1 773 ? 21.366 19.532 -0.457 1.00 66.19 773 ASP A N 1
ATOM 6371 C CA . ASP A 1 773 ? 22.661 20.114 -0.845 1.00 66.19 773 ASP A CA 1
ATOM 6372 C C . ASP A 1 773 ? 23.351 19.287 -1.943 1.00 66.19 773 ASP A C 1
ATOM 6374 O O . ASP A 1 773 ? 23.938 19.841 -2.872 1.00 66.19 773 ASP A O 1
ATOM 6378 N N . ARG A 1 774 ? 23.239 17.951 -1.898 1.00 64.94 774 ARG A N 1
ATOM 6379 C CA . ARG A 1 774 ? 23.747 17.083 -2.973 1.00 64.94 774 ARG A CA 1
ATOM 6380 C C . ARG A 1 774 ? 23.001 17.297 -4.284 1.00 64.94 774 ARG A C 1
ATOM 6382 O O . ARG A 1 774 ? 23.654 17.400 -5.315 1.00 64.94 774 ARG A O 1
ATOM 6389 N N . TYR A 1 775 ? 21.674 17.415 -4.255 1.00 63.28 775 TYR A N 1
ATOM 6390 C CA . TYR A 1 775 ? 20.876 17.699 -5.449 1.00 63.28 775 TYR A CA 1
ATOM 6391 C C . TYR A 1 775 ? 21.270 19.034 -6.107 1.00 63.28 775 TYR A C 1
ATOM 6393 O O . TYR A 1 775 ? 21.427 19.091 -7.326 1.00 63.28 775 TYR A O 1
ATOM 6401 N N . LEU A 1 776 ? 21.493 20.088 -5.310 1.00 59.47 776 LEU A N 1
ATOM 6402 C CA . LEU A 1 776 ? 21.966 21.382 -5.816 1.00 59.47 776 LEU A CA 1
ATOM 6403 C C . LEU A 1 776 ? 23.384 21.318 -6.398 1.00 59.47 776 LEU A C 1
ATOM 6405 O O . LEU A 1 776 ? 23.668 22.035 -7.351 1.00 59.47 776 LEU A O 1
ATOM 6409 N N . ASN A 1 777 ? 24.254 20.459 -5.863 1.00 61.12 777 ASN A N 1
ATOM 6410 C CA . ASN A 1 777 ? 25.639 20.323 -6.323 1.00 61.12 777 ASN A CA 1
ATOM 6411 C C . ASN A 1 777 ? 25.796 19.495 -7.615 1.00 61.12 777 ASN A C 1
ATOM 6413 O O . ASN A 1 777 ? 26.842 19.585 -8.252 1.00 61.12 777 ASN A O 1
ATOM 6417 N N . VAL A 1 778 ? 24.795 18.697 -8.017 1.00 59.34 778 VAL A N 1
ATOM 6418 C CA . VAL A 1 778 ? 24.834 17.883 -9.257 1.00 59.34 778 VAL A CA 1
ATOM 6419 C C . VAL A 1 778 ? 24.718 18.741 -10.525 1.00 59.34 778 VAL A C 1
ATOM 6421 O O . VAL A 1 778 ? 25.092 18.290 -11.607 1.00 59.34 778 VAL A O 1
ATOM 6424 N N . VAL A 1 779 ? 24.215 19.974 -10.418 1.00 56.06 779 VAL A N 1
ATOM 6425 C CA . VAL A 1 779 ? 23.961 20.849 -11.566 1.00 56.06 779 VAL A CA 1
ATOM 6426 C C . VAL A 1 779 ? 24.567 22.231 -11.326 1.00 56.06 779 VAL A C 1
ATOM 6428 O O . VAL A 1 779 ? 24.336 22.842 -10.287 1.00 56.06 779 VAL A O 1
ATOM 6431 N N . ASP A 1 780 ? 25.312 22.727 -12.314 1.00 56.78 780 ASP A N 1
ATOM 6432 C CA . ASP A 1 780 ? 26.099 23.961 -12.253 1.00 56.78 780 ASP A CA 1
ATOM 6433 C C . ASP A 1 780 ? 25.329 25.201 -11.752 1.00 56.78 780 ASP A C 1
ATOM 6435 O O . ASP A 1 780 ? 24.126 25.372 -11.989 1.00 56.78 780 ASP A O 1
ATOM 6439 N N . LYS A 1 781 ? 26.050 26.138 -11.118 1.00 56.94 781 LYS A N 1
ATOM 6440 C CA . LYS A 1 781 ? 25.482 27.382 -10.544 1.00 56.94 781 LYS A CA 1
ATOM 6441 C C . LYS A 1 781 ? 24.781 28.285 -11.576 1.00 56.94 781 LYS A C 1
ATOM 6443 O O . LYS A 1 781 ? 24.023 29.170 -11.190 1.00 56.94 781 LYS A O 1
ATOM 6448 N N . GLN A 1 782 ? 25.015 28.078 -12.874 1.00 59.97 782 GLN A N 1
ATOM 6449 C CA . GLN A 1 782 ? 24.422 28.864 -13.966 1.00 59.97 782 GLN A CA 1
ATOM 6450 C C . GLN A 1 782 ? 22.955 28.498 -14.274 1.00 59.97 782 GLN A C 1
ATOM 6452 O O . GLN A 1 782 ? 22.244 29.279 -14.907 1.00 59.97 782 GLN A O 1
ATOM 6457 N N . VAL A 1 783 ? 22.456 27.360 -13.779 1.00 63.41 783 VAL A N 1
ATOM 6458 C CA . VAL A 1 783 ? 21.136 26.827 -14.167 1.00 63.41 783 VAL A CA 1
ATOM 6459 C C . VAL A 1 783 ? 19.948 27.609 -13.602 1.00 63.41 783 VAL A C 1
ATOM 6461 O O . VAL A 1 783 ? 18.875 27.612 -14.206 1.00 63.41 783 VAL A O 1
ATOM 6464 N N . ASP A 1 784 ? 20.131 28.345 -12.506 1.00 60.50 784 ASP A N 1
ATOM 6465 C CA . ASP A 1 784 ? 19.058 29.173 -11.937 1.00 60.50 784 ASP A CA 1
ATOM 6466 C C . ASP A 1 784 ? 18.764 30.397 -12.826 1.00 60.50 784 ASP A C 1
ATOM 6468 O O . ASP A 1 784 ? 17.605 30.777 -13.004 1.00 60.50 784 ASP A O 1
ATOM 6472 N N . ASN A 1 785 ? 19.794 30.963 -13.469 1.00 66.75 785 ASN A N 1
ATOM 6473 C CA . ASN A 1 785 ? 19.635 32.051 -14.437 1.00 66.75 785 ASN A CA 1
ATOM 6474 C C . ASN A 1 785 ? 18.909 31.562 -15.702 1.00 66.75 785 ASN A C 1
ATOM 6476 O O . ASN A 1 785 ? 17.934 32.175 -16.136 1.00 66.75 785 ASN A O 1
ATOM 6480 N N . ILE A 1 786 ? 19.324 30.408 -16.234 1.00 71.19 786 ILE A N 1
ATOM 6481 C CA . ILE A 1 786 ? 18.707 29.773 -17.409 1.00 71.19 786 ILE A CA 1
ATOM 6482 C C . ILE A 1 786 ? 17.231 29.457 -17.141 1.00 71.19 786 ILE A C 1
ATOM 6484 O O . ILE A 1 786 ? 16.362 29.779 -17.951 1.00 71.19 786 ILE A O 1
ATOM 6488 N N . SER A 1 787 ? 16.917 28.876 -15.978 1.00 67.88 787 SER A N 1
ATOM 6489 C CA . SER A 1 787 ? 15.541 28.521 -15.619 1.00 67.88 787 SER A CA 1
ATOM 6490 C C . SER A 1 787 ? 14.623 29.741 -15.514 1.00 67.88 787 SER A C 1
ATOM 6492 O O . SER A 1 787 ? 13.461 29.655 -15.919 1.00 67.88 787 SER A O 1
ATOM 6494 N N . ASN A 1 788 ? 15.109 30.857 -14.962 1.00 69.06 788 ASN A N 1
ATOM 6495 C CA . ASN A 1 788 ? 14.328 32.091 -14.858 1.00 69.06 788 ASN A CA 1
ATOM 6496 C C . ASN A 1 788 ? 14.062 32.701 -16.238 1.00 69.06 788 ASN A C 1
ATOM 6498 O O . ASN A 1 788 ? 12.940 33.126 -16.510 1.00 69.06 788 ASN A O 1
ATOM 6502 N N . GLN A 1 789 ? 15.059 32.675 -17.127 1.00 72.75 789 GLN A N 1
ATOM 6503 C CA . GLN A 1 789 ? 14.905 33.124 -18.511 1.00 72.75 789 GLN A CA 1
ATOM 6504 C C . GLN A 1 789 ? 13.887 32.261 -19.270 1.00 72.75 789 GLN A C 1
ATOM 6506 O O . GLN A 1 789 ? 12.983 32.804 -19.898 1.00 72.75 789 GLN A O 1
ATOM 6511 N N . ILE A 1 790 ? 13.952 30.930 -19.142 1.00 73.81 790 ILE A N 1
ATOM 6512 C CA . ILE A 1 790 ? 12.989 30.005 -19.765 1.00 73.81 790 ILE A CA 1
ATOM 6513 C C . ILE A 1 790 ? 11.562 30.248 -19.254 1.00 73.81 790 ILE A C 1
ATOM 6515 O O . ILE A 1 790 ? 10.636 30.328 -20.057 1.00 73.81 790 ILE A O 1
ATOM 6519 N N . MET A 1 791 ? 11.358 30.410 -17.941 1.00 69.19 791 MET A N 1
ATOM 6520 C CA . MET A 1 791 ? 10.026 30.705 -17.390 1.00 69.19 791 MET A CA 1
ATOM 6521 C C . MET A 1 791 ? 9.491 32.060 -17.849 1.00 69.19 791 MET A C 1
ATOM 6523 O O . MET A 1 791 ? 8.301 32.182 -18.140 1.00 69.19 791 MET A O 1
ATOM 6527 N N . TYR A 1 792 ? 10.358 33.070 -17.929 1.00 73.25 792 TYR A N 1
ATOM 6528 C CA . TYR A 1 792 ? 9.994 34.366 -18.485 1.00 73.25 792 TYR A CA 1
ATOM 6529 C C . TYR A 1 792 ? 9.525 34.224 -19.937 1.00 73.25 792 TYR A C 1
ATOM 6531 O O . TYR A 1 792 ? 8.451 34.726 -20.267 1.00 73.25 792 TYR A O 1
ATOM 6539 N N . ILE A 1 793 ? 10.262 33.469 -20.761 1.00 73.44 793 ILE A N 1
ATOM 6540 C CA . ILE A 1 793 ? 9.888 33.186 -22.151 1.00 73.44 793 ILE A CA 1
ATOM 6541 C C . ILE A 1 793 ? 8.528 32.482 -22.207 1.00 73.44 793 ILE A C 1
ATOM 6543 O O . ILE A 1 793 ? 7.644 32.962 -22.908 1.00 73.44 793 ILE A O 1
ATOM 6547 N N . ILE A 1 794 ? 8.325 31.411 -21.424 1.00 69.69 794 ILE A N 1
ATOM 6548 C CA . ILE A 1 794 ? 7.069 30.638 -21.384 1.00 69.69 794 ILE A CA 1
ATOM 6549 C C . ILE A 1 794 ? 5.863 31.519 -21.020 1.00 69.69 794 ILE A C 1
ATOM 6551 O O . ILE A 1 794 ? 4.803 31.394 -21.632 1.00 69.69 794 ILE A O 1
ATOM 6555 N N . ASN A 1 795 ? 6.016 32.425 -20.053 1.00 70.88 795 ASN A N 1
ATOM 6556 C CA . ASN A 1 795 ? 4.924 33.283 -19.587 1.00 70.88 795 ASN A CA 1
ATOM 6557 C C . ASN A 1 795 ? 4.553 34.408 -20.570 1.00 70.88 795 ASN A C 1
ATOM 6559 O O . ASN A 1 795 ? 3.473 34.976 -20.440 1.00 70.88 795 ASN A O 1
ATOM 6563 N N . HIS A 1 796 ? 5.416 34.723 -21.542 1.00 71.88 796 HIS A N 1
ATOM 6564 C CA . HIS A 1 796 ? 5.211 35.810 -22.509 1.00 71.88 796 HIS A CA 1
ATOM 6565 C C . HIS A 1 796 ? 5.082 35.301 -23.957 1.00 71.88 796 HIS A C 1
ATOM 6567 O O . HIS A 1 796 ? 5.195 36.081 -24.896 1.00 71.88 796 HIS A O 1
ATOM 6573 N N . LEU A 1 797 ? 4.813 34.003 -24.164 1.00 68.50 797 LEU A N 1
ATOM 6574 C CA . LEU A 1 797 ? 4.762 33.365 -25.494 1.00 68.50 797 LEU A CA 1
ATOM 6575 C C . LEU A 1 797 ? 3.715 33.939 -26.460 1.00 68.50 797 LEU A C 1
ATOM 6577 O O . LEU A 1 797 ? 3.832 33.729 -27.669 1.00 68.50 797 LEU A O 1
ATOM 6581 N N . ASP A 1 798 ? 2.695 34.633 -25.959 1.00 64.12 798 ASP A N 1
ATOM 6582 C CA . ASP A 1 798 ? 1.646 35.245 -26.782 1.00 64.12 798 ASP A CA 1
ATOM 6583 C C . ASP A 1 798 ? 1.967 36.706 -27.177 1.00 64.12 798 ASP A C 1
ATOM 6585 O O . ASP A 1 798 ? 1.228 37.300 -27.960 1.00 64.12 798 ASP A O 1
ATOM 6589 N N . ASP A 1 799 ? 3.083 37.278 -26.702 1.00 66.06 799 ASP A N 1
ATOM 6590 C CA . ASP A 1 799 ? 3.501 38.648 -27.018 1.00 66.06 799 ASP A CA 1
ATOM 6591 C C . ASP A 1 799 ? 4.591 38.672 -28.112 1.00 66.06 799 ASP A C 1
ATOM 6593 O O . ASP A 1 799 ? 5.720 38.207 -27.936 1.00 66.06 799 ASP A O 1
ATOM 6597 N N . LEU A 1 800 ? 4.238 39.192 -29.293 1.00 54.94 800 LEU A N 1
ATOM 6598 C CA . LEU A 1 800 ? 5.049 39.119 -30.517 1.00 54.94 800 LEU A CA 1
ATOM 6599 C C . LEU A 1 800 ? 6.341 39.956 -30.468 1.00 54.94 800 LEU A C 1
ATOM 6601 O O . LEU A 1 800 ? 7.233 39.714 -31.285 1.00 54.94 800 LEU A O 1
ATOM 6605 N N . SER A 1 801 ? 6.458 40.929 -29.556 1.00 59.75 801 SER A N 1
ATOM 6606 C CA . SER A 1 801 ? 7.580 41.884 -29.526 1.00 59.75 801 SER A CA 1
ATOM 6607 C C . SER A 1 801 ? 8.795 41.454 -28.699 1.00 59.75 801 SER A C 1
ATOM 6609 O O . SER A 1 801 ? 9.805 42.151 -28.733 1.00 59.75 801 SER A O 1
ATOM 6611 N N . PHE A 1 802 ? 8.725 40.346 -27.952 1.00 56.56 802 PHE A N 1
ATOM 6612 C CA . PHE A 1 802 ? 9.740 40.018 -26.938 1.00 56.56 802 PHE A CA 1
ATOM 6613 C C . PHE A 1 802 ? 10.876 39.094 -27.393 1.00 56.56 802 PHE A C 1
ATOM 6615 O O . PHE A 1 802 ? 11.895 39.025 -26.709 1.00 56.56 802 PHE A O 1
ATOM 6622 N N . PHE A 1 803 ? 10.733 38.391 -28.519 1.00 63.78 803 PHE A N 1
ATOM 6623 C CA . PHE A 1 803 ? 11.677 37.336 -28.905 1.00 63.78 803 PHE A CA 1
ATOM 6624 C C . PHE A 1 803 ? 12.307 37.612 -30.270 1.00 63.78 803 PHE A C 1
ATOM 6626 O O . PHE A 1 803 ? 11.618 37.587 -31.298 1.00 63.78 803 PHE A O 1
ATOM 6633 N N . ASP A 1 804 ? 13.622 37.828 -30.267 1.00 63.09 804 ASP A N 1
ATOM 6634 C CA . ASP A 1 804 ? 14.445 37.921 -31.469 1.00 63.09 804 ASP A CA 1
ATOM 6635 C C . ASP A 1 804 ? 15.192 36.596 -31.658 1.00 63.09 804 ASP A C 1
ATOM 6637 O O . ASP A 1 804 ? 16.085 36.251 -30.888 1.00 63.09 804 ASP A O 1
ATOM 6641 N N . VAL A 1 805 ? 14.764 35.794 -32.635 1.00 65.69 805 VAL A N 1
ATOM 6642 C CA . VAL A 1 805 ? 15.390 34.494 -32.913 1.00 65.69 805 VAL A CA 1
ATOM 6643 C C . VAL A 1 805 ? 16.689 34.743 -33.668 1.00 65.69 805 VAL A C 1
ATOM 6645 O O . VAL A 1 805 ? 16.672 35.440 -34.683 1.00 65.69 805 VAL A O 1
ATOM 6648 N N . ASN A 1 806 ? 17.789 34.120 -33.234 1.00 78.69 806 ASN A N 1
ATOM 6649 C CA . ASN A 1 806 ? 19.069 34.207 -33.936 1.00 78.69 806 ASN A CA 1
ATOM 6650 C C . ASN A 1 806 ? 18.934 33.684 -35.382 1.00 78.69 806 ASN A C 1
ATOM 6652 O O . ASN A 1 806 ? 18.814 32.476 -35.616 1.00 78.69 806 ASN A O 1
ATOM 6656 N N . ASN A 1 807 ? 18.911 34.607 -36.346 1.00 80.56 807 ASN A N 1
ATOM 6657 C CA . ASN A 1 807 ? 18.832 34.316 -37.773 1.00 80.56 807 ASN A CA 1
ATOM 6658 C C . ASN A 1 807 ? 20.248 34.317 -38.351 1.00 80.56 807 ASN A C 1
ATOM 6660 O O . ASN A 1 807 ? 20.880 35.366 -38.455 1.00 80.56 807 ASN A O 1
ATOM 6664 N N . ILE A 1 808 ? 20.734 33.142 -38.736 1.00 85.31 808 ILE A N 1
ATOM 6665 C CA . ILE A 1 808 ? 22.057 32.974 -39.337 1.00 85.31 808 ILE A CA 1
ATOM 6666 C C . ILE A 1 808 ? 21.951 33.304 -40.829 1.00 85.31 808 ILE A C 1
ATOM 6668 O O . ILE A 1 808 ? 21.098 32.729 -41.520 1.00 85.31 808 ILE A O 1
ATOM 6672 N N . ASP A 1 809 ? 22.808 34.194 -41.346 1.00 82.62 809 ASP A N 1
ATOM 6673 C CA . ASP A 1 809 ? 22.858 34.451 -42.788 1.00 82.62 809 ASP A CA 1
ATOM 6674 C C . ASP A 1 809 ? 23.280 33.161 -43.500 1.00 82.62 809 ASP A C 1
ATOM 6676 O O . ASP A 1 809 ? 24.274 32.521 -43.163 1.00 82.62 809 ASP A O 1
ATOM 6680 N N . SER A 1 810 ? 22.510 32.778 -44.515 1.00 82.44 810 SER A N 1
ATOM 6681 C CA . SER A 1 810 ? 22.813 31.661 -45.413 1.00 82.44 810 SER A CA 1
ATOM 6682 C C . SER A 1 810 ? 24.252 31.666 -45.950 1.00 82.44 810 SER A C 1
ATOM 6684 O O . SER A 1 810 ? 24.801 30.602 -46.225 1.00 82.44 810 SER A O 1
ATOM 6686 N N . LYS A 1 811 ? 24.878 32.845 -46.080 1.00 83.38 811 LYS A N 1
ATOM 6687 C CA . LYS A 1 811 ? 26.267 33.008 -46.535 1.00 83.38 811 LYS A CA 1
ATOM 6688 C C . LYS A 1 811 ? 27.301 32.549 -45.509 1.00 83.38 811 LYS A C 1
ATOM 6690 O O . LYS A 1 811 ? 28.392 32.147 -45.906 1.00 83.38 811 LYS A O 1
ATOM 6695 N N . ASP A 1 812 ? 26.951 32.575 -44.226 1.00 86.50 812 ASP A N 1
ATOM 6696 C CA . ASP A 1 812 ? 27.826 32.137 -43.136 1.00 86.50 812 ASP A CA 1
ATOM 6697 C C . ASP A 1 812 ? 27.838 30.604 -42.999 1.00 86.50 812 ASP A C 1
ATOM 6699 O O . ASP A 1 812 ? 28.696 30.046 -42.316 1.00 86.50 812 ASP A O 1
ATOM 6703 N N . LEU A 1 813 ? 26.904 29.910 -43.666 1.00 87.31 813 LEU A N 1
ATOM 6704 C CA . LEU A 1 813 ? 26.815 28.451 -43.729 1.00 87.31 813 LEU A CA 1
ATOM 6705 C C . LEU A 1 813 ? 27.567 27.919 -44.953 1.00 87.31 813 LEU A C 1
ATOM 6707 O O . LEU A 1 813 ? 26.993 27.659 -46.013 1.00 87.31 813 LEU A O 1
ATOM 6711 N N . THR A 1 814 ? 28.870 27.721 -44.796 1.00 87.69 814 THR A N 1
ATOM 6712 C CA . THR A 1 814 ? 29.745 27.269 -45.887 1.00 87.69 814 THR A CA 1
ATOM 6713 C C . THR A 1 814 ? 29.774 25.742 -46.018 1.00 87.69 814 THR A C 1
ATOM 6715 O O . THR A 1 814 ? 29.382 25.001 -45.111 1.00 87.69 814 THR A O 1
ATOM 6718 N N . PHE A 1 815 ? 30.200 25.242 -47.180 1.00 82.88 815 PHE A N 1
ATOM 6719 C CA . PHE A 1 815 ? 30.400 23.807 -47.391 1.00 82.88 815 PHE A CA 1
ATOM 6720 C C . PHE A 1 815 ? 31.674 23.324 -46.678 1.00 82.88 815 PHE A C 1
ATOM 6722 O O . PHE A 1 815 ? 32.658 24.065 -46.623 1.00 82.88 815 PHE A O 1
ATOM 6729 N N . PRO A 1 816 ? 31.694 22.085 -46.156 1.00 82.38 816 PRO A N 1
ATOM 6730 C CA . PRO A 1 816 ? 32.923 21.490 -45.646 1.00 82.38 816 PRO A CA 1
ATOM 6731 C C . PRO A 1 816 ? 33.987 21.395 -46.752 1.00 82.38 816 PRO A C 1
ATOM 6733 O O . PRO A 1 816 ? 33.680 21.146 -47.914 1.00 82.38 816 PRO A O 1
ATOM 6736 N N . VAL A 1 817 ? 35.261 21.566 -46.380 1.00 75.62 817 VAL A N 1
ATOM 6737 C CA . VAL A 1 817 ? 36.411 21.622 -47.313 1.00 75.62 817 VAL A CA 1
ATOM 6738 C C . VAL A 1 817 ? 36.578 20.335 -48.140 1.00 75.62 817 VAL A C 1
ATOM 6740 O O . VAL A 1 817 ? 37.167 20.355 -49.220 1.00 75.62 817 VAL A O 1
ATOM 6743 N N . ARG A 1 818 ? 36.071 19.201 -47.643 1.00 74.56 818 ARG A N 1
ATOM 6744 C CA . ARG A 1 818 ? 36.014 17.920 -48.356 1.00 74.56 818 ARG A CA 1
ATOM 6745 C C . ARG A 1 818 ? 34.626 17.322 -48.184 1.00 74.56 818 ARG A C 1
ATOM 6747 O O . ARG A 1 818 ? 34.218 17.105 -47.046 1.00 74.56 818 ARG A O 1
ATOM 6754 N N . GLU A 1 819 ? 33.961 17.020 -49.294 1.00 68.81 819 GLU A N 1
ATOM 6755 C CA . GLU A 1 819 ? 32.694 16.289 -49.274 1.00 68.81 819 GLU A CA 1
ATOM 6756 C C . GLU A 1 819 ? 32.920 14.849 -48.797 1.00 68.81 819 GLU A C 1
ATOM 6758 O O . GLU A 1 819 ? 33.790 14.130 -49.303 1.00 68.81 819 GLU A O 1
ATOM 6763 N N . LYS A 1 820 ? 32.133 14.428 -47.810 1.00 74.25 820 LYS A N 1
ATOM 6764 C CA . LYS A 1 820 ? 32.049 13.050 -47.328 1.00 74.25 820 LYS A CA 1
ATOM 6765 C C . LYS A 1 820 ? 30.670 12.474 -47.638 1.00 74.25 820 LYS A C 1
ATOM 6767 O O . LYS A 1 820 ? 29.672 13.186 -47.720 1.00 74.25 820 LYS A O 1
ATOM 6772 N N . SER A 1 821 ? 30.606 11.151 -47.766 1.00 66.00 821 SER A N 1
ATOM 6773 C CA . SER A 1 821 ? 29.347 10.433 -48.017 1.00 66.00 821 SER A CA 1
ATOM 6774 C C . SER A 1 821 ? 28.296 10.630 -46.915 1.00 66.00 821 SER A C 1
ATOM 6776 O O . SER A 1 821 ? 27.106 10.491 -47.182 1.00 66.00 821 SER A O 1
ATOM 6778 N N . ASP A 1 822 ? 28.711 10.994 -45.698 1.00 69.06 822 ASP A N 1
ATOM 6779 C CA . ASP A 1 822 ? 27.847 11.223 -44.541 1.00 69.06 822 ASP A CA 1
ATOM 6780 C C . ASP A 1 822 ? 27.453 12.695 -44.325 1.00 69.06 822 ASP A C 1
ATOM 6782 O O . ASP A 1 822 ? 26.766 12.991 -43.346 1.00 69.06 822 ASP A O 1
ATOM 6786 N N . ASP A 1 823 ? 27.830 13.607 -45.234 1.00 75.94 823 ASP A N 1
ATOM 6787 C CA . ASP A 1 823 ? 27.450 15.030 -45.185 1.00 75.94 823 ASP A CA 1
ATOM 6788 C C . ASP A 1 823 ? 25.948 15.261 -45.433 1.00 75.94 823 ASP A C 1
ATOM 6790 O O . ASP A 1 823 ? 25.428 16.354 -45.188 1.00 75.94 823 ASP A O 1
ATOM 6794 N N . ARG A 1 824 ? 25.230 14.232 -45.900 1.00 76.69 824 ARG A N 1
ATOM 6795 C CA . ARG A 1 824 ? 23.765 14.182 -45.945 1.00 76.69 824 ARG A CA 1
ATOM 6796 C C . ARG A 1 824 ? 23.280 12.932 -45.216 1.00 76.69 824 ARG A C 1
ATOM 6798 O O . ARG A 1 824 ? 23.709 11.828 -45.540 1.00 76.69 824 ARG A O 1
ATOM 6805 N N . ARG A 1 825 ? 22.373 13.092 -44.248 1.00 77.38 825 ARG A N 1
ATOM 6806 C CA . ARG A 1 825 ? 21.819 11.982 -43.445 1.00 77.38 825 ARG A CA 1
ATOM 6807 C C . ARG A 1 825 ? 20.296 12.022 -43.412 1.00 77.38 825 ARG A C 1
ATOM 6809 O O . ARG A 1 825 ? 19.712 13.095 -43.315 1.00 77.38 825 ARG A O 1
ATOM 6816 N N . GLY A 1 826 ? 19.653 10.858 -43.444 1.00 69.06 826 GLY A N 1
ATOM 6817 C CA . GLY A 1 826 ? 18.193 10.723 -43.390 1.00 69.06 826 GLY A CA 1
ATOM 6818 C C . GLY A 1 826 ? 17.539 10.423 -44.743 1.00 69.06 826 GLY A C 1
ATOM 6819 O O . GLY A 1 826 ? 18.217 10.245 -45.753 1.00 69.06 826 GLY A O 1
ATOM 6820 N N . LYS A 1 827 ? 16.206 10.320 -44.742 1.00 62.72 827 LYS A N 1
ATOM 6821 C CA . LYS A 1 827 ? 15.378 10.007 -45.919 1.00 62.72 827 LYS A CA 1
ATOM 6822 C C . LYS A 1 827 ? 14.605 11.248 -46.382 1.00 62.72 827 LYS A C 1
ATOM 6824 O O . LYS A 1 827 ? 14.228 12.088 -45.566 1.00 62.72 827 LYS A O 1
ATOM 6829 N N . ASP A 1 828 ? 14.373 11.343 -47.687 1.00 49.09 828 ASP A N 1
ATOM 6830 C CA . ASP A 1 828 ? 13.557 12.387 -48.323 1.00 49.09 828 ASP A CA 1
ATOM 6831 C C . ASP A 1 828 ? 12.128 12.406 -47.730 1.00 49.09 828 ASP A C 1
ATOM 6833 O O . ASP A 1 828 ? 11.586 11.325 -47.472 1.00 49.09 828 ASP A O 1
ATOM 6837 N N . PRO A 1 829 ? 11.505 13.576 -47.461 1.00 51.25 829 PRO A N 1
ATOM 6838 C CA . PRO A 1 829 ? 11.951 14.953 -47.733 1.00 51.25 829 PRO A CA 1
ATOM 6839 C C . PRO A 1 829 ? 12.796 15.627 -46.633 1.00 51.25 829 PRO A C 1
ATOM 6841 O O . PRO A 1 829 ? 13.114 16.808 -46.742 1.00 51.25 829 PRO A O 1
ATOM 6844 N N . ASN A 1 830 ? 13.172 14.915 -45.564 1.00 65.56 830 ASN A N 1
ATOM 6845 C CA . ASN A 1 830 ? 13.717 15.514 -44.334 1.00 65.56 830 ASN A CA 1
ATOM 6846 C C . ASN A 1 830 ? 15.210 15.210 -44.097 1.00 65.56 830 ASN A C 1
ATOM 6848 O O . ASN A 1 830 ? 15.623 14.978 -42.956 1.00 65.56 830 ASN A O 1
ATOM 6852 N N . PHE A 1 831 ? 16.035 15.186 -45.147 1.00 73.69 831 PHE A N 1
ATOM 6853 C CA . PHE A 1 831 ? 17.468 14.926 -44.985 1.00 73.69 831 PHE A CA 1
ATOM 6854 C C . PHE A 1 831 ? 18.186 16.107 -44.306 1.00 73.69 831 PHE A C 1
ATOM 6856 O O . PHE A 1 831 ? 17.954 17.274 -44.614 1.00 73.69 831 PHE A O 1
ATOM 6863 N N . VAL A 1 832 ? 19.072 15.795 -43.364 1.00 83.56 832 VAL A N 1
ATOM 6864 C CA . VAL A 1 832 ? 19.923 16.749 -42.648 1.00 83.56 832 VAL A CA 1
ATOM 6865 C C . VAL A 1 832 ? 21.207 16.955 -43.442 1.00 83.56 832 VAL A C 1
ATOM 6867 O O . VAL A 1 832 ? 21.813 15.985 -43.898 1.00 83.56 832 VAL A O 1
ATOM 6870 N N . VAL A 1 833 ? 21.629 18.210 -43.590 1.00 86.06 833 VAL A N 1
ATOM 6871 C CA . VAL A 1 833 ? 22.813 18.594 -44.372 1.00 86.06 833 VAL A CA 1
ATOM 6872 C C . VAL A 1 833 ? 23.898 19.156 -43.460 1.00 86.06 833 VAL A C 1
ATOM 6874 O O . VAL A 1 833 ? 23.623 20.031 -42.641 1.00 86.06 833 VAL A O 1
ATOM 6877 N N . ARG A 1 834 ? 25.142 18.702 -43.621 1.00 87.81 834 ARG A N 1
ATOM 6878 C CA . ARG A 1 834 ? 26.305 19.247 -42.911 1.00 87.81 834 ARG A CA 1
ATOM 6879 C C . ARG A 1 834 ? 26.799 20.546 -43.565 1.00 87.81 834 ARG A C 1
ATOM 6881 O O . ARG A 1 834 ? 26.913 20.648 -44.793 1.00 87.81 834 ARG A O 1
ATOM 6888 N N . ARG A 1 835 ? 27.099 21.544 -42.734 1.00 89.31 835 ARG A N 1
ATOM 6889 C CA . ARG A 1 835 ? 27.688 22.847 -43.098 1.00 89.31 835 ARG A CA 1
ATOM 6890 C C . ARG A 1 835 ? 28.744 23.252 -42.067 1.00 89.31 835 ARG A C 1
ATOM 6892 O O . ARG A 1 835 ? 28.849 22.626 -41.015 1.00 89.31 835 ARG A O 1
ATOM 6899 N N . ILE A 1 836 ? 29.514 24.290 -42.371 1.00 88.88 836 ILE A N 1
ATOM 6900 C CA . ILE A 1 836 ? 30.445 24.934 -41.441 1.00 88.88 836 ILE A CA 1
ATOM 6901 C C . ILE A 1 836 ? 29.900 26.316 -41.079 1.00 88.88 836 ILE A C 1
ATOM 6903 O O . ILE A 1 836 ? 29.573 27.096 -41.974 1.00 88.88 836 ILE A O 1
ATOM 6907 N N . TYR A 1 837 ? 29.823 26.608 -39.782 1.00 89.81 837 TYR A N 1
ATOM 6908 C CA . TYR A 1 837 ? 29.407 27.891 -39.215 1.00 89.81 837 TYR A CA 1
ATOM 6909 C C . TYR A 1 837 ? 30.380 28.292 -38.102 1.00 89.81 837 TYR A C 1
ATOM 6911 O O . TYR A 1 837 ? 30.577 27.520 -37.166 1.00 89.81 837 TYR A O 1
ATOM 6919 N N . ASN A 1 838 ? 31.001 29.473 -38.194 1.00 84.38 838 ASN A N 1
ATOM 6920 C CA . ASN A 1 838 ? 32.019 29.947 -37.239 1.00 84.38 838 ASN A CA 1
ATOM 6921 C C . ASN A 1 838 ? 33.099 28.891 -36.925 1.00 84.38 838 ASN A C 1
ATOM 6923 O O . ASN A 1 838 ? 33.369 28.600 -35.763 1.00 84.38 838 ASN A O 1
ATOM 6927 N N . GLU A 1 839 ? 33.669 28.278 -37.969 1.00 84.69 839 GLU A N 1
ATOM 6928 C CA . GLU A 1 839 ? 34.676 27.199 -37.877 1.00 84.69 839 GLU A CA 1
ATOM 6929 C C . GLU A 1 839 ? 34.188 25.899 -37.200 1.00 84.69 839 GLU A C 1
ATOM 6931 O O . GLU A 1 839 ? 34.962 24.958 -37.036 1.00 84.69 839 GLU A O 1
ATOM 6936 N N . GLN A 1 840 ? 32.902 25.802 -36.849 1.00 86.31 840 GLN A N 1
ATOM 6937 C CA . GLN A 1 840 ? 32.287 24.614 -36.257 1.00 86.31 840 GLN A CA 1
ATOM 6938 C C . GLN A 1 840 ? 31.427 23.869 -37.273 1.00 86.31 840 GLN A C 1
ATOM 6940 O O . GLN A 1 840 ? 30.779 24.460 -38.138 1.00 86.31 840 GLN A O 1
ATOM 6945 N N . GLU A 1 841 ? 31.390 22.546 -37.150 1.00 89.50 841 GLU A N 1
ATOM 6946 C CA . GLU A 1 841 ? 30.523 21.709 -37.971 1.00 89.50 841 GLU A CA 1
ATOM 6947 C C . GLU A 1 841 ? 29.086 21.735 -37.447 1.00 89.50 841 GLU A C 1
ATOM 6949 O O . GLU A 1 841 ? 28.830 21.444 -36.274 1.00 89.50 841 GLU A O 1
ATOM 6954 N N . VAL A 1 842 ? 28.139 22.046 -38.330 1.00 91.44 842 VAL A N 1
ATOM 6955 C CA . VAL A 1 842 ? 26.723 22.188 -37.991 1.00 91.44 842 VAL A CA 1
ATOM 6956 C C . VAL A 1 842 ? 25.824 21.322 -38.869 1.00 91.44 842 VAL A C 1
ATOM 6958 O O . VAL A 1 842 ? 26.084 21.089 -40.051 1.00 91.44 842 VAL A O 1
ATOM 6961 N N . ALA A 1 843 ? 24.737 20.850 -38.268 1.00 90.56 843 ALA A N 1
ATOM 6962 C CA . ALA A 1 843 ? 23.646 20.121 -38.889 1.00 90.56 843 ALA A CA 1
ATOM 6963 C C . ALA A 1 843 ? 22.515 21.089 -39.267 1.00 90.56 843 ALA A C 1
ATOM 6965 O O . ALA A 1 843 ? 21.911 21.713 -38.397 1.00 90.56 843 ALA A O 1
ATOM 6966 N N . CYS A 1 844 ? 22.189 21.180 -40.553 1.00 88.44 844 CYS A N 1
ATOM 6967 C CA . CYS A 1 844 ? 21.057 21.949 -41.064 1.00 88.44 844 CYS A CA 1
ATOM 6968 C C . CYS A 1 844 ? 19.881 21.005 -41.330 1.00 88.44 844 CYS A C 1
ATOM 6970 O O . CYS A 1 844 ? 19.910 20.218 -42.279 1.00 88.44 844 CYS A O 1
ATOM 6972 N N . LYS A 1 845 ? 18.854 21.067 -40.480 1.00 86.19 845 LYS A N 1
ATOM 6973 C CA . LYS A 1 845 ? 17.655 20.224 -40.565 1.00 86.19 845 LYS A CA 1
ATOM 6974 C C . LYS A 1 845 ? 16.483 21.010 -41.175 1.00 86.19 845 LYS A C 1
ATOM 6976 O O . LYS A 1 845 ? 16.105 22.027 -40.591 1.00 86.19 845 LYS A O 1
ATOM 6981 N N . PRO A 1 846 ? 15.883 20.570 -42.295 1.00 78.56 846 PRO A N 1
ATOM 6982 C CA . PRO A 1 846 ? 14.751 21.264 -42.912 1.00 78.56 846 PRO A CA 1
ATOM 6983 C C . PRO A 1 846 ? 13.494 21.242 -42.025 1.00 78.56 846 PRO A C 1
ATOM 6985 O O . PRO A 1 846 ? 13.252 20.282 -41.289 1.00 78.56 846 PRO A O 1
ATOM 6988 N N . THR A 1 847 ? 12.687 22.308 -42.091 1.00 70.31 847 THR A N 1
ATOM 6989 C CA . THR A 1 847 ? 11.370 22.400 -41.435 1.00 70.31 847 THR A CA 1
ATOM 6990 C C . THR A 1 847 ? 10.243 22.496 -42.466 1.00 70.31 847 THR A C 1
ATOM 6992 O O . THR A 1 847 ? 10.357 23.210 -43.457 1.00 70.31 847 THR A O 1
ATOM 6995 N N . LEU A 1 848 ? 9.131 21.796 -42.214 1.00 54.88 848 LEU A N 1
ATOM 6996 C CA . LEU A 1 848 ? 7.960 21.730 -43.105 1.00 54.88 848 LEU A CA 1
ATOM 6997 C C . LEU A 1 848 ? 7.107 23.019 -43.119 1.00 54.88 848 LEU A C 1
ATOM 6999 O O . LEU A 1 848 ? 6.153 23.102 -43.887 1.00 54.88 848 LEU A O 1
ATOM 7003 N N . LYS A 1 849 ? 7.400 24.010 -42.262 1.00 55.97 849 LYS A N 1
ATOM 7004 C CA . LYS A 1 849 ? 6.571 25.222 -42.104 1.00 55.97 849 LYS A CA 1
ATOM 7005 C C . LYS A 1 849 ? 7.035 26.372 -43.010 1.00 55.97 849 LYS A C 1
ATOM 7007 O O . LYS A 1 849 ? 8.233 26.644 -43.139 1.00 55.97 849 LYS A O 1
ATOM 7012 N N . THR A 1 850 ? 6.072 27.061 -43.628 1.00 47.88 850 THR A N 1
ATOM 7013 C CA . THR A 1 850 ? 6.328 28.143 -44.599 1.00 47.88 850 THR A CA 1
ATOM 7014 C C . THR A 1 850 ? 6.769 29.448 -43.918 1.00 47.88 850 THR A C 1
ATOM 7016 O O . THR A 1 850 ? 6.529 29.676 -42.733 1.00 47.88 850 THR A O 1
ATOM 7019 N N . GLU A 1 851 ? 7.428 30.339 -44.669 1.00 41.78 851 GLU A N 1
ATOM 7020 C CA . GLU A 1 851 ? 8.013 31.597 -44.166 1.00 41.78 851 GLU A CA 1
ATOM 7021 C C . GLU A 1 851 ? 6.984 32.529 -43.479 1.00 41.78 851 GLU A C 1
ATOM 7023 O O . GLU A 1 851 ? 7.329 33.255 -42.545 1.00 41.78 851 GLU A O 1
ATOM 7028 N N . GLY A 1 852 ? 5.709 32.463 -43.889 1.00 45.28 852 GLY A N 1
ATOM 7029 C CA . GLY A 1 852 ? 4.602 33.198 -43.264 1.00 45.28 852 GLY A CA 1
ATOM 7030 C C . GLY A 1 852 ? 4.209 32.665 -41.882 1.00 45.28 852 GLY A C 1
ATOM 7031 O O . GLY A 1 852 ? 3.911 33.450 -40.987 1.00 45.28 852 GLY A O 1
ATOM 7032 N N . GLU A 1 853 ? 4.290 31.350 -41.664 1.00 48.78 853 GLU A N 1
ATOM 7033 C CA . GLU A 1 853 ? 3.952 30.705 -40.385 1.00 48.78 853 GLU A CA 1
ATOM 7034 C C . GLU A 1 853 ? 5.070 30.843 -39.343 1.00 48.78 853 GLU A C 1
ATOM 7036 O O . GLU A 1 853 ? 4.794 30.955 -38.150 1.00 48.78 853 GLU A O 1
ATOM 7041 N N . LEU A 1 854 ? 6.333 30.880 -39.782 1.00 50.22 854 LEU A N 1
ATOM 7042 C CA . LEU A 1 854 ? 7.493 31.109 -38.909 1.00 50.22 854 LEU A CA 1
ATOM 7043 C C . LEU A 1 854 ? 7.591 32.571 -38.444 1.00 50.22 854 LEU A C 1
ATOM 7045 O O . LEU A 1 854 ? 8.013 32.835 -37.317 1.00 50.22 854 LEU A O 1
ATOM 7049 N N . LYS A 1 855 ? 7.176 33.529 -39.287 1.00 48.12 855 LYS A N 1
ATOM 7050 C CA . LYS A 1 855 ? 7.194 34.960 -38.951 1.00 48.12 855 LYS A CA 1
ATOM 7051 C C . LYS A 1 855 ? 6.004 35.398 -38.087 1.00 48.12 855 LYS A C 1
ATOM 7053 O O . LYS A 1 855 ? 6.223 36.261 -37.241 1.00 48.12 855 LYS A O 1
ATOM 7058 N N . LEU A 1 856 ? 4.801 34.828 -38.246 1.00 48.81 856 LEU A N 1
ATOM 7059 C CA . LEU A 1 856 ? 3.600 35.238 -37.487 1.00 48.81 856 LEU A CA 1
ATOM 7060 C C . LEU A 1 856 ? 3.404 34.542 -36.130 1.00 48.81 856 LEU A C 1
ATOM 7062 O O . LEU A 1 856 ? 2.588 35.001 -35.335 1.00 48.81 856 LEU A O 1
ATOM 7066 N N . ASN A 1 857 ? 4.098 33.439 -35.852 1.00 62.53 857 ASN A N 1
ATOM 7067 C CA . ASN A 1 857 ? 3.804 32.614 -34.682 1.00 62.53 857 ASN A CA 1
ATOM 7068 C C . ASN A 1 857 ? 4.776 32.908 -33.524 1.00 62.53 857 ASN A C 1
ATOM 7070 O O . ASN A 1 857 ? 5.876 32.351 -33.464 1.00 62.53 857 ASN A O 1
ATOM 7074 N N . SER A 1 858 ? 4.360 33.773 -32.593 1.00 63.16 858 SER A N 1
ATOM 7075 C CA . SER A 1 858 ? 5.107 34.126 -31.370 1.00 63.16 858 SER A CA 1
ATOM 7076 C C . SER A 1 858 ? 5.551 32.893 -30.568 1.00 63.16 858 SER A C 1
ATOM 7078 O O . SER A 1 858 ? 6.664 32.858 -30.043 1.00 63.16 858 SER A O 1
ATOM 7080 N N . ARG A 1 859 ? 4.744 31.822 -30.575 1.00 65.44 859 ARG A N 1
ATOM 7081 C CA . ARG A 1 859 ? 5.026 30.566 -29.863 1.00 65.44 859 ARG A CA 1
ATOM 7082 C C . ARG A 1 859 ? 6.170 29.770 -30.489 1.00 65.44 859 ARG A C 1
ATOM 7084 O O . ARG A 1 859 ? 6.941 29.144 -29.766 1.00 65.44 859 ARG A O 1
ATOM 7091 N N . LEU A 1 860 ? 6.326 29.810 -31.817 1.00 69.94 860 LEU A N 1
ATOM 7092 C CA . LEU A 1 860 ? 7.476 29.190 -32.494 1.00 69.94 860 LEU A CA 1
ATOM 7093 C C . LEU A 1 860 ? 8.778 29.943 -32.197 1.00 69.94 860 LEU A C 1
ATOM 7095 O O . LEU A 1 860 ? 9.815 29.309 -32.015 1.00 69.94 860 LEU A O 1
ATOM 7099 N N . ARG A 1 861 ? 8.725 31.276 -32.098 1.00 71.00 861 ARG A N 1
ATOM 7100 C CA . ARG A 1 861 ? 9.896 32.088 -31.730 1.00 71.00 861 ARG A CA 1
ATOM 7101 C C . ARG A 1 861 ? 10.339 31.827 -30.296 1.00 71.00 861 ARG A C 1
ATOM 7103 O O . ARG A 1 861 ? 11.511 31.543 -30.072 1.00 71.00 861 ARG A O 1
ATOM 7110 N N . GLY A 1 862 ? 9.398 31.830 -29.352 1.00 72.62 862 GLY A N 1
ATOM 7111 C CA . GLY A 1 862 ? 9.696 31.487 -27.964 1.00 72.62 862 GLY A CA 1
ATOM 7112 C C . GLY A 1 862 ? 10.222 30.057 -27.802 1.00 72.62 862 GLY A C 1
ATOM 7113 O O . GLY A 1 862 ? 11.118 29.825 -27.001 1.00 72.62 862 GLY A O 1
ATOM 7114 N N . TYR A 1 863 ? 9.757 29.103 -28.616 1.00 77.12 863 TYR A N 1
ATOM 7115 C CA . TYR A 1 863 ? 10.322 27.750 -28.640 1.00 77.12 863 TYR A CA 1
ATOM 7116 C C . TYR A 1 863 ? 11.791 27.717 -29.095 1.00 77.12 863 TYR A C 1
ATOM 7118 O O . TYR A 1 863 ? 12.610 27.065 -28.450 1.00 77.12 863 TYR A O 1
ATOM 7126 N N . HIS A 1 864 ? 12.145 28.422 -30.175 1.00 80.19 864 HIS A N 1
ATOM 7127 C CA . HIS A 1 864 ? 13.542 28.507 -30.620 1.00 80.19 864 HIS A CA 1
ATOM 7128 C C . HIS A 1 864 ? 14.435 29.174 -29.569 1.00 80.19 864 HIS A C 1
ATOM 7130 O O . HIS A 1 864 ? 15.551 28.713 -29.343 1.00 80.19 864 HIS A O 1
ATOM 7136 N N . GLU A 1 865 ? 13.927 30.196 -28.880 1.00 78.81 865 GLU A N 1
ATOM 7137 C CA . GLU A 1 865 ? 14.649 30.837 -27.780 1.00 78.81 865 GLU A CA 1
ATOM 7138 C C . GLU A 1 865 ? 14.854 29.875 -26.598 1.00 78.81 865 GLU A C 1
ATOM 7140 O O . GLU A 1 865 ? 15.954 29.778 -26.059 1.00 78.81 865 GLU A O 1
ATOM 7145 N N . ILE A 1 866 ? 13.843 29.073 -26.241 1.00 80.06 866 ILE A N 1
ATOM 7146 C CA . ILE A 1 866 ? 13.996 28.017 -25.228 1.00 80.06 866 ILE A CA 1
ATOM 7147 C C . ILE A 1 866 ? 15.084 27.019 -25.649 1.00 80.06 866 ILE A C 1
ATOM 7149 O O . ILE A 1 866 ? 15.923 26.671 -24.823 1.00 80.06 866 ILE A O 1
ATOM 7153 N N . LEU A 1 867 ? 15.130 26.591 -26.917 1.00 83.38 867 LEU A N 1
ATOM 7154 C CA . LEU A 1 867 ? 16.196 25.705 -27.407 1.00 83.38 867 LEU A CA 1
ATOM 7155 C C . LEU A 1 867 ? 17.588 26.345 -27.296 1.00 83.38 867 LEU A C 1
ATOM 7157 O O . LEU A 1 867 ? 18.527 25.665 -26.878 1.00 83.38 867 LEU A O 1
ATOM 7161 N N . MET A 1 868 ? 17.726 27.638 -27.609 1.00 83.31 868 MET A N 1
ATOM 7162 C CA . MET A 1 868 ? 18.984 28.377 -27.420 1.00 83.31 868 MET A CA 1
ATOM 7163 C C . MET A 1 868 ? 19.427 28.348 -25.952 1.00 83.31 868 MET A C 1
ATOM 7165 O O . MET A 1 868 ? 20.588 28.067 -25.668 1.00 83.31 868 MET A O 1
ATOM 7169 N N . LYS A 1 869 ? 18.501 28.559 -25.009 1.00 83.75 869 LYS A N 1
ATOM 7170 C CA . LYS A 1 869 ? 18.791 28.522 -23.564 1.00 83.75 869 LYS A CA 1
ATOM 7171 C C . LYS A 1 869 ? 19.105 27.123 -23.046 1.00 83.75 869 LYS A C 1
ATOM 7173 O O . LYS A 1 869 ? 19.995 26.954 -22.220 1.00 83.75 869 LYS A O 1
ATOM 7178 N N . LEU A 1 870 ? 18.413 26.099 -23.545 1.00 85.31 870 LEU A N 1
ATOM 7179 C CA . LEU A 1 870 ? 18.705 24.705 -23.199 1.00 85.31 870 LEU A CA 1
ATOM 7180 C C . LEU A 1 870 ? 20.081 24.254 -23.701 1.00 85.31 870 LEU A C 1
ATOM 7182 O O . LEU A 1 870 ? 20.701 23.394 -23.078 1.00 85.31 870 LEU A O 1
ATOM 7186 N N . SER A 1 871 ? 20.574 24.867 -24.778 1.00 86.62 871 SER A N 1
ATOM 7187 C CA . SER A 1 871 ? 21.886 24.583 -25.370 1.00 86.62 871 SER A CA 1
ATOM 7188 C C . SER A 1 871 ? 23.072 24.984 -24.489 1.00 86.62 871 SER A C 1
ATOM 7190 O O . SER A 1 871 ? 24.205 24.618 -24.794 1.00 86.62 871 SER A O 1
ATOM 7192 N N . GLU A 1 872 ? 22.833 25.723 -23.402 1.00 82.50 872 GLU A N 1
ATOM 7193 C CA . GLU A 1 872 ? 23.845 26.005 -22.378 1.00 82.50 872 GLU A CA 1
ATOM 7194 C C . GLU A 1 872 ? 24.201 24.745 -21.561 1.00 82.50 872 GLU A C 1
ATOM 7196 O O . GLU A 1 872 ? 25.266 24.687 -20.948 1.00 82.50 872 GLU A O 1
ATOM 7201 N N . CYS A 1 873 ? 23.354 23.705 -21.571 1.00 83.44 873 CYS A N 1
ATOM 7202 C CA . CYS A 1 873 ? 23.666 22.417 -20.954 1.00 83.44 873 CYS A CA 1
ATOM 7203 C C . CYS A 1 873 ? 24.516 21.543 -21.884 1.00 83.44 873 CYS A C 1
ATOM 7205 O O . CYS A 1 873 ? 24.104 21.217 -22.996 1.00 83.44 873 CYS A O 1
ATOM 7207 N N . GLU A 1 874 ? 25.656 21.057 -21.387 1.00 85.75 874 GLU A N 1
ATOM 7208 C CA . GLU A 1 874 ? 26.569 20.194 -22.148 1.00 85.75 874 GLU A CA 1
ATOM 7209 C C . GLU A 1 874 ? 25.899 18.909 -22.665 1.00 85.75 874 GLU A C 1
ATOM 7211 O O . GLU A 1 874 ? 26.254 18.417 -23.732 1.00 85.75 874 GLU A O 1
ATOM 7216 N N . HIS A 1 875 ? 24.906 18.372 -21.955 1.00 89.69 875 HIS A N 1
ATOM 7217 C CA . HIS A 1 875 ? 24.236 17.113 -22.308 1.00 89.69 875 HIS A CA 1
ATOM 7218 C C . HIS A 1 875 ? 23.006 17.289 -23.216 1.00 89.69 875 HIS A C 1
ATOM 7220 O O . HIS A 1 875 ? 22.327 16.311 -23.539 1.00 89.69 875 HIS A O 1
ATOM 7226 N N . ILE A 1 876 ? 22.704 18.517 -23.639 1.00 90.62 876 ILE A N 1
ATOM 7227 C CA . ILE A 1 876 ? 21.655 18.829 -24.615 1.00 90.62 876 ILE A CA 1
ATOM 7228 C C . ILE A 1 876 ? 22.311 19.215 -25.939 1.00 90.62 876 ILE A C 1
ATOM 7230 O O . ILE A 1 876 ? 23.375 19.835 -25.958 1.00 90.62 876 ILE A O 1
ATOM 7234 N N . LEU A 1 877 ? 21.694 18.817 -27.055 1.00 91.69 877 LEU A N 1
ATOM 7235 C CA . LEU A 1 877 ? 22.193 19.169 -28.380 1.00 91.69 877 LEU A CA 1
ATOM 7236 C C . LEU A 1 877 ? 22.161 20.689 -28.581 1.00 91.69 877 LEU A C 1
ATOM 7238 O O . LEU A 1 877 ? 21.097 21.308 -28.504 1.00 91.69 877 LEU A O 1
ATOM 7242 N N . LYS A 1 878 ? 23.317 21.271 -28.894 1.00 91.31 878 LYS A N 1
ATOM 7243 C CA . LYS A 1 878 ? 23.455 22.710 -29.104 1.00 91.31 878 LYS A CA 1
ATOM 7244 C C . LYS A 1 878 ? 22.701 23.169 -30.352 1.00 91.31 878 LYS A C 1
ATOM 7246 O O . LYS A 1 878 ? 22.920 22.667 -31.454 1.00 91.31 878 LYS A O 1
ATOM 7251 N N . PHE A 1 879 ? 21.832 24.151 -30.169 1.00 90.62 879 PHE A N 1
ATOM 7252 C CA . PHE A 1 879 ? 21.098 24.874 -31.196 1.00 90.62 879 PHE A CA 1
ATOM 7253 C C . PHE A 1 879 ? 21.758 26.239 -31.414 1.00 90.62 879 PHE A C 1
ATOM 7255 O O . PHE A 1 879 ? 22.085 26.933 -30.453 1.00 90.62 879 PHE A O 1
ATOM 7262 N N . TYR A 1 880 ? 21.987 26.605 -32.675 1.00 89.06 880 TYR A N 1
ATOM 7263 C CA . TYR A 1 880 ? 22.638 27.866 -33.046 1.00 89.06 880 TYR A CA 1
ATOM 7264 C C . TYR A 1 880 ? 21.650 28.909 -33.565 1.00 89.06 880 TYR A C 1
ATOM 7266 O O . TYR A 1 880 ? 21.912 30.104 -33.437 1.00 89.06 880 TYR A O 1
ATOM 7274 N N . GLY A 1 881 ? 20.534 28.478 -34.157 1.00 86.94 881 GLY A N 1
ATOM 7275 C CA . GLY A 1 881 ? 19.532 29.378 -34.716 1.00 86.94 881 GLY A CA 1
ATOM 7276 C C . GLY A 1 881 ? 18.838 28.813 -35.950 1.00 86.94 881 GLY A C 1
ATOM 7277 O O . GLY A 1 881 ? 18.876 27.612 -36.232 1.00 86.94 881 GLY A O 1
ATOM 7278 N N . VAL A 1 882 ? 18.192 29.701 -36.698 1.00 86.44 882 VAL A N 1
ATOM 7279 C CA . VAL A 1 882 ? 17.472 29.365 -37.933 1.00 86.44 882 VAL A CA 1
ATOM 7280 C C . VAL A 1 882 ? 18.138 30.023 -39.139 1.00 86.44 882 VAL A C 1
ATOM 7282 O O . VAL A 1 882 ? 18.720 31.098 -39.027 1.00 86.44 882 VAL A O 1
ATOM 7285 N N . SER A 1 883 ? 18.071 29.374 -40.298 1.00 88.00 883 SER A N 1
ATOM 7286 C CA . SER A 1 883 ? 18.610 29.903 -41.555 1.00 88.00 883 SER A CA 1
ATOM 7287 C C . SER A 1 883 ? 17.790 29.417 -42.755 1.00 88.00 883 SER A C 1
ATOM 7289 O O . SER A 1 883 ? 16.769 28.739 -42.598 1.00 88.00 883 SER A O 1
ATOM 7291 N N . LYS A 1 884 ? 18.229 29.761 -43.968 1.00 83.06 884 LYS A N 1
ATOM 7292 C CA . LYS A 1 884 ? 17.595 29.376 -45.232 1.00 83.06 884 LYS A CA 1
ATOM 7293 C C . LYS A 1 884 ? 18.638 28.786 -46.176 1.00 83.06 884 LYS A C 1
ATOM 7295 O O . LYS A 1 884 ? 19.644 29.426 -46.465 1.00 83.06 884 LYS A O 1
ATOM 7300 N N . ILE A 1 885 ? 18.381 27.577 -46.665 1.00 79.75 885 ILE A N 1
ATOM 7301 C CA . ILE A 1 885 ? 19.213 26.886 -47.660 1.00 79.75 885 ILE A CA 1
ATOM 7302 C C . ILE A 1 885 ? 18.296 26.481 -48.811 1.00 79.75 885 ILE A C 1
ATOM 7304 O O . ILE A 1 885 ? 17.265 25.859 -48.574 1.00 79.75 885 ILE A O 1
ATOM 7308 N N . ASP A 1 886 ? 18.636 26.863 -50.045 1.00 73.50 886 ASP A N 1
ATOM 7309 C CA . ASP A 1 886 ? 17.892 26.494 -51.261 1.00 73.50 886 ASP A CA 1
ATOM 7310 C C . ASP A 1 886 ? 16.373 26.745 -51.154 1.00 73.50 886 ASP A C 1
ATOM 7312 O O . ASP A 1 886 ? 15.543 25.894 -51.463 1.00 73.50 886 ASP A O 1
ATOM 7316 N N . ASN A 1 887 ? 15.997 27.928 -50.655 1.00 72.75 887 ASN A N 1
ATOM 7317 C CA . ASN A 1 887 ? 14.616 28.340 -50.361 1.00 72.75 887 ASN A CA 1
ATOM 7318 C C . ASN A 1 887 ? 13.857 27.528 -49.297 1.00 72.75 887 ASN A C 1
ATOM 7320 O O . ASN A 1 887 ? 12.688 27.817 -49.038 1.00 72.75 887 ASN A O 1
ATOM 7324 N N . THR A 1 888 ? 14.527 26.606 -48.614 1.00 75.81 888 THR A N 1
ATOM 7325 C CA . THR A 1 888 ? 13.977 25.819 -47.509 1.00 75.81 888 THR A CA 1
ATOM 7326 C C . THR A 1 888 ? 14.448 26.391 -46.175 1.00 75.81 888 THR A C 1
ATOM 7328 O O . THR A 1 888 ? 15.629 26.692 -45.993 1.00 75.81 888 THR A O 1
ATOM 7331 N N . ASN A 1 889 ? 13.525 26.558 -45.226 1.00 78.94 889 ASN A N 1
ATOM 7332 C CA . ASN A 1 889 ? 13.875 26.972 -43.869 1.00 78.94 889 ASN A CA 1
ATOM 7333 C C . ASN A 1 889 ? 14.566 25.807 -43.152 1.00 78.94 889 ASN A C 1
ATOM 7335 O O . ASN A 1 889 ? 14.073 24.676 -43.185 1.00 78.94 889 ASN A O 1
ATOM 7339 N N . VAL A 1 890 ? 15.687 26.083 -42.491 1.00 84.44 890 VAL A N 1
ATOM 7340 C CA . VAL A 1 890 ? 16.473 25.077 -41.770 1.00 84.44 890 VAL A CA 1
ATOM 7341 C C . VAL A 1 890 ? 16.736 25.505 -40.329 1.00 84.44 890 VAL A C 1
ATOM 7343 O O . VAL A 1 890 ? 16.953 26.680 -40.035 1.00 84.44 890 VAL A O 1
ATOM 7346 N N . LEU A 1 891 ? 16.725 24.528 -39.427 1.00 86.88 891 LEU A N 1
ATOM 7347 C CA . LEU A 1 891 ? 17.204 24.656 -38.055 1.00 86.88 891 LEU A CA 1
ATOM 7348 C C . LEU A 1 891 ? 18.675 24.237 -38.009 1.00 86.88 891 LEU A C 1
ATOM 7350 O O . LEU A 1 891 ? 19.022 23.181 -38.544 1.00 86.88 891 LEU A O 1
ATOM 7354 N N . VAL A 1 892 ? 19.522 25.047 -37.374 1.00 89.94 892 VAL A N 1
ATOM 7355 C CA . VAL A 1 892 ? 20.972 24.834 -37.311 1.00 89.94 892 VAL A CA 1
ATOM 7356 C C . VAL A 1 892 ? 21.357 24.312 -35.925 1.00 89.94 892 VAL A C 1
ATOM 7358 O O . VAL A 1 892 ? 21.209 25.015 -34.925 1.00 89.94 892 VAL A O 1
ATOM 7361 N N . PHE A 1 893 ? 21.858 23.080 -35.863 1.00 91.25 893 PHE A N 1
ATOM 7362 C CA . PHE A 1 893 ? 22.312 22.397 -34.644 1.00 91.25 893 PHE A CA 1
ATOM 7363 C C . PHE A 1 893 ? 23.793 22.010 -34.734 1.00 91.25 893 PHE A C 1
ATOM 7365 O O . PHE A 1 893 ? 24.372 22.044 -35.815 1.00 91.25 893 PHE A O 1
ATOM 7372 N N . GLU A 1 894 ? 24.416 21.604 -33.629 1.00 91.75 894 GLU A N 1
ATOM 7373 C CA . GLU A 1 894 ? 25.751 20.989 -33.667 1.00 91.75 894 GLU A CA 1
ATOM 7374 C C . GLU A 1 894 ? 25.744 19.664 -34.440 1.00 91.75 894 GLU A C 1
ATOM 7376 O O . GLU A 1 894 ? 24.761 18.914 -34.435 1.00 91.75 894 GLU A O 1
ATOM 7381 N N . TRP A 1 895 ? 26.847 19.368 -35.130 1.00 90.56 895 TRP A N 1
ATOM 7382 C CA . TRP A 1 895 ? 26.983 18.124 -35.879 1.00 90.56 895 TRP A CA 1
ATOM 7383 C C . TRP A 1 895 ? 27.320 16.929 -34.970 1.00 90.56 895 TRP A C 1
ATOM 7385 O O . TRP A 1 895 ? 28.429 16.786 -34.445 1.00 90.56 895 TRP A O 1
ATOM 7395 N N . ALA A 1 896 ? 26.368 16.008 -34.830 1.00 90.25 896 ALA A N 1
ATOM 7396 C CA . ALA A 1 896 ? 26.563 14.741 -34.132 1.00 90.25 896 ALA A CA 1
ATOM 7397 C C . ALA A 1 896 ? 27.197 13.691 -35.059 1.00 90.25 896 ALA A C 1
ATOM 7399 O O . ALA A 1 896 ? 26.543 13.132 -35.940 1.00 90.25 896 ALA A O 1
ATOM 7400 N N . HIS A 1 897 ? 28.483 13.408 -34.865 1.00 86.94 897 HIS A N 1
ATOM 7401 C CA . HIS A 1 897 ? 29.294 12.635 -35.807 1.00 86.94 897 HIS A CA 1
ATOM 7402 C C . HIS A 1 897 ? 28.828 11.188 -35.992 1.00 86.94 897 HIS A C 1
ATOM 7404 O O . HIS A 1 897 ? 28.891 10.686 -37.110 1.00 86.94 897 HIS A O 1
ATOM 7410 N N . TYR A 1 898 ? 28.291 10.547 -34.954 1.00 85.56 898 TYR A N 1
ATOM 7411 C CA . TYR A 1 898 ? 27.807 9.166 -35.040 1.00 85.56 898 TYR A CA 1
ATOM 7412 C C . TYR A 1 898 ? 26.299 9.052 -35.297 1.00 85.56 898 TYR A C 1
ATOM 7414 O O . TYR A 1 898 ? 25.772 7.945 -35.344 1.00 85.56 898 TYR A O 1
ATOM 7422 N N . GLY A 1 899 ? 25.608 10.177 -35.507 1.00 88.12 899 GLY A N 1
ATOM 7423 C CA . GLY A 1 899 ? 24.158 10.184 -35.686 1.00 88.12 899 GLY A CA 1
ATOM 7424 C C . GLY A 1 899 ? 23.438 9.900 -34.372 1.00 88.12 899 GLY A C 1
ATOM 7425 O O . GLY A 1 899 ? 23.892 10.331 -33.307 1.00 88.12 899 GLY A O 1
ATOM 7426 N N . THR A 1 900 ? 22.294 9.225 -34.441 1.00 90.62 900 THR A N 1
ATOM 7427 C CA . THR A 1 900 ? 21.539 8.841 -33.238 1.00 90.62 900 THR A CA 1
ATOM 7428 C C . THR A 1 900 ? 22.200 7.662 -32.527 1.00 90.62 900 THR A C 1
ATOM 7430 O O . THR A 1 900 ? 22.882 6.845 -33.140 1.00 90.62 900 THR A O 1
ATOM 7433 N N . LEU A 1 901 ? 21.974 7.529 -31.222 1.00 92.62 901 LEU A N 1
ATOM 7434 C CA . LEU A 1 901 ? 22.460 6.396 -30.437 1.00 92.62 901 LEU A CA 1
ATOM 7435 C C . LEU A 1 901 ? 21.900 5.070 -30.973 1.00 92.62 901 LEU A C 1
ATOM 7437 O O . LEU A 1 901 ? 22.597 4.060 -30.932 1.00 92.62 901 LEU A O 1
ATOM 7441 N N . LYS A 1 902 ? 20.686 5.096 -31.538 1.00 90.94 902 LYS A N 1
ATOM 7442 C CA . LYS A 1 902 ? 20.101 3.974 -32.280 1.00 90.94 902 LYS A CA 1
ATOM 7443 C C . LYS A 1 902 ? 20.922 3.584 -33.506 1.00 90.94 902 LYS A C 1
ATOM 7445 O O . LYS A 1 902 ? 21.340 2.438 -33.619 1.00 90.94 902 LYS A O 1
ATOM 7450 N N . GLU A 1 903 ? 21.216 4.541 -34.382 1.00 88.12 903 GLU A N 1
ATOM 7451 C CA . GLU A 1 903 ? 22.057 4.301 -35.564 1.00 88.12 903 GLU A CA 1
ATOM 7452 C C . GLU A 1 903 ? 23.469 3.828 -35.186 1.00 88.12 903 GLU A C 1
ATOM 7454 O O . GLU A 1 903 ? 24.073 3.043 -35.918 1.00 88.12 903 GLU A O 1
ATOM 7459 N N . LEU A 1 904 ? 23.999 4.304 -34.053 1.00 88.38 904 LEU A N 1
ATOM 7460 C CA . LEU A 1 904 ? 25.308 3.900 -33.553 1.00 88.38 904 LEU A CA 1
ATOM 7461 C C . LEU A 1 904 ? 25.317 2.430 -33.116 1.00 88.38 904 LEU A C 1
ATOM 7463 O O . LEU A 1 904 ? 26.161 1.685 -33.609 1.00 88.38 904 LEU A O 1
ATOM 7467 N N . TYR A 1 905 ? 24.388 1.997 -32.252 1.00 88.00 905 TYR A N 1
ATOM 7468 C CA . TYR A 1 905 ? 24.367 0.603 -31.778 1.00 88.00 905 TYR A CA 1
ATOM 7469 C C . TYR A 1 905 ? 23.978 -0.403 -32.878 1.00 88.00 905 TYR A C 1
ATOM 7471 O O . TYR A 1 905 ? 24.321 -1.589 -32.820 1.00 88.00 905 TYR A O 1
ATOM 7479 N N . GLU A 1 906 ? 23.256 0.050 -33.909 1.00 86.25 906 GLU A N 1
ATOM 7480 C CA . GLU A 1 906 ? 22.944 -0.771 -35.084 1.00 86.25 906 GLU A CA 1
ATOM 7481 C C . GLU A 1 906 ? 24.198 -1.067 -35.924 1.00 86.25 906 GLU A C 1
ATOM 7483 O O . GLU A 1 906 ? 24.289 -2.138 -36.523 1.00 86.25 906 GLU A O 1
ATOM 7488 N N . LYS A 1 907 ? 25.181 -0.155 -35.939 1.00 83.44 907 LYS A N 1
ATOM 7489 C CA . LYS A 1 907 ? 26.417 -0.279 -36.735 1.00 83.44 907 LYS A CA 1
ATOM 7490 C C . LYS A 1 907 ? 27.601 -0.844 -35.948 1.00 83.44 907 LYS A C 1
ATOM 7492 O O . LYS A 1 907 ? 28.398 -1.599 -36.500 1.00 83.44 907 LYS A O 1
ATOM 7497 N N . LYS A 1 908 ? 27.735 -0.455 -34.680 1.00 81.88 908 LYS A N 1
ATOM 7498 C CA . LYS A 1 908 ? 28.896 -0.719 -33.820 1.00 81.88 908 LYS A CA 1
ATOM 7499 C C . LYS A 1 908 ? 28.447 -1.339 -32.496 1.00 81.88 908 LYS A C 1
ATOM 7501 O O . LYS A 1 908 ? 27.372 -1.013 -32.006 1.00 81.88 908 LYS A O 1
ATOM 7506 N N . ASP A 1 909 ? 29.274 -2.202 -31.909 1.00 80.62 909 ASP A N 1
ATOM 7507 C CA . ASP A 1 909 ? 29.046 -2.738 -30.556 1.00 80.62 909 ASP A CA 1
ATOM 7508 C C . ASP A 1 909 ? 29.597 -1.770 -29.496 1.00 80.62 909 ASP A C 1
ATOM 7510 O O . ASP A 1 909 ? 30.741 -1.306 -29.602 1.00 80.62 909 ASP A O 1
ATOM 7514 N N . ILE A 1 910 ? 28.786 -1.446 -28.481 1.00 86.00 910 ILE A N 1
ATOM 7515 C CA . ILE A 1 910 ? 29.141 -0.464 -27.448 1.00 86.00 910 ILE A CA 1
ATOM 7516 C C . ILE A 1 910 ? 29.569 -1.194 -26.169 1.00 86.00 910 ILE A C 1
ATOM 7518 O O . ILE A 1 910 ? 28.791 -1.918 -25.538 1.00 86.00 910 ILE A O 1
ATOM 7522 N N . GLN A 1 911 ? 30.803 -0.950 -25.723 1.00 84.31 911 GLN A N 1
ATOM 7523 C CA . GLN A 1 911 ? 31.326 -1.558 -24.497 1.00 84.31 911 GLN A CA 1
ATOM 7524 C C . GLN A 1 911 ? 30.590 -1.080 -23.234 1.00 84.31 911 GLN A C 1
ATOM 7526 O O . GLN A 1 911 ? 30.086 0.043 -23.151 1.00 84.31 911 GLN A O 1
ATOM 7531 N N . TRP A 1 912 ? 30.557 -1.930 -22.201 1.00 85.88 912 TRP A N 1
ATOM 7532 C CA . TRP A 1 912 ? 29.790 -1.687 -20.969 1.00 85.88 912 TRP A CA 1
ATOM 7533 C C . TRP A 1 912 ? 30.176 -0.405 -20.224 1.00 85.88 912 TRP A C 1
ATOM 7535 O O . TRP A 1 912 ? 29.299 0.264 -19.675 1.00 85.88 912 TRP A O 1
ATOM 7545 N N . HIS A 1 913 ? 31.456 -0.032 -20.227 1.00 82.88 913 HIS A N 1
ATOM 7546 C CA . HIS A 1 913 ? 31.897 1.216 -19.603 1.00 82.88 913 HIS A CA 1
ATOM 7547 C C . HIS A 1 913 ? 31.309 2.446 -20.311 1.00 82.88 913 HIS A C 1
ATOM 7549 O O . HIS A 1 913 ? 30.805 3.351 -19.643 1.00 82.88 913 HIS A O 1
ATOM 7555 N N . TYR A 1 914 ? 31.247 2.435 -21.647 1.00 86.19 914 TYR A N 1
ATOM 7556 C CA . TYR A 1 914 ? 30.575 3.486 -22.415 1.00 86.19 914 TYR A CA 1
ATOM 7557 C C . TYR A 1 914 ? 29.056 3.454 -22.236 1.00 86.19 914 TYR A C 1
ATOM 7559 O O . TYR A 1 914 ? 28.456 4.514 -22.101 1.00 86.19 914 TYR A O 1
ATOM 7567 N N . LYS A 1 915 ? 28.416 2.280 -22.122 1.00 90.62 915 LYS A N 1
ATOM 7568 C CA . LYS A 1 915 ? 26.969 2.187 -21.819 1.00 90.62 915 LYS A CA 1
ATOM 7569 C C . LYS A 1 915 ? 26.606 2.892 -20.507 1.00 90.62 915 LYS A C 1
ATOM 7571 O O . LYS A 1 915 ? 25.602 3.602 -20.440 1.00 90.62 915 LYS A O 1
ATOM 7576 N N . ILE A 1 916 ? 27.434 2.734 -19.473 1.00 90.94 916 ILE A N 1
ATOM 7577 C CA . ILE A 1 916 ? 27.235 3.379 -18.164 1.00 90.94 916 ILE A CA 1
ATOM 7578 C C . ILE A 1 916 ? 27.525 4.876 -18.244 1.00 90.94 916 ILE A C 1
ATOM 7580 O O . ILE A 1 916 ? 26.737 5.671 -17.734 1.00 90.94 916 ILE A O 1
ATOM 7584 N N . GLN A 1 917 ? 28.604 5.270 -18.924 1.00 89.31 917 GLN A N 1
ATOM 7585 C CA . GLN A 1 917 ? 28.937 6.677 -19.141 1.00 89.31 917 GLN A CA 1
ATOM 7586 C C . GLN A 1 917 ? 27.830 7.412 -19.912 1.00 89.31 917 GLN A C 1
ATOM 7588 O O . GLN A 1 917 ? 27.414 8.500 -19.511 1.00 89.31 917 GLN A O 1
ATOM 7593 N N . ILE A 1 918 ? 27.315 6.798 -20.980 1.00 92.94 918 ILE A N 1
ATOM 7594 C CA . ILE A 1 918 ? 26.211 7.323 -21.784 1.00 92.94 918 ILE A CA 1
ATOM 7595 C C . ILE A 1 918 ? 24.961 7.475 -20.910 1.00 92.94 918 ILE A C 1
ATOM 7597 O O . ILE A 1 918 ? 24.379 8.556 -20.846 1.00 92.94 918 ILE A O 1
ATOM 7601 N N . ALA A 1 919 ? 24.584 6.428 -20.170 1.00 95.00 919 ALA A N 1
ATOM 7602 C CA . ALA A 1 919 ? 23.439 6.463 -19.262 1.00 95.00 919 ALA A CA 1
ATOM 7603 C C . ALA A 1 919 ? 23.554 7.564 -18.194 1.00 95.00 919 ALA A C 1
ATOM 7605 O O . ALA A 1 919 ? 22.583 8.280 -17.941 1.00 95.00 919 ALA A O 1
ATOM 7606 N N . LEU A 1 920 ? 24.736 7.724 -17.590 1.00 92.00 920 LEU A N 1
ATOM 7607 C CA . LEU A 1 920 ? 25.011 8.751 -16.584 1.00 92.00 920 LEU A CA 1
ATOM 7608 C C . LEU A 1 920 ? 24.833 10.161 -17.159 1.00 92.00 920 LEU A C 1
ATOM 7610 O O . LEU A 1 920 ? 24.177 11.002 -16.544 1.00 92.00 920 LEU A O 1
ATOM 7614 N N . LYS A 1 921 ? 25.375 10.417 -18.352 1.00 91.12 921 LYS A N 1
ATOM 7615 C CA . LYS A 1 921 ? 25.302 11.727 -19.015 1.00 91.12 921 LYS A CA 1
ATOM 7616 C C . LYS A 1 921 ? 23.889 12.064 -19.493 1.00 91.12 921 LYS A C 1
ATOM 7618 O O . LYS A 1 921 ? 23.433 13.186 -19.281 1.00 91.12 921 LYS A O 1
ATOM 7623 N N . ILE A 1 922 ? 23.147 11.081 -20.011 1.00 94.50 922 ILE A N 1
ATOM 7624 C CA . ILE A 1 922 ? 21.709 11.238 -20.290 1.00 94.50 922 ILE A CA 1
ATOM 7625 C C . ILE A 1 922 ? 20.959 11.576 -18.994 1.00 94.50 922 ILE A C 1
ATOM 7627 O O . ILE A 1 922 ? 20.171 12.519 -18.970 1.00 94.50 922 ILE A O 1
ATOM 7631 N N . CYS A 1 923 ? 21.239 10.871 -17.892 1.00 93.31 923 CYS A N 1
ATOM 7632 C CA . CYS A 1 923 ? 20.616 11.150 -16.596 1.00 93.31 923 CYS A CA 1
ATOM 7633 C C . CYS A 1 923 ? 20.908 12.581 -16.106 1.00 93.31 923 CYS A C 1
ATOM 7635 O O . CYS A 1 923 ? 19.999 13.241 -15.604 1.00 93.31 923 CYS A O 1
ATOM 7637 N N . ARG A 1 924 ? 22.135 13.093 -16.288 1.00 88.00 924 ARG A N 1
ATOM 7638 C CA . ARG A 1 924 ? 22.490 14.492 -15.970 1.00 88.00 924 ARG A CA 1
ATOM 7639 C C . ARG A 1 924 ? 21.693 15.492 -16.812 1.00 88.00 924 ARG A C 1
ATOM 7641 O O . ARG A 1 924 ? 21.150 16.447 -16.259 1.00 88.00 924 ARG A O 1
ATOM 7648 N N . GLY A 1 925 ? 21.559 15.247 -18.117 1.00 88.88 925 GLY A N 1
ATOM 7649 C CA . GLY A 1 925 ? 20.729 16.069 -19.005 1.00 88.88 925 GLY A CA 1
ATOM 7650 C C . GLY A 1 925 ? 19.247 16.085 -18.603 1.00 88.88 925 GLY A C 1
ATOM 7651 O O . GLY A 1 925 ? 18.617 17.140 -18.595 1.00 88.88 925 GLY A O 1
ATOM 7652 N N . LEU A 1 926 ? 18.696 14.941 -18.186 1.00 90.06 926 LEU A N 1
ATOM 7653 C CA . LEU A 1 926 ? 17.311 14.843 -17.705 1.00 90.06 926 LEU A CA 1
ATOM 7654 C C . LEU A 1 926 ? 17.098 15.553 -16.362 1.00 90.06 926 LEU A C 1
ATOM 7656 O O . LEU A 1 926 ? 16.082 16.222 -16.184 1.00 90.06 926 LEU A O 1
ATOM 7660 N N . ILE A 1 927 ? 18.060 15.474 -15.437 1.00 83.94 927 ILE A N 1
ATOM 7661 C CA . ILE A 1 927 ? 18.020 16.239 -14.178 1.00 83.94 927 ILE A CA 1
ATOM 7662 C C . ILE A 1 927 ? 18.045 17.746 -14.465 1.00 83.94 927 ILE A C 1
ATOM 7664 O O . ILE A 1 927 ? 17.290 18.503 -13.849 1.00 83.94 927 ILE A O 1
ATOM 7668 N N . PHE A 1 928 ? 18.860 18.191 -15.428 1.00 82.81 928 PHE A N 1
ATOM 7669 C CA . PHE A 1 928 ? 18.861 19.584 -15.876 1.00 82.81 928 PHE A CA 1
ATOM 7670 C C . PHE A 1 928 ? 17.490 20.008 -16.426 1.00 82.81 928 PHE A C 1
ATOM 7672 O O . PHE A 1 928 ? 16.946 21.020 -15.981 1.00 82.81 928 PHE A O 1
ATOM 7679 N N . LEU A 1 929 ? 16.895 19.212 -17.323 1.00 82.75 929 LEU A N 1
ATOM 7680 C CA . LEU A 1 929 ? 15.559 19.464 -17.881 1.00 82.75 929 LEU A CA 1
ATOM 7681 C C . LEU A 1 929 ? 14.486 19.550 -16.785 1.00 82.75 929 LEU A C 1
ATOM 7683 O O . LEU A 1 929 ? 13.703 20.504 -16.739 1.00 82.75 929 LEU A O 1
ATOM 7687 N N . GLN A 1 930 ? 14.527 18.623 -15.827 1.00 78.62 930 GLN A N 1
ATOM 7688 C CA . GLN A 1 930 ? 13.653 18.632 -14.658 1.00 78.62 930 GLN A CA 1
ATOM 7689 C C . GLN A 1 930 ? 13.824 19.919 -13.829 1.00 78.62 930 GLN A C 1
ATOM 7691 O O . GLN A 1 930 ? 12.827 20.496 -13.384 1.00 78.62 930 GLN A O 1
ATOM 7696 N N . LYS A 1 931 ? 15.062 20.406 -13.647 1.00 71.12 931 LYS A N 1
ATOM 7697 C CA . LYS A 1 931 ? 15.361 21.647 -12.910 1.00 71.12 931 LYS A CA 1
ATOM 7698 C C . LYS A 1 931 ? 14.799 22.884 -13.616 1.00 71.12 931 LYS A C 1
ATOM 7700 O O . LYS A 1 931 ? 14.179 23.723 -12.954 1.00 71.12 931 LYS A O 1
ATOM 7705 N N . VAL A 1 932 ? 14.929 22.981 -14.942 1.00 73.62 932 VAL A N 1
ATOM 7706 C CA . VAL A 1 932 ? 14.335 24.088 -15.722 1.00 73.62 932 VAL A CA 1
ATOM 7707 C C . VAL A 1 932 ? 12.816 23.952 -15.897 1.00 73.62 932 VAL A C 1
ATOM 7709 O O . VAL A 1 932 ? 12.143 24.930 -16.214 1.00 73.62 932 VAL A O 1
ATOM 7712 N N . GLY A 1 933 ? 12.237 22.799 -15.544 1.00 70.12 933 GLY A N 1
ATOM 7713 C CA . GLY A 1 933 ? 10.789 22.559 -15.542 1.00 70.12 933 GLY A CA 1
ATOM 7714 C C . GLY A 1 933 ? 10.247 22.095 -16.893 1.00 70.12 933 GLY A C 1
ATOM 7715 O O . GLY A 1 933 ? 9.063 22.277 -17.172 1.00 70.12 933 GLY A O 1
ATOM 7716 N N . ILE A 1 934 ? 11.108 21.510 -17.724 1.00 77.69 934 ILE A N 1
ATOM 7717 C CA . ILE A 1 934 ? 10.768 20.977 -19.041 1.00 77.69 934 ILE A CA 1
ATOM 7718 C C . ILE A 1 934 ? 10.825 19.452 -18.976 1.00 77.69 934 ILE A C 1
ATOM 7720 O O . ILE A 1 934 ? 11.787 18.886 -18.468 1.00 77.69 934 ILE A O 1
ATOM 7724 N N . LEU A 1 935 ? 9.790 18.795 -19.498 1.00 80.69 935 LEU A N 1
ATOM 7725 C CA . LEU A 1 935 ? 9.745 17.342 -19.654 1.00 80.69 935 LEU A CA 1
ATOM 7726 C C . LEU A 1 935 ? 9.927 17.001 -21.142 1.00 80.69 935 LEU A C 1
ATOM 7728 O O . LEU A 1 935 ? 9.358 17.674 -22.000 1.00 80.69 935 LEU A O 1
ATOM 7732 N N . HIS A 1 936 ? 10.690 15.956 -21.458 1.00 85.81 936 HIS A N 1
ATOM 7733 C CA . HIS A 1 936 ? 11.062 15.605 -22.835 1.00 85.81 936 HIS A CA 1
ATOM 7734 C C . HIS A 1 936 ? 9.911 14.983 -23.648 1.00 85.81 936 HIS A C 1
ATOM 7736 O O . HIS A 1 936 ? 9.791 15.214 -24.847 1.00 85.81 936 HIS A O 1
ATOM 7742 N N . HIS A 1 937 ? 9.062 14.183 -22.994 1.00 80.44 937 HIS A N 1
ATOM 7743 C CA . HIS A 1 937 ? 7.898 13.469 -23.556 1.00 80.44 937 HIS A CA 1
ATOM 7744 C C . HIS A 1 937 ? 8.181 12.324 -24.559 1.00 80.44 937 HIS A C 1
ATOM 7746 O O . HIS A 1 937 ? 7.324 11.456 -24.685 1.00 80.44 937 HIS A O 1
ATOM 7752 N N . ASP A 1 938 ? 9.343 12.273 -25.224 1.00 82.44 938 ASP A N 1
ATOM 7753 C CA . ASP A 1 938 ? 9.722 11.177 -26.151 1.00 82.44 938 ASP A CA 1
ATOM 7754 C C . ASP A 1 938 ? 11.148 10.654 -25.903 1.00 82.44 938 ASP A C 1
ATOM 7756 O O . ASP A 1 938 ? 12.078 10.921 -26.662 1.00 82.44 938 ASP A O 1
ATOM 7760 N N . LEU A 1 939 ? 11.382 10.007 -24.763 1.00 89.88 939 LEU A N 1
ATOM 7761 C CA . LEU A 1 939 ? 12.730 9.588 -24.373 1.00 89.88 939 LEU A CA 1
ATOM 7762 C C . LEU A 1 939 ? 13.048 8.166 -24.875 1.00 89.88 939 LEU A C 1
ATOM 7764 O O . LEU A 1 939 ? 12.546 7.189 -24.323 1.00 89.88 939 LEU A O 1
ATOM 7768 N N . ARG A 1 940 ? 13.908 8.069 -25.899 1.00 91.12 940 ARG A N 1
ATOM 7769 C CA . ARG A 1 940 ? 14.347 6.835 -26.595 1.00 91.12 940 ARG A CA 1
ATOM 7770 C C . ARG A 1 940 ? 15.740 7.018 -27.210 1.00 91.12 940 ARG A C 1
ATOM 7772 O O . ARG A 1 940 ? 16.134 8.162 -27.437 1.00 91.12 940 ARG A O 1
ATOM 7779 N N . CYS A 1 941 ? 16.473 5.946 -27.535 1.00 92.75 941 CYS A N 1
ATOM 7780 C CA . CYS A 1 941 ? 17.827 6.082 -28.113 1.00 92.75 941 CYS A CA 1
ATOM 7781 C C . CYS A 1 941 ? 17.841 6.805 -29.473 1.00 92.75 941 CYS A C 1
ATOM 7783 O O . CYS A 1 941 ? 18.837 7.423 -29.835 1.00 92.75 941 CYS A O 1
ATOM 7785 N N . GLU A 1 942 ? 16.732 6.793 -30.212 1.00 90.00 942 GLU A N 1
ATOM 7786 C CA . GLU A 1 942 ? 16.582 7.559 -31.460 1.00 90.00 942 GLU A CA 1
ATOM 7787 C C . GLU A 1 942 ? 16.570 9.082 -31.251 1.00 90.00 942 GLU A C 1
ATOM 7789 O O . GLU A 1 942 ? 16.868 9.827 -32.181 1.00 90.00 942 GLU A O 1
ATOM 7794 N N . ASN A 1 943 ? 16.276 9.537 -30.028 1.00 90.88 943 ASN A N 1
ATOM 7795 C CA . ASN A 1 943 ? 16.263 10.945 -29.623 1.00 90.88 943 ASN A CA 1
ATOM 7796 C C . ASN A 1 943 ? 17.507 11.348 -28.810 1.00 90.88 943 ASN A C 1
ATOM 7798 O O . ASN A 1 943 ? 17.554 12.413 -28.195 1.00 90.88 943 ASN A O 1
ATOM 7802 N N . ILE A 1 944 ? 18.541 10.505 -28.827 1.00 94.50 944 ILE A N 1
ATOM 7803 C CA . ILE A 1 944 ? 19.862 10.802 -28.273 1.00 94.50 944 ILE A CA 1
ATOM 7804 C C . ILE A 1 944 ? 20.851 10.825 -29.434 1.00 94.50 944 ILE A C 1
ATOM 7806 O O . ILE A 1 944 ? 20.946 9.854 -30.176 1.00 94.50 944 ILE A O 1
ATOM 7810 N N . LEU A 1 945 ? 21.579 11.921 -29.611 1.00 92.31 945 LEU A N 1
ATOM 7811 C CA . LEU A 1 945 ? 22.617 12.065 -30.630 1.00 92.31 945 LEU A CA 1
ATOM 7812 C C . LEU A 1 945 ? 24.003 11.853 -30.034 1.00 92.31 945 LEU A C 1
ATOM 7814 O O . LEU A 1 945 ? 24.237 12.178 -28.875 1.00 92.31 945 LEU A O 1
ATOM 7818 N N . MET A 1 946 ? 24.923 11.331 -30.837 1.00 91.94 946 MET A N 1
ATOM 7819 C CA . MET A 1 946 ? 26.253 10.929 -30.391 1.00 91.94 946 MET A CA 1
ATOM 7820 C C . MET A 1 946 ? 27.336 11.760 -31.090 1.00 91.94 946 MET A C 1
ATOM 7822 O O . MET A 1 946 ? 27.445 11.772 -32.323 1.00 91.94 946 MET A O 1
ATOM 7826 N N . THR A 1 947 ? 28.143 12.477 -30.305 1.00 88.44 947 THR A N 1
ATOM 7827 C CA . THR A 1 947 ? 29.272 13.277 -30.819 1.00 88.44 947 THR A CA 1
ATOM 7828 C C . THR A 1 947 ? 30.502 12.406 -31.094 1.00 88.44 947 THR A C 1
ATOM 7830 O O . THR A 1 947 ? 30.552 11.250 -30.684 1.00 88.44 947 THR A O 1
ATOM 7833 N N . GLN A 1 948 ? 31.531 12.968 -31.738 1.00 82.31 948 GLN A N 1
ATOM 7834 C CA . GLN A 1 948 ? 32.798 12.270 -32.020 1.00 82.31 948 GLN A CA 1
ATOM 7835 C C . GLN A 1 948 ? 33.483 11.668 -30.778 1.00 82.31 948 GLN A C 1
ATOM 7837 O O . GLN A 1 948 ? 34.170 10.658 -30.899 1.00 82.31 948 GLN A O 1
ATOM 7842 N N . ASN A 1 949 ? 33.238 12.236 -29.592 1.00 82.00 949 ASN A N 1
ATOM 7843 C CA . ASN A 1 949 ? 33.807 11.785 -28.319 1.00 82.00 949 ASN A CA 1
ATOM 7844 C C . ASN A 1 949 ? 32.911 10.762 -27.591 1.00 82.00 949 ASN A C 1
ATOM 7846 O O . ASN A 1 949 ? 33.111 10.512 -26.408 1.00 82.00 949 ASN A O 1
ATOM 7850 N N . LEU A 1 950 ? 31.894 10.205 -28.267 1.00 80.88 950 LEU A N 1
ATOM 7851 C CA . LEU A 1 950 ? 30.852 9.353 -27.672 1.00 80.88 950 LEU A CA 1
ATOM 7852 C C . LEU A 1 950 ? 30.056 10.035 -26.550 1.00 80.88 950 LEU A C 1
ATOM 7854 O O . LEU A 1 950 ? 29.527 9.384 -25.648 1.00 80.88 950 LEU A O 1
ATOM 7858 N N . GLU A 1 951 ? 29.915 11.356 -26.634 1.00 87.69 951 GLU A N 1
ATOM 7859 C CA . GLU A 1 951 ? 29.051 12.110 -25.730 1.00 87.69 951 GLU A CA 1
ATOM 7860 C C . GLU A 1 951 ? 27.595 12.014 -26.195 1.00 87.69 951 GLU A C 1
ATOM 7862 O O . GLU A 1 951 ? 27.321 12.357 -27.353 1.00 87.69 951 GLU A O 1
ATOM 7867 N N . PRO A 1 952 ? 26.652 11.598 -25.328 1.00 94.19 952 PRO A N 1
ATOM 7868 C CA . PRO A 1 952 ? 25.237 11.646 -25.648 1.00 94.19 952 PRO A CA 1
ATOM 7869 C C . PRO A 1 952 ? 24.676 13.060 -25.484 1.00 94.19 952 PRO A C 1
ATOM 7871 O O . PRO A 1 952 ? 24.895 13.734 -24.476 1.00 94.19 952 PRO A O 1
ATOM 7874 N N . LYS A 1 953 ? 23.887 13.477 -26.470 1.00 93.56 953 LYS A N 1
ATOM 7875 C CA . LYS A 1 953 ? 23.202 14.766 -26.541 1.00 93.56 953 LYS A CA 1
ATOM 7876 C C . LYS A 1 953 ? 21.707 14.537 -26.701 1.00 93.56 953 LYS A C 1
ATOM 7878 O O . LYS A 1 953 ? 21.270 13.966 -27.700 1.00 93.56 953 LYS A O 1
ATOM 7883 N N . ILE A 1 954 ? 20.916 14.974 -25.727 1.00 93.56 954 ILE A N 1
ATOM 7884 C CA . ILE A 1 954 ? 19.454 14.877 -25.797 1.00 93.56 954 ILE A CA 1
ATOM 7885 C C . ILE A 1 954 ? 18.951 15.858 -26.866 1.00 93.56 954 ILE A C 1
ATOM 7887 O O . ILE A 1 954 ? 19.305 17.040 -26.835 1.00 93.56 954 ILE A O 1
ATOM 7891 N N . TYR A 1 955 ? 18.139 15.375 -27.808 1.00 87.31 955 TYR A N 1
ATOM 7892 C CA . TYR A 1 955 ? 17.520 16.195 -28.851 1.00 87.31 955 TYR A CA 1
ATOM 7893 C C . TYR A 1 955 ? 16.062 15.783 -29.088 1.00 87.31 955 TYR A C 1
ATOM 7895 O O . TYR A 1 955 ? 15.578 14.815 -28.522 1.00 87.31 955 TYR A O 1
ATOM 7903 N N . ASN A 1 956 ? 15.378 16.492 -29.990 1.00 77.88 956 ASN A N 1
ATOM 7904 C CA . ASN A 1 956 ? 13.999 16.209 -30.399 1.00 77.88 956 ASN A CA 1
ATOM 7905 C C . ASN A 1 956 ? 12.947 16.562 -29.336 1.00 77.88 956 ASN A C 1
ATOM 7907 O O . ASN A 1 956 ? 11.988 15.832 -29.101 1.00 77.88 956 ASN A O 1
ATOM 7911 N N . PHE A 1 957 ? 13.051 17.777 -28.797 1.00 74.25 957 PHE A N 1
ATOM 7912 C CA . PHE A 1 957 ? 12.032 18.438 -27.971 1.00 74.25 957 PHE A CA 1
ATOM 7913 C C . PHE A 1 957 ? 10.757 18.805 -28.767 1.00 74.25 957 PHE A C 1
ATOM 7915 O O . PHE A 1 957 ? 10.125 19.834 -28.520 1.00 74.25 957 PHE A O 1
ATOM 7922 N N . ASN A 1 958 ? 10.380 18.028 -29.783 1.00 56.72 958 ASN A N 1
ATOM 7923 C CA . ASN A 1 958 ? 9.223 18.316 -30.627 1.00 56.72 958 ASN A CA 1
ATOM 7924 C C . ASN A 1 958 ? 7.905 18.078 -29.878 1.00 56.72 958 ASN A C 1
ATOM 7926 O O . ASN A 1 958 ? 6.977 18.861 -30.054 1.00 56.72 958 ASN A O 1
ATOM 7930 N N . LEU A 1 959 ? 7.829 17.098 -28.966 1.00 48.25 959 LEU A N 1
ATOM 7931 C CA . LEU A 1 959 ? 6.641 16.866 -28.128 1.00 48.25 959 LEU A CA 1
ATOM 7932 C C . LEU A 1 959 ? 6.466 17.876 -26.978 1.00 48.25 959 LEU A C 1
ATOM 7934 O O . LEU A 1 959 ? 5.398 17.921 -26.369 1.00 48.25 959 LEU A O 1
ATOM 7938 N N . THR A 1 960 ? 7.429 18.768 -26.725 1.00 49.06 960 THR A N 1
ATOM 7939 C CA . THR A 1 960 ? 7.178 19.985 -25.925 1.00 49.06 960 THR A CA 1
ATOM 7940 C C . THR A 1 960 ? 6.194 20.940 -26.621 1.00 49.06 960 THR A C 1
ATOM 7942 O O . THR A 1 960 ? 5.586 21.774 -25.951 1.00 49.06 960 THR A O 1
ATOM 7945 N N . ARG A 1 961 ? 5.930 20.770 -27.936 1.00 45.66 961 ARG A N 1
ATOM 7946 C CA . ARG A 1 961 ? 4.819 21.439 -28.656 1.00 45.66 961 ARG A CA 1
ATOM 7947 C C . ARG A 1 961 ? 3.442 21.144 -28.066 1.00 45.66 961 ARG A C 1
ATOM 7949 O O . ARG A 1 961 ? 2.512 21.899 -28.331 1.00 45.66 961 ARG A O 1
ATOM 7956 N N . TYR A 1 962 ? 3.302 20.085 -27.266 1.00 45.78 962 TYR A N 1
ATOM 7957 C CA . TYR A 1 962 ? 2.035 19.653 -26.668 1.00 45.78 962 TYR A CA 1
ATOM 7958 C C . TYR A 1 962 ? 1.415 20.691 -25.715 1.00 45.78 962 TYR A C 1
ATOM 7960 O O . TYR A 1 962 ? 0.258 20.557 -25.330 1.00 45.78 962 TYR A O 1
ATOM 7968 N N . ILE A 1 963 ? 2.154 21.748 -25.357 1.00 44.25 963 ILE A N 1
ATOM 7969 C CA . ILE A 1 963 ? 1.594 22.898 -24.639 1.00 44.25 963 ILE A CA 1
ATOM 7970 C C . ILE A 1 963 ? 0.650 23.727 -25.552 1.00 44.25 963 ILE A C 1
ATOM 7972 O O . ILE A 1 963 ? -0.205 24.435 -25.028 1.00 44.25 963 ILE A O 1
ATOM 7976 N N . PHE A 1 964 ? 0.719 23.621 -26.894 1.00 42.28 964 PHE A N 1
ATOM 7977 C CA . PHE A 1 964 ? 0.115 24.629 -27.785 1.00 42.28 964 PHE A CA 1
ATOM 7978 C C . PHE A 1 964 ? -0.722 24.176 -29.007 1.00 42.28 964 PHE A C 1
ATOM 7980 O O . PHE A 1 964 ? -1.305 25.065 -29.628 1.00 42.28 964 PHE A O 1
ATOM 7987 N N . GLU A 1 965 ? -0.867 22.889 -29.366 1.00 36.34 965 GLU A N 1
ATOM 7988 C CA . GLU A 1 965 ? -1.686 22.478 -30.541 1.00 36.34 965 GLU A CA 1
ATOM 7989 C C . GLU A 1 965 ? -2.587 21.233 -30.321 1.00 36.34 965 GLU A C 1
ATOM 7991 O O . GLU A 1 965 ? -2.387 20.426 -29.415 1.00 36.34 965 GLU A O 1
ATOM 7996 N N . ASN A 1 966 ? -3.638 21.133 -31.149 1.00 39.16 966 ASN A N 1
ATOM 7997 C CA . ASN A 1 966 ? -4.827 20.277 -31.013 1.00 39.16 966 ASN A CA 1
ATOM 7998 C C . ASN A 1 966 ? -4.570 18.771 -31.281 1.00 39.16 966 ASN A C 1
ATOM 8000 O O . ASN A 1 966 ? -3.811 18.400 -32.168 1.00 39.16 966 ASN A O 1
ATOM 8004 N N . ILE A 1 967 ? -5.291 17.895 -30.567 1.00 42.28 967 ILE A N 1
ATOM 8005 C CA . ILE A 1 967 ? -5.044 16.436 -30.426 1.00 42.28 967 ILE A CA 1
ATOM 8006 C C . ILE A 1 967 ? -5.297 15.600 -31.710 1.00 42.28 967 ILE A C 1
ATOM 8008 O O . ILE A 1 967 ? -4.908 14.437 -31.785 1.00 42.28 967 ILE A O 1
ATOM 8012 N N . ALA A 1 968 ? -5.955 16.146 -32.736 1.00 36.56 968 ALA A N 1
ATOM 8013 C CA . ALA A 1 968 ? -6.486 15.354 -33.855 1.00 36.56 968 ALA A CA 1
ATOM 8014 C C . ALA A 1 968 ? -5.436 14.879 -34.886 1.00 36.56 968 ALA A C 1
ATOM 8016 O O . ALA A 1 968 ? -5.641 13.849 -35.522 1.00 36.56 968 ALA A O 1
ATOM 8017 N N . THR A 1 969 ? -4.304 15.572 -35.028 1.00 39.41 969 THR A N 1
ATOM 8018 C CA . THR A 1 969 ? -3.214 15.237 -35.971 1.00 39.41 969 THR A CA 1
ATOM 8019 C C . THR A 1 969 ? -2.193 14.228 -35.416 1.00 39.41 969 THR A C 1
ATOM 8021 O O . THR A 1 969 ? -1.292 13.813 -36.133 1.00 39.41 969 THR A O 1
ATOM 8024 N N . LEU A 1 970 ? -2.344 13.794 -34.157 1.00 46.69 970 LEU A N 1
ATOM 8025 C CA . LEU A 1 970 ? -1.318 13.095 -33.363 1.00 46.69 970 LEU A CA 1
ATOM 8026 C C . LEU A 1 970 ? -1.317 11.558 -33.432 1.00 46.69 970 LEU A C 1
ATOM 8028 O O . LEU A 1 970 ? -0.474 10.936 -32.790 1.00 46.69 970 LEU A O 1
ATOM 8032 N N . ARG A 1 971 ? -2.237 10.909 -34.159 1.00 46.25 971 ARG A N 1
ATOM 8033 C CA . ARG A 1 971 ? -2.297 9.432 -34.156 1.00 46.25 971 ARG A CA 1
ATOM 8034 C C . ARG A 1 971 ? -1.042 8.775 -34.746 1.00 46.25 971 ARG A C 1
ATOM 8036 O O . ARG A 1 971 ? -0.588 7.797 -34.181 1.00 46.25 971 ARG A O 1
ATOM 8043 N N . GLN A 1 972 ? -0.449 9.338 -35.801 1.00 44.00 972 GLN A N 1
ATOM 8044 C CA . GLN A 1 972 ? 0.705 8.721 -36.474 1.00 44.00 972 GLN A CA 1
ATOM 8045 C C . GLN A 1 972 ? 2.033 8.834 -35.703 1.00 44.00 972 GLN A C 1
ATOM 8047 O O . GLN A 1 972 ? 2.824 7.903 -35.754 1.00 44.00 972 GLN A O 1
ATOM 8052 N N . GLU A 1 973 ? 2.289 9.924 -34.970 1.00 48.78 973 GLU A N 1
ATOM 8053 C CA . GLU A 1 973 ? 3.545 10.095 -34.204 1.00 48.78 973 GLU A CA 1
ATOM 8054 C C . GLU A 1 973 ? 3.511 9.386 -32.837 1.00 48.78 973 GLU A C 1
ATOM 8056 O O . GLU A 1 973 ? 4.547 8.982 -32.311 1.00 48.78 973 GLU A O 1
ATOM 8061 N N . ILE A 1 974 ? 2.318 9.202 -32.255 1.00 54.69 974 ILE A N 1
ATOM 8062 C CA . ILE A 1 974 ? 2.145 8.470 -30.991 1.00 54.69 974 ILE A CA 1
ATOM 8063 C C . ILE A 1 974 ? 2.413 6.974 -31.179 1.00 54.69 974 ILE A C 1
ATOM 8065 O O . ILE A 1 974 ? 2.982 6.367 -30.271 1.00 54.69 974 ILE A O 1
ATOM 8069 N N . ASP A 1 975 ? 2.058 6.405 -32.336 1.00 58.47 975 ASP A N 1
ATOM 8070 C CA . ASP A 1 975 ? 2.199 4.974 -32.634 1.00 58.47 975 ASP A CA 1
ATOM 8071 C C . ASP A 1 975 ? 3.662 4.500 -32.538 1.00 58.47 975 ASP A C 1
ATOM 8073 O O . ASP A 1 975 ? 3.933 3.427 -31.992 1.00 58.47 975 ASP A O 1
ATOM 8077 N N . ASP A 1 976 ? 4.625 5.337 -32.937 1.00 63.03 976 ASP A N 1
ATOM 8078 C CA . ASP A 1 976 ? 6.050 5.007 -32.849 1.00 63.03 976 ASP A CA 1
ATOM 8079 C C . ASP A 1 976 ? 6.613 5.117 -31.425 1.00 63.03 976 ASP A C 1
ATOM 8081 O O . ASP A 1 976 ? 7.589 4.436 -31.110 1.00 63.03 976 ASP A O 1
ATOM 8085 N N . ALA A 1 977 ? 6.033 5.944 -30.550 1.00 72.88 977 ALA A N 1
ATOM 8086 C CA . ALA A 1 977 ? 6.513 6.161 -29.180 1.00 72.88 977 ALA A CA 1
ATOM 8087 C C . ALA A 1 977 ? 5.898 5.194 -28.147 1.00 72.88 977 ALA A C 1
ATOM 8089 O O . ALA A 1 977 ? 6.408 5.095 -27.027 1.00 72.88 977 ALA A O 1
ATOM 8090 N N . VAL A 1 978 ? 4.846 4.439 -28.509 1.00 82.81 978 VAL A N 1
ATOM 8091 C CA . VAL A 1 978 ? 4.090 3.533 -27.611 1.00 82.81 978 VAL A CA 1
ATOM 8092 C C . VAL A 1 978 ? 4.994 2.619 -26.779 1.00 82.81 978 VAL A C 1
ATOM 8094 O O . VAL A 1 978 ? 4.722 2.394 -25.601 1.00 82.81 978 VAL A O 1
ATOM 8097 N N . ARG A 1 979 ? 6.100 2.138 -27.361 1.00 89.56 979 ARG A N 1
ATOM 8098 C CA . ARG A 1 979 ? 7.048 1.200 -26.730 1.00 89.56 979 ARG A CA 1
ATOM 8099 C C . ARG A 1 979 ? 7.746 1.777 -25.492 1.00 89.56 979 ARG A C 1
ATOM 8101 O O . ARG A 1 979 ? 8.117 1.017 -24.603 1.00 89.56 979 ARG A O 1
ATOM 8108 N N . TRP A 1 980 ? 7.902 3.098 -25.411 1.00 91.81 980 TRP A N 1
ATOM 8109 C CA . TRP A 1 980 ? 8.583 3.782 -24.304 1.00 91.81 980 TRP A CA 1
ATOM 8110 C C . TRP A 1 980 ? 7.608 4.483 -23.343 1.00 91.81 980 TRP A C 1
ATOM 8112 O O . TRP A 1 980 ? 8.045 5.071 -22.350 1.00 91.81 980 TRP A O 1
ATOM 8122 N N . LEU A 1 981 ? 6.293 4.434 -23.597 1.00 89.25 981 LEU A N 1
ATOM 8123 C CA . LEU A 1 981 ? 5.290 5.118 -22.776 1.00 89.25 981 LEU A CA 1
ATOM 8124 C C . LEU A 1 981 ? 4.936 4.349 -21.500 1.00 89.25 981 LEU A C 1
ATOM 8126 O O . LEU A 1 981 ? 4.792 3.128 -21.482 1.00 89.25 981 LEU A O 1
ATOM 8130 N N . ALA A 1 982 ? 4.732 5.106 -20.422 1.00 91.81 982 ALA A N 1
ATOM 8131 C CA . ALA A 1 982 ? 4.353 4.566 -19.124 1.00 91.81 982 ALA A CA 1
ATOM 8132 C C . ALA A 1 982 ? 2.901 4.030 -19.100 1.00 91.81 982 ALA A C 1
ATOM 8134 O O . ALA A 1 982 ? 2.033 4.595 -19.778 1.00 91.81 982 ALA A O 1
ATOM 8135 N N . PRO A 1 983 ? 2.590 3.009 -18.271 1.00 91.19 983 PRO A N 1
ATOM 8136 C CA . PRO A 1 983 ? 1.264 2.391 -18.187 1.00 91.19 983 PRO A CA 1
ATOM 8137 C C . PRO A 1 983 ? 0.122 3.389 -17.964 1.00 91.19 983 PRO A C 1
ATOM 8139 O O . PRO A 1 983 ? -0.903 3.317 -18.631 1.00 91.19 983 PRO A O 1
ATOM 8142 N N . GLU A 1 984 ? 0.296 4.368 -17.075 1.00 87.94 984 GLU A N 1
ATOM 8143 C CA . GLU A 1 984 ? -0.714 5.391 -16.780 1.00 87.94 984 GLU A CA 1
ATOM 8144 C C . GLU A 1 984 ? -1.041 6.269 -17.995 1.00 87.94 984 GLU A C 1
ATOM 8146 O O . GLU A 1 984 ? -2.180 6.711 -18.173 1.00 87.94 984 GLU A O 1
ATOM 8151 N N . LYS A 1 985 ? -0.053 6.472 -18.869 1.00 84.38 985 LYS A N 1
ATOM 8152 C CA . LYS A 1 985 ? -0.205 7.250 -20.092 1.00 84.38 985 LYS A CA 1
ATOM 8153 C C . LYS A 1 985 ? -0.840 6.422 -21.205 1.00 84.38 985 LYS A C 1
ATOM 8155 O O . LYS A 1 985 ? -1.676 6.938 -21.941 1.00 84.38 985 LYS A O 1
ATOM 8160 N N . LEU A 1 986 ? -0.512 5.131 -21.258 1.00 83.56 986 LEU A N 1
ATOM 8161 C CA . LEU A 1 986 ? -1.159 4.150 -22.126 1.00 83.56 986 LEU A CA 1
ATOM 8162 C C . LEU A 1 986 ? -2.621 3.895 -21.731 1.00 83.56 986 LEU A C 1
ATOM 8164 O O . LEU A 1 986 ? -3.449 3.659 -22.602 1.00 83.56 986 LEU A O 1
ATOM 8168 N N . ILE A 1 987 ? -2.985 3.971 -20.448 1.00 82.94 987 ILE A N 1
ATOM 8169 C CA . ILE A 1 987 ? -4.385 3.865 -20.003 1.00 82.94 987 ILE A CA 1
ATOM 8170 C C . ILE A 1 987 ? -5.161 5.114 -20.426 1.00 82.94 987 ILE A C 1
ATOM 8172 O O . ILE A 1 987 ? -6.218 5.012 -21.049 1.00 82.94 987 ILE A O 1
ATOM 8176 N N . ASN A 1 988 ? -4.624 6.298 -20.122 1.00 77.31 988 ASN A N 1
ATOM 8177 C CA . ASN A 1 988 ? -5.262 7.564 -20.450 1.00 77.31 988 ASN A CA 1
ATOM 8178 C C . ASN A 1 988 ? -4.263 8.553 -21.061 1.00 77.31 988 ASN A C 1
ATOM 8180 O O . ASN A 1 988 ? -3.601 9.313 -20.348 1.00 77.31 988 ASN A O 1
ATOM 8184 N N . PHE A 1 989 ? -4.241 8.627 -22.393 1.00 70.00 989 PHE A N 1
ATOM 8185 C CA . PHE A 1 989 ? -3.382 9.554 -23.137 1.00 70.00 989 PHE A CA 1
ATOM 8186 C C . PHE A 1 989 ? -3.639 11.033 -22.800 1.00 70.00 989 PHE A C 1
ATOM 8188 O O . PHE A 1 989 ? -2.721 11.846 -22.904 1.00 70.00 989 PHE A O 1
ATOM 8195 N N . LYS A 1 990 ? -4.853 11.380 -22.341 1.00 64.06 990 LYS A N 1
ATOM 8196 C CA . LYS A 1 990 ? -5.236 12.753 -21.962 1.00 64.06 990 LYS A CA 1
ATOM 8197 C C . LYS A 1 990 ? -4.779 13.158 -20.557 1.00 64.06 990 LYS A C 1
ATOM 8199 O O . LYS A 1 990 ? -4.861 14.334 -20.219 1.00 64.06 990 LYS A O 1
ATOM 8204 N N . SER A 1 991 ? -4.329 12.215 -19.724 1.00 68.69 991 SER A N 1
ATOM 8205 C CA . SER A 1 991 ? -3.806 12.523 -18.383 1.00 68.69 991 SER A CA 1
ATOM 8206 C C . SER A 1 991 ? -2.588 13.456 -18.459 1.00 68.69 991 SER A C 1
ATOM 8208 O O . SER A 1 991 ? -1.933 13.525 -19.494 1.00 68.69 991 SER A O 1
ATOM 8210 N N . LYS A 1 992 ? -2.242 14.197 -17.401 1.00 71.06 992 LYS A N 1
ATOM 8211 C CA . LYS A 1 992 ? -1.046 15.063 -17.422 1.00 71.06 992 LYS A CA 1
ATOM 8212 C C . LYS A 1 992 ? 0.226 14.206 -17.491 1.00 71.06 992 LYS A C 1
ATOM 8214 O O . LYS A 1 992 ? 0.355 13.248 -16.739 1.00 71.06 992 LYS A O 1
ATOM 8219 N N . TYR A 1 993 ? 1.159 14.537 -18.387 1.00 75.81 993 TYR A N 1
ATOM 8220 C CA . TYR A 1 993 ? 2.474 13.885 -18.415 1.00 75.81 993 TYR A CA 1
ATOM 8221 C C . TYR A 1 993 ? 3.316 14.372 -17.224 1.00 75.81 993 TYR A C 1
ATOM 8223 O O . TYR A 1 993 ? 3.292 15.559 -16.896 1.00 75.81 993 TYR A O 1
ATOM 8231 N N . THR A 1 994 ? 4.005 13.461 -16.537 1.00 81.88 994 THR A N 1
ATOM 8232 C CA . THR A 1 994 ? 4.722 13.760 -15.286 1.00 81.88 994 THR A CA 1
ATOM 8233 C C . THR A 1 994 ? 6.159 13.256 -15.336 1.00 81.88 994 THR A C 1
ATOM 8235 O O . THR A 1 994 ? 6.491 12.393 -16.146 1.00 81.88 994 THR A O 1
ATOM 8238 N N . THR A 1 995 ? 7.002 13.712 -14.409 1.00 81.56 995 THR A N 1
ATOM 8239 C CA . THR A 1 995 ? 8.370 13.192 -14.235 1.00 81.56 995 THR A CA 1
ATOM 8240 C C . THR A 1 995 ? 8.393 11.678 -13.995 1.00 81.56 995 THR A C 1
ATOM 8242 O O . THR A 1 995 ? 9.330 10.994 -14.394 1.00 81.56 995 THR A O 1
ATOM 8245 N N . ARG A 1 996 ? 7.339 11.102 -13.396 1.00 88.25 996 ARG A N 1
ATOM 8246 C CA . ARG A 1 996 ? 7.235 9.643 -13.227 1.00 88.25 996 ARG A CA 1
ATOM 8247 C C . ARG A 1 996 ? 7.079 8.918 -14.560 1.00 88.25 996 ARG A C 1
ATOM 8249 O O . ARG A 1 996 ? 7.572 7.796 -14.681 1.00 88.25 996 ARG A O 1
ATOM 8256 N N . CYS A 1 997 ? 6.435 9.545 -15.544 1.00 88.31 997 CYS A N 1
ATOM 8257 C CA . CYS A 1 997 ? 6.364 9.022 -16.905 1.00 88.31 997 CYS A CA 1
ATOM 8258 C C . CYS A 1 997 ? 7.752 9.052 -17.565 1.00 88.31 997 CYS A C 1
ATOM 8260 O O . CYS A 1 997 ? 8.160 8.051 -18.142 1.00 88.31 997 CYS A O 1
ATOM 8262 N N . GLU A 1 998 ? 8.521 10.136 -17.397 1.00 89.81 998 GLU A N 1
ATOM 8263 C CA . GLU A 1 998 ? 9.895 10.219 -17.926 1.00 89.81 998 GLU A CA 1
ATOM 8264 C C . GLU A 1 998 ? 10.835 9.185 -17.325 1.00 89.81 998 GLU A C 1
ATOM 8266 O O . GLU A 1 998 ? 11.620 8.590 -18.054 1.00 89.81 998 GLU A O 1
ATOM 8271 N N . ILE A 1 999 ? 10.747 8.945 -16.013 1.00 94.62 999 ILE A N 1
ATOM 8272 C CA . ILE A 1 999 ? 11.541 7.910 -15.340 1.00 94.62 999 ILE A CA 1
ATOM 8273 C C . ILE A 1 999 ? 11.257 6.534 -15.954 1.00 94.62 999 ILE A C 1
ATOM 8275 O O . ILE A 1 999 ? 12.181 5.750 -16.156 1.00 94.62 999 ILE A O 1
ATOM 8279 N N . PHE A 1 1000 ? 9.997 6.242 -16.287 1.00 95.88 1000 PHE A N 1
ATOM 8280 C CA . PHE A 1 1000 ? 9.642 4.993 -16.958 1.00 95.88 1000 PHE A CA 1
ATOM 8281 C C . PHE A 1 1000 ? 10.287 4.905 -18.348 1.00 95.88 1000 PHE A C 1
ATOM 8283 O O . PHE A 1 1000 ? 10.952 3.913 -18.646 1.00 95.88 1000 PHE A O 1
ATOM 8290 N N . SER A 1 1001 ? 10.147 5.951 -19.171 1.00 94.50 1001 SER A N 1
ATOM 8291 C CA . SER A 1 1001 ? 10.753 6.004 -20.509 1.00 94.50 1001 SER A CA 1
ATOM 8292 C C . SER A 1 1001 ? 12.279 5.919 -20.452 1.00 94.50 1001 SER A C 1
ATOM 8294 O O . SER A 1 1001 ? 12.883 5.221 -21.260 1.00 94.50 1001 SER A O 1
ATOM 8296 N N . PHE A 1 1002 ? 12.906 6.533 -19.443 1.00 96.75 1002 PHE A N 1
ATOM 8297 C CA . PHE A 1 1002 ? 14.337 6.403 -19.177 1.00 96.75 1002 PHE A CA 1
ATOM 8298 C C . PHE A 1 1002 ? 14.719 4.951 -18.877 1.00 96.75 1002 PHE A C 1
ATOM 8300 O O . PHE A 1 1002 ? 15.689 4.454 -19.434 1.00 96.75 1002 PHE A O 1
ATOM 8307 N N . GLY A 1 1003 ? 13.930 4.233 -18.071 1.00 96.94 1003 GLY A N 1
ATOM 8308 C CA . GLY A 1 1003 ? 14.143 2.805 -17.818 1.00 96.94 1003 GLY A CA 1
ATOM 8309 C C . GLY A 1 1003 ? 14.112 1.949 -19.090 1.00 96.94 1003 GLY A C 1
ATOM 8310 O O . GLY A 1 1003 ? 14.963 1.077 -19.256 1.00 96.94 1003 GLY A O 1
ATOM 8311 N N . ILE A 1 1004 ? 13.179 2.225 -20.008 1.00 96.19 1004 ILE A N 1
ATOM 8312 C CA . ILE A 1 1004 ? 13.094 1.534 -21.306 1.00 96.19 1004 ILE A CA 1
ATOM 8313 C C . ILE A 1 1004 ? 14.257 1.934 -22.229 1.00 96.19 1004 ILE A C 1
ATOM 8315 O O . ILE A 1 1004 ? 14.820 1.069 -22.891 1.00 96.19 1004 ILE A O 1
ATOM 8319 N N . LEU A 1 1005 ? 14.675 3.205 -22.234 1.00 96.31 1005 LEU A N 1
ATOM 8320 C CA . LEU A 1 1005 ? 15.861 3.670 -22.967 1.00 96.31 1005 LEU A CA 1
ATOM 8321 C C . LEU A 1 1005 ? 17.132 2.962 -22.479 1.00 96.31 1005 LEU A C 1
ATOM 8323 O O . LEU A 1 1005 ? 17.936 2.512 -23.290 1.00 96.31 1005 LEU A O 1
ATOM 8327 N N . LEU A 1 1006 ? 17.315 2.828 -21.162 1.00 96.38 1006 LEU A N 1
ATOM 8328 C CA . LEU A 1 1006 ? 18.448 2.087 -20.600 1.00 96.38 1006 LEU A CA 1
ATOM 8329 C C . LEU A 1 1006 ? 18.410 0.611 -21.010 1.00 96.38 1006 LEU A C 1
ATOM 8331 O O . LEU A 1 1006 ? 19.450 0.021 -21.290 1.00 96.38 1006 LEU A O 1
ATOM 8335 N N . TRP A 1 1007 ? 17.219 0.014 -21.075 1.00 95.94 1007 TRP A N 1
ATOM 8336 C CA . TRP A 1 1007 ? 17.064 -1.337 -21.605 1.00 95.94 1007 TRP A CA 1
ATOM 8337 C C . TRP A 1 1007 ? 17.469 -1.411 -23.087 1.00 95.94 1007 TRP A C 1
ATOM 8339 O O . TRP A 1 1007 ? 18.284 -2.257 -23.448 1.00 95.94 1007 TRP A O 1
ATOM 8349 N N . GLU A 1 1008 ? 16.987 -0.489 -23.923 1.00 94.94 1008 GLU A N 1
ATOM 8350 C CA . GLU A 1 1008 ? 17.336 -0.403 -25.349 1.00 94.94 1008 GLU A CA 1
ATOM 8351 C C . GLU A 1 1008 ? 18.854 -0.277 -25.550 1.00 94.94 1008 GLU A C 1
ATOM 8353 O O . GLU A 1 1008 ? 19.432 -1.004 -26.355 1.00 94.94 1008 GLU A O 1
ATOM 8358 N N . LEU A 1 1009 ? 19.520 0.572 -24.763 1.00 93.88 1009 LEU A N 1
ATOM 8359 C CA . LEU A 1 1009 ? 20.974 0.736 -24.794 1.00 93.88 1009 LEU A CA 1
ATOM 8360 C C . LEU A 1 1009 ? 21.725 -0.522 -24.335 1.00 93.88 1009 LEU A C 1
ATOM 8362 O O . LEU A 1 1009 ? 22.784 -0.843 -24.871 1.00 93.88 1009 LEU A O 1
ATOM 8366 N N . ALA A 1 1010 ? 21.212 -1.238 -23.335 1.00 91.44 1010 ALA A N 1
ATOM 8367 C CA . ALA A 1 1010 ? 21.876 -2.433 -22.824 1.00 91.44 1010 ALA A CA 1
ATOM 8368 C C . ALA A 1 1010 ? 21.850 -3.595 -23.828 1.00 91.44 1010 ALA A C 1
ATOM 8370 O O . ALA A 1 1010 ? 22.844 -4.317 -23.946 1.00 91.44 1010 ALA A O 1
ATOM 8371 N N . PHE A 1 1011 ? 20.724 -3.765 -24.527 1.00 90.12 1011 PHE A N 1
ATOM 8372 C CA . PHE A 1 1011 ? 20.483 -4.880 -25.447 1.00 90.12 1011 PHE A CA 1
ATOM 8373 C C . PHE A 1 1011 ? 20.669 -4.526 -26.925 1.00 90.12 1011 PHE A C 1
ATOM 8375 O O . PHE A 1 1011 ? 20.645 -5.432 -27.755 1.00 90.12 1011 PHE A O 1
ATOM 8382 N N . GLU A 1 1012 ? 20.870 -3.246 -27.247 1.00 89.38 1012 GLU A N 1
ATOM 8383 C CA . GLU A 1 1012 ? 21.108 -2.739 -28.606 1.00 89.38 1012 GLU A CA 1
ATOM 8384 C C . GLU A 1 1012 ? 20.024 -3.191 -29.597 1.00 89.38 1012 GLU A C 1
ATOM 8386 O O . GLU A 1 1012 ? 20.289 -3.576 -30.738 1.00 89.38 1012 GLU A O 1
ATOM 8391 N N . THR A 1 1013 ? 18.774 -3.187 -29.129 1.00 88.00 1013 THR A N 1
ATOM 8392 C CA . THR A 1 1013 ? 17.602 -3.584 -29.908 1.00 88.00 1013 THR A CA 1
ATOM 8393 C C . THR A 1 1013 ? 16.386 -2.760 -29.520 1.00 88.00 1013 THR A C 1
ATOM 8395 O O . THR A 1 1013 ? 16.206 -2.371 -28.367 1.00 88.00 1013 THR A O 1
ATOM 8398 N N . ILE A 1 1014 ? 15.498 -2.562 -30.492 1.00 86.69 1014 ILE A N 1
ATOM 8399 C CA . ILE A 1 1014 ? 14.217 -1.886 -30.300 1.00 86.69 1014 ILE A CA 1
ATOM 8400 C C . ILE A 1 1014 ? 13.364 -2.678 -29.285 1.00 86.69 1014 ILE A C 1
ATOM 8402 O O . ILE A 1 1014 ? 13.185 -3.888 -29.476 1.00 86.69 1014 ILE A O 1
ATOM 8406 N N . PRO A 1 1015 ? 12.794 -2.030 -28.250 1.00 89.94 1015 PRO A N 1
ATOM 8407 C CA . PRO A 1 1015 ? 11.913 -2.682 -27.286 1.00 89.94 1015 PRO A CA 1
ATOM 8408 C C . PRO A 1 1015 ? 10.662 -3.263 -27.941 1.00 89.94 1015 PRO A C 1
ATOM 8410 O O . PRO A 1 1015 ? 10.032 -2.651 -28.806 1.00 89.94 1015 PRO A O 1
ATOM 8413 N N . TYR A 1 1016 ? 10.274 -4.444 -27.493 1.00 87.81 1016 TYR A N 1
ATOM 8414 C CA . TYR A 1 1016 ? 9.122 -5.235 -27.900 1.00 87.81 1016 TYR A CA 1
ATOM 8415 C C . TYR A 1 1016 ? 9.100 -5.547 -29.397 1.00 87.81 1016 TYR A C 1
ATOM 8417 O O . TYR A 1 1016 ? 8.033 -5.578 -30.012 1.00 87.81 1016 TYR A O 1
ATOM 8425 N N . ARG A 1 1017 ? 10.273 -5.720 -30.023 1.00 81.94 1017 ARG A N 1
ATOM 8426 C CA . ARG A 1 1017 ? 10.407 -5.885 -31.484 1.00 81.94 1017 ARG A CA 1
ATOM 8427 C C . ARG A 1 1017 ? 9.539 -7.014 -32.053 1.00 81.94 1017 ARG A C 1
ATOM 8429 O O . ARG A 1 1017 ? 9.096 -6.909 -33.191 1.00 81.94 1017 ARG A O 1
ATOM 8436 N N . SER A 1 1018 ? 9.288 -8.062 -31.269 1.00 78.25 1018 SER A N 1
ATOM 8437 C CA . SER A 1 1018 ? 8.460 -9.216 -31.640 1.00 78.25 1018 SER A CA 1
ATOM 8438 C C . SER A 1 1018 ? 6.948 -8.991 -31.506 1.00 78.25 1018 SER A C 1
ATOM 8440 O O . SER A 1 1018 ? 6.177 -9.789 -32.035 1.00 78.25 1018 SER A O 1
ATOM 8442 N N . LEU A 1 1019 ? 6.505 -7.932 -30.819 1.00 79.88 1019 LEU A N 1
ATOM 8443 C CA . LEU A 1 1019 ? 5.091 -7.645 -30.564 1.00 79.88 1019 LEU A CA 1
ATOM 8444 C C . LEU A 1 1019 ? 4.556 -6.548 -31.497 1.00 79.88 1019 LEU A C 1
ATOM 8446 O O . LEU A 1 1019 ? 5.260 -5.592 -31.848 1.00 79.88 1019 LEU A O 1
ATOM 8450 N N . LYS A 1 1020 ? 3.274 -6.663 -31.868 1.00 81.00 1020 LYS A N 1
ATOM 8451 C CA . LYS A 1 1020 ? 2.549 -5.607 -32.591 1.00 81.00 1020 LYS A CA 1
ATOM 8452 C C . LYS A 1 1020 ? 2.250 -4.435 -31.653 1.00 81.00 1020 LYS A C 1
ATOM 8454 O O . LYS A 1 1020 ? 2.104 -4.626 -30.450 1.00 81.00 1020 LYS A O 1
ATOM 8459 N N . LEU A 1 1021 ? 2.131 -3.225 -32.205 1.00 74.06 1021 LEU A N 1
ATOM 8460 C CA . LEU A 1 1021 ? 1.923 -1.993 -31.426 1.00 74.06 1021 LEU A CA 1
ATOM 8461 C C . LEU A 1 1021 ? 0.701 -2.058 -30.495 1.00 74.06 1021 LEU A C 1
ATOM 8463 O O . LEU A 1 1021 ? 0.803 -1.653 -29.337 1.00 74.06 1021 LEU A O 1
ATOM 8467 N N . ASP A 1 1022 ? -0.406 -2.635 -30.963 1.00 74.69 1022 ASP A N 1
ATOM 8468 C CA . ASP A 1 1022 ? -1.624 -2.792 -30.159 1.00 74.69 1022 ASP A CA 1
ATOM 8469 C C . ASP A 1 1022 ? -1.426 -3.761 -28.978 1.00 74.69 1022 ASP A C 1
ATOM 8471 O O . ASP A 1 1022 ? -1.852 -3.473 -27.859 1.00 74.69 1022 ASP A O 1
ATOM 8475 N N . ASP A 1 1023 ? -0.698 -4.863 -29.187 1.00 82.81 1023 ASP A N 1
ATOM 8476 C CA . ASP A 1 1023 ? -0.439 -5.876 -28.153 1.00 82.81 1023 ASP A CA 1
ATOM 8477 C C . ASP A 1 1023 ? 0.507 -5.357 -27.059 1.00 82.81 1023 ASP A C 1
ATOM 8479 O O . ASP A 1 1023 ? 0.387 -5.724 -25.887 1.00 82.81 1023 ASP A O 1
ATOM 8483 N N . ILE A 1 1024 ? 1.441 -4.469 -27.423 1.00 82.12 1024 ILE A N 1
ATOM 8484 C CA . ILE A 1 1024 ? 2.397 -3.859 -26.486 1.00 82.12 1024 ILE A CA 1
ATOM 8485 C C . ILE A 1 1024 ? 1.662 -3.055 -25.423 1.00 82.12 1024 ILE A C 1
ATOM 8487 O O . ILE A 1 1024 ? 2.009 -3.123 -24.243 1.00 82.12 1024 ILE A O 1
ATOM 8491 N N . ARG A 1 1025 ? 0.623 -2.319 -25.825 1.00 82.50 1025 ARG A N 1
ATOM 8492 C CA . ARG A 1 1025 ? -0.169 -1.509 -24.904 1.00 82.50 1025 ARG A CA 1
ATOM 8493 C C . ARG A 1 1025 ? -0.778 -2.369 -23.801 1.00 82.50 1025 ARG A C 1
ATOM 8495 O O . ARG A 1 1025 ? -0.577 -2.085 -22.619 1.00 82.50 1025 ARG A O 1
ATOM 8502 N N . ASP A 1 1026 ? -1.473 -3.434 -24.181 1.00 82.00 1026 ASP A N 1
ATOM 8503 C CA . ASP A 1 1026 ? -2.123 -4.337 -23.232 1.00 82.00 1026 ASP A CA 1
ATOM 8504 C C . ASP A 1 1026 ? -1.107 -5.107 -22.383 1.00 82.00 1026 ASP A C 1
ATOM 8506 O O . ASP A 1 1026 ? -1.312 -5.284 -21.178 1.00 82.00 1026 ASP A O 1
ATOM 8510 N N . PHE A 1 1027 ? 0.007 -5.527 -22.986 1.00 85.44 1027 PHE A N 1
ATOM 8511 C CA . PHE A 1 1027 ? 1.097 -6.203 -22.289 1.00 85.44 1027 PHE A CA 1
ATOM 8512 C C . PHE A 1 1027 ? 1.694 -5.319 -21.188 1.00 85.44 1027 PHE A C 1
ATOM 8514 O O . PHE A 1 1027 ? 1.779 -5.746 -20.034 1.00 85.44 1027 PHE A O 1
ATOM 8521 N N . VAL A 1 1028 ? 2.031 -4.064 -21.504 1.00 85.44 1028 VAL A N 1
ATOM 8522 C CA . VAL A 1 1028 ? 2.630 -3.118 -20.551 1.00 85.44 1028 VAL A CA 1
ATOM 8523 C C . VAL A 1 1028 ? 1.651 -2.748 -19.434 1.00 85.44 1028 VAL A C 1
ATOM 8525 O O . VAL A 1 1028 ? 2.055 -2.718 -18.265 1.00 85.44 1028 VAL A O 1
ATOM 8528 N N . ILE A 1 1029 ? 0.367 -2.532 -19.753 1.00 84.38 1029 ILE A N 1
ATOM 8529 C CA . ILE A 1 1029 ? -0.686 -2.220 -18.766 1.00 84.38 1029 ILE A CA 1
ATOM 8530 C C . ILE A 1 1029 ? -0.880 -3.371 -17.767 1.00 84.38 1029 ILE A C 1
ATOM 8532 O O . ILE A 1 1029 ? -1.013 -3.124 -16.566 1.00 84.38 1029 ILE A O 1
ATOM 8536 N N . LYS A 1 1030 ? -0.826 -4.626 -18.233 1.00 83.75 1030 LYS A N 1
ATOM 8537 C CA . LYS A 1 1030 ? -0.916 -5.835 -17.388 1.00 83.75 1030 LYS A CA 1
ATOM 8538 C C . LYS A 1 1030 ? 0.351 -6.109 -16.565 1.00 83.75 1030 LYS A C 1
ATOM 8540 O O . LYS A 1 1030 ? 0.401 -7.094 -15.834 1.00 83.75 1030 LYS A O 1
ATOM 8545 N N . GLY A 1 1031 ? 1.365 -5.247 -16.662 1.00 80.94 1031 GLY A N 1
ATOM 8546 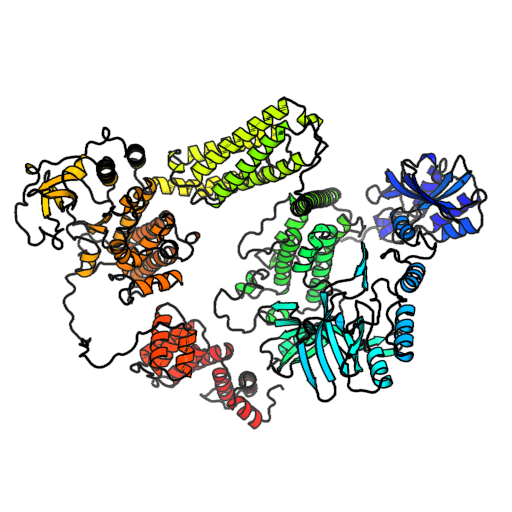C CA . GLY A 1 1031 ? 2.628 -5.378 -15.935 1.00 80.94 1031 GLY A CA 1
ATOM 8547 C C . GLY A 1 1031 ? 3.714 -6.156 -16.683 1.00 80.94 1031 GLY A C 1
ATOM 8548 O O . GLY A 1 1031 ? 4.777 -6.387 -16.114 1.00 80.94 1031 GLY A O 1
ATOM 8549 N N . GLY A 1 1032 ? 3.486 -6.531 -17.944 1.00 82.38 1032 GLY A N 1
ATOM 8550 C CA . GLY A 1 1032 ? 4.493 -7.144 -18.808 1.00 82.38 1032 GLY A CA 1
ATOM 8551 C C . GLY A 1 1032 ? 5.653 -6.189 -19.096 1.00 82.38 1032 GLY A C 1
ATOM 8552 O O . GLY A 1 1032 ? 5.448 -4.989 -19.285 1.00 82.38 1032 GLY A O 1
ATOM 8553 N N . ARG A 1 1033 ? 6.884 -6.704 -19.089 1.00 91.19 1033 ARG A N 1
ATOM 8554 C CA . ARG A 1 1033 ? 8.122 -5.948 -19.336 1.00 91.19 1033 ARG A CA 1
ATOM 8555 C C . ARG A 1 1033 ? 9.059 -6.758 -20.217 1.00 91.19 1033 ARG A C 1
ATOM 8557 O O . ARG A 1 1033 ? 8.868 -7.959 -20.386 1.00 91.19 1033 ARG A O 1
ATOM 8564 N N . GLU A 1 1034 ? 10.060 -6.080 -20.755 1.00 88.69 1034 GLU A N 1
ATOM 8565 C CA . GLU A 1 1034 ? 11.128 -6.719 -21.506 1.00 88.69 1034 GLU A CA 1
ATOM 8566 C C . GLU A 1 1034 ? 12.018 -7.628 -20.649 1.00 88.69 1034 GLU A C 1
ATOM 8568 O O . GLU A 1 1034 ? 12.201 -7.416 -19.444 1.00 88.69 1034 GLU A O 1
ATOM 8573 N N . ILE A 1 1035 ? 12.619 -8.626 -21.296 1.00 82.38 1035 ILE A N 1
ATOM 8574 C CA . ILE A 1 1035 ? 13.473 -9.611 -20.627 1.00 82.38 1035 ILE A CA 1
ATOM 8575 C C . ILE A 1 1035 ? 14.851 -8.992 -20.356 1.00 82.38 1035 ILE A C 1
ATOM 8577 O O . ILE A 1 1035 ? 15.472 -8.412 -21.244 1.00 82.38 1035 ILE A O 1
ATOM 8581 N N . ILE A 1 1036 ? 15.372 -9.129 -19.128 1.00 85.69 1036 ILE A N 1
ATOM 8582 C CA . ILE A 1 1036 ? 16.736 -8.689 -18.777 1.00 85.69 1036 ILE A CA 1
ATOM 8583 C C . ILE A 1 1036 ? 17.637 -9.897 -18.520 1.00 85.69 1036 ILE A C 1
ATOM 8585 O O . ILE A 1 1036 ? 17.796 -10.336 -17.370 1.00 85.69 1036 ILE A O 1
ATOM 8589 N N . LYS A 1 1037 ? 18.265 -10.392 -19.591 1.00 82.25 1037 LYS A N 1
ATOM 8590 C CA . LYS A 1 1037 ? 19.211 -11.513 -19.562 1.00 82.25 1037 LYS A CA 1
ATOM 8591 C C . LYS A 1 1037 ? 20.515 -11.146 -20.272 1.00 82.25 1037 LYS A C 1
ATOM 8593 O O . LYS A 1 1037 ? 20.619 -11.246 -21.489 1.00 82.25 1037 LYS A O 1
ATOM 8598 N N . PHE A 1 1038 ? 21.508 -10.706 -19.503 1.00 81.00 1038 PHE A N 1
ATOM 8599 C CA . PHE A 1 1038 ? 22.838 -10.405 -20.034 1.00 81.00 1038 PHE A CA 1
ATOM 8600 C C . PHE A 1 1038 ? 23.593 -11.687 -20.405 1.00 81.00 1038 PHE A C 1
ATOM 8602 O O . PHE A 1 1038 ? 23.321 -12.754 -19.852 1.00 81.00 1038 PHE A O 1
ATOM 8609 N N . ARG A 1 1039 ? 24.532 -11.584 -21.352 1.00 73.38 1039 ARG A N 1
ATOM 8610 C CA . ARG A 1 1039 ? 25.430 -12.691 -21.717 1.00 73.38 1039 ARG A CA 1
ATOM 8611 C C . ARG A 1 1039 ? 26.416 -12.966 -20.577 1.00 73.38 1039 ARG A C 1
ATOM 8613 O O . ARG A 1 1039 ? 26.777 -12.041 -19.847 1.00 73.38 1039 ARG A O 1
ATOM 8620 N N . ASP A 1 1040 ? 26.868 -14.213 -20.456 1.00 63.12 1040 ASP A N 1
ATOM 8621 C CA . ASP A 1 1040 ? 27.902 -14.592 -19.488 1.00 63.12 1040 ASP A CA 1
ATOM 8622 C C . ASP A 1 1040 ? 29.134 -13.695 -19.688 1.00 63.12 1040 ASP A C 1
ATOM 8624 O O . ASP A 1 1040 ? 29.724 -13.647 -20.765 1.00 63.12 1040 ASP A O 1
ATOM 8628 N N . SER A 1 1041 ? 29.461 -12.918 -18.656 1.00 68.56 1041 SER A N 1
ATOM 8629 C CA . SER A 1 1041 ? 30.495 -11.879 -18.675 1.00 68.56 1041 SER A CA 1
ATOM 8630 C C . SER A 1 1041 ? 31.466 -12.103 -17.513 1.00 68.56 1041 SER A C 1
ATOM 8632 O O . SER A 1 1041 ? 31.119 -12.761 -16.530 1.00 68.56 1041 SER A O 1
ATOM 8634 N N . ASN A 1 1042 ? 32.673 -11.534 -17.586 1.00 74.00 1042 ASN A N 1
ATOM 8635 C CA . ASN A 1 1042 ? 33.624 -11.537 -16.466 1.00 74.00 1042 ASN A CA 1
ATOM 8636 C C . ASN A 1 1042 ? 32.944 -11.002 -15.171 1.00 74.00 1042 ASN A C 1
ATOM 8638 O O . ASN A 1 1042 ? 32.155 -10.053 -15.266 1.00 74.00 1042 ASN A O 1
ATOM 8642 N N . PRO A 1 1043 ? 33.221 -11.580 -13.980 1.00 71.38 1043 PRO A N 1
ATOM 8643 C CA . PRO A 1 1043 ? 32.772 -11.093 -12.671 1.00 71.38 1043 PRO A CA 1
ATOM 8644 C C . PRO A 1 1043 ? 32.695 -9.569 -12.484 1.00 71.38 1043 PRO A C 1
ATOM 8646 O O . PRO A 1 1043 ? 31.724 -9.081 -11.904 1.00 71.38 1043 PRO A O 1
ATOM 8649 N N . GLU A 1 1044 ? 33.665 -8.804 -12.993 1.00 70.00 1044 GLU A N 1
ATOM 8650 C CA . GLU A 1 1044 ? 33.647 -7.337 -12.881 1.00 70.00 1044 GLU A CA 1
ATOM 8651 C C . GLU A 1 1044 ? 32.505 -6.701 -13.689 1.00 70.00 1044 GLU A C 1
ATOM 8653 O O . GLU A 1 1044 ? 31.725 -5.916 -13.150 1.00 70.00 1044 GLU A O 1
ATOM 8658 N N . ILE A 1 1045 ? 32.314 -7.125 -14.943 1.00 77.50 1045 ILE A N 1
ATOM 8659 C CA . ILE A 1 1045 ? 31.213 -6.667 -15.806 1.00 77.50 1045 ILE A CA 1
ATOM 8660 C C . ILE A 1 1045 ? 29.855 -7.089 -15.229 1.00 77.50 1045 ILE A C 1
ATOM 8662 O O . ILE A 1 1045 ? 28.893 -6.319 -15.266 1.00 77.50 1045 ILE A O 1
ATOM 8666 N N . SER A 1 1046 ? 29.782 -8.280 -14.628 1.00 80.19 1046 SER A N 1
ATOM 8667 C CA . SER A 1 1046 ? 28.570 -8.791 -13.973 1.00 80.19 1046 SER A CA 1
ATOM 8668 C C . SER A 1 1046 ? 28.105 -7.900 -12.806 1.00 80.19 1046 SER A C 1
ATOM 8670 O O . SER A 1 1046 ? 26.903 -7.658 -12.621 1.00 80.19 1046 SER A O 1
ATOM 8672 N N . LYS A 1 1047 ? 29.046 -7.313 -12.051 1.00 80.62 1047 LYS A N 1
ATOM 8673 C CA . LYS A 1 1047 ? 28.734 -6.339 -10.991 1.00 80.62 1047 LYS A CA 1
ATOM 8674 C C . LYS A 1 1047 ? 28.077 -5.081 -11.564 1.00 80.62 1047 LYS A C 1
ATOM 8676 O O . LYS A 1 1047 ? 27.076 -4.608 -11.016 1.00 80.62 1047 LYS A O 1
ATOM 8681 N N . PHE A 1 1048 ? 28.589 -4.575 -12.685 1.00 83.75 1048 PHE A N 1
ATOM 8682 C CA . PHE A 1 1048 ? 28.044 -3.384 -13.334 1.00 83.75 1048 PHE A CA 1
ATOM 8683 C C . PHE A 1 1048 ? 26.668 -3.639 -13.952 1.00 83.75 1048 PHE A C 1
ATOM 8685 O O . PHE A 1 1048 ? 25.731 -2.877 -13.713 1.00 83.75 1048 PHE A O 1
ATOM 8692 N N . GLN A 1 1049 ? 26.513 -4.772 -14.639 1.00 86.56 1049 GLN A N 1
ATOM 8693 C CA . GLN A 1 1049 ? 25.236 -5.272 -15.149 1.00 86.56 1049 GLN A CA 1
ATOM 8694 C C . GLN A 1 1049 ? 24.173 -5.373 -14.049 1.00 86.56 1049 GLN A C 1
ATOM 8696 O O . GLN A 1 1049 ? 23.020 -4.991 -14.251 1.00 86.56 1049 GLN A O 1
ATOM 8701 N N . THR A 1 1050 ? 24.557 -5.831 -12.854 1.00 85.88 1050 THR A N 1
ATOM 8702 C CA . THR A 1 1050 ? 23.649 -5.939 -11.705 1.00 85.88 1050 THR A CA 1
ATOM 8703 C C . THR A 1 1050 ? 23.181 -4.569 -11.211 1.00 85.88 1050 THR A C 1
ATOM 8705 O O . THR A 1 1050 ? 21.985 -4.376 -10.980 1.00 85.88 1050 THR A O 1
ATOM 8708 N N . GLY A 1 1051 ? 24.093 -3.602 -11.060 1.00 85.31 1051 GLY A N 1
ATOM 8709 C CA . GLY A 1 1051 ? 23.732 -2.231 -10.681 1.00 85.31 1051 GLY A CA 1
ATOM 8710 C C . GLY A 1 1051 ? 22.849 -1.551 -11.730 1.00 85.31 1051 GLY A C 1
ATOM 8711 O O . GLY A 1 1051 ? 21.820 -0.968 -11.391 1.00 85.31 1051 GLY A O 1
ATOM 8712 N N . TYR A 1 1052 ? 23.184 -1.723 -13.008 1.00 91.25 1052 TYR A N 1
ATOM 8713 C CA . TYR A 1 1052 ? 22.417 -1.197 -14.137 1.00 91.25 1052 TYR A CA 1
ATOM 8714 C C . TYR A 1 1052 ? 20.998 -1.790 -14.195 1.00 91.25 1052 TYR A C 1
ATOM 8716 O O . TYR A 1 1052 ? 20.005 -1.066 -14.297 1.00 91.25 1052 TYR A O 1
ATOM 8724 N N . LYS A 1 1053 ? 20.874 -3.112 -14.000 1.00 91.94 1053 LYS A N 1
ATOM 8725 C CA . LYS A 1 1053 ? 19.588 -3.825 -13.914 1.00 91.94 1053 LYS A CA 1
ATOM 8726 C C . LYS A 1 1053 ? 18.703 -3.311 -12.781 1.00 91.94 1053 LYS A C 1
ATOM 8728 O O . LYS A 1 1053 ? 17.491 -3.208 -12.965 1.00 91.94 1053 LYS A O 1
ATOM 8733 N N . LYS A 1 1054 ? 19.277 -2.955 -11.625 1.00 92.38 1054 LYS A N 1
ATOM 8734 C CA . LYS A 1 1054 ? 18.510 -2.365 -10.512 1.00 92.38 1054 LYS A CA 1
ATOM 8735 C C . LYS A 1 1054 ? 17.849 -1.047 -10.911 1.00 92.38 1054 LYS A C 1
ATOM 8737 O O . LYS A 1 1054 ? 16.729 -0.795 -10.468 1.00 92.38 1054 LYS A O 1
ATOM 8742 N N . ILE A 1 1055 ? 18.504 -0.225 -11.731 1.00 95.12 1055 ILE A N 1
ATOM 8743 C CA . ILE A 1 1055 ? 17.924 1.040 -12.200 1.00 95.12 1055 ILE A CA 1
ATOM 8744 C C . ILE A 1 1055 ? 16.737 0.750 -13.115 1.00 95.12 1055 ILE A C 1
ATOM 8746 O O . ILE A 1 1055 ? 15.650 1.246 -12.837 1.00 95.12 1055 ILE A O 1
ATOM 8750 N N . ILE A 1 1056 ? 16.910 -0.112 -14.125 1.00 95.12 1056 ILE A N 1
ATOM 8751 C CA . ILE A 1 1056 ? 15.835 -0.483 -15.063 1.00 95.12 1056 ILE A CA 1
ATOM 8752 C C . ILE A 1 1056 ? 14.611 -1.008 -14.297 1.00 95.12 1056 ILE A C 1
ATOM 8754 O O . ILE A 1 1056 ? 13.511 -0.476 -14.450 1.00 95.12 1056 ILE A O 1
ATOM 8758 N N . ILE A 1 1057 ? 14.811 -1.981 -13.395 1.00 92.25 1057 ILE A N 1
ATOM 8759 C CA . ILE A 1 1057 ? 13.721 -2.609 -12.630 1.00 92.25 1057 ILE A CA 1
ATOM 8760 C C . ILE A 1 1057 ? 12.953 -1.599 -11.777 1.00 92.25 1057 ILE A C 1
ATOM 8762 O O . ILE A 1 1057 ? 11.722 -1.639 -11.727 1.00 92.25 1057 ILE A O 1
ATOM 8766 N N . ASN A 1 1058 ? 13.660 -0.689 -11.106 1.00 91.81 1058 ASN A N 1
ATOM 8767 C CA . ASN A 1 1058 ? 13.017 0.309 -10.259 1.00 91.81 1058 ASN A CA 1
ATOM 8768 C C . ASN A 1 1058 ? 12.455 1.499 -11.051 1.00 91.81 1058 ASN A C 1
ATOM 8770 O O . ASN A 1 1058 ? 11.589 2.197 -10.533 1.00 91.81 1058 ASN A O 1
ATOM 8774 N N . ALA A 1 1059 ? 12.909 1.742 -12.280 1.00 93.75 1059 ALA A N 1
ATOM 8775 C CA . ALA A 1 1059 ? 12.410 2.811 -13.140 1.00 93.75 1059 ALA A CA 1
ATOM 8776 C C . ALA A 1 1059 ? 11.084 2.438 -13.820 1.00 93.75 1059 ALA A C 1
ATOM 8778 O O . ALA A 1 1059 ? 10.157 3.244 -13.841 1.00 93.75 1059 ALA A O 1
ATOM 8779 N N . TRP A 1 1060 ? 10.941 1.200 -14.302 1.00 94.25 1060 TRP A N 1
ATOM 8780 C CA . TRP A 1 1060 ? 9.774 0.777 -15.090 1.00 94.25 1060 TRP A CA 1
ATOM 8781 C C . TRP A 1 1060 ? 8.651 0.091 -14.284 1.00 94.25 1060 TRP A C 1
ATOM 8783 O O . TRP A 1 1060 ? 7.840 -0.667 -14.828 1.00 94.25 1060 TRP A O 1
ATOM 8793 N N . LYS A 1 1061 ? 8.585 0.315 -12.964 1.00 92.06 1061 LYS A N 1
ATOM 8794 C CA . LYS A 1 1061 ? 7.519 -0.240 -12.108 1.00 92.06 1061 LYS A CA 1
ATOM 8795 C C . LYS A 1 1061 ? 6.126 0.235 -12.531 1.00 92.06 1061 LYS A C 1
ATOM 8797 O O . LYS A 1 1061 ? 5.971 1.340 -13.055 1.00 92.06 1061 LYS A O 1
ATOM 8802 N N . ASN A 1 1062 ? 5.109 -0.598 -12.288 1.00 86.19 1062 ASN A N 1
ATOM 8803 C CA . ASN A 1 1062 ? 3.739 -0.293 -12.706 1.00 86.19 1062 ASN A CA 1
ATOM 8804 C C . ASN A 1 1062 ? 3.158 0.907 -11.943 1.00 86.19 1062 ASN A C 1
ATOM 8806 O O . ASN A 1 1062 ? 2.695 1.844 -12.585 1.00 86.19 1062 ASN A O 1
ATOM 8810 N N . ASP A 1 1063 ? 3.260 0.926 -10.607 1.00 82.00 1063 ASP A N 1
ATOM 8811 C CA . ASP A 1 1063 ? 2.855 2.082 -9.792 1.00 82.00 1063 ASP A CA 1
ATOM 8812 C C . ASP A 1 1063 ? 3.877 3.234 -9.939 1.00 82.00 1063 ASP A C 1
ATOM 8814 O O . ASP A 1 1063 ? 5.052 3.053 -9.594 1.00 82.00 1063 ASP A O 1
ATOM 8818 N N . PRO A 1 1064 ? 3.462 4.431 -10.407 1.00 83.69 1064 PRO A N 1
ATOM 8819 C CA . PRO A 1 1064 ? 4.334 5.602 -10.523 1.00 83.69 1064 PRO A CA 1
ATOM 8820 C C . PRO A 1 1064 ? 5.028 6.012 -9.215 1.00 83.69 1064 PRO A C 1
ATOM 8822 O O . PRO A 1 1064 ? 6.148 6.527 -9.251 1.00 83.69 1064 PRO A O 1
ATOM 8825 N N . ARG A 1 1065 ? 4.392 5.779 -8.058 1.00 78.19 1065 ARG A N 1
ATOM 8826 C CA . ARG A 1 1065 ? 4.900 6.177 -6.731 1.00 78.19 1065 ARG A CA 1
ATOM 8827 C C . ARG A 1 1065 ? 6.063 5.313 -6.262 1.00 78.19 1065 ARG A C 1
ATOM 8829 O O . ARG A 1 1065 ? 6.882 5.770 -5.468 1.00 78.19 1065 ARG A O 1
ATOM 8836 N N . GLU A 1 1066 ? 6.156 4.088 -6.771 1.00 80.12 1066 GLU A N 1
ATOM 8837 C CA . GLU A 1 1066 ? 7.242 3.170 -6.438 1.00 80.12 1066 GLU A CA 1
ATOM 8838 C C . GLU A 1 1066 ? 8.495 3.360 -7.300 1.00 80.12 1066 GLU A C 1
ATOM 8840 O O . GLU A 1 1066 ? 9.527 2.746 -7.014 1.00 80.12 1066 GLU A O 1
ATOM 8845 N N . ARG A 1 1067 ? 8.415 4.171 -8.365 1.00 89.12 1067 ARG A N 1
ATOM 8846 C CA . ARG A 1 1067 ? 9.531 4.364 -9.296 1.00 89.12 1067 ARG A CA 1
ATOM 8847 C C . ARG A 1 1067 ? 10.689 5.116 -8.635 1.00 89.12 1067 ARG A C 1
ATOM 8849 O O . ARG A 1 1067 ? 10.474 6.043 -7.848 1.00 89.12 1067 ARG A O 1
ATOM 8856 N N . ILE A 1 1068 ? 11.919 4.731 -8.974 1.00 89.38 1068 ILE A N 1
ATOM 8857 C CA . ILE A 1 1068 ? 13.145 5.413 -8.525 1.00 89.38 1068 ILE A CA 1
ATOM 8858 C C . ILE A 1 1068 ? 13.153 6.884 -8.974 1.00 89.38 1068 ILE A C 1
ATOM 8860 O O . ILE A 1 1068 ? 12.660 7.193 -10.047 1.00 89.38 1068 ILE A O 1
ATOM 8864 N N . SER A 1 1069 ? 13.698 7.809 -8.180 1.00 84.56 1069 SER A N 1
ATOM 8865 C CA . SER A 1 1069 ? 13.888 9.200 -8.625 1.00 84.56 1069 SER A CA 1
ATOM 8866 C C . SER A 1 1069 ? 15.131 9.336 -9.510 1.00 84.56 1069 SER A C 1
ATOM 8868 O O . SER A 1 1069 ? 16.078 8.562 -9.358 1.00 84.56 1069 SER A O 1
ATOM 8870 N N . PHE A 1 1070 ? 15.182 10.356 -10.375 1.00 85.06 1070 PHE A N 1
ATOM 8871 C CA . PHE A 1 1070 ? 16.381 10.643 -11.175 1.00 85.06 1070 PHE A CA 1
ATOM 8872 C C . PHE A 1 1070 ? 17.632 10.853 -10.312 1.00 85.06 1070 PHE A C 1
ATOM 8874 O O . PHE A 1 1070 ? 18.689 10.357 -10.673 1.00 85.06 1070 PHE A O 1
ATOM 8881 N N . LEU A 1 1071 ? 17.517 11.479 -9.132 1.00 78.56 1071 LEU A N 1
ATOM 8882 C CA . LEU A 1 1071 ? 18.648 11.642 -8.206 1.00 78.56 1071 LEU A CA 1
ATOM 8883 C C . LEU A 1 1071 ? 19.182 10.297 -7.687 1.00 78.56 1071 LEU A C 1
ATOM 8885 O O . LEU A 1 1071 ? 20.388 10.081 -7.627 1.00 78.56 1071 LEU A O 1
ATOM 8889 N N . LYS A 1 1072 ? 18.293 9.362 -7.332 1.00 83.81 1072 LYS A N 1
ATOM 8890 C CA . LYS A 1 1072 ? 18.712 8.025 -6.888 1.00 83.81 1072 LYS A CA 1
ATOM 8891 C C . LYS A 1 1072 ? 19.296 7.208 -8.038 1.00 83.81 1072 LYS A C 1
ATOM 8893 O O . LYS A 1 1072 ? 20.282 6.511 -7.831 1.00 83.81 1072 LYS A O 1
ATOM 8898 N N . ALA A 1 1073 ? 18.716 7.305 -9.236 1.00 88.25 1073 ALA A N 1
ATOM 8899 C CA . ALA A 1 1073 ? 19.270 6.677 -10.433 1.00 88.25 1073 ALA A CA 1
ATOM 8900 C C . ALA A 1 1073 ? 20.661 7.242 -10.765 1.00 88.25 1073 ALA A C 1
ATOM 8902 O O . ALA A 1 1073 ? 21.577 6.468 -11.028 1.00 88.25 1073 ALA A O 1
ATOM 8903 N N . PHE A 1 1074 ? 20.831 8.563 -10.664 1.00 88.81 1074 PHE A N 1
ATOM 8904 C CA . PHE A 1 1074 ? 22.105 9.254 -10.822 1.00 88.81 1074 PHE A CA 1
ATOM 8905 C C . PHE A 1 1074 ? 23.151 8.745 -9.836 1.00 88.81 1074 PHE A C 1
ATOM 8907 O O . PHE A 1 1074 ? 24.220 8.354 -10.276 1.00 88.81 1074 PHE A O 1
ATOM 8914 N N . ASN A 1 1075 ? 22.835 8.662 -8.540 1.00 83.50 1075 ASN A N 1
ATOM 8915 C CA . ASN A 1 1075 ? 23.786 8.170 -7.538 1.00 83.50 1075 ASN A CA 1
ATOM 8916 C C . ASN A 1 1075 ? 24.267 6.747 -7.855 1.00 83.50 1075 ASN A C 1
ATOM 8918 O O . ASN A 1 1075 ? 25.461 6.479 -7.795 1.00 83.50 1075 ASN A O 1
ATOM 8922 N N . ILE A 1 1076 ? 23.357 5.850 -8.255 1.00 88.88 1076 ILE A N 1
ATOM 8923 C CA . ILE A 1 1076 ? 23.735 4.484 -8.644 1.00 88.88 1076 ILE A CA 1
ATOM 8924 C C . ILE A 1 1076 ? 24.620 4.509 -9.899 1.00 88.88 1076 ILE A C 1
ATOM 8926 O O . ILE A 1 1076 ? 25.622 3.803 -9.950 1.00 88.88 1076 ILE A O 1
ATOM 8930 N N . LEU A 1 1077 ? 24.275 5.309 -10.914 1.00 90.62 1077 LEU A N 1
ATOM 8931 C CA 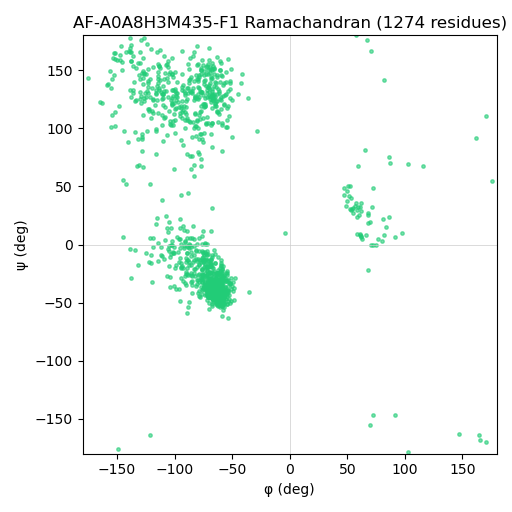. LEU A 1 1077 ? 25.078 5.431 -12.138 1.00 90.62 1077 LEU A CA 1
ATOM 8932 C C . LEU A 1 1077 ? 26.452 6.055 -11.876 1.00 90.62 1077 LEU A C 1
ATOM 8934 O O . LEU A 1 1077 ? 27.424 5.624 -12.485 1.00 90.62 1077 LEU A O 1
ATOM 8938 N N . ASP A 1 1078 ? 26.539 7.032 -10.979 1.00 87.62 1078 ASP A N 1
ATOM 8939 C CA . ASP A 1 1078 ? 27.777 7.718 -10.614 1.00 87.62 1078 ASP A CA 1
ATOM 8940 C C . ASP A 1 1078 ? 28.698 6.789 -9.809 1.00 87.62 1078 ASP A C 1
ATOM 8942 O O . ASP A 1 1078 ? 29.875 6.656 -10.129 1.00 87.62 1078 ASP A O 1
ATOM 8946 N N . GLU A 1 1079 ? 28.155 6.029 -8.851 1.00 88.38 1079 GLU A N 1
ATOM 8947 C CA . GLU A 1 1079 ? 28.888 4.968 -8.144 1.00 88.38 1079 GLU A CA 1
ATOM 8948 C C . GLU A 1 1079 ? 29.416 3.895 -9.106 1.00 88.38 1079 GLU A C 1
ATOM 8950 O O . GLU A 1 1079 ? 30.574 3.471 -9.003 1.00 88.38 1079 GLU A O 1
ATOM 8955 N N . LEU A 1 1080 ? 28.584 3.466 -10.063 1.00 88.62 1080 LEU A N 1
ATOM 8956 C CA . LEU A 1 1080 ? 28.988 2.520 -11.100 1.00 88.62 1080 LEU A CA 1
ATOM 8957 C C . LEU A 1 1080 ? 30.091 3.106 -11.980 1.00 88.62 1080 LEU A C 1
ATOM 8959 O O . LEU A 1 1080 ? 31.082 2.422 -12.210 1.00 88.62 1080 LEU A O 1
ATOM 8963 N N . TYR A 1 1081 ? 29.946 4.359 -12.418 1.00 86.56 1081 TYR A N 1
ATOM 8964 C CA . TYR A 1 1081 ? 30.917 5.064 -13.253 1.00 86.56 1081 TYR A CA 1
ATOM 8965 C C . TYR A 1 1081 ? 32.268 5.245 -12.550 1.00 86.56 1081 TYR A C 1
ATOM 8967 O O . TYR A 1 1081 ? 33.314 4.920 -13.106 1.00 86.56 1081 TYR A O 1
ATOM 8975 N N . ASN A 1 1082 ? 32.266 5.677 -11.289 1.00 85.12 1082 ASN A N 1
ATOM 8976 C CA . ASN A 1 1082 ? 33.486 5.811 -10.492 1.00 85.12 1082 ASN A CA 1
ATOM 8977 C C . ASN A 1 1082 ? 34.164 4.453 -10.255 1.00 85.12 1082 ASN A C 1
ATOM 8979 O O . ASN A 1 1082 ? 35.386 4.376 -10.155 1.00 85.12 1082 ASN A O 1
ATOM 8983 N N . SER A 1 1083 ? 33.383 3.370 -10.226 1.00 82.38 1083 SER A N 1
ATOM 8984 C CA . SER A 1 1083 ? 33.905 2.004 -10.137 1.00 82.38 1083 SER A CA 1
ATOM 8985 C C . SER A 1 1083 ? 34.500 1.480 -11.450 1.00 82.38 1083 SER A C 1
ATOM 8987 O O . SER A 1 1083 ? 35.194 0.474 -11.395 1.00 82.38 1083 SER A O 1
ATOM 8989 N N . ILE A 1 1084 ? 34.250 2.112 -12.604 1.00 78.50 1084 ILE A N 1
ATOM 8990 C CA . ILE A 1 1084 ? 34.801 1.718 -13.922 1.00 78.50 1084 ILE A CA 1
ATOM 8991 C C . ILE A 1 1084 ? 35.807 2.720 -14.486 1.00 78.50 1084 ILE A C 1
ATOM 8993 O O . ILE A 1 1084 ? 36.439 2.429 -15.494 1.00 78.50 1084 ILE A O 1
ATOM 8997 N N . SER A 1 1085 ? 35.963 3.896 -13.874 1.00 68.81 1085 SER A N 1
ATOM 8998 C CA . SER A 1 1085 ? 36.770 4.996 -14.424 1.00 68.81 1085 SER A CA 1
ATOM 8999 C C . SER A 1 1085 ? 38.232 4.611 -14.673 1.00 68.81 1085 SER A C 1
ATOM 9001 O O . SER A 1 1085 ? 38.836 5.096 -15.620 1.00 68.81 1085 SER A O 1
ATOM 9003 N N . HIS A 1 1086 ? 38.775 3.685 -13.881 1.00 69.25 1086 HIS A N 1
ATOM 9004 C CA . HIS A 1 1086 ? 40.128 3.144 -14.034 1.00 69.25 1086 HIS A CA 1
ATOM 9005 C C . HIS A 1 1086 ? 40.286 2.156 -15.204 1.00 69.25 1086 HIS A C 1
ATOM 9007 O O . HIS A 1 1086 ? 41.411 1.842 -15.576 1.00 69.25 1086 HIS A O 1
ATOM 9013 N N . MET A 1 1087 ? 39.183 1.651 -15.767 1.00 64.50 1087 MET A N 1
ATOM 9014 C CA . MET A 1 1087 ? 39.173 0.763 -16.938 1.00 64.50 1087 MET A CA 1
ATOM 9015 C C . MET A 1 1087 ? 39.106 1.536 -18.264 1.00 64.50 1087 MET A C 1
ATOM 9017 O O . MET A 1 1087 ? 39.198 0.931 -19.328 1.00 64.50 1087 MET A O 1
ATOM 9021 N N . ILE A 1 1088 ? 38.913 2.857 -18.212 1.00 62.59 1088 ILE A N 1
ATOM 9022 C CA . ILE A 1 1088 ? 38.898 3.728 -19.388 1.00 62.59 1088 ILE A CA 1
ATOM 9023 C C . ILE A 1 1088 ? 40.355 4.104 -19.696 1.00 62.59 1088 ILE A C 1
ATOM 9025 O O . ILE A 1 1088 ? 40.888 5.049 -19.121 1.00 62.59 1088 ILE A O 1
ATOM 9029 N N . ASP A 1 1089 ? 41.015 3.336 -20.563 1.00 56.06 1089 ASP A N 1
ATOM 9030 C CA . ASP A 1 1089 ? 42.328 3.688 -21.123 1.00 56.06 1089 ASP A CA 1
ATOM 9031 C C . ASP A 1 1089 ? 42.122 4.556 -22.377 1.00 56.06 1089 ASP A C 1
ATOM 9033 O O . ASP A 1 1089 ? 41.327 4.200 -23.250 1.00 56.06 1089 ASP A O 1
ATOM 9037 N N . GLU A 1 1090 ? 42.839 5.679 -22.492 1.00 50.94 1090 GLU A N 1
ATOM 9038 C CA . GLU A 1 1090 ? 42.797 6.563 -23.671 1.00 50.94 1090 GLU A CA 1
ATOM 9039 C C . GLU A 1 1090 ? 43.217 5.840 -24.968 1.00 50.94 1090 GLU A C 1
ATOM 9041 O O . GLU A 1 1090 ? 42.892 6.300 -26.062 1.00 50.94 1090 GLU A O 1
ATOM 9046 N N . ASN A 1 1091 ? 43.897 4.689 -24.857 1.00 47.69 1091 ASN A N 1
ATOM 9047 C CA . ASN A 1 1091 ? 44.353 3.879 -25.990 1.00 47.69 1091 ASN A CA 1
ATOM 9048 C C . ASN A 1 1091 ? 43.408 2.723 -26.384 1.00 47.69 1091 ASN A C 1
ATOM 9050 O O . ASN A 1 1091 ? 43.699 2.013 -27.350 1.00 47.69 1091 ASN A O 1
ATOM 9054 N N . MET A 1 1092 ? 42.301 2.491 -25.663 1.00 51.41 1092 MET A N 1
ATOM 9055 C CA . MET A 1 1092 ? 41.373 1.389 -25.959 1.00 51.41 1092 MET A CA 1
ATOM 9056 C C . MET A 1 1092 ? 40.302 1.836 -26.976 1.00 51.41 1092 MET A C 1
ATOM 9058 O O . MET A 1 1092 ? 39.681 2.883 -26.779 1.00 51.41 1092 MET A O 1
ATOM 9062 N N . PRO A 1 1093 ? 40.045 1.084 -28.068 1.00 54.19 1093 PRO A N 1
ATOM 9063 C CA . PRO A 1 1093 ? 39.073 1.501 -29.073 1.00 54.19 1093 PRO A CA 1
ATOM 9064 C C . PRO A 1 1093 ? 37.665 1.545 -28.477 1.00 54.19 1093 PRO A C 1
ATOM 9066 O O . PRO A 1 1093 ? 37.136 0.551 -27.979 1.00 54.19 1093 PRO A O 1
ATOM 9069 N N . ALA A 1 1094 ? 37.059 2.728 -28.538 1.00 55.19 1094 ALA A N 1
ATOM 9070 C CA . ALA A 1 1094 ? 35.801 3.008 -27.865 1.00 55.19 1094 ALA A CA 1
ATOM 9071 C C . ALA A 1 1094 ? 34.566 2.341 -28.503 1.00 55.19 1094 ALA A C 1
ATOM 9073 O O . ALA A 1 1094 ? 33.532 2.149 -27.862 1.00 55.19 1094 ALA A O 1
ATOM 9074 N N . LEU A 1 1095 ? 34.704 1.968 -29.772 1.00 62.31 1095 LEU A N 1
ATOM 9075 C CA . LEU A 1 1095 ? 33.755 1.221 -30.582 1.00 62.31 1095 LEU A CA 1
ATOM 9076 C C . LEU A 1 1095 ? 34.539 0.060 -31.194 1.00 62.31 1095 LEU A C 1
ATOM 9078 O O . LEU A 1 1095 ? 35.591 0.293 -31.791 1.00 62.31 1095 LEU A O 1
ATOM 9082 N N . LEU A 1 1096 ? 34.053 -1.173 -31.043 1.00 60.28 1096 LEU A N 1
ATOM 9083 C CA . LEU A 1 1096 ? 34.641 -2.310 -31.756 1.00 60.28 1096 LEU A CA 1
ATOM 9084 C C . LEU A 1 1096 ? 34.307 -2.208 -33.254 1.00 60.28 1096 LEU A C 1
ATOM 9086 O O . LEU A 1 1096 ? 33.332 -1.546 -33.623 1.00 60.28 1096 LEU A O 1
ATOM 9090 N N . ASP A 1 1097 ? 35.129 -2.818 -34.117 1.00 50.53 1097 ASP A N 1
ATOM 9091 C CA . ASP A 1 1097 ? 34.900 -2.824 -35.569 1.00 50.53 1097 ASP A CA 1
ATOM 9092 C C . ASP A 1 1097 ? 33.500 -3.345 -35.929 1.00 50.53 1097 ASP A C 1
ATOM 9094 O O . ASP A 1 1097 ? 32.827 -3.962 -35.102 1.00 50.53 1097 ASP A O 1
ATOM 9098 N N . ASP A 1 1098 ? 33.039 -3.001 -37.143 1.00 44.38 1098 ASP A N 1
ATOM 9099 C CA . ASP A 1 1098 ? 31.678 -3.274 -37.630 1.00 44.38 1098 ASP A CA 1
ATOM 9100 C C . ASP A 1 1098 ? 31.214 -4.681 -37.238 1.00 44.38 1098 ASP A C 1
ATOM 9102 O O . ASP A 1 1098 ? 32.023 -5.609 -37.216 1.00 44.38 1098 ASP A O 1
ATOM 9106 N N . LYS A 1 1099 ? 29.909 -4.853 -36.973 1.00 47.38 1099 LYS A N 1
ATOM 9107 C CA . LYS A 1 1099 ? 29.279 -6.182 -36.907 1.00 47.38 1099 LYS A CA 1
ATOM 9108 C C . LYS A 1 1099 ? 29.494 -6.871 -38.270 1.00 47.38 1099 LYS A C 1
ATOM 9110 O O . LYS A 1 1099 ? 28.629 -6.811 -39.140 1.00 47.38 1099 LYS A O 1
ATOM 9115 N N . ILE A 1 1100 ? 30.682 -7.446 -38.494 1.00 31.66 1100 ILE A N 1
ATOM 9116 C CA . ILE A 1 1100 ? 31.007 -8.288 -39.639 1.00 31.66 1100 ILE A CA 1
ATOM 9117 C C . ILE A 1 1100 ? 29.969 -9.399 -39.604 1.00 31.66 1100 ILE A C 1
ATOM 9119 O O . ILE A 1 1100 ? 29.716 -9.991 -38.555 1.00 31.66 1100 ILE A O 1
ATOM 9123 N N . LEU A 1 1101 ? 29.326 -9.600 -40.751 1.00 37.03 1101 LEU A N 1
ATOM 9124 C CA . LEU A 1 1101 ? 28.442 -10.718 -41.032 1.00 37.03 1101 LEU A CA 1
ATOM 9125 C C . LEU A 1 1101 ? 29.135 -12.035 -40.652 1.00 37.03 1101 LEU A C 1
ATOM 9127 O O . LEU A 1 1101 ? 29.793 -12.641 -41.490 1.00 37.03 1101 LEU A O 1
ATOM 9131 N N . ASP A 1 1102 ? 28.928 -12.502 -39.423 1.00 26.66 1102 ASP A N 1
ATOM 9132 C CA . ASP A 1 1102 ? 28.942 -13.929 -39.114 1.00 26.66 1102 ASP A CA 1
ATOM 9133 C C . ASP A 1 1102 ? 27.587 -14.486 -39.560 1.00 26.66 1102 ASP A C 1
ATOM 9135 O O . ASP A 1 1102 ? 26.634 -14.663 -38.798 1.00 26.66 1102 ASP A O 1
ATOM 9139 N N . LEU A 1 1103 ? 27.502 -14.677 -40.877 1.00 33.47 1103 LEU A N 1
ATOM 9140 C CA . LEU A 1 1103 ? 26.718 -15.745 -41.468 1.00 33.47 1103 LEU A CA 1
ATOM 9141 C C . LEU A 1 1103 ? 27.422 -17.048 -41.092 1.00 33.47 1103 LEU A C 1
ATOM 9143 O O . LEU A 1 1103 ? 28.345 -17.442 -41.788 1.00 33.47 1103 LEU A O 1
ATOM 9147 N N . ASP A 1 1104 ? 26.980 -17.682 -40.010 1.00 28.23 1104 ASP A N 1
ATOM 9148 C CA . ASP A 1 1104 ? 26.935 -19.140 -39.924 1.00 28.23 1104 ASP A CA 1
ATOM 9149 C C . ASP A 1 1104 ? 25.808 -19.557 -38.959 1.00 28.23 1104 ASP A C 1
ATOM 9151 O O . ASP A 1 1104 ? 25.827 -19.282 -37.759 1.00 28.23 1104 ASP A O 1
ATOM 9155 N N . ASP A 1 1105 ? 24.806 -20.207 -39.561 1.00 30.97 1105 ASP A N 1
ATOM 9156 C CA . ASP A 1 1105 ? 23.624 -20.868 -38.995 1.00 30.97 1105 ASP A CA 1
ATOM 9157 C C . ASP A 1 1105 ? 22.569 -20.008 -38.270 1.00 30.97 1105 ASP A C 1
ATOM 9159 O O . ASP A 1 1105 ? 22.428 -20.046 -37.050 1.00 30.97 1105 ASP A O 1
ATOM 9163 N N . TYR A 1 1106 ? 21.678 -19.372 -39.042 1.00 29.30 1106 TYR A N 1
ATOM 9164 C CA . TYR A 1 1106 ? 20.238 -19.608 -38.851 1.00 29.30 1106 TYR A CA 1
ATOM 9165 C C . TYR A 1 1106 ? 19.468 -19.328 -40.146 1.00 29.30 1106 TYR A C 1
ATOM 9167 O O . TYR A 1 1106 ? 19.376 -18.197 -40.621 1.00 29.30 1106 TYR A O 1
ATOM 9175 N N . ASP A 1 1107 ? 18.955 -20.413 -40.711 1.00 26.86 1107 ASP A N 1
ATOM 9176 C CA . ASP A 1 1107 ? 18.223 -20.508 -41.965 1.00 26.86 1107 ASP A CA 1
ATOM 9177 C C . ASP A 1 1107 ? 17.089 -19.475 -42.050 1.00 26.86 1107 ASP A C 1
ATOM 9179 O O . ASP A 1 1107 ? 16.208 -19.392 -41.185 1.00 26.86 1107 ASP A O 1
ATOM 9183 N N . GLY A 1 1108 ? 17.120 -18.671 -43.110 1.00 33.53 1108 GLY A N 1
ATOM 9184 C CA . GLY A 1 1108 ? 16.027 -17.784 -43.458 1.00 33.53 1108 GLY A CA 1
ATOM 9185 C C . GLY A 1 1108 ? 14.859 -18.611 -43.973 1.00 33.53 1108 GLY A C 1
ATOM 9186 O O . GLY A 1 1108 ? 14.865 -19.047 -45.120 1.00 33.53 1108 GLY A O 1
ATOM 9187 N N . LEU A 1 1109 ? 13.816 -18.778 -43.163 1.00 28.67 1109 LEU A N 1
ATOM 9188 C CA . LEU A 1 1109 ? 12.536 -19.261 -43.669 1.00 28.67 1109 LEU A CA 1
ATOM 9189 C C . LEU A 1 1109 ? 11.819 -18.124 -44.399 1.00 28.67 1109 LEU A C 1
ATOM 9191 O O . LEU A 1 1109 ? 11.040 -17.357 -43.832 1.00 28.67 1109 LEU A O 1
ATOM 9195 N N . VAL A 1 1110 ? 12.090 -18.058 -45.703 1.00 28.22 1110 VAL A N 1
ATOM 9196 C CA . VAL A 1 1110 ? 11.086 -17.677 -46.695 1.00 28.22 1110 VAL A CA 1
ATOM 9197 C C . VAL A 1 1110 ? 9.899 -18.617 -46.490 1.00 28.22 1110 VAL A C 1
ATOM 9199 O O . VAL A 1 1110 ? 9.979 -19.802 -46.803 1.00 28.22 1110 VAL A O 1
ATOM 9202 N N . LEU A 1 1111 ? 8.802 -18.104 -45.938 1.00 28.91 1111 LEU A N 1
ATOM 9203 C CA . LEU A 1 1111 ? 7.519 -18.786 -46.029 1.00 28.91 1111 LEU A CA 1
ATOM 9204 C C . LEU A 1 1111 ? 6.932 -18.452 -47.398 1.00 28.91 1111 LEU A C 1
ATOM 9206 O O . LEU A 1 1111 ? 6.434 -17.353 -47.628 1.00 28.91 1111 LEU A O 1
ATOM 9210 N N . SER A 1 1112 ? 7.054 -19.412 -48.311 1.00 26.44 1112 SER A N 1
ATOM 9211 C CA . SER A 1 1112 ? 6.164 -19.547 -49.454 1.00 26.44 1112 SER A CA 1
ATOM 9212 C C . SER A 1 1112 ? 4.713 -19.553 -48.972 1.00 26.44 1112 SER A C 1
ATOM 9214 O O . SER A 1 1112 ? 4.398 -20.185 -47.960 1.00 26.44 1112 SER A O 1
ATOM 9216 N N . ASP A 1 1113 ? 3.852 -18.864 -49.719 1.00 33.19 1113 ASP A N 1
ATOM 9217 C CA . ASP A 1 1113 ? 2.402 -18.984 -49.621 1.00 33.19 1113 ASP A CA 1
ATOM 9218 C C . ASP A 1 1113 ? 1.999 -20.465 -49.545 1.00 33.19 1113 ASP A C 1
ATOM 9220 O O . ASP A 1 1113 ? 2.440 -21.259 -50.370 1.00 33.19 1113 ASP A O 1
ATOM 9224 N N . GLU A 1 1114 ? 1.169 -20.779 -48.543 1.00 32.97 1114 GLU A N 1
ATOM 9225 C CA . GLU A 1 1114 ? 0.553 -22.074 -48.182 1.00 32.97 1114 GLU A CA 1
ATOM 9226 C C . GLU A 1 1114 ? 1.006 -22.625 -46.820 1.00 32.97 1114 GLU A C 1
ATOM 9228 O O . GLU A 1 1114 ? 1.672 -23.649 -46.706 1.00 32.97 1114 GLU A O 1
ATOM 9233 N N . ASN A 1 1115 ? 0.604 -21.930 -45.751 1.00 31.23 1115 ASN A N 1
ATOM 9234 C CA . ASN A 1 1115 ? -0.111 -22.492 -44.595 1.00 31.23 1115 ASN A CA 1
ATOM 9235 C C . ASN A 1 1115 ? -0.176 -21.430 -43.493 1.00 31.23 1115 ASN A C 1
ATOM 9237 O O . ASN A 1 1115 ? 0.824 -21.069 -42.876 1.00 31.23 1115 ASN A O 1
ATOM 9241 N N . ILE A 1 1116 ? -1.382 -20.925 -43.237 1.00 39.69 1116 ILE A N 1
ATOM 9242 C CA . ILE A 1 1116 ? -1.672 -20.080 -42.080 1.00 39.69 1116 ILE A CA 1
ATOM 9243 C C . ILE A 1 1116 ? -1.392 -20.914 -40.825 1.00 39.69 1116 ILE A C 1
ATOM 9245 O O . ILE A 1 1116 ? -2.127 -21.860 -40.549 1.00 39.69 1116 ILE A O 1
ATOM 9249 N N . SER A 1 1117 ? -0.360 -20.553 -40.058 1.00 26.42 1117 SER A N 1
ATOM 9250 C CA . SER A 1 1117 ? -0.172 -21.055 -38.695 1.00 26.42 1117 SER A CA 1
ATOM 9251 C C . SER A 1 1117 ? -0.470 -19.926 -37.696 1.00 26.42 1117 SER A C 1
ATOM 9253 O O . SER A 1 1117 ? -0.026 -18.796 -37.929 1.00 26.42 1117 SER A O 1
ATOM 9255 N N . PRO A 1 1118 ? -1.268 -20.148 -36.633 1.00 31.08 1118 PRO A N 1
ATOM 9256 C CA . PRO A 1 1118 ? -1.827 -19.058 -35.842 1.00 31.08 1118 PRO A CA 1
ATOM 9257 C C . PRO A 1 1118 ? -0.819 -18.428 -34.876 1.00 31.08 1118 PRO A C 1
ATOM 9259 O O . PRO A 1 1118 ? 0.085 -19.073 -34.356 1.00 31.08 1118 PRO A O 1
ATOM 9262 N N . ILE A 1 1119 ? -1.074 -17.151 -34.607 1.00 32.09 1119 ILE A N 1
ATOM 9263 C CA . ILE A 1 1119 ? -0.478 -16.264 -33.601 1.00 32.09 1119 ILE A CA 1
ATOM 9264 C C . ILE A 1 1119 ? -0.147 -16.993 -32.286 1.00 32.09 1119 ILE A C 1
ATOM 9266 O O . ILE A 1 1119 ? -1.029 -17.557 -31.637 1.00 32.09 1119 ILE A O 1
ATOM 9270 N N . MET A 1 1120 ? 1.104 -16.889 -31.836 1.00 33.44 1120 MET A N 1
ATOM 9271 C CA . MET A 1 1120 ? 1.542 -17.411 -30.542 1.00 33.44 1120 MET A CA 1
ATOM 9272 C C . MET A 1 1120 ? 1.183 -16.422 -29.420 1.00 33.44 1120 MET A C 1
ATOM 9274 O O . MET A 1 1120 ? 1.913 -15.478 -29.124 1.00 33.44 1120 MET A O 1
ATOM 9278 N N . GLN A 1 1121 ? 0.019 -16.624 -28.800 1.00 41.34 1121 GLN A N 1
ATOM 9279 C CA . GLN A 1 1121 ? -0.339 -15.990 -27.529 1.00 41.34 1121 GLN A CA 1
ATOM 9280 C C . GLN A 1 1121 ? 0.616 -16.486 -26.434 1.00 41.34 1121 GLN A C 1
ATOM 9282 O O . GLN A 1 1121 ? 0.638 -17.678 -26.128 1.00 41.34 1121 GLN A O 1
ATOM 9287 N N . VAL A 1 1122 ? 1.378 -15.585 -25.805 1.00 48.56 1122 VAL A N 1
ATOM 9288 C CA . VAL A 1 1122 ? 2.147 -15.929 -24.599 1.00 48.56 1122 VAL A CA 1
ATOM 9289 C C . VAL A 1 1122 ? 1.160 -16.185 -23.465 1.00 48.56 1122 VAL A C 1
ATOM 9291 O O . VAL A 1 1122 ? 0.579 -15.264 -22.893 1.00 48.56 1122 VAL A O 1
ATOM 9294 N N . ILE A 1 1123 ? 0.955 -17.461 -23.167 1.00 54.66 1123 ILE A N 1
ATOM 9295 C CA . ILE A 1 1123 ? 0.067 -17.920 -22.106 1.00 54.66 1123 ILE A CA 1
ATOM 9296 C C . ILE A 1 1123 ? 0.752 -17.832 -20.734 1.00 54.66 1123 ILE A C 1
ATOM 9298 O O . ILE A 1 1123 ? 1.982 -17.885 -20.592 1.00 54.66 1123 ILE A O 1
ATOM 9302 N N . SER A 1 1124 ? -0.058 -17.715 -19.690 1.00 59.50 1124 SER A N 1
ATOM 9303 C CA . SER A 1 1124 ? 0.400 -17.723 -18.304 1.00 59.50 1124 SER A CA 1
ATOM 9304 C C . SER A 1 1124 ? 1.123 -19.030 -17.948 1.00 59.50 1124 SER A C 1
ATOM 9306 O O . SER A 1 1124 ? 0.874 -20.090 -18.522 1.00 59.50 1124 SER A O 1
ATOM 9308 N N . PHE A 1 1125 ? 1.992 -18.992 -16.933 1.00 60.16 1125 PHE A N 1
ATOM 9309 C CA . PHE A 1 1125 ? 2.685 -20.192 -16.443 1.00 60.16 1125 PHE A CA 1
ATOM 9310 C C . PHE A 1 1125 ? 1.712 -21.325 -16.046 1.00 60.16 1125 PHE A C 1
ATOM 9312 O O . PHE A 1 1125 ? 2.030 -22.506 -16.191 1.00 60.16 1125 PHE A O 1
ATOM 9319 N N . GLY A 1 1126 ? 0.511 -20.974 -15.568 1.00 63.06 1126 GLY A N 1
ATOM 9320 C CA . GLY A 1 1126 ? -0.549 -21.935 -15.256 1.00 63.06 1126 GLY A CA 1
ATOM 9321 C C . GLY A 1 1126 ? -1.078 -22.655 -16.500 1.00 63.06 1126 GLY A C 1
ATOM 9322 O O . GLY A 1 1126 ? -1.200 -23.880 -16.493 1.00 63.06 1126 GLY A O 1
ATOM 9323 N N . GLU A 1 1127 ? -1.308 -21.916 -17.584 1.00 67.44 1127 GLU A N 1
ATOM 9324 C CA . GLU A 1 1127 ? -1.730 -22.466 -18.877 1.00 67.44 1127 GLU A CA 1
ATOM 9325 C C . GLU A 1 1127 ? -0.624 -23.314 -19.525 1.00 67.44 1127 GLU A C 1
ATOM 9327 O O . GLU A 1 1127 ? -0.920 -24.355 -20.106 1.00 67.44 1127 GLU A O 1
ATOM 9332 N N . GLY A 1 1128 ? 0.654 -22.961 -19.337 1.00 76.69 1128 GLY A N 1
ATOM 9333 C CA . GLY A 1 1128 ? 1.790 -23.787 -19.770 1.00 76.69 1128 GLY A CA 1
ATOM 9334 C C . GLY A 1 1128 ? 1.837 -25.165 -19.100 1.00 76.69 1128 GLY A C 1
ATOM 9335 O O . GLY A 1 1128 ? 2.148 -26.164 -19.749 1.00 76.69 1128 GLY A O 1
ATOM 9336 N N . ILE A 1 1129 ? 1.468 -25.258 -17.816 1.00 72.19 1129 ILE A N 1
ATOM 9337 C CA . ILE A 1 1129 ? 1.344 -26.546 -17.110 1.00 72.19 1129 ILE A CA 1
ATOM 9338 C C . ILE A 1 1129 ? 0.131 -27.336 -17.611 1.00 72.19 1129 ILE A C 1
ATOM 9340 O O . ILE A 1 1129 ? 0.204 -28.562 -17.723 1.00 72.19 1129 ILE A O 1
ATOM 9344 N N . GLN A 1 1130 ? -0.984 -26.662 -17.901 1.00 72.81 1130 GLN A N 1
ATOM 9345 C CA . GLN A 1 1130 ? -2.170 -27.316 -18.456 1.00 72.81 1130 GLN A CA 1
ATOM 9346 C C . GLN A 1 1130 ? -1.900 -27.871 -19.859 1.00 72.81 1130 GLN A C 1
ATOM 9348 O O . GLN A 1 1130 ? -2.245 -29.022 -20.111 1.00 72.81 1130 GLN A O 1
ATOM 9353 N N . ALA A 1 1131 ? -1.197 -27.120 -20.711 1.00 78.06 1131 ALA A N 1
ATOM 9354 C CA . ALA A 1 1131 ? -0.747 -27.583 -22.023 1.00 78.06 1131 ALA A CA 1
ATOM 9355 C C . ALA A 1 1131 ? 0.129 -28.849 -21.913 1.00 78.06 1131 ALA A C 1
ATOM 9357 O O . ALA A 1 1131 ? -0.093 -29.815 -22.638 1.00 78.06 1131 ALA A O 1
ATOM 9358 N N . HIS A 1 1132 ? 1.009 -28.932 -20.906 1.00 83.00 1132 HIS A N 1
ATOM 9359 C CA . HIS A 1 1132 ? 1.898 -30.086 -20.724 1.00 83.00 1132 HIS A CA 1
ATOM 9360 C C . HIS A 1 1132 ? 1.102 -31.332 -20.337 1.00 83.00 1132 HIS A C 1
ATOM 9362 O O . HIS A 1 1132 ? 1.370 -32.429 -20.824 1.00 83.00 1132 HIS A O 1
ATOM 9368 N N . LYS A 1 1133 ? 0.094 -31.154 -19.473 1.00 78.56 1133 LYS A N 1
ATOM 9369 C CA . LYS A 1 1133 ? -0.834 -32.223 -19.084 1.00 78.56 1133 LYS A CA 1
ATOM 9370 C C . LYS A 1 1133 ? -1.737 -32.658 -20.238 1.00 78.56 1133 LYS A C 1
ATOM 9372 O O . LYS A 1 1133 ? -2.102 -33.826 -20.293 1.00 78.56 1133 LYS A O 1
ATOM 9377 N N . ALA A 1 1134 ? -2.079 -31.738 -21.137 1.00 79.88 1134 ALA A N 1
ATOM 9378 C CA . ALA A 1 1134 ? -2.853 -32.012 -22.343 1.00 79.88 1134 ALA A CA 1
ATOM 9379 C C . ALA A 1 1134 ? -2.013 -32.630 -23.481 1.00 79.88 1134 ALA A C 1
ATOM 9381 O O . ALA A 1 1134 ? -2.577 -33.011 -24.501 1.00 79.88 1134 ALA A O 1
ATOM 9382 N N . GLY A 1 1135 ? -0.688 -32.751 -23.310 1.00 78.25 1135 GLY A N 1
ATOM 9383 C CA . GLY A 1 1135 ? 0.227 -33.295 -24.319 1.00 78.25 1135 GLY A CA 1
ATOM 9384 C C . GLY A 1 1135 ? 0.664 -32.293 -25.395 1.00 78.25 1135 GLY A C 1
ATOM 9385 O O . GLY A 1 1135 ? 1.336 -32.685 -26.345 1.00 78.25 1135 GLY A O 1
ATOM 9386 N N . ASP A 1 1136 ? 0.331 -31.009 -25.247 1.00 83.56 1136 ASP A N 1
ATOM 9387 C CA . ASP A 1 1136 ? 0.766 -29.932 -26.143 1.00 83.56 1136 ASP A CA 1
ATOM 9388 C C . ASP A 1 1136 ? 2.156 -29.428 -25.721 1.00 83.56 1136 ASP A C 1
ATOM 9390 O O . ASP A 1 1136 ? 2.330 -28.403 -25.053 1.00 83.56 1136 ASP A O 1
ATOM 9394 N N . TYR A 1 1137 ? 3.171 -30.226 -26.058 1.00 82.56 1137 TYR A N 1
ATOM 9395 C CA . TYR A 1 1137 ? 4.554 -29.972 -25.657 1.00 82.56 1137 TYR A CA 1
ATOM 9396 C C . TYR A 1 1137 ? 5.159 -28.734 -26.319 1.00 82.56 1137 TYR A C 1
ATOM 9398 O O . TYR A 1 1137 ? 6.085 -28.158 -25.751 1.00 82.56 1137 TYR A O 1
ATOM 9406 N N . GLN A 1 1138 ? 4.638 -28.305 -27.469 1.00 80.75 1138 GLN A N 1
ATOM 9407 C CA . GLN A 1 1138 ? 5.104 -27.100 -28.146 1.00 80.75 1138 GLN A CA 1
ATOM 9408 C C . GLN A 1 1138 ? 4.708 -25.852 -27.365 1.00 80.75 1138 GLN A C 1
ATOM 9410 O O . GLN A 1 1138 ? 5.575 -25.105 -26.903 1.00 80.75 1138 GLN A O 1
ATOM 9415 N N . LYS A 1 1139 ? 3.410 -25.705 -27.099 1.00 78.00 1139 LYS A N 1
ATOM 9416 C CA . LYS A 1 1139 ? 2.866 -24.583 -26.336 1.00 78.00 1139 LYS A CA 1
ATOM 9417 C C . LYS A 1 1139 ? 3.430 -24.520 -24.911 1.00 78.00 1139 LYS A C 1
ATOM 9419 O O . LYS A 1 1139 ? 3.674 -23.442 -24.365 1.00 78.00 1139 LYS A O 1
ATOM 9424 N N . SER A 1 1140 ? 3.684 -25.676 -24.296 1.00 81.88 1140 SER A N 1
ATOM 9425 C CA . SER A 1 1140 ? 4.359 -25.754 -22.996 1.00 81.88 1140 SER A CA 1
ATOM 9426 C C . SER A 1 1140 ? 5.831 -25.382 -23.038 1.00 81.88 1140 SER A C 1
ATOM 9428 O O . SER A 1 1140 ? 6.281 -24.674 -22.138 1.00 81.88 1140 SER A O 1
ATOM 9430 N N . TRP A 1 1141 ? 6.582 -25.860 -24.034 1.00 85.50 1141 TRP A N 1
ATOM 9431 C CA . TRP A 1 1141 ? 7.998 -25.529 -24.178 1.00 85.50 1141 TRP A CA 1
ATOM 9432 C C . TRP A 1 1141 ? 8.176 -24.021 -24.326 1.00 85.50 1141 TRP A C 1
ATOM 9434 O O . TRP A 1 1141 ? 8.920 -23.422 -23.554 1.00 85.50 1141 TRP A O 1
ATOM 9444 N N . GLU A 1 1142 ? 7.413 -23.409 -25.229 1.00 79.75 1142 GLU A N 1
ATOM 9445 C CA . GLU A 1 1142 ? 7.408 -21.966 -25.473 1.00 79.75 1142 GLU A CA 1
ATOM 9446 C C . GLU A 1 1142 ? 7.077 -21.169 -24.196 1.00 79.75 1142 GLU A C 1
ATOM 9448 O O . GLU A 1 1142 ? 7.765 -20.204 -23.853 1.00 79.75 1142 GLU A O 1
ATOM 9453 N N . CYS A 1 1143 ? 6.081 -21.618 -23.423 1.00 80.50 1143 CYS A N 1
ATOM 9454 C CA . CYS A 1 1143 ? 5.725 -21.019 -22.137 1.00 80.50 1143 CYS A CA 1
ATOM 9455 C C . CYS A 1 1143 ? 6.860 -21.146 -21.100 1.00 80.50 1143 CYS A C 1
ATOM 9457 O O . CYS A 1 1143 ? 7.261 -20.161 -20.474 1.00 80.50 1143 CYS A O 1
ATOM 9459 N N . PHE A 1 1144 ? 7.400 -22.351 -20.891 1.00 83.88 1144 PHE A N 1
ATOM 9460 C CA . PHE A 1 1144 ? 8.440 -22.583 -19.886 1.00 83.88 1144 PHE A CA 1
ATOM 9461 C C . PHE A 1 1144 ? 9.763 -21.922 -20.255 1.00 83.88 1144 PHE A C 1
ATOM 9463 O O . PHE A 1 1144 ? 10.449 -21.413 -19.370 1.00 83.88 1144 PHE A O 1
ATOM 9470 N N . GLU A 1 1145 ? 10.103 -21.882 -21.539 1.00 82.19 1145 GLU A N 1
ATOM 9471 C CA . GLU A 1 1145 ? 11.246 -21.147 -22.058 1.00 82.19 1145 GLU A CA 1
ATOM 9472 C C . GLU A 1 1145 ? 11.132 -19.657 -21.728 1.00 82.19 1145 GLU A C 1
ATOM 9474 O O . GLU A 1 1145 ? 12.029 -19.120 -21.073 1.00 82.19 1145 GLU A O 1
ATOM 9479 N N . TYR A 1 1146 ? 10.003 -19.033 -22.071 1.00 77.19 1146 TYR A N 1
ATOM 9480 C CA . TYR A 1 1146 ? 9.747 -17.616 -21.818 1.00 77.19 1146 TYR A CA 1
ATOM 9481 C C . TYR A 1 1146 ? 9.783 -17.256 -20.323 1.00 77.19 1146 TYR A C 1
ATOM 9483 O O . TYR A 1 1146 ? 10.472 -16.320 -19.906 1.00 77.19 1146 TYR A O 1
ATOM 9491 N N . HIS A 1 1147 ? 9.059 -17.998 -19.477 1.00 69.25 1147 HIS A N 1
ATOM 9492 C CA . HIS A 1 1147 ? 8.981 -17.683 -18.043 1.00 69.25 1147 HIS A CA 1
ATOM 9493 C C . HIS A 1 1147 ? 10.302 -17.977 -17.315 1.00 69.25 1147 HIS A C 1
ATOM 9495 O O . HIS A 1 1147 ? 10.665 -17.239 -16.397 1.00 69.25 1147 HIS A O 1
ATOM 9501 N N . ALA A 1 1148 ? 11.057 -19.004 -17.726 1.00 75.12 1148 ALA A N 1
ATOM 9502 C CA . ALA A 1 1148 ? 12.365 -19.312 -17.138 1.00 75.12 1148 ALA A CA 1
ATOM 9503 C C . ALA A 1 1148 ? 13.375 -18.180 -17.368 1.00 75.12 1148 ALA A C 1
ATOM 9505 O O . ALA A 1 1148 ? 14.179 -17.874 -16.488 1.00 75.12 1148 ALA A O 1
ATOM 9506 N N . GLU A 1 1149 ? 13.321 -17.541 -18.537 1.00 71.06 1149 GLU A N 1
ATOM 9507 C CA . GLU A 1 1149 ? 14.222 -16.442 -18.899 1.00 71.06 1149 GLU A CA 1
ATOM 9508 C C . GLU A 1 1149 ? 13.890 -15.129 -18.187 1.00 71.06 1149 GLU A C 1
ATOM 9510 O O . GLU A 1 1149 ? 14.771 -14.291 -18.006 1.00 71.06 1149 GLU A O 1
ATOM 9515 N N . ASN A 1 1150 ? 12.666 -15.011 -17.670 1.00 57.59 1150 ASN A N 1
ATOM 9516 C CA . ASN A 1 1150 ? 12.197 -13.903 -16.839 1.00 57.59 1150 ASN A CA 1
ATOM 9517 C C . ASN A 1 1150 ? 12.356 -14.143 -15.325 1.00 57.59 1150 ASN A C 1
ATOM 9519 O O . ASN A 1 1150 ? 11.763 -13.435 -14.513 1.00 57.59 1150 ASN A O 1
ATOM 9523 N N . GLY A 1 1151 ? 13.164 -15.130 -14.924 1.00 62.69 1151 GLY A N 1
ATOM 9524 C CA . GLY A 1 1151 ? 13.487 -15.383 -13.515 1.00 62.69 1151 GLY A CA 1
ATOM 9525 C C . GLY A 1 1151 ? 12.460 -16.232 -12.761 1.00 62.69 1151 GLY A C 1
ATOM 9526 O O . GLY A 1 1151 ? 12.498 -16.277 -11.536 1.00 62.69 1151 GLY A O 1
ATOM 9527 N N . ASN A 1 1152 ? 11.550 -16.926 -13.456 1.00 74.31 1152 ASN A N 1
ATOM 9528 C CA . ASN A 1 1152 ? 10.655 -17.886 -12.812 1.00 74.31 1152 ASN A CA 1
ATOM 9529 C C . ASN A 1 1152 ? 11.370 -19.231 -12.580 1.00 74.31 1152 ASN A C 1
ATOM 9531 O O . ASN A 1 1152 ? 11.549 -20.033 -13.500 1.00 74.31 1152 ASN A O 1
ATOM 9535 N N . GLU A 1 1153 ? 11.724 -19.512 -11.327 1.00 75.19 1153 GLU A N 1
ATOM 9536 C CA . GLU A 1 1153 ? 12.448 -20.726 -10.904 1.00 75.19 1153 GLU A CA 1
ATOM 9537 C C . GLU A 1 1153 ? 11.709 -22.030 -11.265 1.00 75.19 1153 GLU A C 1
ATOM 9539 O O . GLU A 1 1153 ? 12.315 -23.040 -11.628 1.00 75.19 1153 GLU A O 1
ATOM 9544 N N . LYS A 1 1154 ? 10.369 -22.019 -11.244 1.00 78.00 1154 LYS A N 1
ATOM 9545 C CA . LYS A 1 1154 ? 9.560 -23.203 -11.582 1.00 78.00 1154 LYS A CA 1
ATOM 9546 C C . LYS A 1 1154 ? 9.538 -23.467 -13.080 1.00 78.00 1154 LYS A C 1
ATOM 9548 O O . LYS A 1 1154 ? 9.561 -24.626 -13.489 1.00 78.00 1154 LYS A O 1
ATOM 9553 N N . ALA A 1 1155 ? 9.524 -22.416 -13.893 1.00 81.00 1155 ALA A N 1
ATOM 9554 C CA . ALA A 1 1155 ? 9.696 -22.536 -15.336 1.00 81.00 1155 ALA A CA 1
ATOM 9555 C C . ALA A 1 1155 ? 11.116 -23.000 -15.692 1.00 81.00 1155 ALA A C 1
ATOM 9557 O O . ALA A 1 1155 ? 11.273 -23.833 -16.580 1.00 81.00 1155 ALA A O 1
ATOM 9558 N N . LYS A 1 1156 ? 12.136 -22.565 -14.937 1.00 85.25 1156 LYS A N 1
ATOM 9559 C CA . LYS A 1 1156 ? 13.529 -23.020 -15.083 1.00 85.25 1156 LYS A CA 1
ATOM 9560 C C . LYS A 1 1156 ? 13.684 -24.525 -14.823 1.00 85.25 1156 LYS A C 1
ATOM 9562 O O . LYS A 1 1156 ? 14.353 -25.206 -15.599 1.00 85.25 1156 LYS A O 1
ATOM 9567 N N . TYR A 1 1157 ? 12.984 -25.065 -13.819 1.00 88.31 1157 TYR A N 1
ATOM 9568 C CA . TYR A 1 1157 ? 12.859 -26.516 -13.612 1.00 88.31 1157 TYR A CA 1
ATOM 9569 C C . TYR A 1 1157 ? 12.220 -27.227 -14.817 1.00 88.31 1157 TYR A C 1
ATOM 9571 O O . TYR A 1 1157 ? 12.765 -28.222 -15.295 1.00 88.31 1157 TYR A O 1
ATOM 9579 N N . TRP A 1 1158 ? 11.091 -26.723 -15.332 1.00 86.19 1158 TRP A N 1
ATOM 9580 C CA . TRP A 1 1158 ? 10.405 -27.342 -16.473 1.00 86.19 1158 TRP A CA 1
ATOM 9581 C C . TRP A 1 1158 ? 11.238 -27.279 -17.759 1.00 86.19 1158 TRP A C 1
ATOM 9583 O O . TRP A 1 1158 ? 11.315 -28.276 -18.473 1.00 86.19 1158 TRP A O 1
ATOM 9593 N N . LYS A 1 1159 ? 11.947 -26.170 -18.005 1.00 87.44 1159 LYS A N 1
ATOM 9594 C CA . LYS A 1 1159 ? 12.917 -26.037 -19.103 1.00 87.44 1159 LYS A CA 1
ATOM 9595 C C . LYS A 1 1159 ? 14.043 -27.067 -18.973 1.00 87.44 1159 LYS A C 1
ATOM 9597 O O . LYS A 1 1159 ? 14.347 -27.767 -19.936 1.00 87.44 1159 LYS A O 1
ATOM 9602 N N . GLY A 1 1160 ? 14.615 -27.213 -17.774 1.00 85.88 1160 GLY A N 1
ATOM 9603 C CA . GLY A 1 1160 ? 15.624 -28.236 -17.484 1.00 85.88 1160 GLY A CA 1
ATOM 9604 C C . GLY A 1 1160 ? 15.112 -29.660 -17.728 1.00 85.88 1160 GLY A C 1
ATOM 9605 O O . GLY A 1 1160 ? 15.807 -30.469 -18.334 1.00 85.88 1160 GLY A O 1
ATOM 9606 N N . TYR A 1 1161 ? 13.870 -29.953 -17.331 1.00 84.88 1161 TYR A N 1
ATOM 9607 C CA . TYR A 1 1161 ? 13.223 -31.245 -17.577 1.00 84.88 1161 TYR A CA 1
ATOM 9608 C C . TYR A 1 1161 ? 13.027 -31.541 -19.072 1.00 84.88 1161 TYR A C 1
ATOM 9610 O O . TYR A 1 1161 ? 13.370 -32.632 -19.524 1.00 84.88 1161 TYR A O 1
ATOM 9618 N N . TYR A 1 1162 ? 12.537 -30.575 -19.851 1.00 88.50 1162 TYR A N 1
ATOM 9619 C CA . TYR A 1 1162 ? 12.317 -30.750 -21.291 1.00 88.50 1162 TYR A CA 1
ATOM 9620 C C . TYR A 1 1162 ? 13.631 -30.980 -22.049 1.00 88.50 1162 TYR A C 1
ATOM 9622 O O . TYR A 1 1162 ? 13.683 -31.861 -22.904 1.00 88.50 1162 TYR A O 1
ATOM 9630 N N . LEU A 1 1163 ? 14.711 -30.281 -21.673 1.00 87.19 1163 LEU A N 1
ATOM 9631 C CA . LEU A 1 1163 ? 16.050 -30.488 -22.245 1.00 87.19 1163 LEU A CA 1
ATOM 9632 C C . LEU A 1 1163 ? 16.626 -31.877 -21.932 1.00 87.19 1163 LEU A C 1
ATOM 9634 O O . LEU A 1 1163 ? 17.312 -32.458 -22.774 1.00 87.19 1163 LEU A O 1
ATOM 9638 N N . LEU A 1 1164 ? 16.340 -32.429 -20.746 1.00 81.31 1164 LEU A N 1
ATOM 9639 C CA . LEU A 1 1164 ? 16.778 -33.778 -20.375 1.00 81.31 1164 LEU A CA 1
ATOM 9640 C C . LEU A 1 1164 ? 16.019 -34.880 -21.119 1.00 81.31 1164 LEU A C 1
ATOM 9642 O O . LEU A 1 1164 ? 16.618 -35.890 -21.495 1.00 81.31 1164 LEU A O 1
ATOM 9646 N N . GLU A 1 1165 ? 14.709 -34.716 -21.293 1.00 80.12 1165 GLU A N 1
ATOM 9647 C CA . GLU A 1 1165 ? 13.855 -35.724 -21.929 1.00 80.12 1165 GLU A CA 1
ATOM 9648 C C . GLU A 1 1165 ? 13.793 -35.569 -23.459 1.00 80.12 1165 GLU A C 1
ATOM 9650 O O . GLU A 1 1165 ? 13.453 -36.526 -24.150 1.00 80.12 1165 GLU A O 1
ATOM 9655 N N . GLY A 1 1166 ? 14.176 -34.407 -24.003 1.00 80.88 1166 GLY A N 1
ATOM 9656 C CA . GLY A 1 1166 ? 14.074 -34.099 -25.433 1.00 80.88 1166 GLY A CA 1
ATOM 9657 C C . GLY A 1 1166 ? 12.630 -33.877 -25.892 1.00 80.88 1166 GLY A C 1
ATOM 9658 O O . GLY A 1 1166 ? 12.269 -34.240 -27.009 1.00 80.88 1166 GLY A O 1
ATOM 9659 N N . LEU A 1 1167 ? 11.779 -33.334 -25.016 1.00 73.81 1167 LEU A N 1
ATOM 9660 C CA . LEU A 1 1167 ? 10.377 -33.054 -25.329 1.00 73.81 1167 LEU A CA 1
ATOM 9661 C C . LEU A 1 1167 ? 10.311 -31.737 -26.110 1.00 73.81 1167 LEU A C 1
ATOM 9663 O O . LEU A 1 1167 ? 10.532 -30.676 -25.540 1.00 73.81 1167 LEU A O 1
ATOM 9667 N N . ASN A 1 1168 ? 10.047 -31.806 -27.416 1.00 72.44 1168 ASN A N 1
ATOM 9668 C CA . ASN A 1 1168 ? 9.935 -30.653 -28.325 1.00 72.44 1168 ASN A CA 1
ATOM 9669 C C . ASN A 1 1168 ? 11.202 -29.776 -28.487 1.00 72.44 1168 ASN A C 1
ATOM 9671 O O . ASN A 1 1168 ? 11.168 -28.751 -29.160 1.00 72.44 1168 ASN A O 1
ATOM 9675 N N . CYS A 1 1169 ? 12.339 -30.175 -27.914 1.00 69.88 1169 CYS A N 1
ATOM 9676 C CA . CYS A 1 1169 ? 13.631 -29.514 -28.087 1.00 69.88 1169 CYS A CA 1
ATOM 9677 C C . CYS A 1 1169 ? 14.752 -30.546 -28.275 1.00 69.88 1169 CYS A C 1
ATOM 9679 O O . CYS A 1 1169 ? 14.614 -31.713 -27.895 1.00 69.88 1169 CYS A O 1
ATOM 9681 N N . LYS A 1 1170 ? 15.879 -30.132 -28.877 1.00 77.56 1170 LYS A N 1
ATOM 9682 C CA . LYS A 1 1170 ? 17.062 -31.000 -28.984 1.00 77.56 1170 LYS A CA 1
ATOM 9683 C C . LYS A 1 1170 ? 17.519 -31.372 -27.574 1.00 77.56 1170 LYS A C 1
ATOM 9685 O O . LYS A 1 1170 ? 17.770 -30.498 -26.746 1.00 77.56 1170 LYS A O 1
ATOM 9690 N N . LYS A 1 1171 ? 17.620 -32.677 -27.320 1.00 80.75 1171 LYS A N 1
ATOM 9691 C CA . LYS A 1 1171 ? 18.056 -33.221 -26.036 1.00 80.75 1171 LYS A CA 1
ATOM 9692 C C . LYS A 1 1171 ? 19.463 -32.719 -25.714 1.00 80.75 1171 LYS A C 1
ATOM 9694 O O . LYS A 1 1171 ? 20.412 -33.047 -26.419 1.00 80.75 1171 LYS A O 1
ATOM 9699 N N . ASP A 1 1172 ? 19.581 -31.959 -24.634 1.00 83.19 1172 ASP A N 1
ATOM 9700 C CA . ASP A 1 1172 ? 20.839 -31.403 -24.140 1.00 83.19 1172 ASP A CA 1
ATOM 9701 C C . ASP A 1 1172 ? 20.964 -31.756 -22.660 1.00 83.19 1172 ASP A C 1
ATOM 9703 O O . ASP A 1 1172 ? 20.438 -31.087 -21.760 1.00 83.19 1172 ASP A O 1
ATOM 9707 N N . PHE A 1 1173 ? 21.628 -32.887 -22.427 1.00 79.12 1173 PHE A N 1
ATOM 9708 C CA . PHE A 1 1173 ? 21.741 -33.473 -21.102 1.00 79.12 1173 PHE A CA 1
ATOM 9709 C C . PHE A 1 1173 ? 22.535 -32.573 -20.145 1.00 79.12 1173 PHE A C 1
ATOM 9711 O O . PHE A 1 1173 ? 22.149 -32.413 -18.988 1.00 79.12 1173 PHE A O 1
ATOM 9718 N N . GLU A 1 1174 ? 23.609 -31.944 -20.627 1.00 81.38 1174 GLU A N 1
ATOM 9719 C CA . GLU A 1 1174 ? 24.486 -31.099 -19.813 1.00 81.38 1174 GLU A CA 1
ATOM 9720 C C . GLU A 1 1174 ? 23.807 -29.788 -19.415 1.00 81.38 1174 GLU A C 1
ATOM 9722 O O . GLU A 1 1174 ? 23.807 -29.411 -18.237 1.00 81.38 1174 GLU A O 1
ATOM 9727 N N . LYS A 1 1175 ? 23.140 -29.128 -20.366 1.00 84.19 1175 LYS A N 1
ATOM 9728 C CA . LYS A 1 1175 ? 22.406 -27.885 -20.105 1.00 84.19 1175 LYS A CA 1
ATOM 9729 C C . LYS A 1 1175 ? 21.189 -28.117 -19.214 1.00 84.19 1175 LYS A C 1
ATOM 9731 O O . LYS A 1 1175 ? 20.958 -27.344 -18.283 1.00 84.19 1175 LYS A O 1
ATOM 9736 N N . GLY A 1 1176 ? 20.447 -29.205 -19.442 1.00 85.75 1176 GLY A N 1
ATOM 9737 C CA . GLY A 1 1176 ? 19.339 -29.614 -18.576 1.00 85.75 1176 GLY A CA 1
ATOM 9738 C C . GLY A 1 1176 ? 19.802 -29.917 -17.148 1.00 85.75 1176 GLY A C 1
ATOM 9739 O O . GLY A 1 1176 ? 19.198 -29.442 -16.183 1.00 85.75 1176 GLY A O 1
ATOM 9740 N N . ARG A 1 1177 ? 20.928 -30.630 -17.001 1.00 83.75 1177 ARG A N 1
ATOM 9741 C CA . ARG A 1 1177 ? 21.544 -30.938 -15.702 1.00 83.75 1177 ARG A CA 1
ATOM 9742 C C . ARG A 1 1177 ? 22.001 -29.679 -14.964 1.00 83.75 1177 ARG A C 1
ATOM 9744 O O . ARG A 1 1177 ? 21.719 -29.561 -13.773 1.00 83.75 1177 ARG A O 1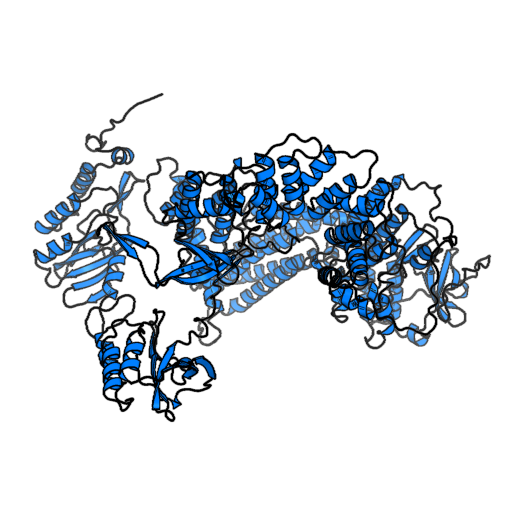
ATOM 9751 N N . LYS A 1 1178 ? 22.656 -28.732 -15.647 1.00 87.69 1178 LYS A N 1
ATOM 9752 C CA . LYS A 1 1178 ? 23.095 -27.454 -15.055 1.00 87.69 1178 LYS A CA 1
ATOM 9753 C C . LYS A 1 1178 ? 21.908 -26.643 -14.527 1.00 87.69 1178 LYS A C 1
ATOM 9755 O O . LYS A 1 1178 ? 21.929 -26.221 -13.375 1.00 87.69 1178 LYS A O 1
ATOM 9760 N N . LEU A 1 1179 ? 20.847 -26.503 -15.327 1.00 87.06 1179 LEU A N 1
ATOM 9761 C CA . LEU A 1 1179 ? 19.636 -25.783 -14.920 1.00 87.06 1179 LEU A CA 1
ATOM 9762 C C . LEU A 1 1179 ? 18.952 -26.435 -13.715 1.00 87.06 1179 LEU A C 1
ATOM 9764 O O . LEU A 1 1179 ? 18.534 -25.735 -12.797 1.00 87.06 1179 LEU A O 1
ATOM 9768 N N . LEU A 1 1180 ? 18.861 -27.767 -13.683 1.00 85.62 1180 LEU A N 1
ATOM 9769 C CA . LEU A 1 1180 ? 18.293 -28.470 -12.533 1.00 85.62 1180 LEU A CA 1
ATOM 9770 C C . LEU A 1 1180 ? 19.170 -28.378 -11.288 1.00 85.62 1180 LEU A C 1
ATOM 9772 O O . LEU A 1 1180 ? 18.614 -28.347 -10.197 1.00 85.62 1180 LEU A O 1
ATOM 9776 N N . LYS A 1 1181 ? 20.499 -28.312 -11.431 1.00 87.50 1181 LYS A N 1
ATOM 9777 C CA . LYS A 1 1181 ? 21.412 -28.093 -10.304 1.00 87.50 1181 LYS A CA 1
ATOM 9778 C C . LYS A 1 1181 ? 21.171 -26.731 -9.659 1.00 87.50 1181 LYS A C 1
ATOM 9780 O O . LYS A 1 1181 ? 20.963 -26.673 -8.455 1.00 87.50 1181 LYS A O 1
ATOM 9785 N N . GLU A 1 1182 ? 21.128 -25.669 -10.462 1.00 87.25 1182 GLU A N 1
ATOM 9786 C CA . GLU A 1 1182 ? 20.865 -24.307 -9.975 1.00 87.25 1182 GLU A CA 1
ATOM 9787 C C . GLU A 1 1182 ? 19.543 -24.251 -9.193 1.00 87.25 1182 GLU A C 1
ATOM 9789 O O . GLU A 1 1182 ? 19.501 -23.777 -8.063 1.00 87.25 1182 GLU A O 1
ATOM 9794 N N . VAL A 1 1183 ? 18.482 -24.845 -9.747 1.00 87.56 1183 VAL A N 1
ATOM 9795 C CA . VAL A 1 1183 ? 17.160 -24.877 -9.100 1.00 87.56 1183 VAL A CA 1
ATOM 9796 C C . VAL A 1 1183 ? 17.116 -25.836 -7.891 1.00 87.56 1183 VAL A C 1
ATOM 9798 O O . VAL A 1 1183 ? 16.341 -25.647 -6.952 1.00 87.56 1183 VAL A O 1
ATOM 9801 N N . ALA A 1 1184 ? 17.943 -26.885 -7.880 1.00 83.88 1184 ALA A N 1
ATOM 9802 C CA . ALA A 1 1184 ? 18.079 -27.794 -6.743 1.00 83.88 1184 ALA A CA 1
ATOM 9803 C C . ALA A 1 1184 ? 18.804 -27.136 -5.556 1.00 83.88 1184 ALA A C 1
ATOM 9805 O O . ALA A 1 1184 ? 18.435 -27.391 -4.402 1.00 83.88 1184 ALA A O 1
ATOM 9806 N N . ASP A 1 1185 ? 19.800 -26.291 -5.837 1.00 84.12 1185 ASP A N 1
ATOM 9807 C CA . ASP A 1 1185 ? 20.568 -25.530 -4.846 1.00 84.12 1185 ASP A CA 1
ATOM 9808 C C . ASP A 1 1185 ? 19.716 -24.432 -4.185 1.00 84.12 1185 ASP A C 1
ATOM 9810 O O . ASP A 1 1185 ? 19.870 -24.177 -2.992 1.00 84.12 1185 ASP A O 1
ATOM 9814 N N . GLU A 1 1186 ? 18.729 -23.887 -4.905 1.00 83.81 1186 GLU A N 1
ATOM 9815 C CA . GLU A 1 1186 ? 17.693 -22.976 -4.381 1.00 83.81 1186 GLU A CA 1
ATOM 9816 C C . GLU A 1 1186 ? 16.654 -23.672 -3.474 1.00 83.81 1186 GLU A C 1
ATOM 9818 O O . GLU A 1 1186 ? 15.806 -23.021 -2.863 1.00 83.81 1186 GLU A O 1
ATOM 9823 N N . GLY A 1 1187 ? 16.711 -25.002 -3.341 1.00 82.44 1187 GLY A N 1
ATOM 9824 C CA . GLY A 1 1187 ? 15.874 -25.742 -2.395 1.00 82.44 1187 GLY A CA 1
ATOM 9825 C C . GLY A 1 1187 ? 14.603 -26.363 -2.980 1.00 82.44 1187 GLY A C 1
ATOM 9826 O O . GLY A 1 1187 ? 13.769 -26.835 -2.206 1.00 82.44 1187 GLY A O 1
ATOM 9827 N N . ILE A 1 1188 ? 14.417 -26.392 -4.309 1.00 82.62 1188 ILE A N 1
ATOM 9828 C CA . ILE A 1 1188 ? 13.204 -26.961 -4.925 1.00 82.62 1188 ILE A CA 1
ATOM 9829 C C . ILE A 1 1188 ? 13.258 -28.505 -4.925 1.00 82.62 1188 ILE A C 1
ATOM 9831 O O . ILE A 1 1188 ? 14.064 -29.088 -5.656 1.00 82.62 1188 ILE A O 1
ATOM 9835 N N . PRO A 1 1189 ? 12.365 -29.212 -4.199 1.00 81.69 1189 PRO A N 1
ATOM 9836 C CA . PRO A 1 1189 ? 12.472 -30.666 -3.997 1.00 81.69 1189 PRO A CA 1
ATOM 9837 C C . PRO A 1 1189 ? 12.337 -31.503 -5.276 1.00 81.69 1189 PRO A C 1
ATOM 9839 O O . PRO A 1 1189 ? 12.963 -32.553 -5.414 1.00 81.69 1189 PRO A O 1
ATOM 9842 N N . GLU A 1 1190 ? 11.525 -31.056 -6.235 1.00 81.19 1190 GLU A N 1
ATOM 9843 C CA . GLU A 1 1190 ? 11.380 -31.695 -7.545 1.00 81.19 1190 GLU A CA 1
ATOM 9844 C C . GLU A 1 1190 ? 12.672 -31.605 -8.369 1.00 81.19 1190 GLU A C 1
ATOM 9846 O O . GLU A 1 1190 ? 13.047 -32.574 -9.033 1.00 81.19 1190 GLU A O 1
ATOM 9851 N N . ALA A 1 1191 ? 13.374 -30.470 -8.297 1.00 85.19 1191 ALA A N 1
ATOM 9852 C CA . ALA A 1 1191 ? 14.659 -30.281 -8.961 1.00 85.19 1191 ALA A CA 1
ATOM 9853 C C . ALA A 1 1191 ? 15.765 -31.084 -8.266 1.00 85.19 1191 ALA A C 1
ATOM 9855 O O . ALA A 1 1191 ? 16.523 -31.768 -8.948 1.00 85.19 1191 ALA A O 1
ATOM 9856 N N . GLN A 1 1192 ? 15.794 -31.093 -6.928 1.00 88.06 1192 GLN A N 1
ATOM 9857 C CA . GLN A 1 1192 ? 16.733 -31.892 -6.128 1.00 88.06 1192 GLN A CA 1
ATOM 9858 C C . GLN A 1 1192 ? 16.627 -33.388 -6.435 1.00 88.06 1192 GLN A C 1
ATOM 9860 O O . GLN A 1 1192 ? 17.644 -34.038 -6.677 1.00 88.06 1192 GLN A O 1
ATOM 9865 N N . LEU A 1 1193 ? 15.402 -33.925 -6.508 1.00 86.50 1193 LEU A N 1
ATOM 9866 C CA . LEU A 1 1193 ? 15.172 -35.318 -6.887 1.00 86.50 1193 LEU A CA 1
ATOM 9867 C C . LEU A 1 1193 ? 15.686 -35.604 -8.300 1.00 86.50 1193 LEU A C 1
ATOM 9869 O O . LEU A 1 1193 ? 16.430 -36.561 -8.514 1.00 86.50 1193 LEU A O 1
ATOM 9873 N N . ARG A 1 1194 ? 15.270 -34.795 -9.282 1.00 83.81 1194 ARG A N 1
ATOM 9874 C CA . ARG A 1 1194 ? 15.644 -35.032 -10.680 1.00 83.81 1194 ARG A CA 1
ATOM 9875 C C . ARG A 1 1194 ? 17.144 -34.897 -10.885 1.00 83.81 1194 ARG A C 1
ATOM 9877 O O . ARG A 1 1194 ? 17.720 -35.753 -11.547 1.00 83.81 1194 ARG A O 1
ATOM 9884 N N . TYR A 1 1195 ? 17.775 -33.897 -10.275 1.00 87.19 1195 TYR A N 1
ATOM 9885 C CA . TYR A 1 1195 ? 19.223 -33.735 -10.298 1.00 87.19 1195 TYR A CA 1
ATOM 9886 C C . TYR A 1 1195 ? 19.930 -34.952 -9.687 1.00 87.19 1195 TYR A C 1
ATOM 9888 O O . TYR A 1 1195 ? 20.806 -35.517 -10.341 1.00 87.19 1195 TYR A O 1
ATOM 9896 N N . ALA A 1 1196 ? 19.487 -35.453 -8.526 1.00 84.38 1196 ALA A N 1
ATOM 9897 C CA . ALA A 1 1196 ? 20.032 -36.686 -7.950 1.00 84.38 1196 ALA A CA 1
ATOM 9898 C C . ALA A 1 1196 ? 19.967 -37.859 -8.951 1.00 84.38 1196 ALA A C 1
ATOM 9900 O O . ALA A 1 1196 ? 20.959 -38.545 -9.184 1.00 84.38 1196 ALA A O 1
ATOM 9901 N N . PHE A 1 1197 ? 18.845 -38.041 -9.650 1.00 80.62 1197 PHE A N 1
ATOM 9902 C CA . PHE A 1 1197 ? 18.724 -39.087 -10.672 1.00 80.62 1197 PHE A CA 1
ATOM 9903 C C . PHE A 1 1197 ? 19.548 -38.841 -11.947 1.00 80.62 1197 PHE A C 1
ATOM 9905 O O . PHE A 1 1197 ? 19.913 -39.809 -12.618 1.00 80.62 1197 PHE A O 1
ATOM 9912 N N . THR A 1 1198 ? 19.904 -37.593 -12.278 1.00 81.44 1198 THR A N 1
ATOM 9913 C CA . THR A 1 1198 ? 20.879 -37.332 -13.356 1.00 81.44 1198 THR A CA 1
ATOM 9914 C C . THR A 1 1198 ? 22.278 -37.822 -12.992 1.00 81.44 1198 THR A C 1
ATOM 9916 O O . THR A 1 1198 ? 22.942 -38.397 -13.852 1.00 81.44 1198 THR A O 1
ATOM 9919 N N . LEU A 1 1199 ? 22.687 -37.693 -11.720 1.00 74.88 1199 LEU A N 1
ATOM 9920 C CA . LEU A 1 1199 ? 23.980 -38.186 -11.219 1.00 74.88 1199 LEU A CA 1
ATOM 9921 C C . LEU A 1 1199 ? 24.082 -39.714 -11.293 1.00 74.88 1199 LEU A C 1
ATOM 9923 O O . LEU A 1 1199 ? 25.166 -40.257 -11.478 1.00 74.88 1199 LEU A O 1
ATOM 9927 N N . PHE A 1 1200 ? 22.944 -40.405 -11.186 1.00 66.31 1200 PHE A N 1
ATOM 9928 C CA . PHE A 1 1200 ? 22.864 -41.855 -11.356 1.00 66.31 1200 PHE A CA 1
ATOM 9929 C C . PHE A 1 1200 ? 23.000 -42.292 -12.828 1.00 66.31 1200 PHE A C 1
ATOM 9931 O O . PHE A 1 1200 ? 23.538 -43.362 -13.099 1.00 66.31 1200 PHE A O 1
ATOM 9938 N N . LYS A 1 1201 ? 22.532 -41.477 -13.788 1.00 62.75 1201 LYS A N 1
ATOM 9939 C CA . LYS A 1 1201 ? 22.574 -41.785 -15.233 1.00 62.75 1201 LYS A CA 1
ATOM 9940 C C . LYS A 1 1201 ? 23.905 -41.422 -15.912 1.00 62.75 1201 LYS A C 1
ATOM 9942 O O . LYS A 1 1201 ? 24.240 -42.047 -16.913 1.00 62.75 1201 LYS A O 1
ATOM 9947 N N . SER A 1 1202 ? 24.655 -40.434 -15.411 1.00 58.81 1202 SER A N 1
ATOM 9948 C CA . SER A 1 1202 ? 25.956 -40.023 -15.968 1.00 58.81 1202 SER A CA 1
ATOM 9949 C C . SER A 1 1202 ? 27.101 -40.857 -15.375 1.00 58.81 1202 SER A C 1
ATOM 9951 O O . SER A 1 1202 ? 27.792 -40.424 -14.452 1.00 58.81 1202 SER A O 1
ATOM 9953 N N . SER A 1 1203 ? 27.261 -42.098 -15.827 1.00 52.28 1203 SER A N 1
ATOM 9954 C CA . SER A 1 1203 ? 28.214 -43.046 -15.244 1.00 52.28 1203 SER A CA 1
ATOM 9955 C C . SER A 1 1203 ? 29.645 -42.872 -15.771 1.00 52.28 1203 SER A C 1
ATOM 9957 O O . SER A 1 1203 ? 29.976 -43.429 -16.811 1.00 52.28 1203 SER A O 1
ATOM 9959 N N . GLU A 1 1204 ? 30.500 -42.203 -14.991 1.00 53.59 1204 GLU A N 1
ATOM 9960 C CA . GLU A 1 1204 ? 31.944 -42.526 -14.894 1.00 53.59 1204 GLU A CA 1
ATOM 9961 C C . GLU A 1 1204 ? 32.453 -42.476 -13.438 1.00 53.59 1204 GLU A C 1
ATOM 9963 O O . GLU A 1 1204 ? 33.309 -43.269 -13.053 1.00 53.59 1204 GLU A O 1
ATOM 9968 N N . ARG A 1 1205 ? 31.847 -41.651 -12.570 1.00 57.97 1205 ARG A N 1
ATOM 9969 C CA . ARG A 1 1205 ? 31.974 -41.733 -11.102 1.00 57.97 1205 ARG A CA 1
ATOM 9970 C C . ARG A 1 1205 ? 30.642 -41.366 -10.450 1.00 57.97 1205 ARG A C 1
ATOM 9972 O O . ARG A 1 1205 ? 30.326 -40.190 -10.306 1.00 57.97 1205 ARG A O 1
ATOM 9979 N N . PHE A 1 1206 ? 29.849 -42.368 -10.076 1.00 69.56 1206 PHE A N 1
ATOM 9980 C CA . PHE A 1 1206 ? 28.651 -42.147 -9.265 1.00 69.56 1206 PHE A CA 1
ATOM 9981 C C . PHE A 1 1206 ? 29.072 -41.688 -7.866 1.00 69.56 1206 PHE A C 1
ATOM 9983 O O . PHE A 1 1206 ? 29.543 -42.490 -7.057 1.00 69.56 1206 PHE A O 1
ATOM 9990 N N . ASP A 1 1207 ? 28.918 -40.395 -7.589 1.00 74.31 1207 ASP A N 1
ATOM 9991 C CA . ASP A 1 1207 ? 29.133 -39.855 -6.253 1.00 74.31 1207 ASP A CA 1
ATOM 9992 C C . ASP A 1 1207 ? 27.914 -40.162 -5.377 1.00 74.31 1207 ASP A C 1
ATOM 9994 O O . ASP A 1 1207 ? 26.887 -39.471 -5.389 1.00 74.31 1207 ASP A O 1
ATOM 9998 N N . LYS A 1 1208 ? 28.037 -41.263 -4.635 1.00 75.19 1208 LYS A N 1
ATOM 9999 C CA . LYS A 1 1208 ? 27.011 -41.756 -3.722 1.00 75.19 1208 LYS A CA 1
ATOM 10000 C C . LYS A 1 1208 ? 26.682 -40.739 -2.628 1.00 75.19 1208 LYS A C 1
ATOM 10002 O O . LYS A 1 1208 ? 25.523 -40.672 -2.224 1.00 75.19 1208 LYS A O 1
ATOM 10007 N N . GLU A 1 1209 ? 27.652 -39.966 -2.141 1.00 80.69 1209 GLU A N 1
ATOM 10008 C CA . GLU A 1 1209 ? 27.416 -38.995 -1.069 1.00 80.69 1209 GLU A CA 1
ATOM 10009 C C . GLU A 1 1209 ? 26.586 -37.821 -1.579 1.00 80.69 1209 GLU A C 1
ATOM 10011 O O . GLU A 1 1209 ? 25.582 -37.464 -0.961 1.00 80.69 1209 GLU A O 1
ATOM 10016 N N . ILE A 1 1210 ? 26.927 -37.286 -2.754 1.00 83.44 1210 ILE A N 1
ATOM 10017 C CA . ILE A 1 1210 ? 26.161 -36.204 -3.383 1.00 83.44 1210 ILE A CA 1
ATOM 10018 C C . ILE A 1 1210 ? 24.753 -36.689 -3.751 1.00 83.44 1210 ILE A C 1
ATOM 10020 O O . ILE A 1 1210 ? 23.773 -35.993 -3.473 1.00 83.44 1210 ILE A O 1
ATOM 10024 N N . PHE A 1 1211 ? 24.628 -37.895 -4.314 1.00 84.12 1211 PHE A N 1
ATOM 10025 C CA . PHE A 1 1211 ? 23.328 -38.500 -4.607 1.00 84.12 1211 PHE A CA 1
ATOM 10026 C C . PHE A 1 1211 ? 22.459 -38.606 -3.350 1.00 84.12 1211 PHE A C 1
ATOM 10028 O O . PHE A 1 1211 ? 21.315 -38.149 -3.352 1.00 84.12 1211 PHE A O 1
ATOM 10035 N N . MET A 1 1212 ? 23.009 -39.161 -2.266 1.00 85.06 1212 MET A N 1
ATOM 10036 C CA . MET A 1 1212 ? 22.289 -39.307 -1.002 1.00 85.06 1212 MET A CA 1
ATOM 10037 C C . MET A 1 1212 ? 21.949 -37.953 -0.383 1.00 85.06 1212 MET A C 1
ATOM 10039 O O . MET A 1 1212 ? 20.854 -37.809 0.152 1.00 85.06 1212 MET A O 1
ATOM 10043 N N . ASN A 1 1213 ? 22.817 -36.948 -0.502 1.00 88.88 1213 ASN A N 1
ATOM 10044 C CA . ASN A 1 1213 ? 22.558 -35.599 -0.006 1.00 88.88 1213 ASN A CA 1
ATOM 10045 C C . ASN A 1 1213 ? 21.352 -34.961 -0.712 1.00 88.88 1213 ASN A C 1
ATOM 10047 O O . ASN A 1 1213 ? 20.398 -34.556 -0.054 1.00 88.88 1213 ASN A O 1
ATOM 10051 N N . TYR A 1 1214 ? 21.334 -34.927 -2.050 1.00 86.50 1214 TYR A N 1
ATOM 10052 C CA . TYR A 1 1214 ? 20.204 -34.344 -2.788 1.00 86.50 1214 TYR A CA 1
ATOM 10053 C C . TYR A 1 1214 ? 18.927 -35.188 -2.687 1.00 86.50 1214 TYR A C 1
ATOM 10055 O O . TYR A 1 1214 ? 17.839 -34.619 -2.612 1.00 86.50 1214 TYR A O 1
ATOM 10063 N N . LEU A 1 1215 ? 19.032 -36.522 -2.625 1.00 86.06 1215 LEU A N 1
ATOM 10064 C CA . LEU A 1 1215 ? 17.879 -37.396 -2.389 1.00 86.06 1215 LEU A CA 1
ATOM 10065 C C . LEU A 1 1215 ? 17.291 -37.180 -0.986 1.00 86.06 1215 LEU A C 1
ATOM 10067 O O . LEU A 1 1215 ? 16.070 -37.127 -0.843 1.00 86.06 1215 LEU A O 1
ATOM 10071 N N . THR A 1 1216 ? 18.143 -36.994 0.028 1.00 89.06 1216 THR A N 1
ATOM 10072 C CA . THR A 1 1216 ? 17.723 -36.683 1.403 1.00 89.06 1216 THR A CA 1
ATOM 10073 C C . THR A 1 1216 ? 17.100 -35.296 1.473 1.00 89.06 1216 THR A C 1
ATOM 10075 O O . THR A 1 1216 ? 15.980 -35.181 1.957 1.00 89.06 1216 THR A O 1
ATOM 10078 N N . LYS A 1 1217 ? 17.725 -34.270 0.880 1.00 89.81 1217 LYS A N 1
ATOM 10079 C CA . LYS A 1 1217 ? 17.148 -32.918 0.773 1.00 89.81 1217 LYS A CA 1
ATOM 10080 C C . LYS A 1 1217 ? 15.785 -32.927 0.074 1.00 89.81 1217 LYS A C 1
ATOM 10082 O O . LYS A 1 1217 ? 14.845 -32.310 0.566 1.00 89.81 1217 LYS A O 1
ATOM 10087 N N . ALA A 1 1218 ? 15.632 -33.695 -1.009 1.00 87.44 1218 ALA A N 1
ATOM 10088 C CA . ALA A 1 1218 ? 14.348 -33.845 -1.694 1.00 87.44 1218 ALA A CA 1
ATOM 10089 C C . ALA A 1 1218 ? 13.304 -34.568 -0.822 1.00 87.44 1218 ALA A C 1
ATOM 10091 O O . ALA A 1 1218 ? 12.135 -34.171 -0.793 1.00 87.44 1218 ALA A O 1
ATOM 10092 N N . ALA A 1 1219 ? 13.709 -35.613 -0.092 1.00 85.75 1219 ALA A N 1
ATOM 10093 C CA . ALA A 1 1219 ? 12.841 -36.352 0.823 1.00 85.75 1219 ALA A CA 1
ATOM 10094 C C . ALA A 1 1219 ? 12.413 -35.503 2.037 1.00 85.75 1219 ALA A C 1
ATOM 10096 O O . ALA A 1 1219 ? 11.245 -35.534 2.442 1.00 85.75 1219 ALA A O 1
ATOM 10097 N N . GLU A 1 1220 ? 13.323 -34.692 2.577 1.00 89.94 1220 GLU A N 1
ATOM 10098 C CA . GLU A 1 1220 ? 13.073 -33.698 3.624 1.00 89.94 1220 GLU A CA 1
ATOM 10099 C C . GLU A 1 1220 ? 12.191 -32.555 3.119 1.00 89.94 1220 GLU A C 1
ATOM 10101 O O . GLU A 1 1220 ? 11.271 -32.144 3.826 1.00 89.94 1220 GLU A O 1
ATOM 10106 N N . GLY A 1 1221 ? 12.373 -32.138 1.864 1.00 85.69 1221 GLY A N 1
ATOM 10107 C CA . GLY A 1 1221 ? 11.513 -31.222 1.108 1.00 85.69 1221 GLY A CA 1
ATOM 10108 C C . GLY A 1 1221 ? 10.131 -31.789 0.746 1.00 85.69 1221 GLY A C 1
ATOM 10109 O O . GLY A 1 1221 ? 9.393 -31.194 -0.040 1.00 85.69 1221 GLY A O 1
ATOM 10110 N N . ASN A 1 1222 ? 9.766 -32.928 1.334 1.00 85.19 1222 ASN A N 1
ATOM 10111 C CA . ASN A 1 1222 ? 8.486 -33.611 1.205 1.00 85.19 1222 ASN A CA 1
ATOM 10112 C C . ASN A 1 1222 ? 8.187 -34.222 -0.174 1.00 85.19 1222 ASN A C 1
ATOM 10114 O O . ASN A 1 1222 ? 7.026 -34.410 -0.514 1.00 85.19 1222 ASN A O 1
ATOM 10118 N N . ASN A 1 1223 ? 9.197 -34.568 -0.978 1.00 87.44 1223 ASN A N 1
ATOM 10119 C CA . ASN A 1 1223 ? 8.970 -35.268 -2.245 1.00 87.44 1223 ASN A CA 1
ATOM 10120 C C . ASN A 1 1223 ? 8.699 -36.771 -2.013 1.00 87.44 1223 ASN A C 1
ATOM 10122 O O . ASN A 1 1223 ? 9.595 -37.508 -1.599 1.00 87.44 1223 ASN A O 1
ATOM 10126 N N . SER A 1 1224 ? 7.482 -37.240 -2.308 1.00 84.81 1224 SER A N 1
ATOM 10127 C CA . SER A 1 1224 ? 7.046 -38.624 -2.048 1.00 84.81 1224 SER A CA 1
ATOM 10128 C C . SER A 1 1224 ? 7.864 -39.695 -2.785 1.00 84.81 1224 SER A C 1
ATOM 10130 O O . SER A 1 1224 ? 8.134 -40.759 -2.226 1.00 84.81 1224 SER A O 1
ATOM 10132 N N . ILE A 1 1225 ? 8.334 -39.406 -4.003 1.00 84.50 1225 ILE A N 1
ATOM 10133 C CA . ILE A 1 1225 ? 9.196 -40.311 -4.778 1.00 84.50 1225 ILE A CA 1
ATOM 10134 C C . ILE A 1 1225 ? 10.581 -40.399 -4.125 1.00 84.50 1225 ILE A C 1
ATOM 10136 O O . ILE A 1 1225 ? 11.139 -41.488 -3.994 1.00 84.50 1225 ILE A O 1
ATOM 10140 N N . ALA A 1 1226 ? 11.131 -39.266 -3.673 1.00 86.81 1226 ALA A N 1
ATOM 10141 C CA . ALA A 1 1226 ? 12.400 -39.230 -2.948 1.00 86.81 1226 ALA A CA 1
ATOM 10142 C C . ALA A 1 1226 ? 12.324 -40.027 -1.637 1.00 86.81 1226 ALA A C 1
ATOM 10144 O O . ALA A 1 1226 ? 13.194 -40.849 -1.366 1.00 86.81 1226 ALA A O 1
ATOM 10145 N N . GLN A 1 1227 ? 11.248 -39.834 -0.867 1.00 89.94 1227 GLN A N 1
ATOM 10146 C CA . GLN A 1 1227 ? 10.992 -40.551 0.385 1.00 89.94 1227 GLN A CA 1
ATOM 10147 C C . GLN A 1 1227 ? 10.843 -42.062 0.161 1.00 89.94 1227 GLN A C 1
ATOM 10149 O O . GLN A 1 1227 ? 11.418 -42.847 0.910 1.00 89.94 1227 GLN A O 1
ATOM 10154 N N . PHE A 1 1228 ? 10.140 -42.489 -0.893 1.00 89.94 1228 PHE A N 1
ATOM 10155 C CA . PHE A 1 1228 ? 10.036 -43.910 -1.228 1.00 89.94 1228 PHE A CA 1
ATOM 10156 C C . PHE A 1 1228 ? 11.400 -44.506 -1.583 1.00 89.94 1228 PHE A C 1
ATOM 10158 O O . PHE A 1 1228 ? 11.772 -45.542 -1.036 1.00 89.94 1228 PHE A O 1
ATOM 10165 N N . ASN A 1 1229 ? 12.157 -43.843 -2.463 1.00 86.19 1229 ASN A N 1
ATOM 10166 C CA . ASN A 1 1229 ? 13.473 -44.325 -2.879 1.00 86.19 1229 ASN A CA 1
ATOM 10167 C C . ASN A 1 1229 ? 14.448 -44.388 -1.697 1.00 86.19 1229 ASN A C 1
ATOM 10169 O O . ASN A 1 1229 ? 15.179 -45.363 -1.564 1.00 86.19 1229 ASN A O 1
ATOM 10173 N N . LEU A 1 1230 ? 14.422 -43.395 -0.805 1.00 86.81 1230 LEU A N 1
ATOM 10174 C CA . LEU A 1 1230 ? 15.240 -43.379 0.406 1.00 86.81 1230 LEU A CA 1
ATOM 10175 C C . LEU A 1 1230 ? 14.835 -44.502 1.377 1.00 86.81 1230 LEU A C 1
ATOM 10177 O O . LEU A 1 1230 ? 15.691 -45.189 1.932 1.00 86.81 1230 LEU A O 1
ATOM 10181 N N . GLY A 1 1231 ? 13.531 -44.742 1.517 1.00 87.19 1231 GLY A N 1
ATOM 10182 C CA . GLY A 1 1231 ? 12.986 -45.832 2.318 1.00 87.19 1231 GLY A CA 1
ATOM 10183 C C . GLY A 1 1231 ? 13.366 -47.221 1.801 1.00 87.19 1231 GLY A C 1
ATOM 10184 O O . GLY A 1 1231 ? 13.834 -48.061 2.566 1.00 87.19 1231 GLY A O 1
ATOM 10185 N N . ASP A 1 1232 ? 13.257 -47.443 0.492 1.00 84.88 1232 ASP A N 1
ATOM 10186 C CA . ASP A 1 1232 ? 13.696 -48.671 -0.179 1.00 84.88 1232 ASP A CA 1
ATOM 10187 C C . ASP A 1 1232 ? 15.216 -48.881 -0.049 1.00 84.88 1232 ASP A C 1
ATOM 10189 O O . ASP A 1 1232 ? 15.668 -50.000 0.210 1.00 84.88 1232 ASP A O 1
ATOM 10193 N N . ILE A 1 1233 ? 16.010 -47.807 -0.144 1.00 86.62 1233 ILE A N 1
ATOM 10194 C CA . ILE A 1 1233 ? 17.463 -47.858 0.060 1.00 86.62 1233 ILE A CA 1
ATOM 10195 C C . ILE A 1 1233 ? 17.811 -48.333 1.476 1.00 86.62 1233 ILE A C 1
ATOM 10197 O O . ILE A 1 1233 ? 18.603 -49.266 1.612 1.00 86.62 1233 ILE A O 1
ATOM 10201 N N . TYR A 1 1234 ? 17.201 -47.761 2.518 1.00 86.94 1234 TYR A N 1
ATOM 10202 C CA . TYR A 1 1234 ? 17.476 -48.145 3.907 1.00 86.94 1234 TYR A CA 1
ATOM 10203 C C . TYR A 1 1234 ? 16.890 -49.516 4.292 1.00 86.94 1234 TYR A C 1
ATOM 10205 O O . TYR A 1 1234 ? 17.555 -50.273 4.999 1.00 86.94 1234 TYR A O 1
ATOM 10213 N N . CYS A 1 1235 ? 15.697 -49.885 3.807 1.00 80.81 1235 CYS A N 1
ATOM 10214 C CA . CYS A 1 1235 ? 15.072 -51.183 4.107 1.00 80.81 1235 CYS A CA 1
ATOM 10215 C C . CYS A 1 1235 ? 15.785 -52.364 3.440 1.00 80.81 1235 CYS A C 1
ATOM 10217 O O . CYS A 1 1235 ? 15.865 -53.439 4.031 1.00 80.81 1235 CYS A O 1
ATOM 10219 N N . ASN A 1 1236 ? 16.300 -52.184 2.223 1.00 79.50 1236 ASN A N 1
ATOM 10220 C CA . ASN A 1 1236 ? 16.962 -53.254 1.473 1.00 79.50 1236 ASN A CA 1
ATOM 10221 C C . ASN A 1 1236 ? 18.495 -53.144 1.472 1.00 79.50 1236 ASN A C 1
ATOM 10223 O O . ASN A 1 1236 ? 19.156 -53.983 0.865 1.00 79.50 1236 ASN A O 1
ATOM 10227 N N . GLY A 1 1237 ? 19.065 -52.119 2.115 1.00 76.31 1237 GLY A N 1
ATOM 10228 C CA . GLY A 1 1237 ? 20.509 -51.870 2.130 1.00 76.31 1237 GLY A CA 1
ATOM 10229 C C . GLY A 1 1237 ? 21.099 -51.604 0.738 1.00 76.31 1237 GLY A C 1
ATOM 10230 O O . GLY A 1 1237 ? 22.207 -52.048 0.426 1.00 76.31 1237 GLY A O 1
ATOM 10231 N N . LYS A 1 1238 ? 20.347 -50.926 -0.142 1.00 76.44 1238 LYS A N 1
ATOM 10232 C CA . LYS A 1 1238 ? 20.790 -50.648 -1.520 1.00 76.44 1238 LYS A CA 1
ATOM 10233 C C . LYS A 1 1238 ? 21.934 -49.628 -1.525 1.00 76.44 1238 LYS A C 1
ATOM 10235 O O . LYS A 1 1238 ? 22.127 -48.876 -0.574 1.00 76.44 1238 LYS A O 1
ATOM 10240 N N . LEU A 1 1239 ? 22.709 -49.603 -2.611 1.00 74.25 1239 LEU A N 1
ATOM 10241 C CA . LEU A 1 1239 ? 23.881 -48.728 -2.775 1.00 74.25 1239 LEU A CA 1
ATOM 10242 C C . LEU A 1 1239 ? 24.988 -48.951 -1.720 1.00 74.25 1239 LEU A C 1
ATOM 10244 O O . LEU A 1 1239 ? 25.750 -48.029 -1.452 1.00 74.25 1239 LEU A O 1
ATOM 10248 N N . ASN A 1 1240 ? 25.110 -50.139 -1.109 1.00 73.69 1240 ASN A N 1
ATOM 10249 C CA . ASN A 1 1240 ? 26.028 -50.415 0.014 1.00 73.69 1240 ASN A CA 1
ATOM 10250 C C . ASN A 1 1240 ? 25.788 -49.497 1.228 1.00 73.69 1240 ASN A C 1
ATOM 10252 O O . ASN A 1 1240 ? 26.734 -49.022 1.857 1.00 73.69 1240 ASN A O 1
ATOM 10256 N N . ILE A 1 1241 ? 24.535 -49.140 1.507 1.00 77.62 1241 ILE A N 1
ATOM 10257 C CA . ILE A 1 1241 ? 24.155 -48.464 2.753 1.00 77.62 1241 ILE A CA 1
ATOM 10258 C C . ILE A 1 1241 ? 23.723 -49.546 3.747 1.00 77.62 1241 ILE A C 1
ATOM 10260 O O . ILE A 1 1241 ? 22.970 -50.435 3.352 1.00 77.62 1241 ILE A O 1
ATOM 10264 N N . PRO A 1 1242 ? 24.192 -49.519 5.011 1.00 76.94 1242 PRO A N 1
ATOM 10265 C CA . PRO A 1 1242 ? 23.764 -50.490 6.009 1.00 76.94 1242 PRO A CA 1
ATOM 10266 C C . PRO A 1 1242 ? 22.241 -50.526 6.108 1.00 76.94 1242 PRO A C 1
ATOM 10268 O O . PRO A 1 1242 ? 21.597 -49.477 6.196 1.00 76.94 1242 PRO A O 1
ATOM 10271 N N . LYS A 1 1243 ? 21.672 -51.736 6.093 1.00 82.69 1243 LYS A N 1
ATOM 10272 C CA . LYS A 1 1243 ? 20.234 -51.921 6.266 1.00 82.69 1243 LYS A CA 1
ATOM 10273 C C . LYS A 1 1243 ? 19.821 -51.291 7.598 1.00 82.69 1243 LYS A C 1
ATOM 10275 O O . LYS A 1 1243 ? 20.299 -51.696 8.655 1.00 82.69 1243 LYS A O 1
ATOM 10280 N N . ASN A 1 1244 ? 18.927 -50.314 7.535 1.00 84.31 1244 ASN A N 1
ATOM 10281 C CA . ASN A 1 1244 ? 18.334 -49.670 8.696 1.00 84.31 1244 ASN A CA 1
ATOM 10282 C C . ASN A 1 1244 ? 16.823 -49.708 8.516 1.00 84.31 1244 ASN A C 1
ATOM 10284 O O . ASN A 1 1244 ? 16.223 -48.844 7.881 1.00 84.31 1244 ASN A O 1
ATOM 10288 N N . GLU A 1 1245 ? 16.223 -50.771 9.038 1.00 80.69 1245 GLU A N 1
ATOM 10289 C CA . GLU A 1 1245 ? 14.807 -51.060 8.842 1.00 80.69 1245 GLU A CA 1
ATOM 10290 C C . GLU A 1 1245 ? 13.918 -49.982 9.474 1.00 80.69 1245 GLU A C 1
ATOM 10292 O O . GLU A 1 1245 ? 12.942 -49.568 8.859 1.00 80.69 1245 GLU A O 1
ATOM 10297 N N . ASN A 1 1246 ? 14.321 -49.430 10.622 1.00 83.44 1246 ASN A N 1
ATOM 10298 C CA . ASN A 1 1246 ? 13.598 -48.347 11.292 1.00 83.44 1246 ASN A CA 1
ATOM 10299 C C . ASN A 1 1246 ? 13.602 -47.056 10.461 1.00 83.44 1246 ASN A C 1
ATOM 10301 O O . ASN A 1 1246 ? 12.551 -46.448 10.250 1.00 83.44 1246 ASN A O 1
ATOM 10305 N N . GLU A 1 1247 ? 14.768 -46.650 9.951 1.00 83.56 1247 GLU A N 1
ATOM 10306 C CA . GLU A 1 1247 ? 14.876 -45.433 9.140 1.00 83.56 1247 GLU A CA 1
ATOM 10307 C C . GLU A 1 1247 ? 14.226 -45.624 7.759 1.00 83.56 1247 GLU A C 1
ATOM 10309 O O . GLU A 1 1247 ? 13.556 -44.725 7.252 1.00 83.56 1247 GLU A O 1
ATOM 10314 N N . GLY A 1 1248 ? 14.330 -46.822 7.174 1.00 85.00 1248 GLY A N 1
ATOM 10315 C CA . GLY A 1 1248 ? 13.676 -47.156 5.911 1.00 85.00 1248 GLY A CA 1
ATOM 10316 C C . GLY A 1 1248 ? 12.151 -47.165 6.009 1.00 85.00 1248 GLY A C 1
ATOM 10317 O O . GLY A 1 1248 ? 11.480 -46.530 5.194 1.00 85.00 1248 GLY A O 1
ATOM 10318 N N . VAL A 1 1249 ? 11.595 -47.785 7.054 1.00 87.56 1249 VAL A N 1
ATOM 10319 C CA . VAL A 1 1249 ? 10.149 -47.787 7.324 1.00 87.56 1249 VAL A CA 1
ATOM 10320 C C . VAL A 1 1249 ? 9.643 -46.373 7.586 1.00 87.56 1249 VAL A C 1
ATOM 10322 O O . VAL A 1 1249 ? 8.585 -46.011 7.079 1.00 87.56 1249 VAL A O 1
ATOM 10325 N N . LYS A 1 1250 ? 10.408 -45.531 8.290 1.00 91.75 1250 LYS A N 1
ATOM 10326 C CA . LYS A 1 1250 ? 10.070 -44.115 8.508 1.00 91.75 1250 LYS A CA 1
ATOM 10327 C C . LYS A 1 1250 ? 9.918 -43.350 7.190 1.00 91.75 1250 LYS A C 1
ATOM 10329 O O . LYS A 1 1250 ? 8.938 -42.622 7.020 1.00 91.75 1250 LYS A O 1
ATOM 10334 N N . TRP A 1 1251 ? 10.841 -43.520 6.243 1.00 88.56 1251 TRP A N 1
ATOM 10335 C CA . TRP A 1 1251 ? 10.750 -42.863 4.934 1.00 88.56 1251 TRP A CA 1
ATOM 10336 C C . TRP A 1 1251 ? 9.659 -43.468 4.038 1.00 88.56 1251 TRP A C 1
ATOM 10338 O O . TRP A 1 1251 ? 8.913 -42.717 3.407 1.00 88.56 1251 TRP A O 1
ATOM 10348 N N . LEU A 1 1252 ? 9.479 -44.794 4.051 1.00 84.75 1252 LEU A N 1
ATOM 10349 C CA . LEU A 1 1252 ? 8.373 -45.459 3.352 1.00 84.75 1252 LEU A CA 1
ATOM 10350 C C . LEU A 1 1252 ? 7.006 -45.014 3.896 1.00 84.75 1252 LEU A C 1
ATOM 10352 O O . LEU A 1 1252 ? 6.099 -44.746 3.106 1.00 84.75 1252 LEU A O 1
ATOM 10356 N N . ARG A 1 1253 ? 6.847 -44.868 5.217 1.00 89.19 1253 ARG A N 1
ATOM 10357 C CA . ARG A 1 1253 ? 5.617 -44.339 5.830 1.00 89.19 1253 ARG A CA 1
ATOM 10358 C C . ARG A 1 1253 ? 5.358 -42.907 5.389 1.00 89.19 1253 ARG A C 1
ATOM 10360 O O . ARG A 1 1253 ? 4.260 -42.625 4.928 1.00 89.19 1253 ARG A O 1
ATOM 10367 N N . LYS A 1 1254 ? 6.371 -42.032 5.409 1.00 88.75 1254 LYS A N 1
ATOM 10368 C CA . LYS A 1 1254 ? 6.232 -40.659 4.888 1.00 88.75 1254 LYS A CA 1
ATOM 10369 C C . LYS A 1 1254 ? 5.790 -40.628 3.420 1.00 88.75 1254 LYS A C 1
ATOM 10371 O O . LYS A 1 1254 ? 4.893 -39.862 3.084 1.00 88.75 1254 LYS A O 1
ATOM 10376 N N . ALA A 1 1255 ? 6.342 -41.499 2.571 1.00 84.31 1255 ALA A N 1
ATOM 10377 C CA . ALA A 1 1255 ? 5.912 -41.610 1.177 1.00 84.31 1255 ALA A CA 1
ATOM 10378 C C . ALA A 1 1255 ? 4.488 -42.182 1.036 1.00 84.31 1255 ALA A C 1
ATOM 10380 O O . ALA A 1 1255 ? 3.727 -41.744 0.177 1.00 84.31 1255 ALA A O 1
ATOM 10381 N N . ALA A 1 1256 ? 4.113 -43.154 1.874 1.00 84.00 1256 ALA A N 1
ATOM 10382 C CA . ALA A 1 1256 ? 2.787 -43.770 1.875 1.00 84.00 1256 ALA A CA 1
ATOM 10383 C C . ALA A 1 1256 ? 1.691 -42.822 2.387 1.00 84.00 1256 ALA A C 1
ATOM 10385 O O . ALA A 1 1256 ? 0.591 -42.855 1.852 1.00 84.00 1256 ALA A O 1
ATOM 10386 N N . LEU A 1 1257 ? 2.008 -41.937 3.340 1.00 87.44 1257 LEU A N 1
ATOM 10387 C CA . LEU A 1 1257 ? 1.138 -40.843 3.805 1.00 87.44 1257 LEU A CA 1
ATOM 10388 C C . LEU A 1 1257 ? 0.913 -39.754 2.739 1.00 87.44 1257 LEU A C 1
ATOM 10390 O O . LEU A 1 1257 ? 0.090 -38.867 2.927 1.00 87.44 1257 LEU A O 1
ATOM 10394 N N . GLN A 1 1258 ? 1.649 -39.807 1.627 1.00 83.62 1258 GLN A N 1
ATOM 10395 C CA . GLN A 1 1258 ? 1.426 -38.989 0.432 1.00 83.62 1258 GLN A CA 1
ATOM 10396 C C . GLN A 1 1258 ? 0.838 -39.818 -0.723 1.00 83.62 1258 GLN A C 1
ATOM 10398 O O . GLN A 1 1258 ? 1.072 -39.514 -1.893 1.00 83.62 1258 GLN A O 1
ATOM 10403 N N . ASP A 1 1259 ? 0.163 -40.925 -0.398 1.00 83.75 1259 ASP A N 1
ATOM 10404 C CA . ASP A 1 1259 ? -0.489 -41.843 -1.335 1.00 83.75 1259 ASP A CA 1
ATOM 10405 C C . ASP A 1 1259 ? 0.442 -42.476 -2.390 1.00 83.75 1259 ASP A C 1
ATOM 10407 O O . ASP A 1 1259 ? -0.001 -42.956 -3.439 1.00 83.75 1259 ASP A O 1
ATOM 10411 N N . HIS A 1 1260 ? 1.756 -42.557 -2.120 1.00 82.19 1260 HIS A N 1
ATOM 10412 C CA . HIS A 1 1260 ? 2.696 -43.204 -3.038 1.00 82.19 1260 HIS A CA 1
ATOM 10413 C C . HIS A 1 1260 ? 2.430 -44.715 -3.108 1.00 82.19 1260 HIS A C 1
ATOM 10415 O O . HIS A 1 1260 ? 2.810 -45.494 -2.226 1.00 82.19 1260 HIS A O 1
ATOM 10421 N N . THR A 1 1261 ? 1.813 -45.149 -4.207 1.00 81.69 1261 THR A N 1
ATOM 10422 C CA . THR A 1 1261 ? 1.268 -46.503 -4.383 1.00 81.69 1261 THR A CA 1
ATOM 10423 C C . THR A 1 1261 ? 2.304 -47.607 -4.163 1.00 81.69 1261 THR A C 1
ATOM 10425 O O . THR A 1 1261 ? 2.000 -48.633 -3.552 1.00 81.69 1261 THR A O 1
ATOM 10428 N N . ASN A 1 1262 ? 3.545 -47.405 -4.620 1.00 77.25 1262 ASN A N 1
ATOM 10429 C CA . ASN A 1 1262 ? 4.610 -48.393 -4.431 1.00 77.25 1262 ASN A CA 1
ATOM 10430 C C . ASN A 1 1262 ? 5.057 -48.481 -2.971 1.00 77.25 1262 ASN A C 1
ATOM 10432 O O . ASN A 1 1262 ? 5.395 -49.569 -2.521 1.00 77.25 1262 ASN A O 1
ATOM 10436 N N . SER A 1 1263 ? 4.991 -47.379 -2.217 1.00 84.62 1263 SER A N 1
ATOM 10437 C CA . SER A 1 1263 ? 5.334 -47.387 -0.792 1.00 84.62 1263 SER A CA 1
ATOM 10438 C C . SER A 1 1263 ? 4.283 -48.132 0.027 1.00 84.62 1263 SER A C 1
ATOM 10440 O O . SER A 1 1263 ? 4.615 -48.997 0.830 1.00 84.62 1263 SER A O 1
ATOM 10442 N N . ILE A 1 1264 ? 3.000 -47.883 -0.264 1.00 83.31 1264 ILE A N 1
ATOM 10443 C CA . ILE A 1 1264 ? 1.862 -48.592 0.341 1.00 83.31 1264 ILE A CA 1
ATOM 10444 C C . ILE A 1 1264 ? 1.966 -50.103 0.095 1.00 83.31 1264 ILE A C 1
ATOM 10446 O O . ILE A 1 1264 ? 1.807 -50.900 1.020 1.00 83.31 1264 ILE A O 1
ATOM 10450 N N . LYS A 1 1265 ? 2.265 -50.514 -1.146 1.00 83.00 1265 LYS A N 1
ATOM 10451 C CA . LYS A 1 1265 ? 2.485 -51.929 -1.489 1.00 83.00 1265 LYS A CA 1
ATOM 10452 C C . LYS A 1 1265 ? 3.688 -52.516 -0.747 1.00 83.00 1265 LYS A C 1
ATOM 10454 O O . LYS A 1 1265 ? 3.613 -53.651 -0.282 1.00 83.00 1265 LYS A O 1
ATOM 10459 N N . PHE A 1 1266 ? 4.774 -51.752 -0.625 1.00 80.38 1266 PHE A N 1
ATOM 10460 C CA . PHE A 1 1266 ? 5.993 -52.183 0.055 1.00 80.38 1266 PHE A CA 1
ATOM 10461 C C . PHE A 1 1266 ? 5.766 -52.377 1.565 1.00 80.38 1266 PHE A C 1
ATOM 10463 O O . PHE A 1 1266 ? 6.109 -53.430 2.093 1.00 80.38 1266 PHE A O 1
ATOM 10470 N N . LEU A 1 1267 ? 5.108 -51.429 2.244 1.00 83.19 1267 LEU A N 1
ATOM 10471 C CA . LEU A 1 1267 ? 4.757 -51.530 3.669 1.00 83.19 1267 LEU A CA 1
ATOM 10472 C C . LEU A 1 1267 ? 3.779 -52.678 3.950 1.00 83.19 1267 LEU A C 1
ATOM 10474 O O . LEU A 1 1267 ? 3.997 -53.448 4.884 1.00 83.19 1267 LEU A O 1
ATOM 10478 N N . LYS A 1 1268 ? 2.767 -52.873 3.089 1.00 83.38 1268 LYS A N 1
ATOM 10479 C CA . LYS A 1 1268 ? 1.860 -54.033 3.173 1.00 83.38 1268 LYS A CA 1
ATOM 10480 C C . LYS A 1 1268 ? 2.611 -55.361 3.065 1.00 83.38 1268 LYS A C 1
ATOM 10482 O O . LYS A 1 1268 ? 2.290 -56.293 3.792 1.00 83.38 1268 LYS A O 1
ATOM 10487 N N . LYS A 1 1269 ? 3.623 -55.449 2.192 1.00 82.44 1269 LYS A N 1
ATOM 10488 C CA . LYS A 1 1269 ? 4.466 -56.649 2.051 1.00 82.44 1269 LYS A CA 1
ATOM 10489 C C . LYS A 1 1269 ? 5.319 -56.918 3.297 1.00 82.44 1269 LYS A C 1
ATOM 10491 O O . LYS A 1 1269 ? 5.600 -58.075 3.587 1.00 82.44 1269 LYS A O 1
ATOM 10496 N N . LEU A 1 1270 ? 5.708 -55.872 4.023 1.00 79.38 1270 LEU A N 1
ATOM 10497 C CA . LEU A 1 1270 ? 6.425 -55.986 5.295 1.00 79.38 1270 LEU A CA 1
ATOM 10498 C C . LEU A 1 1270 ? 5.499 -56.276 6.491 1.00 79.38 1270 LEU A C 1
ATOM 10500 O O . LEU A 1 1270 ? 5.997 -56.495 7.589 1.00 79.38 1270 LEU A O 1
ATOM 10504 N N . GLY A 1 1271 ? 4.173 -56.281 6.302 1.00 77.38 1271 GLY A N 1
ATOM 10505 C CA . GLY A 1 1271 ? 3.206 -56.447 7.392 1.00 77.38 1271 GLY A CA 1
ATOM 10506 C C . GLY A 1 1271 ? 3.129 -55.243 8.336 1.00 77.38 1271 GLY A C 1
ATOM 10507 O O . GLY A 1 1271 ? 2.661 -55.386 9.459 1.00 77.38 1271 GLY A O 1
ATOM 10508 N N . ILE A 1 1272 ? 3.601 -54.072 7.898 1.00 76.69 1272 ILE A N 1
ATOM 10509 C CA . ILE A 1 1272 ? 3.708 -52.865 8.722 1.00 76.69 1272 ILE A CA 1
ATOM 10510 C C . ILE A 1 1272 ? 2.560 -51.915 8.372 1.00 76.69 1272 ILE A C 1
ATOM 10512 O O . ILE A 1 1272 ? 2.385 -51.550 7.203 1.00 76.69 1272 ILE A O 1
ATOM 10516 N N . GLY A 1 1273 ? 1.794 -51.485 9.379 1.00 69.06 1273 GLY A N 1
ATOM 10517 C CA . GLY A 1 1273 ? 0.746 -50.485 9.215 1.00 69.06 1273 GLY A CA 1
ATOM 10518 C C . GLY A 1 1273 ? 1.313 -49.136 8.768 1.00 69.06 1273 GLY A C 1
ATOM 10519 O O . GLY A 1 1273 ? 2.408 -48.717 9.157 1.00 69.06 1273 GLY A O 1
ATOM 10520 N N . ILE A 1 1274 ? 0.551 -48.436 7.925 1.00 67.88 1274 ILE A N 1
ATOM 10521 C CA . ILE A 1 1274 ? 0.923 -47.103 7.422 1.00 67.88 1274 ILE A CA 1
ATOM 10522 C C . ILE A 1 1274 ? 0.872 -46.056 8.557 1.00 67.88 1274 ILE A C 1
ATOM 10524 O O . ILE A 1 1274 ? 1.603 -45.071 8.491 1.00 67.88 1274 ILE A O 1
ATOM 10528 N N . ILE A 1 1275 ? 0.062 -46.293 9.601 1.00 64.06 1275 ILE A N 1
ATOM 10529 C CA . ILE A 1 1275 ? -0.244 -45.347 10.696 1.00 64.06 1275 ILE A CA 1
ATOM 10530 C C . ILE A 1 1275 ? 0.341 -45.801 12.060 1.00 64.06 1275 ILE A C 1
ATOM 10532 O O . ILE A 1 1275 ? 0.236 -45.064 13.037 1.00 64.06 1275 ILE A O 1
ATOM 10536 N N . ASP A 1 1276 ? 0.995 -46.970 12.123 1.00 48.75 1276 ASP A N 1
ATOM 10537 C CA . ASP A 1 1276 ? 1.516 -47.564 13.375 1.00 48.75 1276 ASP A CA 1
ATOM 10538 C C . ASP A 1 1276 ? 2.598 -46.728 14.076 1.00 48.75 1276 ASP A C 1
ATOM 10540 O O . ASP A 1 1276 ? 3.526 -46.232 13.381 1.00 48.75 1276 ASP A O 1
#

Foldseek 3Di:
DDDDDPDDAQPQPRHHDPDPVCVQLSNDLVVVVVVCVVVPPVFDPPDPVQVVLLVVQSVPDDDQAFFNATEDEPVQWDPWAFDDDDPFKTKTKTWGAQATWGQDSVVSGIGTDGGAIWMKIFTPPQLDPDVVNSVVLVVAHRGPPDLRHWRYWYADPVPRTIITTTHPVSVVQVVLFAAPPPRDGDDSVQNDDPVVQLVVCVVPAPPDDPPDPVQRVVLVVQQNPDPDQFFWRAHEAEPVQWDPWAWDDDDPFKTKTKTFRQQAIWGADRPPGIDTDGRAIWMKIFGPDDPVVVVVVVVVAGRHPPDPRHWRYWYADPVVRTIITTTHPCVVPPPDQPQLDDDLFWTKGKDFAQQAFWDQDPVVRDIHHPGRAIWIKIWGPPCLQPAVLVVVVLVVQCVPPDPLDWHFRAKDADPPRRTIITITHDDPCRDPLVNCVVCVVPLAPLVLLVNLLSVLVVLVVCVVVVVQVRPLVVVDDDDPDDDPPSPPPPLLLFAPCNVVVDPDGSQLRSLLSSLQVLLCSQPSDGHDPPDPSDDDLLSAFPLSVVLSVLSNDNDSVSHDGSVVSSVSSVLVNCLVPVPDDDDDDPCPPVSVSRNVSSVSNRVSSNLVVVVVVVPVDDDPDDDDPDPQCVVCVVLLVLLLVLLVLLLVLLVQFPALNLLSVLLNVLSVLVNSVSVVVVPDPPCSVVSPDPQLVVLSVLLSVLSVLSSLLSNLGRDLQSVLVPPALVVNLVSSVVSLVSNVVSCVSNVVDDDSPDPVSVVSNVVSSVVRRVLVRVLSVLDDPCLSVLLVVLVVLVVCLVPLPPFDWDEDEPVQFAAPPDDDPVQWDDDPPWIWGWTAHPNAIKTWTFDPDAPVCCNPGSNNRSVSVNQCSLLVDPQAWHWDGWYADPNTITTITHDQPQQFQLSNLQWFPFDLLLLLVQLLSVLSSQSSCVNSPHDQVQQASNQWGQHPVRRTHGHDSVCVCVVPDDDPVCPVVVLVRLLLFALVCLVPVPDDDDVLRVLSSSLVRSVCSQVSDDGPPVDHSVVSNVCLNVVHDDFLDDDDDPPLSVVLSVLSVVSSVQSNGNDSVSHDHSSRNSVSSVVSNVSCVVVDDPPDPRTDHTPPDPPDDDDDDPDDPDDDDDDLDQDDLVVLVVCVVVVVLVNNLSNLVVVVSRVDLVSLLVNLVCLCVVRVHPNDLVSSLVSLVVSLVVQDLSSLQVNLVSLVVPPPDNPPVSSCVSLVSSLSSLPLVSLQVQLCCQCVVPPVRDNDNVSSLVSLLSSVSVVNPVSVVVCVVVVHDSND

Solvent-accessible surface area (backbone atoms only — not comparable to full-atom values): 72225 Å² total; per-residue (Å²): 139,76,95,81,80,98,75,68,46,39,92,89,77,65,49,69,52,94,46,72,68,37,50,76,58,71,51,46,71,73,53,58,59,45,60,58,58,77,58,43,92,76,51,69,76,89,40,71,73,59,46,51,48,40,52,55,58,47,66,69,56,84,52,70,76,26,46,55,43,40,54,44,66,52,89,40,53,41,77,77,40,84,75,50,76,64,98,61,39,39,33,29,38,27,31,26,50,61,35,63,52,38,55,33,83,89,74,65,41,78,43,60,51,59,61,38,66,30,27,39,43,30,48,75,76,34,63,54,90,44,73,64,58,56,51,56,57,65,72,42,36,39,49,67,87,51,80,53,38,39,49,33,42,30,43,42,87,85,77,50,29,44,26,40,34,29,48,34,73,51,51,63,62,61,69,47,34,56,33,92,86,79,74,44,78,20,47,53,90,58,82,44,46,71,74,60,50,59,56,48,53,69,69,74,59,86,81,63,74,80,88,39,74,68,61,46,51,49,40,51,52,57,55,70,64,66,84,52,73,59,32,44,56,46,41,66,46,66,57,86,43,54,41,79,76,40,82,75,49,77,55,102,61,40,42,35,30,38,26,30,26,52,61,38,60,43,34,47,44,87,90,81,40,81,45,63,45,58,59,33,61,28,27,39,44,36,51,84,61,57,73,68,59,49,50,58,57,57,68,76,43,36,40,41,72,87,43,97,46,35,42,49,31,41,33,45,44,88,85,80,67,41,55,27,41,35,28,62,50,35,85,85,62,71,85,51,82,46,70,74,43,81,54,100,65,34,41,30,22,60,46,68,38,63,65,32,64,78,44,74,41,82,91,76,76,43,83,48,58,48,55,57,36,66,28,27,35,37,34,34,68,90,34,66,68,74,50,72,66,59,53,52,50,52,51,50,45,59,63,52,90,48,98,58,46,83,44,44,81,50,75,50,63,44,88,85,79,48,22,34,24,42,34,28,58,52,60,91,70,61,56,68,69,63,35,47,68,76,38,55,88,75,60,42,68,61,55,47,42,51,54,51,46,44,52,37,50,32,49,35,53,48,55,75,70,61,48,55,78,60,58,64,56,69,84,60,67,88,75,87,81,75,67,96,82,78,63,82,74,64,64,56,46,56,35,70,50,75,78,71,71,56,98,65,64,50,61,45,37,53,35,23,26,49,20,50,49,50,50,26,71,59,67,80,44,82,69,62,78,95,54,86,84,78,76,62,63,64,63,38,26,61,73,57,52,53,52,30,51,36,23,54,39,87,53,56,88,69,32,68,53,54,67,60,49,41,54,52,42,51,49,51,43,26,60,69,64,75,47,89,73,92,70,78,95,80,53,78,73,58,52,58,57,51,46,52,32,48,51,53,19,43,52,44,48,55,54,56,47,60,62,58,63,59,72,82,63,80,90,74,91,76,88,81,93,59,90,70,56,63,85,50,52,66,54,54,52,50,44,50,54,46,43,55,48,38,42,56,43,35,75,67,30,84,38,46,54,49,49,32,49,52,53,40,64,56,44,54,56,50,52,59,52,55,59,51,62,78,72,46,85,87,44,62,75,55,65,71,33,70,67,49,56,52,37,51,54,54,34,42,52,46,48,52,52,51,33,53,49,43,55,25,51,17,36,80,76,30,44,76,81,46,96,48,51,61,62,52,52,51,50,50,53,50,53,50,53,52,43,51,50,33,37,56,66,66,68,59,85,71,89,70,91,41,74,68,51,54,53,51,50,52,49,23,47,64,62,37,38,61,55,51,48,50,61,58,68,77,49,67,90,64,51,64,61,47,26,53,52,45,51,53,43,64,77,43,28,88,49,72,87,78,61,85,66,54,70,48,60,50,82,58,54,35,74,60,97,66,90,54,89,74,41,55,44,79,58,88,95,59,43,29,34,55,29,29,43,94,95,36,60,24,29,36,35,61,52,96,68,53,76,68,59,65,71,71,32,34,54,61,36,36,48,53,48,42,44,46,56,50,28,76,39,86,28,30,51,37,44,74,36,36,36,53,55,97,91,38,44,23,42,35,28,57,53,43,70,50,38,28,43,44,61,34,44,73,48,26,53,74,46,70,69,56,55,43,50,36,53,38,40,46,47,51,33,49,52,51,33,54,70,53,69,50,72,55,86,62,57,40,45,74,32,23,32,19,32,86,84,66,46,45,17,46,47,71,65,64,59,53,50,66,82,76,65,76,79,84,80,46,67,74,68,49,63,77,48,54,78,37,56,29,45,70,45,69,74,36,75,84,55,85,88,50,72,55,39,52,36,19,8,46,19,46,30,54,48,27,66,74,68,57,47,72,70,65,74,94,53,55,74,75,55,46,52,56,37,40,61,74,63,51,76,83,78,84,73,81,75,96,58,60,74,71,57,45,53,49,51,50,57,54,49,52,45,32,60,33,18,55,43,78,56,61,88,72,30,54,50,70,70,60,45,42,52,56,36,49,55,50,40,68,73,43,54,87,75,66,53,96,84,56,77,78,54,50,75,63,76,68,84,79,84,75,89,79,85,81,78,78,78,66,92,86,74,96,73,80,83,86,75,88,56,53,75,69,53,19,54,50,29,46,76,72,66,38,42,60,65,15,45,57,30,21,50,56,40,26,59,66,70,35,64,68,24,33,38,49,40,14,50,30,21,57,73,35,54,85,42,80,63,34,57,67,63,12,48,51,41,16,44,58,40,24,74,75,62,39,24,71,26,16,36,52,38,27,54,47,48,70,68,55,78,88,71,69,57,62,65,62,31,50,49,30,28,46,51,5,29,74,59,65,29,41,68,32,16,27,54,51,8,51,28,23,52,69,24,44,94,83,38,77,65,32,56,69,64,6,48,54,26,20,32,58,5,29,68,64,69,32,63,68,27,46,54,51,35,56,74,69,72,46,67,80,84,115

Sequence (1276 aa):
MSSQNNDRPCEMCGKQYGDELNAEYEWCKPCQMKCSKESSKNWTSGNEKIDDLIQEMRSKINDPSDIVFEWISYNQFNNVIEERKDNFATVYSAIWKDGPLSYSYFKKKLTRVSGKKVALKCLYKSQNITNEFLNEVKTYSVNYLDSNKIYGISQNPDTKDYIMVLHYEYFEKYCKSYCKQCGSNMDTELKWCRACHLNLLRKNLTSCTSGNRKIDGYIQEMQLNISDPCAIVFEWIPYDQFNNISEIGVDDFVAIYSAIWKGGPLHYEYMTGWIREPDKKVVLKCLRSATNEFLNEVKTYSTNFYDDNLIYGISQNPRTKEYIMILQDKYHEKCVECEIQKGDFATVYSAIWKDGPIYYLTDEKEWVRNSNTKVALKLLRNSQNLTNEVLNKIKIYLTIGSSFVLNVYGISQNSDTKDYIVVLQYAEGGNLNDWVQRNHENFNWTNKICALLYIIQGLKEIHNMGLFRNIGNIEVDKVKYKTPAEVHGNIRYSAPEILEREAYSQAAAGIYSFGLIMYFVATGKHPRYGIKSEINEPKAPKCYIDLMKKCLNLEPQNRPNAIEIEQTIKLFYSYLNNESIGIMKIKKQQYNKIEEQFEEAEEYRKVANLLFIEYDQLISVDDLDTISIKPYIPLIQTSTNLIIGIIGICEAADYNKKICNALVERVVVTYTLMELLQRTRKNEERLRNEVYYKNFYKFIYVLEEVKKFAEDISKIYGFRKYLKAIPIKEKFIELTVEYDNAMKDLHFTMVIDSEERKIYDEKALI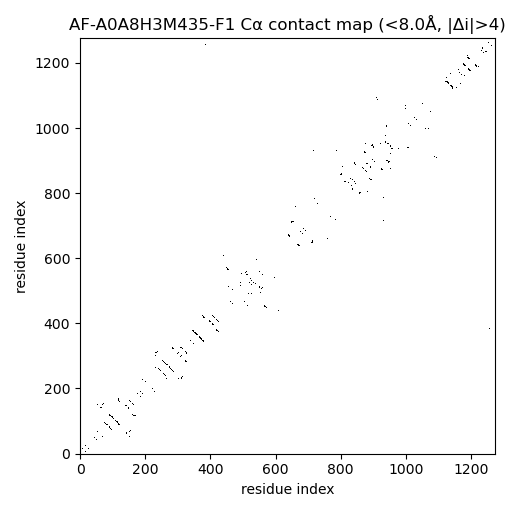EDLPEFDRYLNVVDKQVDNISNQIMYIINHLDDLSFFDVNNIDSKDLTFPVREKSDDRRGKDPNFVVRRIYNEQEVACKPTLKTEGELKLNSRLRGYHEILMKLSECEHILKFYGVSKIDNTNVLVFEWAHYGTLKELYEKKDIQWHYKIQIALKICRGLIFLQKVGILHHDLRCENILMTQNLEPKIYNFNLTRYIFENIATLRQEIDDAVRWLAPEKLINFKSKYTTRCEIFSFGILLWELAFETIPYRSLKLDDIRDFVIKGGREIIKFRDSNPEISKFQTGYKKIIINAWKNDPRERISFLKAFNILDELYNSISHMIDENMPALLDDKILDLDDYDGLVLSDENISPIMQVISFGEGIQAHKAGDYQKSWECFEYHAENGNEKAKYWKGYYLLEGLNCKKDFEKGRKLLKEVADEGIPEAQLRYAFTLFKSSERFDKEIFMNYLTKAAEGNNSIAQFNLGDIYCNGKLNIPKNENEGVKWLRKAALQDHTNSIKFLKKLGIGIID

pLDDT: mean 71.33, std 16.09, range [22.81, 96.94]

Secondary structure (DSSP, 8-state):
-----S--B-TTT-PBPSSHHHHHTT--HHHHHHHHHHTGGG---S-HHHHHHHHHHHHT--STTS---EE--GGGEEEEEEEEE-SSEEEEEEEESS--EEEETTTTEEEE--SEEEEEEEETTTTS--HHHHHHHHTSB--TT-SSBEEEEEE-TTT--EEEEEEHHHHHHHHTSB-TTT-SBPBTTTTB-HHHHHHHHHHH-TT---S-HHHHHHHHHHHHT---TT----EE--GGGEEEEEEEEE-SSEEEEEEEESS--EEEETTTEEEE-TTEEEEEEEE-S-HHHHHHHHTTSB--TTSTTBEEEEEE-TTT--EEEEEE--TTTSSS-EEEEE-SSEEEEEEEESS--EEEETTTTEEEE-TTEEEEEEEETT-SS--HHHHHHHHHHTT---TTSPPEEEEEE-TTT--EEEEEE--TT--HHHHHHHTTTT--HHHHHHHHHHHHHHHHHHHHTTGGGTSHHHHSS------TTS--SSGGG--HHHHHT----HHHHHHHHHHHHHHHHHHSSPPPTTS--PPPGGGS-HHHHHHHHHHT-SSGGGSPPHHHHHHHHHHHHHHHHT------SS-HHHHHHHHHHHHHHHHHHHHHHHHHHTSSS---------TTTTTTHHHHHHHHHHHHHHHHHHHT-SS-HHHHHHHHHHHHHHHHHHHHHHH-GGGHHHHT-HHHHHHHHHHHHHHHHHHHHHHHHHSTTGGGG-SSHHHHHHHHHHHHHHHHHHHHHTT--SSSS-HHHHHHHHHHHHHHHHHHHHHHHTS-TTHHHHHHHHHHHHHTTT-TTS----B--GGG-BPPSS--TTSEES-TT--EEEEEETTEEEEEEE-SS-HHHHHH-HHHHHHHHHHHHHTTSTTBPPEEEEEEETTEEEEEEE--TTEEHHHHHHHSPBPHHHHHHHHHHHHHHHHHHHHHT---S--SGGGEEE-TT--EEE--GGGGGGGTS-GGG-HHHHHHHGGG--HHHHH-TTSPP-HHHHHHHHHHHHHHHHHTS-TTTTS-HHHHHHHHHTT------PPP--HHHHHHHHHHHHHHHHHS-SSGGGSPPHHHHHHHHHHHHHHHGGG--TTS-SB-S-------S-------S-----------HHHHHHHHHTT-HHHHHHHHHHHHHTT-HHHHHHHHHHHHHTSSS---HHHHHHHHHHHHHTT-HHHHHHHHHHHHHSTT---HHHHHHHHHHHHHTT-HHHHHHHHHHHHHTGGGPPP-HHHHHHHHHHHHTTT-HHHHHHHHHTT--S--

Radius of gyration: 43.44 Å; Cα contacts (8 Å, |Δi|>4): 1723; chains: 1; bounding box: 107×98×124 Å

=== Feature glossary ===
The record interleaves many kinds of information about one protein. Here is each kind framed as the question it answers.

Q: What does the local fold look like, residue by residue?
A: The Foldseek 3Di string encodes local tertiary geometry as a 20-letter alphabet — one character per residue — derived from the relative positions of nearby Cα atoms. Unlike the amino-acid sequence, 3Di is a direct function of the 3D structure, so two proteins with the same fold have similar 3Di strings even at low sequence identity.

Q: Which residues are in helices, strands, or loops?
A: The SS8 string is DSSP's per-residue secondary-structure call. α-helix (H) means an i→i+4 H-bond ladder; β-strand (E) means the residue participates in a β-sheet; 3₁₀ (G) and π (I) are tighter and wider helices; T/S are turns/bends; '-' is loop.

Q: How big and how compact is the whole molecule?
A: Radius of gyration (Rg) is the root-mean-square distance of Cα atoms from their centroid — a single number for overall size and compactness. A globular domain of N residues has Rg ≈ 2.2·N^0.38 Å; an extended or disordered chain has a much larger Rg. The Cα contact count is the number of residue pairs whose Cα atoms are within 8 Å and are more than four positions apart in sequence — a standard proxy for tertiary packing density. The bounding box is the smallest axis-aligned box enclosing all Cα atoms.

Q: Where is each backbone atom in 3D?
A: Structure coordinates are given as an mmCIF _atom_site loop: one row per atom with element, residue name, chain id, sequence number, and x/y/z position in Å. Only the four main-chain atoms per residue are included here; side chains are omitted to keep the record compact.

Q: What is the amino-acid chain?
A: Primary structure: the covalent order of the twenty standard amino acids along the backbone. Two proteins with the same sequence will (almost always) fold to the same structure; two with 30% identity often share a fold but not the details.

Q: What if only a Cα trace is available?
A: Three-state secondary structure (P-SEA) collapses the eight DSSP classes into helix (a), strand (b), and coil (c). P-SEA assigns these from Cα geometry alone — distances and angles — without requiring backbone oxygens, so it works on any Cα trace.

Q: What family and function is it annotated with?
A: Database cross-references. InterPro integrates a dozen domain/family signature databases into unified entries with residue-range hits. GO terms attach function/process/location labels with evidence codes. CATH codes position the fold in a four-level structural taxonomy. Organism is the NCBI-taxonomy species name.

Q: How confident is the AlphaFold model at each residue?
A: pLDDT is the predicted lDDT-Cα score: AlphaFold's confidence that the local environment of each residue (all inter-atomic distances within 15 Å) is correctly placed. It is a per-residue number between 0 and 100, with higher meaning more reliable.

Q: How mobile is each atom in the crystal?
A: B-factor (Debye–Waller factor) reflects atomic displacement in the crystal lattice. It is an experimental observable (units Å²), not a prediction; low values mean the atom is pinned down, high values mean it moves or is heterogeneous across the crystal.

Q: Which residues are buried vs exposed?
A: SASA measures how much of the protein is reachable by solvent. It is computed by rolling a water-sized probe over the atomic surface and summing the exposed area (Å²). Per-residue SASA distinguishes core (buried, low SASA) from surface (exposed, high SASA) residues; total SASA is a whole-molecule size measure.

Q: What do the diagnostic plots show?
A: Plot images: a contact map (which residues are close in 3D, as an N×N binary image), a Ramachandran scatter (backbone torsion angles, revealing secondary-structure composition at a glance), and — for AlphaFold structures — a PAE heatmap (pairwise prediction confidence).

Q: What known structures does this most resemble?
A: The Foldseek neighbor list gives the closest experimentally determined structures in the PDB, ranked by structural alignment. TM-score near 1 means near-identical fold; near 0.3 means only rough topology match. This is how one finds what a novel AlphaFold prediction most resembles in the solved-structure universe.

Q: Are the domains correctly placed relative to each other?
A: Predicted aligned error is AlphaFold's pairwise confidence. Unlike pLDDT (per-residue), PAE is per-residue-pair and captures whether two parts of the structure are correctly placed relative to each other. Units are ångströms of expected positional error.

Q: What do the rendered images show?
A: Structure images are PyMOL renders from six orthogonal camera directions. Cartoon representation draws helices as coils and strands as arrows; sticks shows the backbone as bonds; surface shows the solvent-excluded envelope. Rainbow coloring maps sequence position to hue (blue→red, N→C); chain coloring assigns a distinct color per polypeptide.

Q: What are the backbone torsion angles?
A: φ (phi) and ψ (psi) are the two rotatable backbone dihedrals per residue: φ is the C(i-1)–N–Cα–C torsion, ψ is the N–Cα–C–N(i+1) torsion, both in degrees on (−180°, 180°]. α-helical residues cluster near (−60°, −45°); β-strand residues near (−120°, +130°). A Ramachandran plot is simply a scatter of (φ, ψ) for every residue.